Protein AF-A0A3M1H577-F1 (afdb_monomer)

Foldseek 3Di:
DDDDDDDDDDDDDPDDDDPDDPDDPPQDFQAADDAVLKWKFKAKDKPDDPDCPPPRPSPTDDDHPDADPPPDGLPRFAQAPVSVVVSVQPDDPGGPDPQKDKDKDWDWRQRRHDAFWGIKIKTWMKMWGDDPQKIKIKIKIKIATDGTPDQHPPNDFDQRAFRIKIKIKIWIAGRVNSDTQKMWMKIWGAHPVRDIIIMIMMMHIDPRQDPDLVSLLVLLLVLLVLLLPQALLVCLVVLVLVVDPPLSLLLLLLSLLLNLLNPDACPPPSNVVSLVVNQVDDPWFLNSLLSNLSNLQSNQKDWDPPPDPDSDPFTAIEGDAGDPVSLVSLLVSLVVLVQQQFPLQLFHAGGRPPDPPDDPHRFHWLVSSLSNLLSNLSNVVNVRDDDLSSLLNLLVLLLQLWAPFADKFLKDFDFADDDDADLLQLQHPDDPQVVPDPGRDIAGQIFGDIRSHNPDDGKQLSLLSSLLSLLSSLNSCVLVVHDPVSSVSSSSSNSNSLRNCLVVPDLQDTPPDRPDSLSSLLSNLSNCQSNRTCDIVNDRNLSRNSSNQSSQAPSVSSAHPHSSSRSSSSCSSSSVNHDHDHDQAQDPPDDDDFLDADPVQLQWTQDPSRGIDRLLVLLVNCLDPDPVVNVVSVVVSVRSVVSRDLLSLLVSLSSLLVQCVHPDPVSVVVSQVSLCSQQVHGDDHSVSSVVSSVLLVVLQVLLVVLPPVCLVVLLVQLDPPGGVNSNLSSLNSCLSNLPLVCLVSLLVQCLVDPDLVSVVSSQVSSCSSPVDQLDADSPDDPVRNVVSSVSSVVVSVVVVD

Structure (mmCIF, N/CA/C/O backbone):
data_AF-A0A3M1H577-F1
#
_entry.id   AF-A0A3M1H577-F1
#
loop_
_atom_site.group_PDB
_atom_site.id
_atom_site.type_symbol
_atom_site.label_atom_id
_atom_site.label_alt_id
_atom_site.label_comp_id
_atom_site.label_asym_id
_atom_site.label_entity_id
_atom_site.label_seq_id
_atom_site.pdbx_PDB_ins_code
_atom_site.Cartn_x
_atom_site.Cartn_y
_atom_site.Cartn_z
_atom_site.occupancy
_atom_site.B_iso_or_equiv
_atom_site.auth_seq_id
_atom_site.auth_comp_id
_atom_site.auth_asym_id
_atom_site.auth_atom_id
_atom_site.pdbx_PDB_model_num
ATOM 1 N N . MET A 1 1 ? -37.667 -49.439 12.647 1.00 28.16 1 MET A N 1
ATOM 2 C CA . MET A 1 1 ? -36.660 -49.394 11.568 1.00 28.16 1 MET A CA 1
ATOM 3 C C . MET A 1 1 ? -36.927 -48.162 10.726 1.00 28.16 1 MET A C 1
ATOM 5 O O . MET A 1 1 ? -38.072 -47.784 10.537 1.00 28.16 1 MET A O 1
ATOM 9 N N . THR A 1 2 ? -35.844 -47.493 10.376 1.00 29.19 2 THR A N 1
ATOM 10 C CA . THR A 1 2 ? -35.697 -46.163 9.776 1.00 29.19 2 THR A CA 1
ATOM 11 C C . THR A 1 2 ? -36.231 -46.044 8.351 1.00 29.19 2 THR A C 1
ATOM 13 O O . THR A 1 2 ? -35.894 -46.913 7.558 1.00 29.19 2 THR A O 1
ATOM 16 N N . THR A 1 3 ? -36.887 -44.919 8.014 1.00 23.80 3 THR A N 1
ATOM 17 C CA . THR A 1 3 ? -36.612 -44.106 6.800 1.00 23.80 3 THR A CA 1
ATOM 18 C C . THR A 1 3 ? -37.492 -42.849 6.687 1.00 23.80 3 THR A C 1
ATOM 20 O O . THR A 1 3 ? -38.711 -42.954 6.734 1.00 23.80 3 THR A O 1
ATOM 23 N N . GLY A 1 4 ? -36.833 -41.712 6.402 1.00 21.20 4 GLY A N 1
ATOM 24 C CA . GLY A 1 4 ? -37.321 -40.578 5.589 1.00 21.20 4 GLY A CA 1
ATOM 25 C C . GLY A 1 4 ? -38.173 -39.513 6.294 1.00 21.20 4 GLY A C 1
ATOM 26 O O . GLY A 1 4 ? -38.930 -39.818 7.197 1.00 21.20 4 GLY A O 1
ATOM 27 N N . ALA A 1 5 ? -38.166 -38.231 5.935 1.00 23.14 5 ALA A N 1
ATOM 28 C CA . ALA A 1 5 ? -37.302 -37.382 5.123 1.00 23.14 5 ALA A CA 1
ATOM 29 C C . ALA A 1 5 ? -37.761 -35.921 5.377 1.00 23.14 5 ALA A C 1
ATOM 31 O O . ALA A 1 5 ? -38.937 -35.682 5.629 1.00 23.14 5 ALA A O 1
ATOM 32 N N . THR A 1 6 ? -36.840 -34.958 5.228 1.00 23.02 6 THR A N 1
ATOM 33 C CA . THR A 1 6 ? -37.057 -33.529 4.877 1.00 23.02 6 THR A CA 1
ATOM 34 C C . THR A 1 6 ? -37.868 -32.598 5.801 1.00 23.02 6 THR A C 1
ATOM 36 O O . THR A 1 6 ? -39.084 -32.685 5.858 1.00 23.02 6 THR A O 1
ATOM 39 N N . MET A 1 7 ? -37.221 -31.557 6.356 1.00 21.41 7 MET A N 1
ATOM 40 C CA . MET A 1 7 ? -37.389 -30.145 5.930 1.00 21.41 7 MET A CA 1
ATOM 41 C C . MET A 1 7 ? -36.669 -29.132 6.855 1.00 21.41 7 MET A C 1
ATOM 43 O O . MET A 1 7 ? -36.837 -29.137 8.066 1.00 21.41 7 MET A O 1
ATOM 47 N N . ARG A 1 8 ? -35.940 -28.207 6.207 1.00 22.53 8 ARG A N 1
ATOM 48 C CA . ARG A 1 8 ? -35.762 -26.770 6.525 1.00 22.53 8 ARG A CA 1
ATOM 49 C C . ARG A 1 8 ? -35.283 -26.375 7.935 1.00 22.53 8 ARG A C 1
ATOM 51 O O . ARG A 1 8 ? -36.073 -26.056 8.813 1.00 22.53 8 ARG A O 1
ATOM 58 N N . ALA A 1 9 ? -33.968 -26.200 8.079 1.00 22.72 9 ALA A N 1
ATOM 59 C CA . ALA A 1 9 ? -33.384 -25.389 9.147 1.00 22.72 9 ALA A CA 1
ATOM 60 C C . ALA A 1 9 ? -33.504 -23.891 8.801 1.00 22.72 9 ALA A C 1
ATOM 62 O O . ALA A 1 9 ? -32.635 -23.311 8.153 1.00 22.72 9 ALA A O 1
ATOM 63 N N . GLY A 1 10 ? -34.614 -23.283 9.213 1.00 22.25 10 GLY A N 1
ATOM 64 C CA . GLY A 1 10 ? -34.799 -21.839 9.305 1.00 22.25 10 GLY A CA 1
ATOM 65 C C . GLY A 1 10 ? -35.202 -21.487 10.734 1.00 22.25 10 GLY A C 1
ATOM 66 O O . GLY A 1 10 ? -36.081 -22.133 11.288 1.00 22.25 10 GLY A O 1
ATOM 67 N N . CYS A 1 11 ? -34.539 -20.482 11.309 1.00 26.36 11 CYS A N 1
ATOM 68 C CA . CYS A 1 11 ? -34.934 -19.758 12.522 1.00 26.36 11 CYS A CA 1
ATOM 69 C C . CYS A 1 11 ? -35.398 -20.609 13.722 1.00 26.36 11 CYS A C 1
ATOM 71 O O . CYS A 1 11 ? -36.591 -20.794 13.937 1.00 26.36 11 CYS A O 1
ATOM 73 N N . ALA A 1 12 ? -34.466 -20.985 14.600 1.00 21.55 12 ALA A N 1
ATOM 74 C CA . ALA A 1 12 ? -34.806 -21.371 15.967 1.00 21.55 12 ALA A CA 1
ATOM 75 C C . ALA A 1 12 ? -34.100 -20.443 16.957 1.00 21.55 12 ALA A C 1
ATOM 77 O O . ALA A 1 12 ? -32.878 -20.440 17.102 1.00 21.55 12 ALA A O 1
ATOM 78 N N . ALA A 1 13 ? -34.921 -19.623 17.605 1.00 24.19 13 ALA A N 1
ATOM 79 C CA . ALA A 1 13 ? -34.591 -18.845 18.777 1.00 24.19 13 ALA A CA 1
ATOM 80 C C . ALA A 1 13 ? -33.944 -19.732 19.852 1.00 24.19 13 ALA A C 1
ATOM 82 O O . ALA A 1 13 ? -34.521 -20.740 20.257 1.00 24.19 13 ALA A O 1
ATOM 83 N N . LEU A 1 14 ? -32.785 -19.323 20.369 1.00 22.12 14 LEU A N 1
ATOM 84 C CA . LEU A 1 14 ? -32.253 -19.871 21.614 1.00 22.12 14 LEU A CA 1
ATOM 85 C C . LEU A 1 14 ? -33.056 -19.285 22.781 1.00 22.12 14 LEU A C 1
ATOM 87 O O . LEU A 1 14 ? -32.702 -18.281 23.400 1.00 22.12 14 LEU A O 1
ATOM 91 N N . LEU A 1 15 ? -34.201 -19.924 23.019 1.00 22.27 15 LEU A N 1
ATOM 92 C CA . LEU A 1 15 ? -34.907 -19.925 24.287 1.00 22.27 15 LEU A CA 1
ATOM 93 C C . LEU A 1 15 ? -33.988 -20.544 25.351 1.00 22.27 15 LEU A C 1
ATOM 95 O O . LEU A 1 15 ? -33.570 -21.694 25.239 1.00 22.27 15 LEU A O 1
ATOM 99 N N . LEU A 1 16 ? -33.718 -19.776 26.406 1.00 24.77 16 LEU A N 1
ATOM 100 C CA . LEU A 1 16 ? -33.339 -20.311 27.710 1.00 24.77 16 LEU A CA 1
ATOM 101 C C . LEU A 1 16 ? -34.457 -21.257 28.177 1.00 24.77 16 LEU A C 1
ATOM 103 O O . LEU A 1 16 ? -35.568 -20.788 28.427 1.00 24.77 16 LEU A O 1
ATOM 107 N N . VAL A 1 17 ? -34.167 -22.546 28.356 1.00 24.98 17 VAL A N 1
ATOM 108 C CA . VAL A 1 17 ? -35.000 -23.434 29.175 1.00 24.98 17 VAL A CA 1
ATOM 109 C C . VAL A 1 17 ? -34.129 -24.111 30.229 1.00 24.98 17 VAL A C 1
ATOM 111 O O . VAL A 1 17 ? -33.184 -24.835 29.935 1.00 24.98 17 VAL A O 1
ATOM 114 N N . ALA A 1 18 ? -34.483 -23.760 31.461 1.00 26.75 18 ALA A N 1
ATOM 115 C CA . ALA A 1 18 ? -34.177 -24.323 32.763 1.00 26.75 18 ALA A CA 1
ATOM 116 C C . ALA A 1 18 ? -33.598 -25.751 32.820 1.00 26.75 18 ALA A C 1
ATOM 118 O O . ALA A 1 18 ? -34.261 -26.722 32.471 1.00 26.75 18 ALA A O 1
ATOM 119 N N . LEU A 1 19 ? -32.441 -25.866 33.476 1.00 24.52 19 LEU A N 1
ATOM 120 C CA . LEU A 1 19 ? -32.155 -26.965 34.396 1.00 24.52 19 LEU A CA 1
ATOM 121 C C . LEU A 1 19 ? -32.329 -26.413 35.816 1.00 24.52 19 LEU A C 1
ATOM 123 O O . LEU A 1 19 ? -31.410 -25.822 36.377 1.00 24.52 19 LEU A O 1
ATOM 127 N N . LEU A 1 20 ? -33.530 -26.543 36.378 1.00 27.41 20 LEU A N 1
ATOM 128 C CA . LEU A 1 20 ? -33.764 -26.351 37.807 1.00 27.41 20 LEU A CA 1
ATOM 129 C C . LEU A 1 20 ? -34.481 -27.585 38.338 1.00 27.41 20 LEU A C 1
ATOM 131 O O . LEU A 1 20 ? -35.547 -27.953 37.847 1.00 27.41 20 LEU A O 1
ATOM 135 N N . ALA A 1 21 ? -33.876 -28.202 39.350 1.00 25.73 21 ALA A N 1
ATOM 136 C CA . ALA A 1 21 ? -34.553 -29.143 40.223 1.00 25.73 21 ALA A CA 1
ATOM 137 C C . ALA A 1 21 ? -35.828 -28.486 40.801 1.00 25.73 21 ALA A C 1
ATOM 139 O O . ALA A 1 21 ? -35.816 -27.285 41.102 1.00 25.73 21 ALA A O 1
ATOM 140 N N . PRO A 1 22 ? -36.931 -29.234 40.964 1.00 28.06 22 PRO A N 1
ATOM 141 C CA . PRO A 1 22 ? -38.169 -28.690 41.504 1.00 28.06 22 PRO A CA 1
ATOM 142 C C . PRO A 1 22 ? -37.969 -28.366 42.992 1.00 28.06 22 PRO A C 1
ATOM 144 O O . PRO A 1 22 ? -37.953 -29.257 43.832 1.00 28.06 22 PRO A O 1
ATOM 147 N N . GLY A 1 23 ? -37.768 -27.087 43.324 1.00 30.56 23 GLY A N 1
ATOM 148 C CA . GLY A 1 23 ? -37.673 -26.641 44.721 1.00 30.56 23 GLY A CA 1
ATOM 149 C C . GLY A 1 23 ? -36.972 -25.304 44.966 1.00 30.56 23 GLY A C 1
ATOM 150 O O . GLY A 1 23 ? -37.219 -24.672 45.989 1.00 30.56 23 GLY A O 1
ATOM 151 N N . THR A 1 24 ? -36.156 -24.802 44.037 1.00 27.94 24 THR A N 1
ATOM 152 C CA . THR A 1 24 ? -35.485 -23.501 44.192 1.00 27.94 24 THR A CA 1
ATOM 153 C C . THR A 1 24 ? -36.074 -22.472 43.229 1.00 27.94 24 THR A C 1
ATOM 155 O O . THR A 1 24 ? -35.860 -22.513 42.019 1.00 27.94 24 THR A O 1
ATOM 158 N N . ARG A 1 25 ? -36.821 -21.490 43.756 1.00 32.91 25 ARG A N 1
ATOM 159 C CA . ARG A 1 25 ? -37.097 -20.248 43.015 1.00 32.91 25 ARG A CA 1
ATOM 160 C C . ARG A 1 25 ? -35.759 -19.535 42.810 1.00 32.91 25 ARG A C 1
ATOM 162 O O . ARG A 1 25 ? -35.313 -18.798 43.685 1.00 32.91 25 ARG A O 1
ATOM 169 N N . ALA A 1 26 ? -35.102 -19.779 41.679 1.00 33.81 26 ALA A N 1
ATOM 170 C CA . ALA A 1 26 ? -33.891 -19.067 41.304 1.00 33.81 26 ALA A CA 1
ATOM 171 C C . ALA A 1 26 ? -34.205 -17.565 41.217 1.00 33.81 26 ALA A C 1
ATOM 173 O O . ALA A 1 26 ? -34.946 -17.119 40.339 1.00 33.81 26 ALA A O 1
ATOM 174 N N . ALA A 1 27 ? -33.670 -16.783 42.156 1.00 36.25 27 ALA A N 1
ATOM 175 C CA . ALA A 1 27 ? -33.750 -15.332 42.118 1.00 36.25 27 ALA A CA 1
ATOM 176 C C . ALA A 1 27 ? -33.090 -14.845 40.818 1.00 36.25 27 ALA A C 1
ATOM 178 O O . ALA A 1 27 ? -31.885 -14.993 40.623 1.00 36.25 27 ALA A O 1
ATOM 179 N N . THR A 1 28 ? -33.887 -14.311 39.894 1.00 44.19 28 THR A N 1
ATOM 180 C CA . THR A 1 28 ? -33.396 -13.854 38.592 1.00 44.19 28 THR A CA 1
ATOM 181 C C . THR A 1 28 ? -32.621 -12.552 38.784 1.00 44.19 28 THR A C 1
ATOM 183 O O . THR A 1 28 ? -33.228 -11.494 38.905 1.00 44.19 28 THR A O 1
ATOM 186 N N . GLN A 1 29 ? -31.291 -12.608 38.855 1.00 51.88 29 GLN A N 1
ATOM 187 C CA . GLN A 1 29 ? -30.457 -11.401 38.866 1.00 51.88 29 GLN A CA 1
ATOM 188 C C . GLN A 1 29 ? -30.698 -10.583 37.589 1.00 51.88 29 GLN A C 1
ATOM 190 O O . GLN A 1 29 ? -30.840 -11.150 36.500 1.00 51.88 29 GLN A O 1
ATOM 195 N N . LEU A 1 30 ? -30.726 -9.251 37.703 1.00 52.59 30 LEU A N 1
ATOM 196 C CA . LEU A 1 30 ? -30.721 -8.382 36.528 1.00 52.59 30 LEU A CA 1
ATOM 197 C C . LEU A 1 30 ? -29.369 -8.529 35.830 1.00 52.59 30 LEU A C 1
ATOM 199 O O . LEU A 1 30 ? -28.325 -8.266 36.421 1.00 52.59 30 LEU A O 1
ATOM 203 N N . ARG A 1 31 ? -29.390 -8.977 34.575 1.00 55.78 31 ARG A N 1
ATOM 204 C CA . ARG A 1 31 ? -28.191 -9.149 33.756 1.00 55.78 31 ARG A CA 1
ATOM 205 C C . ARG A 1 31 ? -28.330 -8.376 32.460 1.00 55.78 31 ARG A C 1
ATOM 207 O O . ARG A 1 31 ? -29.415 -8.288 31.884 1.00 55.78 31 ARG A O 1
ATOM 214 N N . TRP A 1 32 ? -27.202 -7.854 32.008 1.00 57.50 32 TRP A N 1
ATOM 215 C CA . TRP A 1 32 ? -27.066 -7.254 30.694 1.00 57.50 32 TRP A CA 1
ATOM 216 C C . TRP A 1 32 ? -27.288 -8.299 29.601 1.00 57.50 32 TRP A C 1
ATOM 218 O O . TRP A 1 32 ? -26.774 -9.416 29.680 1.00 57.50 32 TRP A O 1
ATOM 228 N N . LYS A 1 33 ? -28.032 -7.921 28.564 1.00 55.44 33 LYS A N 1
ATOM 229 C CA . LYS A 1 33 ? -28.099 -8.651 27.300 1.00 55.44 33 LYS A CA 1
ATOM 230 C C . LYS A 1 33 ? -27.727 -7.678 26.203 1.00 55.44 33 LYS A C 1
ATOM 232 O O . LYS A 1 33 ? -28.452 -6.722 25.968 1.00 55.44 33 LYS A O 1
ATOM 237 N N . LEU A 1 34 ? -26.600 -7.922 25.557 1.00 50.28 34 LEU A N 1
ATOM 238 C CA . LEU A 1 34 ? -26.213 -7.201 24.357 1.00 50.28 34 LEU A CA 1
ATOM 239 C C . LEU A 1 34 ? -25.988 -8.221 23.262 1.00 50.28 34 LEU A C 1
ATOM 241 O O . LEU A 1 34 ? -25.327 -9.244 23.475 1.00 50.28 34 LEU A O 1
ATOM 245 N N . ALA A 1 35 ? -26.604 -7.967 22.115 1.00 47.25 35 ALA A N 1
ATOM 246 C CA . ALA A 1 35 ? -26.336 -8.754 20.932 1.00 47.25 35 ALA A CA 1
ATOM 247 C C . ALA A 1 35 ? -24.875 -8.531 20.494 1.00 47.25 35 ALA A C 1
ATOM 249 O O . ALA A 1 35 ? -24.294 -7.477 20.778 1.00 47.25 35 ALA A O 1
ATOM 250 N N . PRO A 1 36 ? -24.257 -9.499 19.796 1.00 42.44 36 PRO A N 1
ATOM 251 C CA . PRO A 1 36 ? -22.962 -9.282 19.165 1.00 42.44 36 PRO A CA 1
ATOM 252 C C . PRO A 1 36 ? -22.964 -7.974 18.354 1.00 42.44 36 PRO A C 1
ATOM 254 O O . PRO A 1 36 ? -23.826 -7.774 17.505 1.00 42.44 36 PRO A O 1
ATOM 257 N N . GLY A 1 37 ? -22.037 -7.061 18.660 1.00 44.72 37 GLY A N 1
ATOM 258 C CA . GLY A 1 37 ? -21.899 -5.771 17.971 1.00 44.72 37 GLY A CA 1
ATOM 259 C C . GLY A 1 37 ? -22.663 -4.592 18.590 1.00 44.72 37 GLY A C 1
ATOM 260 O O . GLY A 1 37 ? -22.441 -3.455 18.170 1.00 44.72 37 GLY A O 1
ATOM 261 N N . GLU A 1 38 ? -23.506 -4.803 19.607 1.00 51.84 38 GLU A N 1
ATOM 262 C CA . GLU A 1 38 ? -24.124 -3.698 20.353 1.00 51.84 38 GLU A CA 1
ATOM 263 C C . GLU A 1 38 ? -23.125 -3.053 21.329 1.00 51.84 38 GLU A C 1
ATOM 265 O O . GLU A 1 38 ? -22.374 -3.724 22.040 1.00 51.84 38 GLU A O 1
ATOM 270 N N . CYS A 1 39 ? -23.096 -1.717 21.362 1.00 54.00 39 CYS A N 1
ATOM 271 C CA . CYS A 1 39 ? -22.222 -0.945 22.245 1.00 54.00 39 CYS A CA 1
ATOM 272 C C . CYS A 1 39 ? -22.978 0.174 22.937 1.00 54.00 39 CYS A C 1
ATOM 274 O O . CYS A 1 39 ? -23.931 0.733 22.394 1.00 54.00 39 CYS A O 1
ATOM 276 N N . LEU A 1 40 ? -22.458 0.577 24.091 1.00 56.06 40 LEU A N 1
ATOM 277 C CA . LEU A 1 40 ? -22.861 1.813 24.738 1.00 56.06 40 LEU A CA 1
ATOM 278 C C . LEU A 1 40 ? -21.871 2.910 24.365 1.00 56.06 40 LEU A C 1
ATOM 280 O O . LEU A 1 40 ? -20.652 2.744 24.487 1.00 56.06 40 LEU A O 1
ATOM 284 N N . LEU A 1 41 ? -22.413 4.032 23.913 1.00 54.31 41 LEU A N 1
ATOM 285 C CA . LEU A 1 41 ? -21.678 5.268 23.729 1.00 54.31 41 LEU A CA 1
ATOM 286 C C . LEU A 1 41 ? -21.843 6.096 24.999 1.00 54.31 41 LEU A C 1
ATOM 288 O O . LEU A 1 41 ? -22.967 6.432 25.357 1.00 54.31 41 LEU A O 1
ATOM 292 N N . LEU A 1 42 ? -20.735 6.409 25.668 1.00 54.50 42 LEU A N 1
ATOM 293 C CA . LEU A 1 42 ? -20.686 7.436 26.706 1.00 54.50 42 LEU A CA 1
ATOM 294 C C . LEU A 1 42 ? -20.185 8.727 26.073 1.00 54.50 42 LEU A C 1
ATOM 296 O O . LEU A 1 42 ? -19.069 8.755 25.557 1.00 54.50 42 LEU A O 1
ATOM 300 N N . GLU A 1 43 ? -21.002 9.771 26.120 1.00 50.19 43 GLU A N 1
ATOM 301 C CA . GLU A 1 43 ? -20.666 11.132 25.712 1.00 50.19 43 GLU A CA 1
ATOM 302 C C . GLU A 1 43 ? -20.527 11.992 26.962 1.00 50.19 43 GLU A C 1
ATOM 304 O O . GLU A 1 43 ? -21.490 12.153 27.708 1.00 50.19 43 GLU A O 1
ATOM 309 N N . ALA A 1 44 ? -19.335 12.531 27.207 1.00 49.31 44 ALA A N 1
ATOM 310 C CA . ALA A 1 44 ? -19.061 13.368 28.369 1.00 49.31 44 ALA A CA 1
ATOM 311 C C . ALA A 1 44 ? -18.615 14.777 27.964 1.00 49.31 44 ALA A C 1
ATOM 313 O O . ALA A 1 44 ? -17.987 14.969 26.924 1.00 49.31 44 ALA A O 1
ATOM 314 N N . GLN A 1 45 ? -18.932 15.762 28.794 1.00 50.28 45 GLN A N 1
ATOM 315 C CA . GLN A 1 45 ? -18.560 17.158 28.632 1.00 50.28 45 GLN A CA 1
ATOM 316 C C . GLN A 1 45 ? -18.081 17.709 29.978 1.00 50.28 45 GLN A C 1
ATOM 318 O O . GLN A 1 45 ? -18.830 17.745 30.955 1.00 50.28 45 GLN A O 1
ATOM 323 N N . GLN A 1 46 ? -16.820 18.142 30.023 1.00 51.97 46 GLN A N 1
ATOM 324 C CA . GLN A 1 46 ? -16.224 18.805 31.185 1.00 51.97 46 GLN A CA 1
ATOM 325 C C . GLN A 1 46 ? -16.354 20.327 31.035 1.00 51.97 46 GLN A C 1
ATOM 327 O O . GLN A 1 46 ? -16.028 20.874 29.978 1.00 51.97 46 GLN A O 1
ATOM 332 N N . GLN A 1 47 ? -16.824 21.018 32.075 1.00 49.25 47 GLN A N 1
ATOM 333 C CA . GLN A 1 47 ? -16.944 22.483 32.074 1.00 49.25 47 GLN A CA 1
ATOM 334 C C . GLN A 1 47 ? -15.604 23.146 32.462 1.00 49.25 47 GLN A C 1
ATOM 336 O O . GLN A 1 47 ? -14.945 22.696 33.393 1.00 49.25 47 GLN A O 1
ATOM 341 N N . GLY A 1 48 ? -15.193 24.214 31.754 1.00 44.75 48 GLY A N 1
ATOM 342 C CA . GLY A 1 48 ? -14.053 25.075 32.137 1.00 44.75 48 GLY A CA 1
ATOM 343 C C . GLY A 1 48 ? -12.683 24.822 31.473 1.00 44.75 48 GLY A C 1
ATOM 344 O O . GLY A 1 48 ? -11.714 25.502 31.807 1.00 44.75 48 GLY A O 1
ATOM 345 N N . ALA A 1 49 ? -12.552 23.896 30.515 1.00 39.69 49 ALA A N 1
ATOM 346 C CA . ALA A 1 49 ? -11.263 23.606 29.868 1.00 39.69 49 ALA A CA 1
ATOM 347 C C . ALA A 1 49 ? -10.847 24.683 28.829 1.00 39.69 49 ALA A C 1
ATOM 349 O O . ALA A 1 49 ? -11.533 24.886 27.829 1.00 39.69 49 ALA A O 1
ATOM 350 N N . LYS A 1 50 ? -9.690 25.347 29.030 1.00 34.75 50 LYS A N 1
ATOM 351 C CA . LYS A 1 50 ? -9.143 26.422 28.153 1.00 34.75 50 LYS A CA 1
ATOM 352 C C . LYS A 1 50 ? -8.714 25.967 26.745 1.00 34.75 50 LYS A C 1
ATOM 354 O O . LYS A 1 50 ? -8.527 26.791 25.856 1.00 34.75 50 LYS A O 1
ATOM 359 N N . GLN A 1 51 ? -8.567 24.667 26.530 1.00 30.34 51 GLN A N 1
ATOM 360 C CA . GLN A 1 51 ? -8.518 24.024 25.218 1.00 30.34 51 GLN A CA 1
ATOM 361 C C . GLN A 1 51 ? -9.407 22.780 25.301 1.00 30.34 51 GLN A C 1
ATOM 363 O O . GLN A 1 51 ? -9.501 22.205 26.388 1.00 30.34 51 GLN A O 1
ATOM 368 N N . PRO A 1 52 ? -10.025 22.317 24.198 1.00 28.95 52 PRO A N 1
ATOM 369 C CA . PRO A 1 52 ? -10.712 21.031 24.149 1.00 28.95 52 PRO A CA 1
ATOM 370 C C . PRO A 1 52 ? -9.678 19.896 24.230 1.00 28.95 52 PRO A C 1
ATOM 372 O O . PRO A 1 52 ? -9.466 19.142 23.282 1.00 28.95 52 PRO A O 1
ATOM 375 N N . ALA A 1 53 ? -9.003 19.773 25.370 1.00 28.11 53 ALA A N 1
ATOM 376 C CA . ALA A 1 53 ? -8.242 18.606 25.754 1.00 28.11 53 ALA A CA 1
ATOM 377 C C . ALA A 1 53 ? -9.260 17.499 26.036 1.00 28.11 53 ALA A C 1
ATOM 379 O O . ALA A 1 53 ? -9.693 17.309 27.159 1.00 28.11 53 ALA A O 1
ATOM 380 N N . LEU A 1 54 ? -9.741 16.879 24.960 1.00 31.55 54 LEU A N 1
ATOM 381 C CA . LEU A 1 54 ? -10.350 15.554 24.868 1.00 31.55 54 LEU A CA 1
ATOM 382 C C . LEU A 1 54 ? -10.897 14.938 26.183 1.00 31.55 54 LEU A C 1
ATOM 384 O O . LEU A 1 54 ? -10.480 13.860 26.589 1.00 31.55 54 LEU A O 1
ATOM 388 N N . VAL A 1 55 ? -11.894 15.572 26.806 1.00 30.94 55 VAL A N 1
ATOM 389 C CA . VAL A 1 55 ? -12.825 14.896 27.736 1.00 30.94 55 VAL A CA 1
ATOM 390 C C . VAL A 1 55 ? -14.239 14.829 27.148 1.00 30.94 55 VAL A C 1
ATOM 392 O O . VAL A 1 55 ? -15.151 14.315 27.773 1.00 30.94 55 VAL A O 1
ATOM 395 N N . SER A 1 56 ? -14.415 15.163 25.862 1.00 31.50 56 SER A N 1
ATOM 396 C CA . SER A 1 56 ? -15.380 14.419 25.045 1.00 31.50 56 SER A CA 1
ATOM 397 C C . SER A 1 56 ? -14.751 13.079 24.671 1.00 31.50 56 SER A C 1
ATOM 399 O O . SER A 1 56 ? -14.407 12.830 23.514 1.00 31.50 56 SER A O 1
ATOM 401 N N . SER A 1 57 ? -14.516 12.213 25.660 1.00 33.94 57 SER A N 1
ATOM 402 C CA . SER A 1 57 ? -14.355 10.809 25.323 1.00 33.94 57 SER A CA 1
ATOM 403 C C . SER A 1 57 ? -15.741 10.352 24.896 1.00 33.94 57 SER A C 1
ATOM 405 O O . SER A 1 57 ? -16.571 10.071 25.753 1.00 33.94 57 SER A O 1
ATOM 407 N N . THR A 1 58 ? -15.999 10.289 23.592 1.00 33.47 58 THR A N 1
ATOM 408 C CA . THR A 1 58 ? -16.912 9.289 23.047 1.00 33.47 58 THR A CA 1
ATOM 409 C C . THR A 1 58 ? -16.277 7.945 23.384 1.00 33.47 58 THR A C 1
ATOM 411 O O . THR A 1 58 ? -15.470 7.369 22.655 1.00 33.47 58 THR A O 1
ATOM 414 N N . GLY A 1 59 ? -16.506 7.505 24.616 1.00 38.41 59 GLY A N 1
ATOM 415 C CA . GLY A 1 59 ? -16.042 6.224 25.086 1.00 38.41 59 GLY A CA 1
ATOM 416 C C . GLY A 1 59 ? -17.024 5.214 24.550 1.00 38.41 59 GLY A C 1
ATOM 417 O O . GLY A 1 59 ? -18.114 5.097 25.091 1.00 38.41 59 GLY A O 1
ATOM 418 N N . VAL A 1 60 ? -16.672 4.502 23.489 1.00 35.62 60 VAL A N 1
ATOM 419 C CA . VAL A 1 60 ? -17.500 3.379 23.058 1.00 35.62 60 VAL A CA 1
ATOM 420 C C . VAL A 1 60 ? -16.999 2.169 23.811 1.00 35.62 60 VAL A C 1
ATOM 422 O O . VAL A 1 60 ? -15.883 1.708 23.575 1.00 35.62 60 VAL A O 1
ATOM 425 N N . ARG A 1 61 ? -17.784 1.705 24.785 1.00 41.66 61 ARG A N 1
ATOM 426 C CA . ARG A 1 61 ? -17.567 0.381 25.362 1.00 41.66 61 ARG A CA 1
ATOM 427 C C . ARG A 1 61 ? -18.492 -0.574 24.635 1.00 41.66 61 ARG A C 1
ATOM 429 O O . ARG A 1 61 ? -19.714 -0.518 24.769 1.00 41.66 61 ARG A O 1
ATOM 436 N N . THR A 1 62 ? -17.884 -1.446 23.844 1.00 35.12 62 THR A N 1
ATOM 437 C CA . THR A 1 62 ? -18.565 -2.651 23.402 1.00 35.12 62 THR A CA 1
ATOM 438 C C . THR A 1 62 ? -18.706 -3.570 24.591 1.00 35.12 62 THR A C 1
ATOM 440 O O . THR A 1 62 ? -17.716 -3.888 25.247 1.00 35.12 62 THR A O 1
ATOM 443 N N . VAL A 1 63 ? -19.931 -3.968 24.888 1.00 35.59 63 VAL A N 1
ATOM 444 C CA . VAL A 1 63 ? -20.206 -4.937 25.939 1.00 35.59 63 VAL A CA 1
ATOM 445 C C . VAL A 1 63 ? -20.761 -6.148 25.191 1.00 35.59 63 VAL A C 1
ATOM 447 O O . VAL A 1 63 ? -21.894 -6.132 24.731 1.00 35.59 63 VAL A O 1
ATOM 450 N N . TYR A 1 64 ? -19.919 -7.155 24.946 1.00 30.39 64 TYR A N 1
ATOM 451 C CA . TYR A 1 64 ? -20.357 -8.384 24.278 1.00 30.39 64 TYR A CA 1
ATOM 452 C C . TYR A 1 64 ? -21.054 -9.306 25.276 1.00 30.39 64 TYR A C 1
ATOM 454 O O . TYR A 1 64 ? -20.676 -9.371 26.446 1.00 30.39 64 TYR A O 1
ATOM 462 N N . GLY A 1 65 ? -22.100 -9.980 24.791 1.00 27.72 65 GLY A N 1
ATOM 463 C CA . GLY A 1 65 ? -22.964 -10.868 25.556 1.00 27.72 65 GLY A CA 1
ATOM 464 C C . GLY A 1 65 ? -22.223 -11.921 26.384 1.00 27.72 65 GLY A C 1
ATOM 465 O O . GLY A 1 65 ? -21.238 -12.494 25.938 1.00 27.72 65 GLY A O 1
ATOM 466 N N . ALA A 1 66 ? -22.793 -12.170 27.566 1.00 25.12 66 ALA A N 1
ATOM 467 C CA . ALA A 1 66 ? -22.404 -13.155 28.573 1.00 25.12 66 ALA A CA 1
ATOM 468 C C . ALA A 1 66 ? -20.966 -12.994 29.107 1.00 25.12 66 ALA A C 1
ATOM 470 O O . ALA A 1 66 ? -19.999 -13.460 28.522 1.00 25.12 66 ALA A O 1
ATOM 471 N N . ASP A 1 67 ? -20.882 -12.353 30.276 1.00 26.66 67 ASP A N 1
ATOM 472 C CA . ASP A 1 67 ? -19.729 -12.322 31.178 1.00 26.66 67 ASP A CA 1
ATOM 473 C C . ASP A 1 67 ? -18.418 -11.796 30.585 1.00 26.66 67 ASP A C 1
ATOM 475 O O . ASP A 1 67 ? -17.509 -12.570 30.350 1.00 26.66 67 ASP A O 1
ATOM 479 N N . PHE A 1 68 ? -18.259 -10.472 30.460 1.00 33.28 68 PHE A N 1
ATOM 480 C CA . PHE A 1 68 ? -16.946 -9.826 30.634 1.00 33.28 68 PHE A CA 1
ATOM 481 C C . PHE A 1 68 ? -15.721 -10.577 30.054 1.00 33.28 68 PHE A C 1
ATOM 483 O O . PHE A 1 68 ? -14.770 -10.884 30.772 1.00 33.28 68 PHE A O 1
ATOM 490 N N . VAL A 1 69 ? -15.712 -10.890 28.759 1.00 27.95 69 VAL A N 1
ATOM 491 C CA . VAL A 1 69 ? -14.576 -11.593 28.139 1.00 27.95 69 VAL A CA 1
ATOM 492 C C . VAL A 1 69 ? -13.692 -10.593 27.398 1.00 27.95 69 VAL A C 1
ATOM 494 O O . VAL A 1 69 ? -13.873 -10.354 26.213 1.00 27.95 69 VAL A O 1
ATOM 497 N N . ASP A 1 70 ? -12.807 -9.947 28.163 1.00 26.38 70 ASP A N 1
ATOM 498 C CA . ASP A 1 70 ? -11.463 -9.471 27.760 1.00 26.38 70 ASP A CA 1
ATOM 499 C C . ASP A 1 70 ? -10.700 -8.938 29.002 1.00 26.38 70 ASP A C 1
ATOM 501 O O . ASP A 1 70 ? -10.065 -7.882 28.997 1.00 26.38 70 ASP A O 1
ATOM 505 N N . GLY A 1 71 ? -10.790 -9.668 30.123 1.00 28.73 71 GLY A N 1
ATOM 506 C CA . GLY A 1 71 ? -9.969 -9.419 31.318 1.00 28.73 71 GLY A CA 1
ATOM 507 C C . GLY A 1 71 ? -10.436 -8.301 32.255 1.00 28.73 71 GLY A C 1
ATOM 508 O O . GLY A 1 71 ? -9.714 -7.960 33.186 1.00 28.73 71 GLY A O 1
ATOM 509 N N . TRP A 1 72 ? -11.637 -7.758 32.065 1.00 29.59 72 TRP A N 1
ATOM 510 C CA . TRP A 1 72 ? -12.268 -6.885 33.054 1.00 29.59 72 TRP A CA 1
ATOM 511 C C . TRP A 1 72 ? -13.594 -7.501 33.453 1.00 29.59 72 TRP A C 1
ATOM 513 O O . TRP A 1 72 ? -14.544 -7.271 32.745 1.00 29.59 72 TRP A O 1
ATOM 523 N N . HIS A 1 73 ? -13.683 -8.273 34.531 1.00 28.41 73 HIS A N 1
ATOM 524 C CA . HIS A 1 73 ? -14.947 -8.689 35.150 1.00 28.41 73 HIS A CA 1
ATOM 525 C C . HIS A 1 73 ? -15.654 -7.505 35.842 1.00 28.41 73 HIS A C 1
ATOM 527 O O . HIS A 1 73 ? -14.975 -6.604 36.349 1.00 28.41 73 HIS A O 1
ATOM 533 N N . VAL A 1 74 ? -16.991 -7.539 35.983 1.00 28.86 74 VAL A N 1
ATOM 534 C CA . VAL A 1 74 ? -17.653 -6.970 37.180 1.00 28.86 74 VAL A CA 1
ATOM 535 C C . VAL A 1 74 ? -17.004 -7.686 38.358 1.00 28.86 74 VAL A C 1
ATOM 537 O O . VAL A 1 74 ? -17.218 -8.875 38.561 1.00 28.86 74 VAL A O 1
ATOM 540 N N . GLY A 1 75 ? -16.084 -6.988 39.022 1.00 32.81 75 GLY A N 1
ATOM 541 C CA . GLY A 1 75 ? -15.198 -7.559 40.037 1.00 32.81 75 GLY A CA 1
ATOM 542 C C . GLY A 1 75 ? -13.720 -7.188 39.885 1.00 32.81 75 GLY A C 1
ATOM 543 O O . GLY A 1 75 ? -12.984 -7.297 40.858 1.00 32.81 75 GLY A O 1
ATOM 544 N N . THR A 1 76 ? -13.272 -6.695 38.724 1.00 31.33 76 THR A N 1
ATOM 545 C CA . THR A 1 76 ? -11.910 -6.135 38.599 1.00 31.33 76 THR A CA 1
ATOM 546 C C . THR A 1 76 ? -11.934 -4.665 39.007 1.00 31.33 76 THR A C 1
ATOM 548 O O . THR A 1 76 ? -12.737 -3.900 38.465 1.00 31.33 76 THR A O 1
ATOM 551 N N . PRO A 1 77 ? -11.095 -4.257 39.964 1.00 32.72 77 PRO A N 1
ATOM 552 C CA . PRO A 1 77 ? -11.159 -2.922 40.530 1.00 32.72 77 PRO A CA 1
ATOM 553 C C . PRO A 1 77 ? -10.781 -1.861 39.477 1.00 32.72 77 PRO A C 1
ATOM 555 O O . PRO A 1 77 ? -9.853 -2.083 38.698 1.00 32.72 77 PRO A O 1
ATOM 558 N N . PRO A 1 78 ? -11.504 -0.727 39.417 1.00 49.34 78 PRO A N 1
ATOM 559 C CA . PRO A 1 78 ? -11.342 0.278 38.370 1.00 49.34 78 PRO A CA 1
ATOM 560 C C . PRO A 1 78 ? -9.903 0.787 38.323 1.00 49.34 78 PRO A C 1
ATOM 562 O O . PRO A 1 78 ? -9.328 1.029 39.374 1.00 49.34 78 PRO A O 1
ATOM 565 N N . GLY A 1 79 ? -9.339 0.958 37.123 1.00 42.84 79 GLY A N 1
ATOM 566 C CA . GLY A 1 79 ? -7.962 1.415 36.898 1.00 42.84 79 GLY A CA 1
ATOM 567 C C . GLY A 1 79 ? -7.823 2.927 36.703 1.00 42.84 79 GLY A C 1
ATOM 568 O O . GLY A 1 79 ? -6.762 3.396 36.319 1.00 42.84 79 GLY A O 1
ATOM 569 N N . GLY A 1 80 ? -8.890 3.705 36.893 1.00 55.53 80 GLY A N 1
ATOM 570 C CA . GLY A 1 80 ? -8.903 5.156 36.695 1.00 55.53 80 GLY A CA 1
ATOM 571 C C . GLY A 1 80 ? -10.317 5.734 36.769 1.00 55.53 80 GLY A C 1
ATOM 572 O O . GLY A 1 80 ? -11.299 4.988 36.740 1.00 55.53 80 GLY A O 1
ATOM 573 N N . LEU A 1 81 ? -10.444 7.065 36.845 1.00 63.19 81 LEU A N 1
ATOM 574 C CA . LEU A 1 81 ? -11.738 7.750 37.011 1.00 63.19 81 LEU A CA 1
ATOM 575 C C . LEU A 1 81 ? -12.771 7.348 35.945 1.00 63.19 81 LEU A C 1
ATOM 577 O O . LEU A 1 81 ? -13.933 7.090 36.250 1.00 63.19 81 LEU A O 1
ATOM 581 N N . ARG A 1 82 ? -12.342 7.217 34.687 1.00 62.97 82 ARG A N 1
ATOM 582 C CA . ARG A 1 82 ? -13.209 6.766 33.591 1.00 62.97 82 ARG A CA 1
ATOM 583 C C . ARG A 1 82 ? -13.791 5.369 33.839 1.00 62.97 82 ARG A C 1
ATOM 585 O O . ARG A 1 82 ? -14.955 5.137 33.526 1.00 62.97 82 ARG A O 1
ATOM 592 N N . ASP A 1 83 ? -13.001 4.447 34.375 1.00 60.22 83 ASP A N 1
ATOM 593 C CA . ASP A 1 83 ? -13.441 3.072 34.632 1.00 60.22 83 ASP A CA 1
ATOM 594 C C . ASP A 1 83 ? -14.384 3.004 35.831 1.00 60.22 83 ASP A C 1
ATOM 596 O O . ASP A 1 83 ? -15.359 2.256 35.799 1.00 60.22 83 ASP A O 1
ATOM 600 N N . LEU A 1 84 ? -14.148 3.849 36.840 1.00 70.00 84 LEU A N 1
ATOM 601 C CA . LEU A 1 84 ? -15.050 4.033 37.974 1.00 70.00 84 LEU A CA 1
ATOM 602 C C . LEU A 1 84 ? -16.432 4.526 37.512 1.00 70.00 84 LEU A C 1
ATOM 604 O O . LEU A 1 84 ? -17.454 3.983 37.927 1.00 70.00 84 LEU A O 1
ATOM 608 N N . LEU A 1 85 ? -16.472 5.511 36.607 1.00 71.69 85 LEU A N 1
ATOM 609 C CA . LEU A 1 85 ? -17.726 6.001 36.027 1.00 71.69 85 LEU A CA 1
ATOM 610 C C . LEU A 1 85 ? -18.454 4.899 35.246 1.00 71.69 85 LEU A C 1
ATOM 612 O O . LEU A 1 85 ? -19.652 4.705 35.436 1.00 71.69 85 LEU A O 1
ATOM 616 N N . TRP A 1 86 ? -17.738 4.130 34.418 1.00 68.06 86 TRP A N 1
ATOM 617 C CA . TRP A 1 86 ? -18.321 2.994 33.692 1.00 68.06 86 TRP A CA 1
ATOM 618 C C . TRP A 1 86 ? -18.882 1.913 34.617 1.00 68.06 86 TRP A C 1
ATOM 620 O O . TRP A 1 86 ? -19.950 1.366 34.331 1.00 68.06 86 TRP A O 1
ATOM 630 N N . TYR A 1 87 ? -18.196 1.621 35.722 1.00 73.50 87 TYR A N 1
ATOM 631 C CA . TYR A 1 87 ? -18.664 0.670 36.724 1.00 73.50 87 TYR A CA 1
ATOM 632 C C . TYR A 1 87 ? -20.024 1.093 37.294 1.00 73.50 87 TYR A C 1
ATOM 634 O O . TYR A 1 87 ? -20.981 0.330 37.209 1.00 73.50 87 TYR A O 1
ATOM 642 N N . TYR A 1 88 ? -20.159 2.331 37.780 1.00 76.56 88 TYR A N 1
ATOM 643 C CA . TYR A 1 88 ? -21.411 2.779 38.406 1.00 76.56 88 TYR A CA 1
ATOM 644 C C . TYR A 1 88 ? -22.554 3.037 37.429 1.00 76.56 88 TYR A C 1
ATOM 646 O O . TYR A 1 88 ? -23.712 2.817 37.769 1.00 76.56 88 TYR A O 1
ATOM 654 N N . VAL A 1 89 ? -22.245 3.439 36.199 1.00 71.56 89 VAL A N 1
ATOM 655 C CA . VAL A 1 89 ? -23.229 3.488 35.109 1.00 71.56 89 VAL A CA 1
ATOM 656 C C . VAL A 1 89 ? -23.868 2.127 34.877 1.00 71.56 89 VAL A C 1
ATOM 658 O O . VAL A 1 89 ? -25.063 2.036 34.593 1.00 71.56 89 VAL A O 1
ATOM 661 N N . THR A 1 90 ? -23.043 1.078 34.912 1.00 68.44 90 THR A N 1
ATOM 662 C CA . THR A 1 90 ? -23.461 -0.277 34.552 1.00 68.44 90 THR A CA 1
ATOM 663 C C . THR A 1 90 ? -23.895 -1.116 35.745 1.00 68.44 90 THR A C 1
ATOM 665 O O . THR A 1 90 ? -24.350 -2.250 35.561 1.00 68.44 90 THR A O 1
ATOM 668 N N . LEU A 1 91 ? -23.810 -0.542 36.947 1.00 75.19 91 LEU A N 1
ATOM 669 C CA . LEU A 1 91 ? -24.215 -1.167 38.189 1.00 75.19 91 LEU A CA 1
ATOM 670 C C . LEU A 1 91 ? -25.738 -1.328 38.208 1.00 75.19 91 LEU A C 1
ATOM 672 O O . LEU A 1 91 ? -26.498 -0.361 38.259 1.00 75.19 91 LEU A O 1
ATOM 676 N N . LEU A 1 92 ? -26.178 -2.583 38.151 1.00 70.56 92 LEU A N 1
ATOM 677 C CA . LEU A 1 92 ? -27.572 -2.968 38.326 1.00 70.56 92 LEU A CA 1
ATOM 678 C C . LEU A 1 92 ? -27.777 -3.468 39.763 1.00 70.56 92 LEU A C 1
ATOM 680 O O . LEU A 1 92 ? -26.859 -4.056 40.339 1.00 70.56 92 LEU A O 1
ATOM 684 N N . PRO A 1 93 ? -28.968 -3.284 40.356 1.00 69.25 93 PRO A N 1
ATOM 685 C CA . PRO A 1 93 ? -29.270 -3.888 41.645 1.00 69.25 93 PRO A CA 1
ATOM 686 C C . PRO A 1 93 ? -29.301 -5.419 41.524 1.00 69.25 93 PRO A C 1
ATOM 688 O O . PRO A 1 93 ? -29.820 -5.967 40.550 1.00 69.25 93 PRO A O 1
ATOM 691 N N . GLU A 1 94 ? -28.781 -6.114 42.539 1.00 60.97 94 GLU A N 1
ATOM 692 C CA . GLU A 1 94 ? -28.584 -7.573 42.525 1.00 60.97 94 GLU A CA 1
ATOM 693 C C . GLU A 1 94 ? -29.877 -8.383 42.346 1.00 60.97 94 GLU A C 1
ATOM 695 O O . GLU A 1 94 ? -29.842 -9.524 41.883 1.00 60.97 94 GLU A O 1
ATOM 700 N N . ARG A 1 95 ? -31.037 -7.816 42.699 1.00 59.47 95 ARG A N 1
ATOM 701 C CA . ARG A 1 95 ? -32.350 -8.460 42.558 1.00 59.47 95 ARG A CA 1
ATOM 702 C C . ARG A 1 95 ? -33.348 -7.513 41.885 1.00 59.47 95 ARG A C 1
ATOM 704 O O . ARG A 1 95 ? -33.238 -6.298 42.070 1.00 59.47 95 ARG A O 1
ATOM 711 N N . PRO A 1 96 ? -34.355 -8.034 41.154 1.00 57.47 96 PRO A N 1
ATOM 712 C CA . PRO A 1 96 ? -35.485 -7.242 40.698 1.00 57.47 96 PRO A CA 1
ATOM 713 C C . PRO A 1 96 ? -36.225 -6.780 41.944 1.00 57.47 96 PRO A C 1
ATOM 715 O O . PRO A 1 96 ? -36.946 -7.538 42.591 1.00 57.47 96 PRO A O 1
ATOM 718 N N . VAL A 1 97 ? -35.978 -5.541 42.327 1.00 57.97 97 VAL A N 1
ATOM 719 C CA . VAL A 1 97 ? -36.734 -4.916 43.395 1.00 57.97 97 VAL A CA 1
ATOM 720 C C . VAL A 1 97 ? -38.118 -4.578 42.828 1.00 57.97 97 VAL A C 1
ATOM 722 O O . VAL A 1 97 ? -38.253 -4.446 41.615 1.00 57.97 97 VAL A O 1
ATOM 725 N N . GLY A 1 98 ? -39.164 -4.563 43.656 1.00 64.25 98 GLY A N 1
ATOM 726 C CA . GLY A 1 98 ? -40.564 -4.503 43.208 1.00 64.25 98 GLY A CA 1
ATOM 727 C C . GLY A 1 98 ? -40.953 -3.246 42.402 1.00 64.25 98 GLY A C 1
ATOM 728 O O . GLY A 1 98 ? -40.323 -2.849 41.426 1.00 64.25 98 GLY A O 1
ATOM 729 N N . SER A 1 99 ? -42.057 -2.588 42.756 1.00 71.56 99 SER A N 1
ATOM 730 C CA . SER A 1 99 ? -42.432 -1.326 42.093 1.00 71.56 99 SER A CA 1
ATOM 731 C C . SER A 1 99 ? -41.480 -0.176 42.455 1.00 71.56 99 SER A C 1
ATOM 733 O O . SER A 1 99 ? -41.253 0.712 41.628 1.00 71.56 99 SER A O 1
ATOM 735 N N . ARG A 1 100 ? -40.900 -0.201 43.665 1.00 78.88 100 ARG A N 1
ATOM 736 C CA . ARG A 1 100 ? -39.935 0.779 44.188 1.00 78.88 100 ARG A CA 1
ATOM 737 C C . ARG A 1 100 ? -38.908 0.136 45.118 1.00 78.88 100 ARG A C 1
ATOM 739 O O . ARG A 1 100 ? -39.199 -0.869 45.761 1.00 78.88 100 ARG A O 1
ATOM 746 N N . ALA A 1 101 ? -37.739 0.764 45.221 1.00 81.00 101 ALA A N 1
ATOM 747 C CA . ALA A 1 101 ? -36.626 0.316 46.048 1.00 81.00 101 ALA A CA 1
ATOM 748 C C . ALA A 1 101 ? -35.679 1.431 46.452 1.00 81.00 101 ALA A C 1
ATOM 750 O O . ALA A 1 101 ? -35.485 2.380 45.693 1.00 81.00 101 ALA A O 1
ATOM 751 N N . LYS A 1 102 ? -35.045 1.262 47.612 1.00 85.12 102 LYS A N 1
ATOM 752 C CA . LYS A 1 102 ? -33.947 2.094 48.102 1.00 85.12 102 LYS A CA 1
ATOM 753 C C . LYS A 1 102 ? -32.906 1.197 48.766 1.00 85.12 102 LYS A C 1
ATOM 755 O O . LYS A 1 102 ? -33.280 0.215 49.401 1.00 85.12 102 LYS A O 1
ATOM 760 N N . TRP A 1 103 ? -31.633 1.531 48.615 1.00 85.19 103 TRP A N 1
ATOM 761 C CA . TRP A 1 103 ? -30.519 0.848 49.269 1.00 85.19 103 TRP A CA 1
ATOM 762 C C . TRP A 1 103 ? -29.374 1.829 49.519 1.00 85.19 103 TRP A C 1
ATOM 764 O O . TRP A 1 103 ? -29.310 2.902 48.915 1.00 85.19 103 TRP A O 1
ATOM 774 N N . THR A 1 104 ? -28.476 1.469 50.422 1.00 86.19 104 THR A N 1
ATOM 775 C CA . THR A 1 104 ? -27.205 2.163 50.631 1.00 86.19 104 THR A CA 1
ATOM 776 C C . THR A 1 104 ? -26.095 1.417 49.901 1.00 86.19 104 THR A C 1
ATOM 778 O O . THR A 1 104 ? -26.206 0.221 49.631 1.00 86.19 104 THR A O 1
ATOM 781 N N . LEU A 1 105 ? -25.043 2.136 49.527 1.00 83.12 105 LEU A N 1
ATOM 782 C CA . LEU A 1 105 ? -23.865 1.579 48.878 1.00 83.12 105 LEU A CA 1
ATOM 783 C C . LEU A 1 105 ? -22.621 2.133 49.560 1.00 83.12 105 LEU A C 1
ATOM 785 O O . LEU A 1 105 ? -22.513 3.339 49.761 1.00 83.12 105 LEU A O 1
ATOM 789 N N . GLU A 1 106 ? -21.690 1.249 49.886 1.00 87.75 106 GLU A N 1
ATOM 790 C CA . GLU A 1 106 ? -20.377 1.592 50.405 1.00 87.75 106 GLU A CA 1
ATOM 791 C C . GLU A 1 106 ? -19.350 0.647 49.783 1.00 87.75 106 GLU A C 1
ATOM 793 O O . GLU A 1 106 ? -19.448 -0.570 49.930 1.00 87.75 106 GLU A O 1
ATOM 798 N N . GLN A 1 107 ? -18.399 1.199 49.032 1.00 81.81 107 GLN A N 1
ATOM 799 C CA . GLN A 1 107 ? -17.385 0.420 48.334 1.00 81.81 107 GLN A CA 1
ATOM 800 C C . GLN A 1 107 ? -16.080 1.205 48.221 1.00 81.81 107 GLN A C 1
ATOM 802 O O . GLN A 1 107 ? -16.071 2.359 47.797 1.00 81.81 107 GLN A O 1
ATOM 807 N N . THR A 1 108 ? -14.961 0.563 48.546 1.00 79.75 108 THR A N 1
ATOM 808 C CA . THR A 1 108 ? -13.621 1.129 48.356 1.00 79.75 108 THR A CA 1
ATOM 809 C C . THR A 1 108 ? -12.962 0.503 47.137 1.00 79.75 108 THR A C 1
ATOM 811 O O . THR A 1 108 ? -12.959 -0.715 46.973 1.00 79.75 108 THR A O 1
ATOM 814 N N . HIS A 1 109 ? -12.386 1.346 46.284 1.00 74.56 109 HIS A N 1
ATOM 815 C CA . HIS A 1 109 ? -11.721 0.961 45.045 1.00 74.56 109 HIS A CA 1
ATOM 816 C C . HIS A 1 109 ? -10.216 1.255 45.157 1.00 74.56 109 HIS A C 1
ATOM 818 O O . HIS A 1 109 ? -9.797 2.399 44.957 1.00 74.56 109 HIS A O 1
ATOM 824 N N . PRO A 1 110 ? -9.380 0.249 45.484 1.00 62.09 110 PRO A N 1
ATOM 825 C CA . PRO A 1 110 ? -7.958 0.469 45.752 1.00 62.09 110 PRO A CA 1
ATOM 826 C C . PRO A 1 110 ? -7.096 0.689 44.501 1.00 62.09 110 PRO A C 1
ATOM 828 O O . PRO A 1 110 ? -5.959 1.131 44.623 1.00 62.09 110 PRO A O 1
ATOM 831 N N . HIS A 1 111 ? -7.618 0.411 43.301 1.00 56.03 111 HIS A N 1
ATOM 832 C CA . HIS A 1 111 ? -6.817 0.358 42.070 1.00 56.03 111 HIS A CA 1
ATOM 833 C C . HIS A 1 111 ? -7.071 1.503 41.083 1.00 56.03 111 HIS A C 1
ATOM 835 O O . HIS A 1 111 ? -6.495 1.486 39.997 1.00 56.03 111 HIS A O 1
ATOM 841 N N . VAL A 1 112 ? -7.850 2.533 41.453 1.00 57.66 112 VAL A N 1
ATOM 842 C CA . VAL A 1 112 ? -8.244 3.657 40.560 1.00 57.66 112 VAL A CA 1
ATOM 843 C C . VAL A 1 112 ? -7.066 4.579 40.201 1.00 57.66 112 VAL A C 1
ATOM 845 O O . VAL A 1 112 ? -7.249 5.689 39.712 1.00 57.66 112 VAL A O 1
ATOM 848 N N . SER A 1 113 ? -5.827 4.127 40.401 1.00 51.47 113 SER A N 1
ATOM 849 C CA . SER A 1 113 ? -4.620 4.840 40.013 1.00 51.47 113 SER A CA 1
ATOM 850 C C . SER A 1 113 ? -3.462 3.882 39.698 1.00 51.47 113 SER A C 1
ATOM 852 O O . SER A 1 113 ? -2.743 3.443 40.601 1.00 51.47 113 SER A O 1
ATOM 854 N N . PRO A 1 114 ? -3.194 3.576 38.421 1.00 46.56 114 PRO A N 1
ATOM 855 C CA . PRO A 1 114 ? -1.949 2.974 38.019 1.00 46.56 114 PRO A CA 1
ATOM 856 C C . PRO A 1 114 ? -0.950 4.133 38.011 1.00 46.56 114 PRO A C 1
ATOM 858 O O . PRO A 1 114 ? -0.981 4.978 37.119 1.00 46.56 114 PRO A O 1
ATOM 861 N N . GLN A 1 115 ? -0.074 4.147 39.022 1.00 42.59 115 GLN A N 1
ATOM 862 C CA . GLN A 1 115 ? 1.066 5.061 39.221 1.00 42.59 115 GLN A CA 1
ATOM 863 C C . GLN A 1 115 ? 0.838 6.290 40.138 1.00 42.59 115 GLN A C 1
ATOM 865 O O . GLN A 1 115 ? 1.222 7.391 39.764 1.00 42.59 115 GLN A O 1
ATOM 870 N N . GLN A 1 116 ? 0.373 6.089 41.388 1.00 47.16 116 GLN A N 1
ATOM 871 C CA . GLN A 1 116 ? 0.537 6.990 42.571 1.00 47.16 116 GLN A CA 1
ATOM 872 C C . GLN A 1 116 ? -0.702 7.756 43.116 1.00 47.16 116 GLN A C 1
ATOM 874 O O . GLN A 1 116 ? -0.576 8.898 43.557 1.00 47.16 116 GLN A O 1
ATOM 879 N N . GLY A 1 117 ? -1.894 7.159 43.164 1.00 51.69 117 GLY A N 1
ATOM 880 C CA . GLY A 1 117 ? -3.051 7.687 43.917 1.00 51.69 117 GLY A CA 1
ATOM 881 C C . GLY A 1 117 ? -3.490 6.727 45.027 1.00 51.69 117 GLY A C 1
ATOM 882 O O . GLY A 1 117 ? -3.360 5.518 44.858 1.00 51.69 117 GLY A O 1
ATOM 883 N N . GLY A 1 118 ? -3.969 7.251 46.163 1.00 59.00 118 GLY A N 1
ATOM 884 C CA . GLY A 1 118 ? -4.570 6.439 47.230 1.00 59.00 118 GLY A CA 1
ATOM 885 C C . GLY A 1 118 ? -5.948 5.875 46.839 1.00 59.00 118 GLY A C 1
ATOM 886 O O . GLY A 1 118 ? -6.484 6.244 45.791 1.00 59.00 118 GLY A O 1
ATOM 887 N N . PRO A 1 119 ? -6.534 4.983 47.658 1.00 70.06 119 PRO A N 1
ATOM 888 C CA . PRO A 1 119 ? -7.841 4.385 47.381 1.00 70.06 119 PRO A CA 1
ATOM 889 C C . PRO A 1 119 ? -8.944 5.451 47.282 1.00 70.06 119 PRO A C 1
ATOM 891 O O . PRO A 1 119 ? -8.902 6.462 47.991 1.00 70.06 119 PRO A O 1
ATOM 894 N N . ILE A 1 120 ? -9.944 5.197 46.428 1.00 77.88 120 ILE A N 1
ATOM 895 C CA . ILE A 1 120 ? -11.187 5.982 46.374 1.00 77.88 120 ILE A CA 1
ATOM 896 C C . ILE A 1 120 ? -12.284 5.198 47.086 1.00 77.88 120 ILE A C 1
ATOM 898 O O . ILE A 1 120 ? -12.667 4.112 46.649 1.00 77.88 120 ILE A O 1
ATOM 902 N N . SER A 1 121 ? -12.807 5.762 48.165 1.00 85.06 121 SER A N 1
ATOM 903 C CA . SER A 1 121 ? -14.004 5.272 48.841 1.00 85.06 121 SER A CA 1
ATOM 904 C C . SER A 1 121 ? -15.236 5.932 48.244 1.00 85.06 121 SER A C 1
ATOM 906 O O . SER A 1 121 ? -15.250 7.138 48.013 1.00 85.06 121 SER A O 1
ATOM 908 N N . VAL A 1 122 ? -16.267 5.135 47.993 1.00 86.50 122 VAL A N 1
ATOM 909 C CA . VAL A 1 122 ? -17.545 5.588 47.454 1.00 86.50 122 VAL A CA 1
ATOM 910 C C . VAL A 1 122 ? -18.643 5.193 48.423 1.00 86.50 122 VAL A C 1
ATOM 912 O O . VAL A 1 122 ? -18.787 4.013 48.739 1.00 86.50 122 VAL A O 1
ATOM 915 N N . ARG A 1 123 ? -19.414 6.167 48.898 1.00 91.38 123 ARG A N 1
ATOM 916 C CA . ARG A 1 123 ? -20.534 5.958 49.822 1.00 91.38 123 ARG A CA 1
ATOM 917 C C . ARG A 1 123 ? -21.760 6.688 49.318 1.00 91.38 123 ARG A C 1
ATOM 919 O O . ARG A 1 123 ? -21.646 7.779 48.786 1.00 91.38 123 ARG A O 1
ATOM 926 N N . GLY A 1 124 ? -22.945 6.122 49.479 1.00 91.81 124 GLY A N 1
ATOM 927 C CA . GLY A 1 124 ? -24.148 6.825 49.062 1.00 91.81 124 GLY A CA 1
ATOM 928 C C . GLY A 1 124 ? -25.401 5.980 49.050 1.00 91.81 124 GLY A C 1
ATOM 929 O O . GLY A 1 124 ? -25.507 4.952 49.722 1.00 91.81 124 GLY A O 1
ATOM 930 N N . ARG A 1 125 ? -26.386 6.450 48.289 1.00 91.88 125 ARG A N 1
ATOM 931 C CA . ARG A 1 125 ? -27.717 5.849 48.211 1.00 91.88 125 ARG A CA 1
ATOM 932 C C . ARG A 1 125 ? -28.070 5.527 46.769 1.00 91.88 125 ARG A C 1
ATOM 934 O O . ARG A 1 125 ? -27.818 6.312 45.859 1.00 91.88 125 ARG A O 1
ATOM 941 N N . GLY A 1 126 ? -28.684 4.366 46.581 1.00 89.25 126 GLY A N 1
ATOM 942 C CA . GLY A 1 126 ? -29.313 3.953 45.338 1.00 89.25 126 GLY A CA 1
ATOM 943 C C . GLY A 1 126 ? -30.825 3.858 45.503 1.00 89.25 126 GLY A C 1
ATOM 944 O O . GLY A 1 126 ? -31.343 3.565 46.584 1.00 89.25 126 GLY A O 1
ATOM 945 N N . SER A 1 127 ? -31.560 4.113 44.431 1.00 89.50 127 SER A N 1
ATOM 946 C CA . SER A 1 127 ? -32.997 3.867 44.376 1.00 89.50 127 SER A CA 1
ATOM 947 C C . SER A 1 127 ? -33.410 3.372 43.002 1.00 89.50 127 SER A C 1
ATOM 949 O O . SER A 1 127 ? -32.733 3.631 42.009 1.00 89.50 127 SER A O 1
ATOM 951 N N . ALA A 1 128 ? -34.520 2.643 42.934 1.00 86.31 128 ALA A N 1
ATOM 952 C CA . ALA A 1 128 ? -35.084 2.227 41.662 1.00 86.31 128 ALA A CA 1
ATOM 953 C C . ALA A 1 128 ? -36.609 2.252 41.664 1.00 86.31 128 ALA A C 1
ATOM 955 O O . ALA A 1 128 ? -37.249 1.981 42.682 1.00 86.31 128 ALA A O 1
ATOM 956 N N . VAL A 1 129 ? -37.192 2.564 40.507 1.00 88.50 129 VAL A N 1
ATOM 957 C CA . VAL A 1 129 ? -38.640 2.569 40.279 1.00 88.50 129 VAL A CA 1
ATOM 958 C C . VAL A 1 129 ? -38.955 1.858 38.968 1.00 88.50 129 VAL A C 1
ATOM 960 O O . VAL A 1 129 ? -38.427 2.214 37.911 1.00 88.50 129 VAL A O 1
ATOM 963 N N . ARG A 1 130 ? -39.864 0.879 39.015 1.00 85.06 130 ARG A N 1
ATOM 964 C CA . ARG A 1 130 ? -40.360 0.195 37.817 1.00 85.06 130 ARG A CA 1
ATOM 965 C C . ARG A 1 130 ? -41.545 0.945 37.220 1.00 85.06 130 ARG A C 1
ATOM 967 O O . ARG A 1 130 ? -42.570 1.112 37.873 1.00 85.06 130 ARG A O 1
ATOM 974 N N . LYS A 1 131 ? -41.443 1.318 35.942 1.00 84.62 131 LYS A N 1
ATOM 975 C CA . LYS A 1 131 ? -42.555 1.839 35.135 1.00 84.62 131 LYS A CA 1
ATOM 976 C C . LYS A 1 131 ? -42.751 0.948 33.908 1.00 84.62 131 LYS A C 1
ATOM 978 O O . LYS A 1 131 ? -42.085 1.099 32.883 1.00 84.62 131 LYS A O 1
ATOM 983 N N . GLY A 1 132 ? -43.654 -0.024 34.030 1.00 84.81 132 GLY A N 1
ATOM 984 C CA . GLY A 1 132 ? -43.905 -1.029 32.996 1.00 84.81 132 GLY A CA 1
ATOM 985 C C . GLY A 1 132 ? -42.665 -1.886 32.712 1.00 84.81 132 GLY A C 1
ATOM 986 O O . GLY A 1 132 ? -42.266 -2.713 33.539 1.00 84.81 132 GLY A O 1
ATOM 987 N N . ARG A 1 133 ? -42.070 -1.691 31.528 1.00 84.25 133 ARG A N 1
ATOM 988 C CA . ARG A 1 133 ? -40.873 -2.411 31.048 1.00 84.25 133 ARG A CA 1
ATOM 989 C C . ARG A 1 133 ? -39.560 -1.684 31.340 1.00 84.25 133 ARG A C 1
ATOM 991 O O . ARG A 1 133 ? -38.507 -2.272 31.131 1.00 84.25 133 ARG A O 1
ATOM 998 N N . VAL A 1 134 ? -39.618 -0.444 31.825 1.00 82.94 134 VAL A N 1
ATOM 999 C CA . VAL A 1 134 ? -38.433 0.353 32.156 1.00 82.94 134 VAL A CA 1
ATOM 1000 C C . VAL A 1 134 ? -38.225 0.373 33.665 1.00 82.94 134 VAL A C 1
ATOM 1002 O O . VAL A 1 134 ? -39.167 0.564 34.437 1.00 82.94 134 VAL A O 1
ATOM 1005 N N . TYR A 1 135 ? -36.980 0.181 34.074 1.00 84.94 135 TYR A N 1
ATOM 1006 C CA . TYR A 1 135 ? -36.502 0.275 35.438 1.00 84.94 135 TYR A CA 1
ATOM 1007 C C . TYR A 1 135 ? -35.602 1.501 35.547 1.00 84.94 135 TYR A C 1
ATOM 1009 O O . TYR A 1 135 ? -34.528 1.540 34.954 1.00 84.94 135 TYR A O 1
ATOM 1017 N N . ARG A 1 136 ? -36.076 2.534 36.244 1.00 89.31 136 ARG A N 1
ATOM 1018 C CA . ARG A 1 136 ? -35.325 3.773 36.443 1.00 89.31 136 ARG A CA 1
ATOM 1019 C C . ARG A 1 136 ? -34.513 3.651 37.718 1.00 89.31 136 ARG A C 1
ATOM 1021 O O . ARG A 1 136 ? -35.108 3.603 38.789 1.00 89.31 136 ARG A O 1
ATOM 1028 N N . ILE A 1 137 ? -33.196 3.596 37.587 1.00 87.94 137 ILE A N 1
ATOM 1029 C CA . ILE A 1 137 ? -32.224 3.483 38.673 1.00 87.94 137 ILE A CA 1
ATOM 1030 C C . ILE A 1 137 ? -31.598 4.859 38.892 1.00 87.94 137 ILE A C 1
ATOM 1032 O O . ILE A 1 137 ? -31.288 5.561 37.931 1.00 87.94 137 ILE A O 1
ATOM 1036 N N . GLN A 1 138 ? -31.428 5.264 40.143 1.00 92.12 138 GLN A N 1
ATOM 1037 C CA . GLN A 1 138 ? -30.758 6.505 40.507 1.00 92.12 138 GLN A CA 1
ATOM 1038 C C . GLN A 1 138 ? -29.716 6.230 41.579 1.00 92.12 138 GLN A C 1
ATOM 1040 O O . GLN A 1 138 ? -30.004 5.496 42.525 1.00 92.12 138 GLN A O 1
ATOM 1045 N N . TYR A 1 139 ? -28.551 6.856 41.453 1.00 91.38 139 TYR A N 1
ATOM 1046 C CA . TYR A 1 139 ? -27.530 6.862 42.492 1.00 91.38 139 TYR A CA 1
ATOM 1047 C C . TYR A 1 139 ? -27.141 8.293 42.847 1.00 91.38 139 TYR A C 1
ATOM 1049 O O . TYR A 1 139 ? -27.056 9.153 41.974 1.00 91.38 139 TYR A O 1
ATOM 1057 N N . GLU A 1 140 ? -26.875 8.516 44.126 1.00 94.94 140 GLU A N 1
ATOM 1058 C CA . GLU A 1 140 ? -26.186 9.695 44.640 1.00 94.94 140 GLU A CA 1
ATOM 1059 C C . GLU A 1 140 ? -25.052 9.189 45.529 1.00 94.94 140 GLU A C 1
ATOM 1061 O O . GLU A 1 140 ? -25.304 8.567 46.565 1.00 94.94 140 GLU A O 1
ATOM 1066 N N . LEU A 1 141 ? -23.819 9.356 45.051 1.00 92.06 141 LEU A N 1
ATOM 1067 C CA . LEU A 1 141 ? -22.619 8.723 45.586 1.00 92.06 141 LEU A CA 1
ATOM 1068 C C . LEU A 1 141 ? -21.566 9.786 45.889 1.00 92.06 141 LEU A C 1
ATOM 1070 O O . LEU A 1 141 ? -21.130 10.502 44.996 1.00 92.06 141 LEU A O 1
ATOM 1074 N N . GLU A 1 142 ? -21.133 9.863 47.133 1.00 92.75 142 GLU A N 1
ATOM 1075 C CA . GLU A 1 142 ? -19.983 10.637 47.579 1.00 92.75 142 GLU A CA 1
ATOM 1076 C C . GLU A 1 142 ? -18.702 9.850 47.295 1.00 92.75 142 GLU A C 1
ATOM 1078 O O . GLU A 1 142 ? -18.618 8.653 47.574 1.00 92.75 142 GLU A O 1
ATOM 1083 N N . LEU A 1 143 ? -17.708 10.521 46.722 1.00 88.19 143 LEU A N 1
ATOM 1084 C CA . LEU A 1 143 ? -16.386 9.985 46.433 1.00 88.19 143 LEU A CA 1
ATOM 1085 C C . LEU A 1 143 ? -15.381 10.670 47.351 1.00 88.19 143 LEU A C 1
ATOM 1087 O O . LEU A 1 143 ? -15.294 11.894 47.358 1.00 88.19 143 LEU A O 1
ATOM 1091 N N . THR A 1 144 ? -14.568 9.889 48.049 1.00 86.06 144 THR A N 1
ATOM 1092 C CA . THR A 1 144 ? -13.495 10.397 48.906 1.00 86.06 144 THR A CA 1
ATOM 1093 C C . THR A 1 144 ? -12.210 9.673 48.552 1.00 86.06 144 THR A C 1
ATOM 1095 O O . THR A 1 144 ? -12.121 8.453 48.699 1.00 86.06 144 THR A O 1
ATOM 1098 N N . GLY A 1 145 ? -11.216 10.406 48.060 1.00 76.50 145 GLY A N 1
ATOM 1099 C CA . GLY A 1 145 ? -9.904 9.850 47.746 1.00 76.50 145 GLY A CA 1
ATOM 1100 C C . GLY A 1 145 ? -8.881 10.200 48.814 1.00 76.50 145 GLY A C 1
ATOM 1101 O O . GLY A 1 145 ? -8.885 11.297 49.370 1.00 76.50 145 GLY A O 1
ATOM 1102 N N . THR A 1 146 ? -7.975 9.267 49.103 1.00 64.31 146 THR A N 1
ATOM 1103 C CA . THR A 1 146 ? -6.851 9.549 50.008 1.00 64.31 146 THR A CA 1
ATOM 1104 C C . THR A 1 146 ? -5.707 10.186 49.209 1.00 64.31 146 THR A C 1
ATOM 1106 O O . THR A 1 146 ? -5.277 9.593 48.212 1.00 64.31 146 THR A O 1
ATOM 1109 N N . PRO A 1 147 ? -5.172 11.359 49.602 1.00 55.94 147 PRO A N 1
ATOM 1110 C CA . PRO A 1 147 ? -4.021 11.949 48.926 1.00 55.94 147 PRO A CA 1
ATOM 1111 C C . PRO A 1 147 ? -2.830 10.983 48.977 1.00 55.94 147 PRO A C 1
ATOM 1113 O O . PRO A 1 147 ? -2.361 10.611 50.052 1.00 55.94 147 PRO A O 1
ATOM 1116 N N . GLY A 1 148 ? -2.341 10.541 47.816 1.00 52.94 148 GLY A N 1
ATOM 1117 C CA . GLY A 1 148 ? -1.131 9.722 47.751 1.00 52.94 148 GLY A CA 1
ATOM 1118 C C . GLY A 1 148 ? 0.092 10.531 48.197 1.00 52.94 148 GLY A C 1
ATOM 1119 O O . GLY A 1 148 ? 0.276 11.663 47.751 1.00 52.94 148 GLY A O 1
ATOM 1120 N N . ARG A 1 149 ? 0.949 9.956 49.053 1.00 44.69 149 ARG A N 1
ATOM 1121 C CA . ARG A 1 149 ? 2.259 10.534 49.398 1.00 44.69 149 ARG A CA 1
ATOM 1122 C C . ARG A 1 149 ? 3.217 10.344 48.219 1.00 44.69 149 ARG A C 1
ATOM 1124 O O . ARG A 1 149 ? 3.836 9.295 48.089 1.00 44.69 149 ARG A O 1
ATOM 1131 N N . GLY A 1 150 ? 3.322 11.339 47.346 1.00 47.91 150 GLY A N 1
ATOM 1132 C CA . GLY A 1 150 ? 4.351 11.362 46.308 1.00 47.91 150 GLY A CA 1
ATOM 1133 C C . GLY A 1 150 ? 4.182 12.533 45.339 1.00 47.91 150 GLY A C 1
ATOM 1134 O O . GLY A 1 150 ? 3.075 12.716 44.819 1.00 47.91 150 GLY A O 1
ATOM 1135 N N . PRO A 1 151 ? 5.240 13.326 45.075 1.00 41.03 151 PRO A N 1
ATOM 1136 C CA . PRO A 1 151 ? 5.215 14.288 43.985 1.00 41.03 151 PRO A CA 1
ATOM 1137 C C . PRO A 1 151 ? 5.063 13.504 42.680 1.00 41.03 151 PRO A C 1
ATOM 1139 O O . PRO A 1 151 ? 5.816 12.566 42.418 1.00 41.03 151 PRO A O 1
ATOM 1142 N N . GLY A 1 152 ? 4.062 13.857 41.871 1.00 45.53 152 GLY A N 1
ATOM 1143 C CA . GLY A 1 152 ? 3.920 13.267 40.544 1.00 45.53 152 GLY A CA 1
ATOM 1144 C C . GLY A 1 152 ? 5.216 13.444 39.753 1.00 45.53 152 GLY A C 1
ATOM 1145 O O . GLY A 1 152 ? 5.912 14.449 39.916 1.00 45.53 152 GLY A O 1
ATOM 1146 N N . VAL A 1 153 ? 5.548 12.479 38.894 1.00 38.47 153 VAL A N 1
ATOM 1147 C CA . VAL A 1 153 ? 6.663 12.613 37.945 1.00 38.47 153 VAL A CA 1
ATOM 1148 C C . VAL A 1 153 ? 6.458 13.916 37.158 1.00 38.47 153 VAL A C 1
ATOM 1150 O O . VAL A 1 153 ? 5.538 14.004 36.348 1.00 38.47 153 VAL A O 1
ATOM 1153 N N . GLY A 1 154 ? 7.267 14.942 37.450 1.00 42.59 154 GLY A N 1
ATOM 1154 C CA . GLY A 1 154 ? 7.212 16.257 36.799 1.00 42.59 154 GLY A CA 1
ATOM 1155 C C . GLY A 1 154 ? 6.451 17.384 37.518 1.00 42.59 154 GLY A C 1
ATOM 1156 O O . GLY A 1 154 ? 6.198 18.401 36.882 1.00 42.59 154 GLY A O 1
ATOM 1157 N N . GLY A 1 155 ? 6.071 17.253 38.797 1.00 37.38 155 GLY A N 1
ATOM 1158 C CA . GLY A 1 155 ? 5.643 18.399 39.631 1.00 37.38 155 GLY A CA 1
ATOM 1159 C C . GLY A 1 155 ? 4.346 19.121 39.223 1.00 37.38 155 GLY A C 1
ATOM 1160 O O . GLY A 1 155 ? 4.037 20.176 39.770 1.00 37.38 155 GLY A O 1
ATOM 1161 N N . THR A 1 156 ? 3.567 18.574 38.288 1.00 32.44 156 THR A N 1
ATOM 1162 C CA . THR A 1 156 ? 2.298 19.156 37.825 1.00 32.44 156 THR A CA 1
ATOM 1163 C C . THR A 1 156 ? 1.099 18.505 38.531 1.00 32.44 156 THR A C 1
ATOM 1165 O O . THR A 1 156 ? 1.022 17.272 38.584 1.00 32.44 156 THR A O 1
ATOM 1168 N N . PRO A 1 157 ? 0.148 19.292 39.078 1.00 38.69 157 PRO A N 1
ATOM 1169 C CA . PRO A 1 157 ? -1.107 18.773 39.617 1.00 38.69 157 PRO A CA 1
ATOM 1170 C C . PRO A 1 157 ? -1.874 17.990 38.549 1.00 38.69 157 PRO A C 1
ATOM 1172 O O . PRO A 1 157 ? -2.014 18.435 37.410 1.00 38.69 157 PRO A O 1
ATOM 1175 N N . ARG A 1 158 ? -2.360 16.807 38.922 1.00 45.59 158 ARG A N 1
ATOM 1176 C CA . ARG A 1 158 ? -3.115 15.911 38.046 1.00 45.59 158 ARG A CA 1
ATOM 1177 C C . ARG A 1 158 ? -4.619 16.060 38.335 1.00 45.59 158 ARG A C 1
ATOM 1179 O O . ARG A 1 158 ? -5.038 15.667 39.426 1.00 45.59 158 ARG A O 1
ATOM 1186 N N . PRO A 1 159 ? -5.425 16.623 37.411 1.00 46.97 159 PRO A N 1
ATOM 1187 C CA . PRO A 1 159 ? -6.848 16.914 37.644 1.00 46.97 159 PRO A CA 1
ATOM 1188 C C . PRO A 1 159 ? -7.723 15.658 37.836 1.00 46.97 159 PRO A C 1
ATOM 1190 O O . PRO A 1 159 ? -8.866 15.755 38.272 1.00 46.97 159 PRO A O 1
ATOM 1193 N N . ASP A 1 160 ? -7.192 14.466 37.552 1.00 50.78 160 ASP A N 1
ATOM 1194 C CA . ASP A 1 160 ? -7.840 13.159 37.720 1.00 50.78 160 ASP A CA 1
ATOM 1195 C C . ASP A 1 160 ? -7.818 12.611 39.161 1.00 50.78 160 ASP A C 1
ATOM 1197 O O . ASP A 1 160 ? -8.454 11.592 39.438 1.00 50.78 160 ASP A O 1
ATOM 1201 N N . ARG A 1 161 ? -7.121 13.267 40.102 1.00 65.69 161 ARG A N 1
ATOM 1202 C CA . ARG A 1 161 ? -7.064 12.833 41.510 1.00 65.69 161 ARG A CA 1
ATOM 1203 C C . ARG A 1 161 ? -8.195 13.445 42.334 1.00 65.69 161 ARG A C 1
ATOM 1205 O O . ARG A 1 161 ? -8.052 14.560 42.819 1.00 65.69 161 ARG A O 1
ATOM 1212 N N . ILE A 1 162 ? -9.276 12.696 42.542 1.00 70.31 162 ILE A N 1
ATOM 1213 C CA . ILE A 1 162 ? -10.405 13.101 43.396 1.00 70.31 162 ILE A CA 1
ATOM 1214 C C . ILE A 1 162 ? -9.974 13.121 44.867 1.00 70.31 162 ILE A C 1
ATOM 1216 O O . ILE A 1 162 ? -9.625 12.077 45.407 1.00 70.31 162 ILE A O 1
ATOM 1220 N N . ALA A 1 163 ? -10.029 14.282 45.521 1.00 77.38 163 ALA A N 1
ATOM 1221 C CA . ALA A 1 163 ? -9.939 14.391 46.978 1.00 77.38 163 ALA A CA 1
ATOM 1222 C C . ALA A 1 163 ? -11.325 14.187 47.608 1.00 77.38 163 ALA A C 1
ATOM 1224 O O . ALA A 1 163 ? -11.508 13.335 48.477 1.00 77.38 163 ALA A O 1
ATOM 1225 N N . SER A 1 164 ? -12.319 14.909 47.095 1.00 86.06 164 SER A N 1
ATOM 1226 C CA . SER A 1 164 ? -13.733 14.728 47.415 1.00 86.06 164 SER A CA 1
ATOM 1227 C C . SER A 1 164 ? -14.590 14.971 46.176 1.00 86.06 164 SER A C 1
ATOM 1229 O O . SER A 1 164 ? -14.198 15.723 45.284 1.00 86.06 164 SER A O 1
ATOM 1231 N N . GLY A 1 165 ? -15.756 14.343 46.088 1.00 88.56 165 GLY A N 1
ATOM 1232 C CA . GLY A 1 165 ? -16.676 14.563 44.982 1.00 88.56 165 GLY A CA 1
ATOM 1233 C C . GLY A 1 165 ? -18.050 13.954 45.200 1.00 88.56 165 GLY A C 1
ATOM 1234 O O . GLY A 1 165 ? -18.271 13.194 46.137 1.00 88.56 165 GLY A O 1
ATOM 1235 N N . LEU A 1 166 ? -18.973 14.296 44.311 1.00 92.19 166 LEU A N 1
ATOM 1236 C CA . LEU A 1 166 ? -20.346 13.827 44.301 1.00 92.19 166 LEU A CA 1
ATOM 1237 C C . LEU A 1 166 ? -20.715 13.387 42.886 1.00 92.19 166 LEU A C 1
ATOM 1239 O O . LEU A 1 166 ? -20.659 14.176 41.943 1.00 92.19 166 LEU A O 1
ATOM 1243 N N . LEU A 1 167 ? -21.093 12.120 42.754 1.00 89.31 167 LEU A N 1
ATOM 1244 C CA . LEU A 1 167 ? -21.561 11.489 41.530 1.00 89.31 167 LEU A CA 1
ATOM 1245 C C . LEU A 1 167 ? -23.061 11.226 41.632 1.00 89.31 167 LEU A C 1
ATOM 1247 O O . LEU A 1 167 ? -23.515 10.404 42.430 1.00 89.31 167 LEU A O 1
ATOM 1251 N N . ARG A 1 168 ? -23.832 11.888 40.775 1.00 93.62 168 ARG A N 1
ATOM 1252 C CA . ARG A 1 168 ? -25.254 11.616 40.569 1.00 93.62 168 ARG A CA 1
ATOM 1253 C C . ARG A 1 168 ? -25.436 10.846 39.276 1.00 93.62 168 ARG A C 1
ATOM 1255 O O . ARG A 1 168 ? -24.872 11.218 38.254 1.00 93.62 168 ARG A O 1
ATOM 1262 N N . LEU A 1 169 ? -26.232 9.784 39.312 1.00 90.06 169 LEU A N 1
ATOM 1263 C CA . LEU A 1 169 ? -26.535 8.935 38.161 1.00 90.06 169 LEU A CA 1
ATOM 1264 C C . LEU A 1 169 ? -28.037 8.722 38.050 1.00 90.06 169 LEU A C 1
ATOM 1266 O O . LEU A 1 169 ? -28.728 8.528 39.052 1.00 90.06 169 LEU A O 1
ATOM 1270 N N . ARG A 1 170 ? -28.535 8.687 36.819 1.00 91.69 170 ARG A N 1
ATOM 1271 C CA . ARG A 1 170 ? -29.904 8.302 36.493 1.00 91.69 170 ARG A CA 1
ATOM 1272 C C . ARG A 1 170 ? -29.913 7.440 35.241 1.00 91.69 170 ARG A C 1
ATOM 1274 O O . ARG A 1 170 ? -29.634 7.938 34.156 1.00 91.69 170 ARG A O 1
ATOM 1281 N N . THR A 1 171 ? -30.319 6.188 35.391 1.00 86.69 171 THR A N 1
ATOM 1282 C CA . THR A 1 171 ? -30.269 5.162 34.349 1.00 86.69 171 THR A CA 1
ATOM 1283 C C . THR A 1 171 ? -31.659 4.599 34.084 1.00 86.69 171 THR A C 1
ATOM 1285 O O . THR A 1 171 ? -32.304 4.086 34.994 1.00 86.69 171 THR A O 1
ATOM 1288 N N . ASP A 1 172 ? -32.121 4.644 32.836 1.00 86.50 172 ASP A N 1
ATOM 1289 C CA . ASP A 1 172 ? -33.338 3.969 32.387 1.00 86.50 172 ASP A CA 1
ATOM 1290 C C . ASP A 1 172 ? -32.963 2.624 31.743 1.00 86.50 172 ASP A C 1
ATOM 1292 O O . ASP A 1 172 ? -32.413 2.576 30.644 1.00 86.50 172 ASP A O 1
ATOM 1296 N N . PHE A 1 173 ? -33.272 1.517 32.419 1.00 78.81 173 PHE A N 1
ATOM 1297 C CA . PHE A 1 173 ? -32.957 0.150 31.990 1.00 78.81 173 PHE A CA 1
ATOM 1298 C C . PHE A 1 173 ? -34.201 -0.578 31.457 1.00 78.81 173 PHE A C 1
ATOM 1300 O O . PHE A 1 173 ? -35.235 -0.615 32.119 1.00 78.81 173 PHE A O 1
ATOM 1307 N N . ASP A 1 174 ? -34.139 -1.180 30.270 1.00 77.19 174 ASP A N 1
ATOM 1308 C CA . ASP A 1 174 ? -35.228 -2.003 29.730 1.00 77.19 174 ASP A CA 1
ATOM 1309 C C . ASP A 1 174 ? -35.134 -3.437 30.261 1.00 77.19 174 ASP A C 1
ATOM 1311 O O . ASP A 1 174 ? -34.229 -4.185 29.904 1.00 77.19 174 ASP A O 1
ATOM 1315 N N . LEU A 1 175 ? -36.107 -3.849 31.076 1.00 72.12 175 LEU A N 1
ATOM 1316 C CA . LEU A 1 175 ? -36.122 -5.162 31.727 1.00 72.12 175 LEU A CA 1
ATOM 1317 C C . LEU A 1 175 ? -36.266 -6.335 30.750 1.00 72.12 175 LEU A C 1
ATOM 1319 O O . LEU A 1 175 ? -35.817 -7.436 31.058 1.00 72.12 175 LEU A O 1
ATOM 1323 N N . ARG A 1 176 ? -36.924 -6.141 29.598 1.00 71.12 176 ARG A N 1
ATOM 1324 C CA . ARG A 1 176 ? -37.127 -7.230 28.627 1.00 71.12 176 ARG A CA 1
ATOM 1325 C C . ARG A 1 176 ? -35.929 -7.343 27.696 1.00 71.12 176 ARG A C 1
ATOM 1327 O O . ARG A 1 176 ? -35.501 -8.456 27.401 1.00 71.12 176 ARG A O 1
ATOM 1334 N N . ALA A 1 177 ? -35.437 -6.203 27.218 1.00 65.62 177 ALA A N 1
ATOM 1335 C CA . ALA A 1 177 ? -34.292 -6.159 26.321 1.00 65.62 177 ALA A CA 1
ATOM 1336 C C . ALA A 1 177 ? -32.964 -6.368 27.065 1.00 65.62 177 ALA A C 1
ATOM 1338 O O . ALA A 1 177 ? -32.026 -6.866 26.463 1.00 65.62 177 ALA A O 1
ATOM 1339 N N . GLY A 1 178 ? -32.898 -6.070 28.366 1.00 67.88 178 GLY A N 1
ATOM 1340 C CA . GLY A 1 178 ? -31.682 -6.204 29.169 1.00 67.88 178 GLY A CA 1
ATOM 1341 C C . GLY A 1 178 ? -30.630 -5.133 28.864 1.00 67.88 178 GLY A C 1
ATOM 1342 O O . GLY A 1 178 ? -29.440 -5.410 28.995 1.00 67.88 178 GLY A O 1
ATOM 1343 N N . ILE A 1 179 ? -31.057 -3.936 28.441 1.00 66.75 179 ILE A N 1
ATOM 1344 C CA . ILE A 1 179 ? -30.183 -2.844 27.977 1.00 66.75 179 ILE A CA 1
ATOM 1345 C C . ILE A 1 179 ? -30.454 -1.537 28.726 1.00 66.75 179 ILE A C 1
ATOM 1347 O O . ILE A 1 179 ? -31.591 -1.250 29.106 1.00 66.75 179 ILE A O 1
ATOM 1351 N N . VAL A 1 180 ? -29.431 -0.691 28.865 1.00 70.69 180 VAL A N 1
ATOM 1352 C CA . VAL A 1 180 ? -29.615 0.722 29.231 1.00 70.69 180 VAL A CA 1
ATOM 1353 C C . VAL A 1 180 ? -30.126 1.489 28.019 1.00 70.69 180 VAL A C 1
ATOM 1355 O O . VAL A 1 180 ? -29.470 1.526 26.985 1.00 70.69 180 VAL A O 1
ATOM 1358 N N . ARG A 1 181 ? -31.302 2.106 28.150 1.00 75.50 181 ARG A N 1
ATOM 1359 C CA . ARG A 1 181 ? -31.871 3.010 27.142 1.00 75.50 181 ARG A CA 1
ATOM 1360 C C . ARG A 1 181 ? -31.162 4.353 27.166 1.00 75.50 181 ARG A C 1
ATOM 1362 O O . ARG A 1 181 ? -30.779 4.861 26.121 1.00 75.50 181 ARG A O 1
ATOM 1369 N N . THR A 1 182 ? -31.001 4.907 28.362 1.00 79.25 182 THR A N 1
ATOM 1370 C CA . THR A 1 182 ? -30.257 6.138 28.615 1.00 79.25 182 THR A CA 1
ATOM 1371 C C . THR A 1 182 ? -29.655 6.091 30.017 1.00 79.25 182 THR A C 1
ATOM 1373 O O . THR A 1 182 ? -30.269 5.561 30.941 1.00 79.25 182 THR A O 1
ATOM 1376 N N . SER A 1 183 ? -28.467 6.657 30.199 1.00 80.12 183 SER A N 1
ATOM 1377 C CA . SER A 1 183 ? -27.934 7.033 31.508 1.00 80.12 183 SER A CA 1
ATOM 1378 C C . SER A 1 183 ? -27.514 8.488 31.453 1.00 80.12 183 SER A C 1
ATOM 1380 O O . SER A 1 183 ? -26.910 8.911 30.478 1.00 80.12 183 SER A O 1
ATOM 1382 N N . GLN A 1 184 ? -27.807 9.251 32.489 1.00 86.94 184 GLN A N 1
ATOM 1383 C CA . GLN A 1 184 ? -27.259 10.583 32.705 1.00 86.94 184 GLN A CA 1
ATOM 1384 C C . GLN A 1 184 ? -26.414 10.529 33.967 1.00 86.94 184 GLN A C 1
ATOM 1386 O O . GLN A 1 184 ? -26.815 9.888 34.940 1.00 86.94 184 GLN A O 1
ATOM 1391 N N . LEU A 1 185 ? -25.249 11.163 33.943 1.00 86.31 185 LEU A N 1
ATOM 1392 C CA . LEU A 1 185 ? -24.400 11.305 35.110 1.00 86.31 185 LEU A CA 1
ATOM 1393 C C . LEU A 1 185 ? -23.876 12.726 35.236 1.00 86.31 185 LEU A C 1
ATOM 1395 O O . LEU A 1 185 ? -23.617 13.405 34.243 1.00 86.31 185 LEU A O 1
ATOM 1399 N N . GLU A 1 186 ? -23.691 13.135 36.477 1.00 88.12 186 GLU A N 1
ATOM 1400 C CA . GLU A 1 186 ? -23.060 14.383 36.862 1.00 88.12 186 GLU A CA 1
ATOM 1401 C C . GLU A 1 186 ? -22.037 14.062 37.948 1.00 88.12 186 GLU A C 1
ATOM 1403 O O . GLU A 1 186 ? -22.393 13.500 38.982 1.00 88.12 186 GLU A O 1
ATOM 1408 N N . LEU A 1 187 ? -20.772 14.389 37.703 1.00 83.62 187 LEU A N 1
ATOM 1409 C CA . LEU A 1 187 ? -19.697 14.297 38.681 1.00 83.62 187 LEU A CA 1
ATOM 1410 C C . LEU A 1 187 ? -19.172 15.701 38.960 1.00 83.62 187 LEU A C 1
ATOM 1412 O O . LEU A 1 187 ? -18.639 16.351 38.065 1.00 83.62 187 LEU A O 1
ATOM 1416 N N . GLN A 1 188 ? -19.256 16.124 40.212 1.00 87.44 188 GLN A N 1
ATOM 1417 C CA . GLN A 1 188 ? -18.588 17.319 40.717 1.00 87.44 188 GLN A CA 1
ATOM 1418 C C . GLN A 1 188 ? -17.481 16.859 41.661 1.00 87.44 188 GLN A C 1
ATOM 1420 O O . GLN A 1 188 ? -17.743 16.033 42.534 1.00 87.44 188 GLN A O 1
ATOM 1425 N N . TRP A 1 189 ? -16.244 17.321 41.491 1.00 83.25 189 TRP A N 1
ATOM 1426 C CA . TRP A 1 189 ? -15.154 16.918 42.379 1.00 83.25 189 TRP A CA 1
ATOM 1427 C C . TRP A 1 189 ? -14.132 18.019 42.601 1.00 83.25 189 TRP A C 1
ATOM 1429 O O . TRP A 1 189 ? -13.945 18.907 41.774 1.00 83.25 189 TRP A O 1
ATOM 1439 N N . ARG A 1 190 ? -13.441 17.919 43.730 1.00 81.50 190 ARG A N 1
ATOM 1440 C CA . ARG A 1 190 ? -12.273 18.714 44.068 1.00 81.50 190 ARG A CA 1
ATOM 1441 C C . ARG A 1 190 ? -11.036 17.849 43.913 1.00 81.50 190 ARG A C 1
ATOM 1443 O O . ARG A 1 190 ? -11.004 16.718 44.408 1.00 81.50 190 ARG A O 1
ATOM 1450 N N . ASP A 1 191 ? -10.032 18.357 43.210 1.00 72.38 191 ASP A N 1
ATOM 1451 C CA . ASP A 1 191 ? -8.761 17.657 43.089 1.00 72.38 191 ASP A CA 1
ATOM 1452 C C . ASP A 1 191 ? -7.856 17.868 44.315 1.00 72.38 191 ASP A C 1
ATOM 1454 O O . ASP A 1 191 ? -8.164 18.635 45.229 1.00 72.38 191 ASP A O 1
ATOM 1458 N N . ALA A 1 192 ? -6.711 17.184 44.342 1.00 69.25 192 ALA A N 1
ATOM 1459 C CA . ALA A 1 192 ? -5.744 17.302 45.435 1.00 69.25 192 ALA A CA 1
ATOM 1460 C C . ALA A 1 192 ? -5.139 18.714 45.607 1.00 69.25 192 ALA A C 1
ATOM 1462 O O . ALA A 1 192 ? -4.558 18.988 46.653 1.00 69.25 192 ALA A O 1
ATOM 1463 N N . SER A 1 193 ? -5.255 19.600 44.609 1.00 68.50 193 SER A N 1
ATOM 1464 C CA . SER A 1 193 ? -4.825 21.005 44.699 1.00 68.50 193 SER A CA 1
ATOM 1465 C C . SER A 1 193 ? -5.909 21.935 45.249 1.00 68.50 193 SER A C 1
ATOM 1467 O O . SER A 1 193 ? -5.649 23.111 45.481 1.00 68.50 193 SER A O 1
ATOM 1469 N N . GLY A 1 194 ? -7.122 21.418 45.460 1.00 73.19 194 GLY A N 1
ATOM 1470 C CA . GLY A 1 194 ? -8.279 22.208 45.858 1.00 73.19 194 GLY A CA 1
ATOM 1471 C C . GLY A 1 194 ? -9.065 22.795 44.683 1.00 73.19 194 GLY A C 1
ATOM 1472 O O . GLY A 1 194 ? -10.067 23.466 44.919 1.00 73.19 194 GLY A O 1
ATOM 1473 N N . THR A 1 195 ? -8.661 22.526 43.438 1.00 73.25 195 THR A N 1
ATOM 1474 C CA . THR A 1 195 ? -9.371 23.006 42.245 1.00 73.25 195 THR A CA 1
ATOM 1475 C C . THR A 1 195 ? -10.655 22.206 42.047 1.00 73.25 195 THR A C 1
ATOM 1477 O O . THR A 1 195 ? -10.650 20.976 42.144 1.00 73.25 195 THR A O 1
ATOM 1480 N N . GLU A 1 196 ? -11.757 22.897 41.766 1.00 80.44 196 GLU A N 1
ATOM 1481 C CA . GLU A 1 196 ? -13.058 22.280 41.503 1.00 80.44 196 GLU A CA 1
ATOM 1482 C C . GLU A 1 196 ? -13.250 21.972 40.018 1.00 80.44 196 GLU A C 1
ATOM 1484 O O . GLU A 1 196 ? -12.884 22.752 39.138 1.00 80.44 196 GLU A O 1
ATOM 1489 N N . HIS A 1 197 ? -13.861 20.824 39.747 1.00 73.38 197 HIS A N 1
ATOM 1490 C CA . HIS A 1 197 ? -14.127 20.303 38.416 1.00 73.38 197 HIS A CA 1
ATOM 1491 C C . HIS A 1 197 ? -15.559 19.768 38.341 1.00 73.38 197 HIS A C 1
ATOM 1493 O O . HIS A 1 197 ? -16.096 19.238 39.315 1.00 73.38 197 HIS A O 1
ATOM 1499 N N . SER A 1 198 ? -16.170 19.864 37.160 1.00 76.62 198 SER A N 1
ATOM 1500 C CA . SER A 1 198 ? -17.498 19.310 36.887 1.00 76.62 198 SER A CA 1
ATOM 1501 C C . SER A 1 198 ? -17.527 18.597 35.538 1.00 76.62 198 SER A C 1
ATOM 1503 O O . SER A 1 198 ? -16.996 19.093 34.538 1.00 76.62 198 SER A O 1
ATOM 1505 N N . LEU A 1 199 ? -18.154 17.423 35.519 1.00 70.00 199 LEU A N 1
ATOM 1506 C CA . LEU A 1 199 ? -18.340 16.565 34.359 1.00 70.00 199 LEU A CA 1
ATOM 1507 C C . LEU A 1 199 ? -19.807 16.158 34.264 1.00 70.00 199 LEU A C 1
ATOM 1509 O O . LEU A 1 199 ? -20.335 15.495 35.153 1.00 70.00 199 LEU A O 1
ATOM 1513 N N . GLN A 1 200 ? -20.440 16.480 33.144 1.00 72.00 200 GLN A N 1
ATOM 1514 C CA . GLN A 1 200 ? -21.737 15.920 32.783 1.00 72.00 200 GLN A CA 1
ATOM 1515 C C . GLN A 1 200 ? -21.531 14.883 31.688 1.00 72.00 200 GLN A C 1
ATOM 1517 O O . GLN A 1 200 ? -20.776 15.122 30.748 1.00 72.00 200 GLN A O 1
ATOM 1522 N N . ALA A 1 201 ? -22.181 13.728 31.789 1.00 65.25 201 ALA A N 1
ATOM 1523 C CA . ALA A 1 201 ? -22.153 12.746 30.716 1.00 65.25 201 ALA A CA 1
ATOM 1524 C C . ALA A 1 201 ? -23.508 12.079 30.509 1.00 65.25 201 ALA A C 1
ATOM 1526 O O . ALA A 1 201 ? -24.320 11.946 31.424 1.00 65.25 201 ALA A O 1
ATOM 1527 N N . SER A 1 202 ? -23.742 11.640 29.281 1.00 66.62 202 SER A N 1
ATOM 1528 C CA . SER A 1 202 ? -24.882 10.823 28.911 1.00 66.62 202 SER A CA 1
ATOM 1529 C C . SER A 1 202 ? -24.411 9.539 28.248 1.00 66.62 202 SER A C 1
ATOM 1531 O O . SER A 1 202 ? -23.322 9.471 27.682 1.00 66.62 202 SER A O 1
ATOM 1533 N N . ILE A 1 203 ? -25.209 8.489 28.374 1.00 66.25 203 ILE A N 1
ATOM 1534 C CA . ILE A 1 203 ? -24.903 7.174 27.830 1.00 66.25 203 ILE A CA 1
ATOM 1535 C C . ILE A 1 203 ? -26.132 6.687 27.121 1.00 66.25 203 ILE A C 1
ATOM 1537 O O . ILE A 1 203 ? -27.215 6.660 27.703 1.00 66.25 203 ILE A O 1
ATOM 1541 N N . ALA A 1 204 ? -25.953 6.288 25.878 1.00 65.06 204 ALA A N 1
ATOM 1542 C CA . ALA A 1 204 ? -27.014 5.747 25.059 1.00 65.06 204 ALA A CA 1
ATOM 1543 C C . ALA A 1 204 ? -26.481 4.547 24.269 1.00 65.06 204 ALA A C 1
ATOM 1545 O O . ALA A 1 204 ? -25.273 4.452 24.013 1.00 65.06 204 ALA A O 1
ATOM 1546 N N . PRO A 1 205 ? -27.358 3.617 23.865 1.00 61.50 205 PRO A N 1
ATOM 1547 C CA . PRO A 1 205 ? -27.022 2.636 22.850 1.00 61.50 205 PRO A CA 1
ATOM 1548 C C . PRO A 1 205 ? -26.487 3.348 21.609 1.00 61.50 205 PRO A C 1
ATOM 1550 O O . PRO A 1 205 ? -27.143 4.242 21.071 1.00 61.50 205 PRO A O 1
ATOM 1553 N N . LYS A 1 206 ? -25.304 2.948 21.139 1.00 62.38 206 LYS A N 1
ATOM 1554 C CA . LYS A 1 206 ? -24.879 3.328 19.794 1.00 62.38 206 LYS A CA 1
ATOM 1555 C C . LYS A 1 206 ? -25.703 2.512 18.798 1.00 62.38 206 LYS A C 1
ATOM 1557 O O . LYS A 1 206 ? -26.022 1.355 19.073 1.00 62.38 206 LYS A O 1
ATOM 1562 N N . GLN A 1 207 ? -26.067 3.119 17.667 1.00 63.31 207 GLN A N 1
ATOM 1563 C CA . GLN A 1 207 ? -26.815 2.454 16.598 1.00 63.31 207 GLN A CA 1
ATOM 1564 C C . GLN A 1 207 ? -26.213 1.073 16.303 1.00 63.31 207 GLN A C 1
ATOM 1566 O O . GLN A 1 207 ? -24.994 0.941 16.168 1.00 63.31 207 GLN A O 1
ATOM 1571 N N . ARG A 1 208 ? -27.069 0.046 16.226 1.00 66.31 208 ARG A N 1
ATOM 1572 C CA . ARG A 1 208 ? -26.638 -1.309 15.878 1.00 66.31 208 ARG A CA 1
ATOM 1573 C C . ARG A 1 208 ? -25.990 -1.273 14.499 1.00 66.31 208 ARG A C 1
ATOM 1575 O O . ARG A 1 208 ? -26.628 -0.863 13.531 1.00 66.31 208 ARG A O 1
ATOM 1582 N N . ILE A 1 209 ? -24.743 -1.721 14.420 1.00 75.06 209 ILE A N 1
ATOM 1583 C CA . ILE A 1 209 ? -24.049 -1.842 13.141 1.00 75.06 209 ILE A CA 1
ATOM 1584 C C . ILE A 1 209 ? -24.522 -3.130 12.461 1.00 75.06 209 ILE A C 1
ATOM 1586 O O . ILE A 1 209 ? -24.610 -4.158 13.136 1.00 75.06 209 ILE A O 1
ATOM 1590 N N . PRO A 1 210 ? -24.843 -3.101 11.158 1.00 77.19 210 PRO A N 1
ATOM 1591 C CA . PRO A 1 210 ? -25.341 -4.277 10.464 1.00 77.19 210 PRO A CA 1
ATOM 1592 C C . PRO A 1 210 ? -24.376 -5.473 10.492 1.00 77.19 210 PRO A C 1
ATOM 1594 O O . PRO A 1 210 ? -23.153 -5.342 10.365 1.00 77.19 210 PRO A O 1
ATOM 1597 N N . ASP A 1 211 ? -24.958 -6.666 10.611 1.00 73.25 211 ASP A N 1
ATOM 1598 C CA . ASP A 1 211 ? -24.244 -7.934 10.436 1.00 73.25 211 ASP A CA 1
ATOM 1599 C C . ASP A 1 211 ? -24.102 -8.297 8.950 1.00 73.25 211 ASP A C 1
ATOM 1601 O O . ASP A 1 211 ? -23.103 -8.895 8.552 1.00 73.25 211 ASP A O 1
ATOM 1605 N N . ASP A 1 212 ? -25.076 -7.880 8.136 1.00 82.62 212 ASP A N 1
ATOM 1606 C CA . ASP A 1 212 ? -25.098 -8.059 6.686 1.00 82.62 212 ASP A CA 1
ATOM 1607 C C . ASP A 1 212 ? -23.931 -7.312 6.000 1.00 82.62 212 ASP A C 1
ATOM 1609 O O . ASP A 1 212 ? -23.770 -6.108 6.233 1.00 82.62 212 ASP A O 1
ATOM 1613 N N . PRO A 1 213 ? -23.125 -7.980 5.150 1.00 83.50 213 PRO A N 1
ATOM 1614 C CA . PRO A 1 213 ? -21.973 -7.363 4.492 1.00 83.50 213 PRO A CA 1
ATOM 1615 C C . PRO A 1 213 ? -22.309 -6.145 3.626 1.00 83.50 213 PRO A C 1
ATOM 1617 O O . PRO A 1 213 ? -21.564 -5.166 3.644 1.00 83.50 213 PRO A O 1
ATOM 1620 N N . GLU A 1 214 ? -23.420 -6.169 2.884 1.00 84.62 214 GLU A N 1
ATOM 1621 C CA . GLU A 1 214 ? -23.793 -5.051 2.009 1.00 84.62 214 GLU A CA 1
ATOM 1622 C C . GLU A 1 214 ? -24.246 -3.834 2.819 1.00 84.62 214 GLU A C 1
ATOM 1624 O O . GLU A 1 214 ? -23.865 -2.700 2.524 1.00 84.62 214 GLU A O 1
ATOM 1629 N N . ALA A 1 215 ? -25.036 -4.056 3.870 1.00 86.00 215 ALA A N 1
ATOM 1630 C CA . ALA A 1 215 ? -25.432 -3.009 4.800 1.00 86.00 215 ALA A CA 1
ATOM 1631 C C . ALA A 1 215 ? -24.233 -2.436 5.568 1.00 86.00 215 ALA A C 1
ATOM 1633 O O . ALA A 1 215 ? -24.142 -1.218 5.714 1.00 86.00 215 ALA A O 1
ATOM 1634 N N . LEU A 1 216 ? -23.289 -3.281 5.998 1.00 86.38 216 LEU A N 1
ATOM 1635 C CA . LEU A 1 216 ? -22.042 -2.826 6.609 1.00 86.38 216 LEU A CA 1
ATOM 1636 C C . LEU A 1 216 ? -21.243 -1.948 5.639 1.00 86.38 216 LEU A C 1
ATOM 1638 O O . LEU A 1 216 ? -20.783 -0.880 6.035 1.00 86.38 216 LEU A O 1
ATOM 1642 N N . GLN A 1 217 ? -21.115 -2.355 4.373 1.00 88.56 217 GLN A N 1
ATOM 1643 C CA . GLN A 1 217 ? -20.409 -1.565 3.363 1.00 88.56 217 GLN A CA 1
ATOM 1644 C C . GLN A 1 217 ? -21.052 -0.185 3.163 1.00 88.56 217 GLN A C 1
ATOM 1646 O O . GLN A 1 217 ? -20.331 0.805 3.101 1.00 88.56 217 GLN A O 1
ATOM 1651 N N . ARG A 1 218 ? -22.389 -0.086 3.146 1.00 89.12 218 ARG A N 1
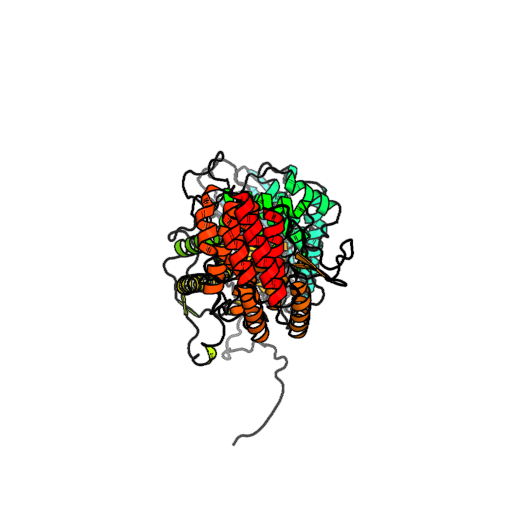ATOM 1652 C CA . ARG A 1 218 ? -23.085 1.213 3.050 1.00 89.12 218 ARG A CA 1
ATOM 1653 C C . ARG A 1 218 ? -22.773 2.139 4.227 1.00 89.12 218 ARG A C 1
ATOM 1655 O O . ARG A 1 218 ? -22.536 3.327 4.020 1.00 89.12 218 ARG A O 1
ATOM 1662 N N . GLU A 1 219 ? -22.741 1.608 5.450 1.00 89.38 219 GLU A N 1
ATOM 1663 C CA . GLU A 1 219 ? -22.358 2.387 6.637 1.00 89.38 219 GLU A CA 1
ATOM 1664 C C . GLU A 1 219 ? -20.892 2.835 6.575 1.00 89.38 219 GLU A C 1
ATOM 1666 O O . GLU A 1 219 ? -20.571 3.976 6.918 1.00 89.38 219 GLU A O 1
ATOM 1671 N N . VAL A 1 220 ? -20.004 1.963 6.085 1.00 93.25 220 VAL A N 1
ATOM 1672 C CA . VAL A 1 220 ? -18.593 2.291 5.846 1.00 93.25 220 VAL A CA 1
ATOM 1673 C C . VAL A 1 220 ? -18.454 3.412 4.819 1.00 93.25 220 VAL A C 1
ATOM 1675 O O . VAL A 1 220 ? -17.758 4.391 5.091 1.00 93.25 220 VAL A O 1
ATOM 1678 N N . ASP A 1 221 ? -19.133 3.314 3.677 1.00 92.75 221 ASP A N 1
ATOM 1679 C CA . ASP A 1 221 ? -19.087 4.326 2.620 1.00 92.75 221 ASP A CA 1
ATOM 1680 C C . ASP A 1 221 ? -19.592 5.680 3.141 1.00 92.75 221 ASP A C 1
ATOM 1682 O O . ASP A 1 221 ? -18.970 6.719 2.903 1.00 92.75 221 ASP A O 1
ATOM 1686 N N . ALA A 1 222 ? -20.663 5.673 3.942 1.00 93.56 222 ALA A N 1
ATOM 1687 C CA . ALA A 1 222 ? -21.188 6.873 4.581 1.00 93.56 222 ALA A CA 1
ATOM 1688 C C . ALA A 1 222 ? -20.195 7.484 5.589 1.00 93.56 222 ALA A C 1
ATOM 1690 O O . ALA A 1 222 ? -20.017 8.705 5.613 1.00 93.56 222 ALA A O 1
ATOM 1691 N N . ALA A 1 223 ? -19.522 6.664 6.402 1.00 94.56 223 ALA A N 1
ATOM 1692 C CA . ALA A 1 223 ? -18.503 7.128 7.345 1.00 94.56 223 ALA A CA 1
ATOM 1693 C C . ALA A 1 223 ? -17.269 7.703 6.630 1.00 94.56 223 ALA A C 1
ATOM 1695 O O . ALA A 1 223 ? -16.763 8.758 7.015 1.00 94.56 223 ALA A O 1
ATOM 1696 N N . VAL A 1 224 ? -16.815 7.061 5.549 1.00 97.31 224 VAL A N 1
ATOM 1697 C CA . VAL A 1 224 ? -15.707 7.547 4.713 1.00 97.31 224 VAL A CA 1
ATOM 1698 C C . VAL A 1 224 ? -16.067 8.881 4.051 1.00 97.31 224 VAL A C 1
ATOM 1700 O O . VAL A 1 224 ? -15.266 9.817 4.103 1.00 97.31 224 VAL A O 1
ATOM 1703 N N . ALA A 1 225 ? -17.281 9.016 3.510 1.00 96.81 225 ALA A N 1
ATOM 1704 C CA . ALA A 1 225 ? -17.758 10.265 2.919 1.00 96.81 225 ALA A CA 1
ATOM 1705 C C . ALA A 1 225 ? -17.847 11.404 3.952 1.00 96.81 225 ALA A C 1
ATOM 1707 O O . ALA A 1 225 ? -17.409 12.524 3.676 1.00 96.81 225 ALA A O 1
ATOM 1708 N N . ARG A 1 226 ? -18.347 11.122 5.168 1.00 96.88 226 ARG A N 1
ATOM 1709 C CA . ARG A 1 226 ? -18.353 12.090 6.282 1.00 96.88 226 ARG A CA 1
ATOM 1710 C C . ARG A 1 226 ? -16.939 12.508 6.678 1.00 96.88 226 ARG A C 1
ATOM 1712 O O . ARG A 1 226 ? -16.698 13.699 6.864 1.00 96.88 226 ARG A O 1
ATOM 1719 N N . ALA A 1 227 ? -16.013 11.556 6.786 1.00 97.69 227 ALA A N 1
ATOM 1720 C CA . ALA A 1 227 ? -14.618 11.828 7.121 1.00 97.69 227 ALA A CA 1
ATOM 1721 C C . ALA A 1 227 ? -13.927 12.709 6.081 1.00 97.69 227 ALA A C 1
ATOM 1723 O O . ALA A 1 227 ? -13.243 13.676 6.438 1.00 97.69 227 ALA A O 1
ATOM 1724 N N . LEU A 1 228 ? -14.155 12.421 4.800 1.00 98.00 228 LEU A N 1
ATOM 1725 C CA . LEU A 1 228 ? -13.658 13.242 3.708 1.00 98.00 228 LEU A CA 1
ATOM 1726 C C . LEU A 1 228 ? -14.207 14.672 3.795 1.00 98.00 228 LEU A C 1
ATOM 1728 O O . LEU A 1 228 ? -13.418 15.616 3.836 1.00 98.00 228 LEU A O 1
ATOM 1732 N N . SER A 1 229 ? -15.530 14.843 3.878 1.00 97.31 229 SER A N 1
ATOM 1733 C CA . SER A 1 229 ? -16.157 16.165 3.776 1.00 97.31 229 SER A CA 1
ATOM 1734 C C . SER A 1 229 ? -15.995 17.032 5.029 1.00 97.31 229 SER A C 1
ATOM 1736 O O . SER A 1 229 ? -15.798 18.241 4.909 1.00 97.31 229 SER A O 1
ATOM 1738 N N . LYS A 1 230 ? -16.039 16.443 6.232 1.00 95.69 230 LYS A N 1
ATOM 1739 C CA . LYS A 1 230 ? -16.013 17.192 7.501 1.00 95.69 230 LYS A CA 1
ATOM 1740 C C . LYS A 1 230 ? -14.625 17.347 8.120 1.00 95.69 230 LYS A C 1
ATOM 1742 O O . LYS A 1 230 ? -14.443 18.250 8.935 1.00 95.69 230 LYS A O 1
ATOM 1747 N N . ARG A 1 231 ? -13.648 16.493 7.779 1.00 95.25 231 ARG A N 1
ATOM 1748 C CA . ARG A 1 231 ? -12.321 16.494 8.431 1.00 95.25 231 ARG A CA 1
ATOM 1749 C C . ARG A 1 231 ? -11.159 16.604 7.459 1.00 95.25 231 ARG A C 1
ATOM 1751 O O . ARG A 1 231 ? -10.388 17.556 7.567 1.00 95.25 231 ARG A O 1
ATOM 1758 N N . LEU A 1 232 ? -11.028 15.674 6.514 1.00 98.12 232 LEU A N 1
ATOM 1759 C CA . LEU A 1 232 ? -9.848 15.626 5.643 1.00 98.12 232 LEU A CA 1
ATOM 1760 C C . LEU A 1 232 ? -9.814 16.814 4.672 1.00 98.12 232 LEU A C 1
ATOM 1762 O O . LEU A 1 232 ? -8.806 17.517 4.598 1.00 98.12 232 LEU A O 1
ATOM 1766 N N . LEU A 1 233 ? -10.921 17.094 3.977 1.00 97.69 233 LEU A N 1
ATOM 1767 C CA . LEU A 1 233 ? -10.985 18.192 3.013 1.00 97.69 233 LEU A CA 1
ATOM 1768 C C . LEU A 1 233 ? -10.836 19.576 3.680 1.00 97.69 233 LEU A C 1
ATOM 1770 O O . LEU A 1 233 ? -10.032 20.366 3.184 1.00 97.69 233 LEU A O 1
ATOM 1774 N N . PRO A 1 234 ? -11.492 19.890 4.819 1.00 97.56 234 PRO A N 1
ATOM 1775 C CA . PRO A 1 234 ? -11.249 21.145 5.536 1.00 97.56 234 PRO A CA 1
ATOM 1776 C C . PRO A 1 234 ? -9.803 21.317 6.014 1.00 97.56 234 PRO A C 1
ATOM 1778 O O . PRO A 1 234 ? -9.250 22.411 5.888 1.00 97.56 234 PRO A O 1
ATOM 1781 N N . TYR A 1 235 ? -9.164 20.248 6.505 1.00 97.38 235 TYR A N 1
ATOM 1782 C CA . TYR A 1 235 ? -7.752 20.283 6.895 1.00 97.38 235 TYR A CA 1
ATOM 1783 C C . TYR A 1 235 ? -6.849 20.641 5.714 1.00 97.38 235 TYR A C 1
ATOM 1785 O O . TYR A 1 235 ? -5.961 21.490 5.851 1.00 97.38 235 TYR A O 1
ATOM 1793 N N . LEU A 1 236 ? -7.109 20.021 4.553 1.00 98.31 236 LEU A N 1
ATOM 1794 C CA . LEU A 1 236 ? -6.351 20.278 3.336 1.00 98.31 236 LEU A CA 1
ATOM 1795 C C . LEU A 1 236 ? -6.604 21.695 2.796 1.00 98.31 236 LEU A C 1
ATOM 1797 O O . LEU A 1 236 ? -5.679 22.418 2.428 1.00 98.31 236 LEU A O 1
ATOM 1801 N N . LYS A 1 237 ? -7.868 22.129 2.795 1.00 98.06 237 LYS A N 1
ATOM 1802 C CA . LYS A 1 237 ? -8.274 23.456 2.324 1.00 98.06 237 LYS A CA 1
ATOM 1803 C C . LYS A 1 237 ? -7.634 24.569 3.150 1.00 98.06 237 LYS A C 1
ATOM 1805 O O . LYS A 1 237 ? -7.147 25.531 2.566 1.00 98.06 237 LYS A O 1
ATOM 1810 N N . GLY A 1 238 ? -7.624 24.424 4.475 1.00 97.50 238 GLY A N 1
ATOM 1811 C CA . GLY A 1 238 ? -7.063 25.403 5.409 1.00 97.50 238 GLY A CA 1
ATOM 1812 C C . GLY A 1 238 ? -5.547 25.324 5.600 1.00 97.50 238 GLY A C 1
ATOM 1813 O O . GLY A 1 238 ? -5.024 26.019 6.466 1.00 97.50 238 GLY A O 1
ATOM 1814 N N . GLU A 1 239 ? -4.857 24.452 4.858 1.00 96.75 239 GLU A N 1
ATOM 1815 C CA . GLU A 1 239 ? -3.406 24.242 4.944 1.00 96.75 239 GLU A CA 1
ATOM 1816 C C . GLU A 1 239 ? -2.893 24.005 6.372 1.00 96.75 239 GLU A C 1
ATOM 1818 O O . GLU A 1 239 ? -1.814 24.450 6.770 1.00 96.75 239 GLU A O 1
ATOM 1823 N N . SER A 1 240 ? -3.687 23.292 7.175 1.00 95.06 240 SER A N 1
ATOM 1824 C CA . SER A 1 240 ? -3.459 23.179 8.621 1.00 95.06 240 SER A CA 1
ATOM 1825 C C . SER A 1 240 ? -2.137 22.482 8.966 1.00 95.06 240 SER A C 1
ATOM 1827 O O . SER A 1 240 ? -1.569 22.734 10.030 1.00 95.06 240 SER A O 1
ATOM 1829 N N . TRP A 1 241 ? -1.590 21.673 8.051 1.00 93.69 241 TRP A N 1
ATOM 1830 C CA . TRP A 1 241 ? -0.270 21.053 8.194 1.00 93.69 241 TRP A CA 1
ATOM 1831 C C . TRP A 1 241 ? 0.870 22.078 8.268 1.00 93.69 241 TRP A C 1
ATOM 1833 O O . TRP A 1 241 ? 1.911 21.783 8.843 1.00 93.69 241 TRP A O 1
ATOM 1843 N N . LYS A 1 242 ? 0.700 23.305 7.757 1.00 94.62 242 LYS A N 1
ATOM 1844 C CA . LYS A 1 242 ? 1.737 24.347 7.853 1.00 94.62 242 LYS A CA 1
ATOM 1845 C C . LYS A 1 242 ? 1.946 24.841 9.288 1.00 94.62 242 LYS A C 1
ATOM 1847 O O . LYS A 1 242 ? 2.976 25.439 9.583 1.00 94.62 242 LYS A O 1
ATOM 1852 N N . ARG A 1 243 ? 0.987 24.581 10.186 1.00 91.94 243 ARG A N 1
ATOM 1853 C CA . ARG A 1 243 ? 1.026 24.998 11.597 1.00 91.94 243 ARG A CA 1
ATOM 1854 C C . ARG A 1 243 ? 1.780 24.017 12.497 1.00 91.94 243 ARG A C 1
ATOM 1856 O O . ARG A 1 243 ? 2.070 24.362 13.641 1.00 91.94 243 ARG A O 1
ATOM 1863 N N . VAL A 1 244 ? 2.084 22.803 12.025 1.00 87.56 244 VAL A N 1
ATOM 1864 C CA . VAL A 1 244 ? 2.846 21.834 12.826 1.00 87.56 244 VAL A CA 1
ATOM 1865 C C . VAL A 1 244 ? 4.346 22.112 12.735 1.00 87.56 244 VAL A C 1
ATOM 1867 O O . VAL A 1 244 ? 4.869 22.451 11.675 1.00 87.56 244 VAL A O 1
ATOM 1870 N N . LYS A 1 245 ? 5.053 21.965 13.861 1.00 83.12 245 LYS A N 1
ATOM 1871 C CA . LYS A 1 245 ? 6.500 22.236 13.943 1.00 83.12 245 LYS A CA 1
ATOM 1872 C C . LYS A 1 245 ? 7.365 21.117 13.353 1.00 83.12 245 LYS A C 1
ATOM 1874 O O . LYS A 1 245 ? 8.497 21.371 12.967 1.00 83.12 245 LYS A O 1
ATOM 1879 N N . SER A 1 246 ? 6.851 19.889 13.289 1.00 83.56 246 SER A N 1
ATOM 1880 C CA . SER A 1 246 ? 7.565 18.709 12.792 1.00 83.56 246 SER A CA 1
ATOM 1881 C C . SER A 1 246 ? 6.669 17.870 11.881 1.00 83.56 246 SER A C 1
ATOM 1883 O O . SER A 1 246 ? 5.444 17.933 11.983 1.00 83.56 246 SER A O 1
ATOM 1885 N N . GLN A 1 247 ? 7.278 17.084 10.983 1.00 87.06 247 GLN A N 1
ATOM 1886 C CA . GLN A 1 247 ? 6.566 16.179 10.066 1.00 87.06 247 GLN A CA 1
ATOM 1887 C C . GLN A 1 247 ? 5.509 16.894 9.198 1.00 87.06 247 GLN A C 1
ATOM 1889 O O . GLN A 1 247 ? 4.450 16.327 8.919 1.00 87.06 247 GLN A O 1
ATOM 1894 N N . ARG A 1 248 ? 5.759 18.145 8.781 1.00 93.69 248 ARG A N 1
ATOM 1895 C CA . ARG A 1 248 ? 4.824 18.932 7.950 1.00 93.69 248 ARG A CA 1
ATOM 1896 C C . ARG A 1 248 ? 4.419 18.181 6.682 1.00 93.69 248 ARG A C 1
ATOM 1898 O O . ARG A 1 248 ? 3.227 17.991 6.441 1.00 93.69 248 ARG A O 1
ATOM 1905 N N . LEU A 1 249 ? 5.412 17.683 5.940 1.00 96.44 249 LEU A N 1
ATOM 1906 C CA . LEU A 1 249 ? 5.206 16.862 4.747 1.00 96.44 249 LEU A CA 1
ATOM 1907 C C . LEU A 1 249 ? 4.391 15.600 5.067 1.00 96.44 249 LEU A C 1
ATOM 1909 O O . LEU A 1 249 ? 3.452 15.290 4.348 1.00 96.44 249 LEU A O 1
ATOM 1913 N N . GLY A 1 250 ? 4.693 14.896 6.159 1.00 96.50 250 GLY A N 1
ATOM 1914 C CA . GLY A 1 250 ? 3.973 13.681 6.545 1.00 96.50 250 GLY A CA 1
ATOM 1915 C C . GLY A 1 250 ? 2.514 13.926 6.923 1.00 96.50 250 GLY A C 1
ATOM 1916 O O . GLY A 1 250 ? 1.651 13.132 6.558 1.00 96.50 250 GLY A O 1
ATOM 1917 N N . ASN A 1 251 ? 2.214 15.035 7.604 1.00 97.31 251 ASN A N 1
ATOM 1918 C CA . ASN A 1 251 ? 0.840 15.415 7.937 1.00 97.31 251 ASN A CA 1
ATOM 1919 C C . ASN A 1 251 ? 0.033 15.745 6.671 1.00 97.31 251 ASN A C 1
ATOM 1921 O O . ASN A 1 251 ? -1.067 15.222 6.498 1.00 97.31 251 ASN A O 1
ATOM 1925 N N . LEU A 1 252 ? 0.603 16.548 5.763 1.00 98.38 252 LEU A N 1
ATOM 1926 C CA . LEU A 1 252 ? 0.028 16.815 4.441 1.00 98.38 252 LEU A CA 1
ATOM 1927 C C . LEU A 1 252 ? -0.214 15.510 3.672 1.00 98.38 252 LEU A C 1
ATOM 1929 O O . LEU A 1 252 ? -1.334 15.227 3.250 1.00 98.38 252 LEU A O 1
ATOM 1933 N N . ALA A 1 253 ? 0.834 14.705 3.516 1.00 98.56 253 ALA A N 1
ATOM 1934 C CA . ALA A 1 253 ? 0.821 13.530 2.665 1.00 98.56 253 ALA A CA 1
ATOM 1935 C C . ALA A 1 253 ? -0.115 12.433 3.180 1.00 98.56 253 ALA A C 1
ATOM 1937 O O . ALA A 1 253 ? -0.822 11.830 2.380 1.00 98.56 253 ALA A O 1
ATOM 1938 N N . LEU A 1 254 ? -0.176 12.187 4.494 1.00 98.62 254 LEU A N 1
ATOM 1939 C CA . LEU A 1 254 ? -1.087 11.188 5.061 1.00 98.62 254 LEU A CA 1
ATOM 1940 C C . LEU A 1 254 ? -2.554 11.579 4.867 1.00 98.62 254 LEU A C 1
ATOM 1942 O O . LEU A 1 254 ? -3.363 10.739 4.474 1.00 98.62 254 LEU A O 1
ATOM 1946 N N . VAL A 1 255 ? -2.897 12.841 5.145 1.00 98.62 255 VAL A N 1
ATOM 1947 C CA . VAL A 1 255 ? -4.275 13.326 5.002 1.00 98.62 255 VAL A CA 1
ATOM 1948 C C . VAL A 1 255 ? -4.682 13.344 3.530 1.00 98.62 255 VAL A C 1
ATOM 1950 O O . VAL A 1 255 ? -5.775 12.885 3.204 1.00 98.62 255 VAL A O 1
ATOM 1953 N N . LEU A 1 256 ? -3.795 13.789 2.635 1.00 98.81 256 LEU A N 1
ATOM 1954 C CA . LEU A 1 256 ? -4.021 13.746 1.191 1.00 98.81 256 LEU A CA 1
ATOM 1955 C C . LEU A 1 256 ? -4.176 12.309 0.680 1.00 98.81 256 LEU A C 1
ATOM 1957 O O . LEU A 1 256 ? -5.120 12.022 -0.048 1.00 98.81 256 LEU A O 1
ATOM 1961 N N . TYR A 1 257 ? -3.302 11.390 1.097 1.00 98.75 257 TYR A N 1
ATOM 1962 C CA . TYR A 1 257 ? -3.381 9.978 0.724 1.00 98.75 257 TYR A CA 1
ATOM 1963 C C . TYR A 1 257 ? -4.723 9.357 1.133 1.00 98.75 257 TYR A C 1
ATOM 1965 O O . TYR A 1 257 ? -5.382 8.712 0.316 1.00 98.75 257 TYR A O 1
ATOM 1973 N N . ALA A 1 258 ? -5.167 9.599 2.369 1.00 98.62 258 ALA A N 1
ATOM 1974 C CA . ALA A 1 258 ? -6.468 9.136 2.841 1.00 98.62 258 ALA A CA 1
ATOM 1975 C C . ALA A 1 258 ? -7.632 9.783 2.075 1.00 98.62 258 ALA A C 1
ATOM 1977 O O . ALA A 1 258 ? -8.581 9.085 1.726 1.00 98.62 258 ALA A O 1
ATOM 1978 N N . ALA A 1 259 ? -7.552 11.082 1.769 1.00 98.56 259 ALA A N 1
ATOM 1979 C CA . ALA A 1 259 ? -8.584 11.785 1.013 1.00 98.56 259 ALA A CA 1
ATOM 1980 C C . ALA A 1 259 ? -8.730 11.234 -0.417 1.00 98.56 259 ALA A C 1
ATOM 1982 O O . ALA A 1 259 ? -9.846 10.946 -0.845 1.00 98.56 259 ALA A O 1
ATOM 1983 N N . LEU A 1 260 ? -7.617 10.995 -1.121 1.00 97.94 260 LEU A N 1
ATOM 1984 C CA . LEU A 1 260 ? -7.616 10.359 -2.446 1.00 97.94 260 LEU A CA 1
ATOM 1985 C C . LEU A 1 260 ? -8.219 8.945 -2.380 1.00 97.94 260 LEU A C 1
ATOM 1987 O O . LEU A 1 260 ? -9.076 8.584 -3.182 1.00 97.94 260 LEU A O 1
ATOM 1991 N N . LYS A 1 261 ? -7.848 8.145 -1.369 1.00 96.06 261 LYS A N 1
ATOM 1992 C CA . LYS A 1 261 ? -8.400 6.789 -1.168 1.00 96.06 261 LYS A CA 1
ATOM 1993 C C . LYS A 1 261 ? -9.887 6.775 -0.795 1.00 96.06 261 LYS A C 1
ATOM 1995 O O . LYS A 1 261 ? -10.565 5.788 -1.106 1.00 96.06 261 LYS A O 1
ATOM 2000 N N . ALA A 1 262 ? -10.370 7.852 -0.174 1.00 95.44 262 ALA A N 1
ATOM 2001 C CA . ALA A 1 262 ? -11.778 8.120 0.118 1.00 95.44 262 ALA A CA 1
ATOM 2002 C C . ALA A 1 262 ? -12.577 8.624 -1.097 1.00 95.44 262 ALA A C 1
ATOM 2004 O O . ALA A 1 262 ? -13.790 8.773 -0.989 1.00 95.44 262 ALA A O 1
ATOM 2005 N N . GLY A 1 263 ? -11.924 8.858 -2.241 1.00 93.31 263 GLY A N 1
ATOM 2006 C CA . GLY A 1 263 ? -12.579 9.264 -3.484 1.00 93.31 263 GLY A CA 1
ATOM 2007 C C . GLY A 1 263 ? -12.502 10.757 -3.803 1.00 93.31 263 GLY A C 1
ATOM 2008 O O . GLY A 1 263 ? -13.247 11.201 -4.669 1.00 93.31 263 GLY A O 1
ATOM 2009 N N . LEU A 1 264 ? -11.628 11.534 -3.146 1.00 96.25 264 LEU A N 1
ATOM 2010 C CA . LEU A 1 264 ? -11.325 12.900 -3.589 1.00 96.25 264 LEU A CA 1
ATOM 2011 C C . LEU A 1 264 ? -10.669 12.848 -4.982 1.00 96.25 264 LEU A C 1
ATOM 2013 O O . LEU A 1 264 ? -9.607 12.228 -5.101 1.00 96.25 264 LEU A O 1
ATOM 2017 N N . PRO A 1 265 ? -11.248 13.483 -6.018 1.00 94.94 265 PRO A N 1
ATOM 2018 C CA . PRO A 1 265 ? -10.636 13.513 -7.340 1.00 94.94 265 PRO A CA 1
ATOM 2019 C C . PRO A 1 265 ? -9.276 14.230 -7.307 1.00 94.94 265 PRO A C 1
ATOM 2021 O O . PRO A 1 265 ? -9.143 15.252 -6.630 1.00 94.94 265 PRO A O 1
ATOM 2024 N N . PRO A 1 266 ? -8.245 13.724 -8.007 1.00 94.25 266 PRO A N 1
ATOM 2025 C CA . PRO A 1 266 ? -6.911 14.331 -7.999 1.00 94.25 266 PRO A CA 1
ATOM 2026 C C . PRO A 1 266 ? -6.863 15.715 -8.672 1.00 94.25 266 PRO A C 1
ATOM 2028 O O . PRO A 1 266 ? -5.933 16.479 -8.418 1.00 94.25 266 PRO A O 1
ATOM 2031 N N . ASP A 1 267 ? -7.844 16.025 -9.518 1.00 92.88 267 ASP A N 1
ATOM 2032 C CA . ASP A 1 267 ? -8.057 17.295 -10.215 1.00 92.88 267 ASP A CA 1
ATOM 2033 C C . ASP A 1 267 ? -8.930 18.291 -9.430 1.00 92.88 267 ASP A C 1
ATOM 2035 O O . ASP A 1 267 ? -9.044 19.449 -9.835 1.00 92.88 267 ASP A O 1
ATOM 2039 N N . ASP A 1 268 ? -9.484 17.898 -8.274 1.00 97.12 268 ASP A N 1
ATOM 2040 C CA . ASP A 1 268 ? -10.117 18.842 -7.350 1.00 97.12 268 ASP A CA 1
ATOM 2041 C C . ASP A 1 268 ? -9.117 19.959 -6.972 1.00 97.12 268 ASP A C 1
ATOM 2043 O O . ASP A 1 268 ? -7.963 19.661 -6.641 1.00 97.12 268 ASP A O 1
ATOM 2047 N N . PRO A 1 269 ? -9.513 21.248 -6.958 1.00 97.94 269 PRO A N 1
ATOM 2048 C CA . PRO A 1 269 ? -8.585 22.350 -6.695 1.00 97.94 269 PRO A CA 1
ATOM 2049 C C . PRO A 1 269 ? -7.832 22.259 -5.358 1.00 97.94 269 PRO A C 1
ATOM 2051 O O . PRO A 1 269 ? -6.722 22.785 -5.226 1.00 97.94 269 PRO A O 1
ATOM 2054 N N . VAL A 1 270 ? -8.419 21.630 -4.333 1.00 98.12 270 VAL A N 1
ATOM 2055 C CA . VAL A 1 270 ? -7.754 21.378 -3.048 1.00 98.12 270 VAL A CA 1
ATOM 2056 C C . VAL A 1 270 ? -6.766 20.221 -3.177 1.00 98.12 270 VAL A C 1
ATOM 2058 O O . VAL A 1 270 ? -5.638 20.349 -2.695 1.00 98.12 270 VAL A O 1
ATOM 2061 N N . ALA A 1 271 ? -7.148 19.131 -3.849 1.00 97.88 271 ALA A N 1
ATOM 2062 C CA . ALA A 1 271 ? -6.269 17.988 -4.098 1.00 97.88 271 ALA A CA 1
ATOM 2063 C C . ALA A 1 271 ? -5.060 18.372 -4.960 1.00 97.88 271 ALA A C 1
ATOM 2065 O O . ALA A 1 271 ? -3.927 18.101 -4.567 1.00 97.88 271 ALA A O 1
ATOM 2066 N N . ALA A 1 272 ? -5.280 19.067 -6.077 1.00 97.06 272 ALA A N 1
ATOM 2067 C CA . ALA A 1 272 ? -4.233 19.518 -6.988 1.00 97.06 272 ALA A CA 1
ATOM 2068 C C . ALA A 1 272 ? -3.215 20.428 -6.278 1.00 97.06 272 ALA A C 1
ATOM 2070 O O . ALA A 1 272 ? -2.003 20.235 -6.402 1.00 97.06 272 ALA A O 1
ATOM 2071 N N . ARG A 1 273 ? -3.691 21.370 -5.449 1.00 97.81 273 ARG A N 1
ATOM 2072 C CA . ARG A 1 273 ? -2.817 22.226 -4.628 1.00 97.81 273 ARG A CA 1
ATOM 2073 C C . ARG A 1 273 ? -2.034 21.423 -3.589 1.00 97.81 273 ARG A C 1
ATOM 2075 O O . ARG A 1 273 ? -0.844 21.664 -3.401 1.00 97.81 273 ARG A O 1
ATOM 2082 N N . ALA A 1 274 ? -2.678 20.468 -2.922 1.00 98.25 274 ALA A N 1
ATOM 2083 C CA . ALA A 1 274 ? -2.026 19.604 -1.942 1.00 98.25 274 ALA A CA 1
ATOM 2084 C C . ALA A 1 274 ? -0.969 18.686 -2.592 1.00 98.25 274 ALA A C 1
ATOM 2086 O O . ALA A 1 274 ? 0.110 18.516 -2.028 1.00 98.25 274 ALA A O 1
ATOM 2087 N N . LEU A 1 275 ? -1.238 18.152 -3.790 1.00 98.19 275 LEU A N 1
ATOM 2088 C CA . LEU A 1 275 ? -0.291 17.371 -4.596 1.00 98.19 275 LEU A CA 1
ATOM 2089 C C . LEU A 1 275 ? 0.922 18.213 -5.006 1.00 98.19 275 LEU A C 1
ATOM 2091 O O . LEU A 1 275 ? 2.052 17.751 -4.863 1.00 98.19 275 LEU A O 1
ATOM 2095 N N . ALA A 1 276 ? 0.710 19.458 -5.444 1.00 96.88 276 ALA A N 1
ATOM 2096 C CA . ALA A 1 276 ? 1.800 20.386 -5.745 1.00 96.88 276 ALA A CA 1
ATOM 2097 C C . ALA A 1 276 ? 2.655 20.690 -4.500 1.00 96.88 276 ALA A C 1
ATOM 2099 O O . ALA A 1 276 ? 3.885 20.685 -4.570 1.00 96.88 276 ALA A O 1
ATOM 2100 N N . ALA A 1 277 ? 2.018 20.870 -3.337 1.00 97.56 277 ALA A N 1
ATOM 2101 C CA . ALA A 1 277 ? 2.709 21.145 -2.078 1.00 97.56 277 ALA A CA 1
ATOM 2102 C C . ALA A 1 277 ? 3.630 19.996 -1.611 1.00 97.56 277 ALA A C 1
ATOM 2104 O O . ALA A 1 277 ? 4.611 20.253 -0.909 1.00 97.56 277 ALA A O 1
ATOM 2105 N N . LEU A 1 278 ? 3.389 18.746 -2.040 1.00 97.94 278 LEU A N 1
ATOM 2106 C CA . LEU A 1 278 ? 4.311 17.626 -1.782 1.00 97.94 278 LEU A CA 1
ATOM 2107 C C . LEU A 1 278 ? 5.709 17.874 -2.369 1.00 97.94 278 LEU A C 1
ATOM 2109 O O . LEU A 1 278 ? 6.694 17.382 -1.822 1.00 97.94 278 LEU A O 1
ATOM 2113 N N . GLY A 1 279 ? 5.799 18.622 -3.475 1.00 94.81 279 GLY A N 1
ATOM 2114 C CA . GLY A 1 279 ? 7.064 18.959 -4.128 1.00 94.81 279 GLY A CA 1
ATOM 2115 C C . GLY A 1 279 ? 7.840 20.079 -3.437 1.00 94.81 279 GLY A C 1
ATOM 2116 O O . GLY A 1 279 ? 9.059 20.145 -3.583 1.00 94.81 279 GLY A O 1
ATOM 2117 N N . THR A 1 280 ? 7.154 20.931 -2.670 1.00 93.88 280 THR A N 1
ATOM 2118 C CA . THR A 1 280 ? 7.734 22.131 -2.047 1.00 93.88 280 THR A CA 1
ATOM 2119 C C . THR A 1 280 ? 8.060 21.959 -0.566 1.00 93.88 280 THR A C 1
ATOM 2121 O O . THR A 1 280 ? 8.912 22.670 -0.040 1.00 93.88 280 THR A O 1
ATOM 2124 N N . GLU A 1 281 ? 7.371 21.057 0.138 1.00 94.62 281 GLU A N 1
ATOM 2125 C CA . GLU A 1 281 ? 7.631 20.835 1.563 1.00 94.62 281 GLU A CA 1
ATOM 2126 C C . GLU A 1 281 ? 8.987 20.119 1.782 1.00 94.62 281 GLU A C 1
ATOM 2128 O O . GLU A 1 281 ? 9.343 19.208 1.026 1.00 94.62 281 GLU A O 1
ATOM 2133 N N . PRO A 1 282 ? 9.763 20.490 2.823 1.00 92.19 282 PRO A N 1
ATOM 2134 C CA . PRO A 1 282 ? 11.085 19.916 3.064 1.00 92.19 282 PRO A CA 1
ATOM 2135 C C . PRO A 1 282 ? 11.084 18.391 3.252 1.00 92.19 282 PRO A C 1
ATOM 2137 O O . PRO A 1 282 ? 10.366 17.836 4.087 1.00 92.19 282 PRO A O 1
ATOM 2140 N N . ARG A 1 283 ? 11.975 17.711 2.524 1.00 93.50 283 ARG A N 1
ATOM 2141 C CA . ARG A 1 283 ? 12.178 16.253 2.566 1.00 93.50 283 ARG A CA 1
ATOM 2142 C C . ARG A 1 283 ? 13.143 15.886 3.696 1.00 93.50 283 ARG A C 1
ATOM 2144 O O . ARG A 1 283 ? 14.350 15.778 3.478 1.00 93.50 283 ARG A O 1
ATOM 2151 N N . GLN A 1 284 ? 12.626 15.754 4.915 1.00 88.69 284 GLN A N 1
ATOM 2152 C CA . GLN A 1 284 ? 13.464 15.565 6.106 1.00 88.69 284 GLN A CA 1
ATOM 2153 C C . GLN A 1 284 ? 13.367 14.169 6.724 1.00 88.69 284 GLN A C 1
ATOM 2155 O O . GLN A 1 284 ? 14.364 13.687 7.262 1.00 88.69 284 GLN A O 1
ATOM 2160 N N . GLU A 1 285 ? 12.195 13.528 6.671 1.00 92.38 285 GLU A N 1
ATOM 2161 C CA . GLU A 1 285 ? 11.960 12.251 7.346 1.00 92.38 285 GLU A CA 1
ATOM 2162 C C . GLU A 1 285 ? 11.450 11.141 6.434 1.00 92.38 285 GLU A C 1
ATOM 2164 O O . GLU A 1 285 ? 10.575 11.362 5.595 1.00 92.38 285 GLU A O 1
ATOM 2169 N N . THR A 1 286 ? 11.926 9.916 6.684 1.00 95.50 286 THR A N 1
ATOM 2170 C CA . THR A 1 286 ? 11.523 8.703 5.953 1.00 95.50 286 THR A CA 1
ATOM 2171 C C . THR A 1 286 ? 10.013 8.544 5.906 1.00 95.50 286 THR A C 1
ATOM 2173 O O . THR A 1 286 ? 9.447 8.364 4.831 1.00 95.50 286 THR A O 1
ATOM 2176 N N . TYR A 1 287 ? 9.349 8.650 7.058 1.00 93.81 287 TYR A N 1
ATOM 2177 C CA . TYR A 1 287 ? 7.898 8.520 7.152 1.00 93.81 287 TYR A CA 1
ATOM 2178 C C . TYR A 1 287 ? 7.162 9.539 6.266 1.00 93.81 287 TYR A C 1
ATOM 2180 O O . TYR A 1 287 ? 6.229 9.185 5.546 1.00 93.81 287 TYR A O 1
ATOM 2188 N N . SER A 1 288 ? 7.619 10.794 6.278 1.00 96.50 288 SER A N 1
ATOM 2189 C CA . SER A 1 288 ? 7.035 11.883 5.493 1.00 96.50 288 SER A CA 1
ATOM 2190 C C . SER A 1 288 ? 7.204 11.668 3.986 1.00 96.50 288 SER A C 1
ATOM 2192 O O . SER A 1 288 ? 6.235 11.771 3.235 1.00 96.50 288 SER A O 1
ATOM 2194 N N . VAL A 1 289 ? 8.413 11.312 3.544 1.00 98.25 289 VAL A N 1
ATOM 2195 C CA . VAL A 1 289 ? 8.710 11.055 2.124 1.00 98.25 289 VAL A CA 1
ATOM 2196 C C . VAL A 1 289 ? 7.969 9.815 1.619 1.00 98.25 289 VAL A C 1
ATOM 2198 O O . VAL A 1 289 ? 7.404 9.831 0.525 1.00 98.25 289 VAL A O 1
ATOM 2201 N N . ALA A 1 290 ? 7.904 8.760 2.432 1.00 98.56 290 ALA A N 1
ATOM 2202 C CA . ALA A 1 290 ? 7.164 7.551 2.102 1.00 98.56 290 ALA A CA 1
ATOM 2203 C C . ALA A 1 290 ? 5.673 7.829 1.868 1.00 98.56 290 ALA A C 1
ATOM 2205 O O . ALA A 1 290 ? 5.109 7.391 0.866 1.00 98.56 290 ALA A O 1
ATOM 2206 N N . LEU A 1 291 ? 5.037 8.598 2.753 1.00 98.56 291 LEU A N 1
ATOM 2207 C CA . LEU A 1 291 ? 3.636 8.983 2.588 1.00 98.56 291 LEU A CA 1
ATOM 2208 C C . LEU A 1 291 ? 3.401 9.843 1.344 1.00 98.56 291 LEU A C 1
ATOM 2210 O O . LEU A 1 291 ? 2.375 9.677 0.689 1.00 98.56 291 LEU A O 1
ATOM 2214 N N . ALA A 1 292 ? 4.337 10.728 0.994 1.00 98.69 292 ALA A N 1
ATOM 2215 C CA . ALA A 1 292 ? 4.224 11.552 -0.208 1.00 98.69 292 ALA A CA 1
ATOM 2216 C C . ALA A 1 292 ? 4.210 10.694 -1.484 1.00 98.69 292 ALA A C 1
ATOM 2218 O O . ALA A 1 292 ? 3.390 10.922 -2.369 1.00 98.69 292 ALA A O 1
ATOM 2219 N N . ILE A 1 293 ? 5.041 9.648 -1.547 1.00 98.81 293 ILE A N 1
ATOM 2220 C CA . ILE A 1 293 ? 5.026 8.676 -2.654 1.00 98.81 293 ILE A CA 1
ATOM 2221 C C . ILE A 1 293 ? 3.691 7.925 -2.717 1.00 98.81 293 ILE A C 1
ATOM 2223 O O . ILE A 1 293 ? 3.135 7.761 -3.802 1.00 98.81 293 ILE A O 1
ATOM 2227 N N . LEU A 1 294 ? 3.157 7.494 -1.569 1.00 98.62 294 LEU A N 1
ATOM 2228 C CA . LEU A 1 294 ? 1.860 6.812 -1.505 1.00 98.62 294 LEU A CA 1
ATOM 2229 C C . LEU A 1 294 ? 0.710 7.724 -1.965 1.00 98.62 294 LEU A C 1
ATOM 2231 O O . LEU A 1 294 ? -0.168 7.273 -2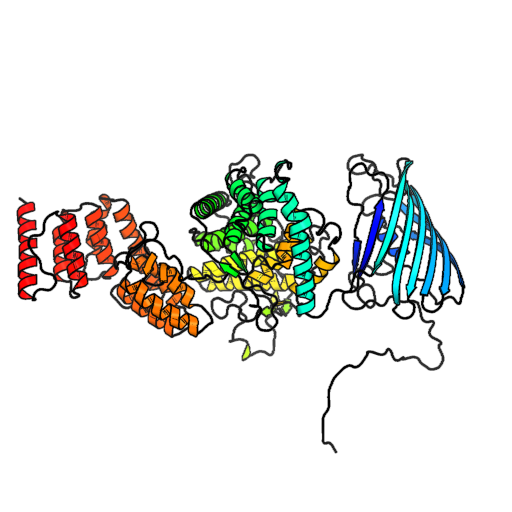.700 1.00 98.62 294 LEU A O 1
ATOM 2235 N N . ALA A 1 295 ? 0.733 9.008 -1.590 1.00 98.56 295 ALA A N 1
ATOM 2236 C CA . ALA A 1 295 ? -0.232 10.005 -2.054 1.00 98.56 295 ALA A CA 1
ATOM 2237 C C . ALA A 1 295 ? -0.130 10.248 -3.570 1.00 98.56 295 ALA A C 1
ATOM 2239 O O . ALA A 1 295 ? -1.149 10.257 -4.260 1.00 98.56 295 ALA A O 1
ATOM 2240 N N . LEU A 1 296 ? 1.090 10.391 -4.102 1.00 98.44 296 LEU A N 1
ATOM 2241 C CA . LEU A 1 296 ? 1.319 10.569 -5.539 1.00 98.44 296 LEU A CA 1
ATOM 2242 C C . LEU A 1 296 ? 0.817 9.372 -6.337 1.00 98.44 296 LEU A C 1
ATOM 2244 O O . LEU A 1 296 ? 0.094 9.561 -7.311 1.00 98.44 296 LEU A O 1
ATOM 2248 N N . GLU A 1 297 ? 1.132 8.149 -5.905 1.00 96.00 297 GLU A N 1
ATOM 2249 C CA . GLU A 1 297 ? 0.592 6.960 -6.556 1.00 96.00 297 GLU A CA 1
ATOM 2250 C C . GLU A 1 297 ? -0.938 6.937 -6.494 1.00 96.00 297 GLU A C 1
ATOM 2252 O O . GLU A 1 297 ? -1.575 6.688 -7.515 1.00 96.00 297 GLU A O 1
ATOM 2257 N N . ALA A 1 298 ? -1.532 7.222 -5.330 1.00 96.69 298 ALA A N 1
ATOM 2258 C CA . ALA A 1 298 ? -2.983 7.232 -5.169 1.00 96.69 298 ALA A CA 1
ATOM 2259 C C . ALA A 1 298 ? -3.688 8.213 -6.114 1.00 96.69 298 ALA A C 1
ATOM 2261 O O . ALA A 1 298 ? -4.819 7.946 -6.504 1.00 96.69 298 ALA A O 1
ATOM 2262 N N . SER A 1 299 ? -3.018 9.293 -6.529 1.00 96.19 299 SER A N 1
ATOM 2263 C CA . SER A 1 299 ? -3.564 10.256 -7.494 1.00 96.19 299 SER A CA 1
ATOM 2264 C C . SER A 1 299 ? -3.732 9.701 -8.917 1.00 96.19 299 SER A C 1
ATOM 2266 O O . SER A 1 299 ? -4.388 10.339 -9.736 1.00 96.19 299 SER A O 1
ATOM 2268 N N . GLY A 1 300 ? -3.151 8.532 -9.212 1.00 91.06 300 GLY A N 1
ATOM 2269 C CA . GLY A 1 300 ? -3.345 7.778 -10.455 1.00 91.06 300 GLY A CA 1
ATOM 2270 C C . GLY A 1 300 ? -4.204 6.521 -10.282 1.00 91.06 300 GLY A C 1
ATOM 2271 O O . GLY A 1 300 ? -4.202 5.662 -11.162 1.00 91.06 300 GLY A O 1
ATOM 2272 N N . LEU A 1 301 ? -4.886 6.358 -9.141 1.00 90.62 301 LEU A N 1
ATOM 2273 C CA . LEU A 1 301 ? -5.741 5.201 -8.870 1.00 90.62 301 LEU A CA 1
ATOM 2274 C C . LEU A 1 301 ? -7.221 5.570 -8.953 1.00 90.62 301 LEU A C 1
ATOM 2276 O O . LEU A 1 301 ? -7.660 6.557 -8.373 1.00 90.62 301 LEU A O 1
ATOM 2280 N N . GLU A 1 302 ? -8.003 4.707 -9.591 1.00 85.75 302 GLU A N 1
ATOM 2281 C CA . GLU A 1 302 ? -9.451 4.852 -9.721 1.00 85.75 302 GLU A CA 1
ATOM 2282 C C . GLU A 1 302 ? -10.160 3.611 -9.168 1.00 85.75 302 GLU A C 1
ATOM 2284 O O . GLU A 1 302 ? -9.787 2.477 -9.477 1.00 85.75 302 GLU A O 1
ATOM 2289 N N . ARG A 1 303 ? -11.201 3.798 -8.348 1.00 82.31 303 ARG A N 1
ATOM 2290 C CA . ARG A 1 303 ? -12.057 2.688 -7.899 1.00 82.31 303 ARG A CA 1
ATOM 2291 C C . ARG A 1 303 ? -12.986 2.262 -9.026 1.00 82.31 303 ARG A C 1
ATOM 2293 O O . ARG A 1 303 ? -13.685 3.092 -9.587 1.00 82.31 303 ARG A O 1
ATOM 2300 N N . VAL A 1 304 ? -13.062 0.960 -9.296 1.00 76.62 304 VAL A N 1
ATOM 2301 C CA . VAL A 1 304 ? -14.005 0.409 -10.280 1.00 76.62 304 VAL A CA 1
ATOM 2302 C C . VAL A 1 304 ? -15.362 0.158 -9.613 1.00 76.62 304 VAL A C 1
ATOM 2304 O O . VAL A 1 304 ? -15.432 -0.708 -8.732 1.00 76.62 304 VAL A O 1
ATOM 2307 N N . PRO A 1 305 ? -16.447 0.849 -10.017 1.00 66.50 305 PRO A N 1
ATOM 2308 C CA . PRO A 1 305 ? -17.771 0.639 -9.434 1.00 66.50 305 PRO A CA 1
ATOM 2309 C C . PRO A 1 305 ? -18.291 -0.791 -9.652 1.00 66.50 305 PRO A C 1
ATOM 2311 O O . PRO A 1 305 ? -18.006 -1.417 -10.674 1.00 66.50 305 PRO A O 1
ATOM 2314 N N . GLY A 1 306 ? -19.062 -1.315 -8.691 1.00 57.09 306 GLY A N 1
ATOM 2315 C CA . GLY A 1 306 ? -19.797 -2.586 -8.826 1.00 57.09 306 GLY A CA 1
ATOM 2316 C C . GLY A 1 306 ? -18.937 -3.852 -8.973 1.00 57.09 306 GLY A C 1
ATOM 2317 O O . GLY A 1 306 ? -19.443 -4.903 -9.356 1.00 57.09 306 GLY A O 1
ATOM 2318 N N . ALA A 1 307 ? -17.630 -3.776 -8.704 1.00 50.09 307 ALA A N 1
ATOM 2319 C CA . ALA A 1 307 ? -16.685 -4.843 -9.035 1.00 50.09 307 ALA A CA 1
ATOM 2320 C C . ALA A 1 307 ? -16.437 -5.880 -7.916 1.00 50.09 307 ALA A C 1
ATOM 2322 O O . ALA A 1 307 ? -15.672 -6.834 -8.130 1.00 50.09 307 ALA A O 1
ATOM 2323 N N . ALA A 1 308 ? -17.074 -5.736 -6.750 1.00 52.75 308 ALA A N 1
ATOM 2324 C CA . ALA A 1 308 ? -17.076 -6.762 -5.708 1.00 52.75 308 ALA A CA 1
ATOM 2325 C C . ALA A 1 308 ? -17.711 -8.045 -6.279 1.00 52.75 308 ALA A C 1
ATOM 2327 O O . ALA A 1 308 ? -18.885 -8.067 -6.637 1.00 52.75 308 ALA A O 1
ATOM 2328 N N . ARG A 1 309 ? -16.925 -9.115 -6.456 1.00 46.50 309 ARG A N 1
ATOM 2329 C CA . ARG A 1 309 ? -17.430 -10.420 -6.921 1.00 46.50 309 ARG A CA 1
ATOM 2330 C C . ARG A 1 309 ? -17.391 -11.412 -5.769 1.00 46.50 309 ARG A C 1
ATOM 2332 O O . ARG A 1 309 ? -16.388 -11.494 -5.069 1.00 46.50 309 ARG A O 1
ATOM 2339 N N . GLY A 1 310 ? -18.446 -12.215 -5.643 1.00 51.62 310 GLY A N 1
ATOM 2340 C CA . GLY A 1 310 ? -18.449 -13.393 -4.771 1.00 51.62 310 GLY A CA 1
ATOM 2341 C C . GLY A 1 310 ? -18.416 -13.085 -3.273 1.00 51.62 310 GLY A C 1
ATOM 2342 O O . GLY A 1 310 ? -17.816 -13.852 -2.531 1.00 51.62 310 GLY A O 1
ATOM 2343 N N . GLY A 1 311 ? -19.016 -11.971 -2.837 1.00 56.34 311 GLY A N 1
ATOM 2344 C CA . GLY A 1 311 ? -19.139 -11.624 -1.415 1.00 56.34 311 GLY A CA 1
ATOM 2345 C C . GLY A 1 311 ? -17.885 -11.029 -0.759 1.00 56.34 311 GLY A C 1
ATOM 2346 O O . GLY A 1 311 ? -17.878 -10.856 0.453 1.00 56.34 311 GLY A O 1
ATOM 2347 N N . SER A 1 312 ? -16.833 -10.705 -1.523 1.00 68.75 312 SER A N 1
ATOM 2348 C CA . SER A 1 312 ? -15.649 -10.000 -0.999 1.00 68.75 312 SER A CA 1
ATOM 2349 C C . SER A 1 312 ? -15.881 -8.486 -0.936 1.00 68.75 312 SER A C 1
ATOM 2351 O O . SER A 1 312 ? -16.336 -7.892 -1.915 1.00 68.75 312 SER A O 1
ATOM 2353 N N . SER A 1 313 ? -15.504 -7.854 0.181 1.00 72.38 313 SER A N 1
ATOM 2354 C CA . SER A 1 313 ? -15.480 -6.389 0.350 1.00 72.38 313 SER A CA 1
ATOM 2355 C C . SER A 1 313 ? -14.230 -5.725 -0.247 1.00 72.38 313 SER A C 1
ATOM 2357 O O . SER A 1 313 ? -14.036 -4.515 -0.119 1.00 72.38 313 SER A O 1
ATOM 2359 N N . ARG A 1 314 ? -13.339 -6.500 -0.882 1.00 83.69 314 ARG A N 1
ATOM 2360 C CA . ARG A 1 314 ? -12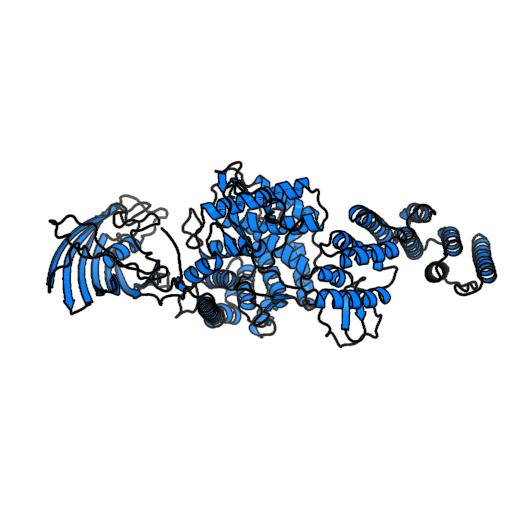.084 -5.988 -1.439 1.00 83.69 314 ARG A CA 1
ATOM 2361 C C . ARG A 1 314 ? -12.360 -5.059 -2.627 1.00 83.69 314 ARG A C 1
ATOM 2363 O O . ARG A 1 314 ? -13.005 -5.483 -3.592 1.00 83.69 314 ARG A O 1
ATOM 2370 N N . PRO A 1 315 ? -11.851 -3.813 -2.618 1.00 82.75 315 PRO A N 1
ATOM 2371 C CA . PRO A 1 315 ? -12.043 -2.906 -3.736 1.00 82.75 315 PRO A CA 1
ATOM 2372 C C . PRO A 1 315 ? -11.218 -3.346 -4.943 1.00 82.75 315 PRO A C 1
ATOM 2374 O O . PRO A 1 315 ? -10.113 -3.871 -4.810 1.00 82.75 315 PRO A O 1
ATOM 2377 N N . ARG A 1 316 ? -11.730 -3.056 -6.141 1.00 80.19 316 ARG A N 1
ATOM 2378 C CA . ARG A 1 316 ? -10.919 -3.099 -7.359 1.00 80.19 316 ARG A CA 1
ATOM 2379 C C . ARG A 1 316 ? -10.460 -1.707 -7.712 1.00 80.19 316 ARG A C 1
ATOM 2381 O O . ARG A 1 316 ? -11.272 -0.785 -7.784 1.00 80.19 316 ARG A O 1
ATOM 2388 N N . LEU A 1 317 ? -9.166 -1.590 -7.959 1.00 83.62 317 LEU A N 1
ATOM 2389 C CA . LEU A 1 317 ? -8.533 -0.348 -8.355 1.00 83.62 317 LEU A CA 1
ATOM 2390 C C . LEU A 1 317 ? -7.984 -0.512 -9.769 1.00 83.62 317 LEU A C 1
ATOM 2392 O O . LEU A 1 317 ? -7.357 -1.525 -10.071 1.00 83.62 317 LEU A O 1
ATOM 2396 N N . ARG A 1 318 ? -8.219 0.477 -10.620 1.00 80.69 318 ARG A N 1
ATOM 2397 C CA . ARG A 1 318 ? -7.497 0.675 -11.875 1.00 80.69 318 ARG A CA 1
ATOM 2398 C C . ARG A 1 318 ? -6.346 1.624 -11.607 1.00 80.69 318 ARG A C 1
ATOM 2400 O O . ARG A 1 318 ? -6.504 2.576 -10.842 1.00 80.69 318 ARG A O 1
ATOM 2407 N N . LYS A 1 319 ? -5.196 1.359 -12.215 1.00 82.44 319 LYS A N 1
ATOM 2408 C CA . LYS A 1 319 ? -4.057 2.273 -12.192 1.00 82.44 319 LYS A CA 1
ATOM 2409 C C . LYS A 1 319 ? -3.851 2.886 -13.567 1.00 82.44 319 LYS A C 1
ATOM 2411 O O . LYS A 1 319 ? -3.696 2.145 -14.535 1.00 82.44 319 LYS A O 1
ATOM 2416 N N . ARG A 1 320 ? -3.804 4.216 -13.599 1.00 79.75 320 ARG A N 1
ATOM 2417 C CA . ARG A 1 320 ? -3.393 5.032 -14.740 1.00 79.75 320 ARG A CA 1
ATOM 2418 C C . ARG A 1 320 ? -1.976 5.549 -14.522 1.00 79.75 320 ARG A C 1
ATOM 2420 O O . ARG A 1 320 ? -1.482 5.589 -13.388 1.00 79.75 320 ARG A O 1
ATOM 2427 N N . ASP A 1 321 ? -1.338 5.948 -15.611 1.00 76.12 321 ASP A N 1
ATOM 2428 C CA . ASP A 1 321 ? -0.058 6.633 -15.536 1.00 76.12 321 ASP A CA 1
ATOM 2429 C C . ASP A 1 321 ? -0.210 8.008 -14.884 1.00 76.12 321 ASP A C 1
ATOM 2431 O O . ASP A 1 321 ? -1.223 8.693 -15.029 1.00 76.12 321 ASP A O 1
ATOM 2435 N N . LEU A 1 322 ? 0.808 8.390 -14.116 1.00 82.12 322 LEU A N 1
ATOM 2436 C CA . LEU A 1 322 ? 0.899 9.736 -13.565 1.00 82.12 322 LEU A CA 1
ATOM 2437 C C . LEU A 1 322 ? 1.343 10.691 -14.671 1.00 82.12 322 LEU A C 1
ATOM 2439 O O . LEU A 1 322 ? 2.188 10.329 -15.490 1.00 82.12 322 LEU A O 1
ATOM 2443 N N . ASP A 1 323 ? 0.843 11.928 -14.646 1.00 81.19 323 ASP A N 1
ATOM 2444 C CA . ASP A 1 323 ? 1.385 12.965 -15.524 1.00 81.19 323 ASP A CA 1
ATOM 2445 C C . ASP A 1 323 ? 2.894 13.175 -15.289 1.00 81.19 323 ASP A C 1
ATOM 2447 O O . ASP A 1 323 ? 3.409 12.862 -14.204 1.00 81.19 323 ASP A O 1
ATOM 2451 N N . PRO A 1 324 ? 3.633 13.701 -16.287 1.00 83.50 324 PRO A N 1
ATOM 2452 C CA . PRO A 1 324 ? 5.085 13.802 -16.196 1.00 83.50 324 PRO A CA 1
ATOM 2453 C C . PRO A 1 324 ? 5.593 14.555 -14.950 1.00 83.50 324 PRO A C 1
ATOM 2455 O O . PRO A 1 324 ? 6.537 14.060 -14.328 1.00 83.50 324 PRO A O 1
ATOM 2458 N N . PRO A 1 325 ? 5.001 15.691 -14.518 1.00 88.12 325 PRO A N 1
ATOM 2459 C CA . PRO A 1 325 ? 5.373 16.338 -13.257 1.00 88.12 325 PRO A CA 1
ATOM 2460 C C . PRO A 1 325 ? 5.252 15.429 -12.025 1.00 88.12 325 PRO A C 1
ATOM 2462 O O . PRO A 1 325 ? 6.209 15.305 -11.254 1.00 88.12 325 PRO A O 1
ATOM 2465 N N . ARG A 1 326 ? 4.109 14.754 -11.844 1.00 93.69 326 ARG A N 1
ATOM 2466 C CA . ARG A 1 326 ? 3.888 13.851 -10.703 1.00 93.69 326 ARG A CA 1
ATOM 2467 C C . ARG A 1 326 ? 4.785 12.617 -10.766 1.00 93.69 326 ARG A C 1
ATOM 2469 O O . ARG A 1 326 ? 5.313 12.200 -9.734 1.00 93.69 326 ARG A O 1
ATOM 2476 N N . ALA A 1 327 ? 5.006 12.064 -11.958 1.00 85.50 327 ALA A N 1
ATOM 2477 C CA . ALA A 1 327 ? 5.908 10.934 -12.171 1.00 85.50 327 ALA A CA 1
ATOM 2478 C C . ALA A 1 327 ? 7.364 11.283 -11.806 1.00 85.50 327 ALA A C 1
ATOM 2480 O O . ALA A 1 327 ? 8.023 10.515 -11.099 1.00 85.50 327 ALA A O 1
ATOM 2481 N N . ARG A 1 328 ? 7.850 12.464 -12.221 1.00 91.44 328 ARG A N 1
ATOM 2482 C CA . ARG A 1 328 ? 9.192 12.967 -11.876 1.00 91.44 328 ARG A CA 1
ATOM 2483 C C . ARG A 1 328 ? 9.351 13.154 -10.370 1.00 91.44 328 ARG A C 1
ATOM 2485 O O . ARG A 1 328 ? 10.305 12.630 -9.797 1.00 91.44 328 ARG A O 1
ATOM 2492 N N . LEU A 1 329 ? 8.391 13.814 -9.718 1.00 97.12 329 LEU A N 1
ATOM 2493 C CA . LEU A 1 329 ? 8.426 14.012 -8.268 1.00 97.12 329 LEU A CA 1
ATOM 2494 C C . LEU A 1 329 ? 8.431 12.675 -7.511 1.00 97.12 329 LEU A C 1
ATOM 2496 O O . LEU A 1 329 ? 9.223 12.487 -6.589 1.00 97.12 329 LEU A O 1
ATOM 2500 N N . LEU A 1 330 ? 7.591 11.718 -7.917 1.00 97.94 330 LEU A N 1
ATOM 2501 C CA . LEU A 1 330 ? 7.559 10.387 -7.311 1.00 97.94 330 LEU A CA 1
ATOM 2502 C C . LEU A 1 330 ? 8.920 9.677 -7.447 1.00 97.94 330 LEU A C 1
ATOM 2504 O O . LEU A 1 330 ? 9.404 9.100 -6.471 1.00 97.94 330 LEU A O 1
ATOM 2508 N N . ALA A 1 331 ? 9.567 9.761 -8.614 1.00 94.00 331 ALA A N 1
ATOM 2509 C CA . ALA A 1 331 ? 10.895 9.189 -8.839 1.00 94.00 331 ALA A CA 1
ATOM 2510 C C . ALA A 1 331 ? 11.988 9.851 -7.980 1.00 94.00 331 ALA A C 1
ATOM 2512 O O . ALA A 1 331 ? 12.846 9.155 -7.434 1.00 94.00 331 ALA A O 1
ATOM 2513 N N . GLU A 1 332 ? 11.949 11.174 -7.807 1.00 97.31 332 GLU A N 1
ATOM 2514 C CA . GLU A 1 332 ? 12.873 11.891 -6.921 1.00 97.31 332 GLU A CA 1
ATOM 2515 C C . GLU A 1 332 ? 12.716 11.486 -5.453 1.00 97.31 332 GLU A C 1
ATOM 2517 O O . GLU A 1 332 ? 13.708 11.249 -4.763 1.00 97.31 332 GLU A O 1
ATOM 2522 N N . LEU A 1 333 ? 11.476 11.386 -4.968 1.00 98.44 333 LEU A N 1
ATOM 2523 C CA . LEU A 1 333 ? 11.194 10.968 -3.595 1.00 98.44 333 LEU A CA 1
ATOM 2524 C C . LEU A 1 333 ? 11.609 9.508 -3.367 1.00 98.44 333 LEU A C 1
ATOM 2526 O O . LEU A 1 333 ? 12.149 9.172 -2.313 1.00 98.44 333 LEU A O 1
ATOM 2530 N N . ALA A 1 334 ? 11.405 8.638 -4.359 1.00 97.94 334 ALA A N 1
ATOM 2531 C CA . ALA A 1 334 ? 11.862 7.254 -4.300 1.00 97.94 334 ALA A CA 1
ATOM 2532 C C . ALA A 1 334 ? 13.395 7.163 -4.249 1.00 97.94 334 ALA A C 1
ATOM 2534 O O . ALA A 1 334 ? 13.929 6.389 -3.456 1.00 97.94 334 ALA A O 1
ATOM 2535 N N . ARG A 1 335 ? 14.109 7.989 -5.028 1.00 97.00 335 ARG A N 1
ATOM 2536 C CA . ARG A 1 335 ? 15.574 8.096 -4.952 1.00 97.00 335 ARG A CA 1
ATOM 2537 C C . ARG A 1 335 ? 16.030 8.544 -3.565 1.00 97.00 335 ARG A C 1
ATOM 2539 O O . ARG A 1 335 ? 16.901 7.904 -2.987 1.00 97.00 335 ARG A O 1
ATOM 2546 N N . TRP A 1 336 ? 15.377 9.557 -2.997 1.00 97.06 336 TRP A N 1
ATOM 2547 C CA . TRP A 1 336 ? 15.651 10.000 -1.629 1.00 97.06 336 TRP A CA 1
ATOM 2548 C C . TRP A 1 336 ? 15.475 8.860 -0.615 1.00 97.06 336 TRP A C 1
ATOM 2550 O O . TRP A 1 336 ? 16.308 8.689 0.270 1.00 97.06 336 TRP A O 1
ATOM 2560 N N . LEU A 1 337 ? 14.428 8.032 -0.746 1.00 97.50 337 LEU A N 1
ATOM 2561 C CA . LEU A 1 337 ? 14.247 6.871 0.135 1.00 97.50 337 LEU A CA 1
ATOM 2562 C C . LEU A 1 337 ? 15.346 5.824 -0.038 1.00 97.50 337 LEU A C 1
ATOM 2564 O O . LEU A 1 337 ? 15.768 5.244 0.958 1.00 97.50 337 LEU A O 1
ATOM 2568 N N . LEU A 1 338 ? 15.814 5.574 -1.261 1.00 96.19 338 LEU A N 1
ATOM 2569 C CA . LEU A 1 338 ? 16.933 4.657 -1.495 1.00 96.19 338 LEU A CA 1
ATOM 2570 C C . LEU A 1 338 ? 18.218 5.160 -0.820 1.00 96.19 338 LEU A C 1
ATOM 2572 O O . LEU A 1 338 ? 18.925 4.370 -0.204 1.00 96.19 338 LEU A O 1
ATOM 2576 N N . GLU A 1 339 ? 18.482 6.466 -0.868 1.00 94.25 339 GLU A N 1
ATOM 2577 C CA . GLU A 1 339 ? 19.614 7.104 -0.176 1.00 94.25 339 GLU A CA 1
ATOM 2578 C C . GLU A 1 339 ? 19.451 7.116 1.354 1.00 94.25 339 GLU A C 1
ATOM 2580 O O . GLU A 1 339 ? 20.435 7.082 2.091 1.00 94.25 339 GLU A O 1
ATOM 2585 N N . ALA A 1 340 ? 18.211 7.154 1.847 1.00 94.62 340 ALA A N 1
ATOM 2586 C CA . ALA A 1 340 ? 17.903 7.121 3.274 1.00 94.62 340 ALA A CA 1
ATOM 2587 C C . ALA A 1 340 ? 17.992 5.713 3.894 1.00 94.62 340 ALA A C 1
ATOM 2589 O O . ALA A 1 340 ? 17.869 5.585 5.118 1.00 94.62 340 ALA A O 1
ATOM 2590 N N . GLU A 1 341 ? 18.186 4.662 3.086 1.00 94.88 341 GLU A N 1
ATOM 2591 C CA . GLU A 1 341 ? 18.413 3.312 3.599 1.00 94.88 341 GLU A CA 1
ATOM 2592 C C . GLU A 1 341 ? 19.684 3.295 4.456 1.00 94.88 341 GLU A C 1
ATOM 2594 O O . GLU A 1 341 ? 20.756 3.747 4.052 1.00 94.88 341 GLU A O 1
ATOM 2599 N N . GLN A 1 342 ? 19.586 2.718 5.649 1.00 91.38 342 GLN A N 1
ATOM 2600 C CA . GLN A 1 342 ? 20.747 2.533 6.505 1.00 91.38 342 GLN A CA 1
ATOM 2601 C C . GLN A 1 342 ? 21.725 1.563 5.819 1.00 91.38 342 GLN A C 1
ATOM 2603 O O . GLN A 1 342 ? 21.279 0.507 5.346 1.00 91.38 342 GLN A O 1
ATOM 2608 N N . PRO A 1 343 ? 23.038 1.864 5.764 1.00 88.62 343 PRO A N 1
ATOM 2609 C CA . PRO A 1 343 ? 23.970 1.218 4.841 1.00 88.62 343 PRO A CA 1
ATOM 2610 C C . PRO A 1 343 ? 23.875 -0.313 4.811 1.00 88.62 343 PRO A C 1
ATOM 2612 O O . PRO A 1 343 ? 24.173 -1.002 5.793 1.00 88.62 343 PRO A O 1
ATOM 2615 N N . GLY A 1 344 ? 23.433 -0.846 3.666 1.00 86.44 344 GLY A N 1
ATOM 2616 C CA . GLY A 1 344 ? 23.344 -2.281 3.387 1.00 86.44 344 GLY A CA 1
ATOM 2617 C C . GLY A 1 344 ? 22.500 -3.076 4.386 1.00 86.44 344 GLY A C 1
ATOM 2618 O O . GLY A 1 344 ? 22.794 -4.248 4.622 1.00 86.44 344 GLY A O 1
ATOM 2619 N N . SER A 1 345 ? 21.502 -2.457 5.016 1.00 90.50 345 SER A N 1
ATOM 2620 C CA . SER A 1 345 ? 20.750 -3.070 6.119 1.00 90.50 345 SER A CA 1
ATOM 2621 C C . SER A 1 345 ? 19.332 -3.513 5.754 1.00 90.50 345 SER A C 1
ATOM 2623 O O . SER A 1 345 ? 18.801 -4.394 6.429 1.00 90.50 345 SER A O 1
ATOM 2625 N N . GLY A 1 346 ? 18.719 -2.929 4.717 1.00 93.69 346 GLY A N 1
ATOM 2626 C CA . GLY A 1 346 ? 17.291 -3.077 4.426 1.00 93.69 346 GLY A CA 1
ATOM 2627 C C . GLY A 1 346 ? 16.384 -2.364 5.432 1.00 93.69 346 GLY A C 1
ATOM 2628 O O . GLY A 1 346 ? 15.225 -2.751 5.577 1.00 93.69 346 GLY A O 1
ATOM 2629 N N . ARG A 1 347 ? 16.915 -1.379 6.169 1.00 93.81 347 ARG A N 1
ATOM 2630 C CA . ARG A 1 347 ? 16.237 -0.670 7.261 1.00 93.81 347 ARG A CA 1
ATOM 2631 C C . ARG A 1 347 ? 16.260 0.828 7.038 1.00 93.81 347 ARG A C 1
ATOM 2633 O O . ARG A 1 347 ? 17.202 1.368 6.462 1.00 93.81 347 ARG A O 1
ATOM 2640 N N . TRP A 1 348 ? 15.270 1.494 7.613 1.00 95.19 348 TRP A N 1
ATOM 2641 C CA . TRP A 1 348 ? 15.212 2.943 7.687 1.00 95.19 348 TRP A CA 1
ATOM 2642 C C . TRP A 1 348 ? 15.068 3.420 9.123 1.00 95.19 348 TRP A C 1
ATOM 2644 O O . TRP A 1 348 ? 14.538 2.722 9.990 1.00 95.19 348 TRP A O 1
ATOM 2654 N N . TRP A 1 349 ? 15.529 4.646 9.335 1.00 93.06 349 TRP A N 1
ATOM 2655 C CA . TRP A 1 349 ? 15.307 5.424 10.544 1.00 93.06 349 TRP A CA 1
ATOM 2656 C C . TRP A 1 349 ? 14.517 6.689 10.204 1.00 93.06 349 TRP A C 1
ATOM 2658 O O . TRP A 1 349 ? 14.164 6.921 9.048 1.00 93.06 349 TRP A O 1
ATOM 2668 N N . TYR A 1 350 ? 14.248 7.528 11.199 1.00 90.31 350 TYR A N 1
ATOM 2669 C CA . TYR A 1 350 ? 13.552 8.797 11.012 1.00 90.31 350 TYR A CA 1
ATOM 2670 C C . TYR A 1 350 ? 14.271 9.738 10.044 1.00 90.31 350 TYR A C 1
ATOM 2672 O O . TYR A 1 350 ? 13.607 10.358 9.221 1.00 90.31 350 TYR A O 1
ATOM 2680 N N . LYS A 1 351 ? 15.602 9.838 10.126 1.00 89.50 351 LYS A N 1
ATOM 2681 C CA . LYS A 1 351 ? 16.440 10.718 9.295 1.00 89.50 351 LYS A CA 1
ATOM 2682 C C . LYS A 1 351 ? 17.388 9.887 8.423 1.00 89.50 351 LYS A C 1
ATOM 2684 O O . LYS A 1 351 ? 17.757 8.773 8.801 1.00 89.50 351 LYS A O 1
ATOM 2689 N N . LYS A 1 352 ? 17.792 10.445 7.276 1.00 89.00 352 LYS A N 1
ATOM 2690 C CA . LYS A 1 352 ? 18.801 9.837 6.394 1.00 89.00 352 LYS A CA 1
ATOM 2691 C C . LYS A 1 352 ? 20.169 9.732 7.098 1.00 89.00 352 LYS A C 1
ATOM 2693 O O . LYS A 1 352 ? 20.459 10.575 7.952 1.00 89.00 352 LYS A O 1
ATOM 2698 N N . PRO A 1 353 ? 21.021 8.754 6.742 1.00 87.75 353 PRO A N 1
ATOM 2699 C CA . PRO A 1 353 ? 22.399 8.702 7.227 1.00 87.75 353 PRO A CA 1
ATOM 2700 C C . PRO A 1 353 ? 23.137 10.033 7.003 1.00 87.75 353 PRO A C 1
ATOM 2702 O O . PRO A 1 353 ? 22.992 10.661 5.954 1.00 87.75 353 PRO A O 1
ATOM 2705 N N . GLY A 1 354 ? 23.906 10.476 8.000 1.00 84.94 354 GLY A N 1
ATOM 2706 C CA . GLY A 1 354 ? 24.684 11.721 7.939 1.00 84.94 354 GLY A CA 1
ATOM 2707 C C . GLY A 1 354 ? 23.885 13.019 8.120 1.00 84.94 354 GLY A C 1
ATOM 2708 O O . GLY A 1 354 ? 24.480 14.091 8.101 1.00 84.94 354 GLY A O 1
ATOM 2709 N N . ALA A 1 355 ? 22.561 12.963 8.305 1.00 85.38 355 ALA A N 1
ATOM 2710 C CA . ALA A 1 355 ? 21.786 14.140 8.698 1.00 85.38 355 ALA A CA 1
ATOM 2711 C C . ALA A 1 355 ? 21.956 14.464 10.191 1.00 85.38 355 ALA A C 1
ATOM 2713 O O . ALA A 1 355 ? 22.199 13.578 11.011 1.00 85.38 355 ALA A O 1
ATOM 2714 N N . GLU A 1 356 ? 21.758 15.731 10.555 1.00 81.00 356 GLU A N 1
ATOM 2715 C CA . GLU A 1 356 ? 21.734 16.162 11.953 1.00 81.00 356 GLU A CA 1
ATOM 2716 C C . GLU A 1 356 ? 20.678 15.376 12.755 1.00 81.00 356 GLU A C 1
ATOM 2718 O O . GLU A 1 356 ? 19.533 15.204 12.321 1.00 81.00 356 GLU A O 1
ATOM 2723 N N . GLY A 1 357 ? 21.083 14.843 13.912 1.00 75.88 357 GLY A N 1
ATOM 2724 C CA . GLY A 1 357 ? 20.239 13.990 14.754 1.00 75.88 357 GLY A CA 1
ATOM 2725 C C . GLY A 1 357 ? 20.013 12.565 14.224 1.00 75.88 357 GLY A C 1
ATOM 2726 O O . GLY A 1 357 ? 19.240 11.814 14.824 1.00 75.88 357 GLY A O 1
ATOM 2727 N N . ALA A 1 358 ? 20.657 12.161 13.122 1.00 77.88 358 ALA A N 1
ATOM 2728 C CA . ALA A 1 358 ? 20.654 10.769 12.680 1.00 77.88 358 ALA A CA 1
ATOM 2729 C C . ALA A 1 358 ? 21.592 9.914 13.562 1.00 77.88 358 ALA A C 1
ATOM 2731 O O . ALA A 1 358 ? 22.696 10.351 13.889 1.00 77.88 358 ALA A O 1
ATOM 2732 N N . PRO A 1 359 ? 21.190 8.690 13.947 1.00 71.56 359 PRO A N 1
ATOM 2733 C CA . PRO A 1 359 ? 22.040 7.793 14.718 1.00 71.56 359 PRO A CA 1
ATOM 2734 C C . PRO A 1 359 ? 23.235 7.328 13.875 1.00 71.56 359 PRO A C 1
ATOM 2736 O O . PRO A 1 359 ? 23.104 7.082 12.676 1.00 71.56 359 PRO A O 1
ATOM 2739 N N . ALA A 1 360 ? 24.398 7.163 14.508 1.00 66.75 360 ALA A N 1
ATOM 2740 C CA . ALA A 1 360 ? 25.576 6.589 13.861 1.00 66.75 360 ALA A CA 1
ATOM 2741 C C . ALA A 1 360 ? 25.421 5.068 13.699 1.00 66.75 360 ALA A C 1
ATOM 2743 O O . ALA A 1 360 ? 25.066 4.391 14.655 1.00 66.75 360 ALA A O 1
ATOM 2744 N N . GLY A 1 361 ? 25.731 4.503 12.528 1.00 67.88 361 GLY A N 1
ATOM 2745 C CA . GLY A 1 361 ? 25.718 3.050 12.296 1.00 67.88 361 GLY A CA 1
ATOM 2746 C C . GLY A 1 361 ? 24.475 2.541 11.558 1.00 67.88 361 GLY A C 1
ATOM 2747 O O . GLY A 1 361 ? 23.872 3.261 10.777 1.00 67.88 361 GLY A O 1
ATOM 2748 N N . ARG A 1 362 ? 24.110 1.264 11.750 1.00 74.31 362 ARG A N 1
ATOM 2749 C CA . ARG A 1 362 ? 23.020 0.582 11.010 1.00 74.31 362 ARG A CA 1
ATOM 2750 C C . ARG A 1 362 ? 21.689 0.547 11.782 1.00 74.31 362 ARG A C 1
ATOM 2752 O O . ARG A 1 362 ? 20.951 -0.441 11.706 1.00 74.31 362 ARG A O 1
ATOM 2759 N N . PHE A 1 363 ? 21.407 1.579 12.576 1.00 81.00 363 PHE A N 1
ATOM 2760 C CA . PHE A 1 363 ? 20.202 1.643 13.409 1.00 81.00 363 PHE A CA 1
ATOM 2761 C C . PHE A 1 363 ? 18.970 1.999 12.578 1.00 81.00 363 PHE A C 1
ATOM 2763 O O . PHE A 1 363 ? 18.988 2.947 11.805 1.00 81.00 363 PHE A O 1
ATOM 2770 N N . GLY A 1 364 ? 17.881 1.257 12.769 1.00 87.25 364 GLY A N 1
ATOM 2771 C CA . GLY A 1 364 ? 16.597 1.506 12.114 1.00 87.25 364 GLY A CA 1
ATOM 2772 C C . GLY A 1 364 ? 15.434 0.973 12.948 1.00 87.25 364 GLY A C 1
ATOM 2773 O O . GLY A 1 364 ? 15.647 0.228 13.903 1.00 87.25 364 GLY A O 1
ATOM 2774 N N . ASP A 1 365 ? 14.203 1.283 12.569 1.00 93.44 365 ASP A N 1
ATOM 2775 C CA . ASP A 1 365 ? 13.007 0.725 13.205 1.00 93.44 365 ASP A CA 1
ATOM 2776 C C . ASP A 1 365 ? 12.047 0.135 12.174 1.00 93.44 365 ASP A C 1
ATOM 2778 O O . ASP A 1 365 ? 12.056 0.485 10.992 1.00 93.44 365 ASP A O 1
ATOM 2782 N N . ASN A 1 366 ? 11.210 -0.790 12.627 1.00 95.19 366 ASN A N 1
ATOM 2783 C CA . ASN A 1 366 ? 10.253 -1.496 11.790 1.00 95.19 366 ASN A CA 1
ATOM 2784 C C . ASN A 1 366 ? 9.089 -0.605 11.336 1.00 95.19 366 ASN A C 1
ATOM 2786 O O . ASN A 1 366 ? 8.451 -0.945 10.342 1.00 95.19 366 ASN A O 1
ATOM 2790 N N . SER A 1 367 ? 8.829 0.535 11.991 1.00 93.88 367 SER A N 1
ATOM 2791 C CA . SER A 1 367 ? 7.798 1.495 11.579 1.00 93.88 367 SER A CA 1
ATOM 2792 C C . SER A 1 367 ? 8.240 2.303 10.353 1.00 93.88 367 SER A C 1
ATOM 2794 O O . SER A 1 367 ? 7.583 2.253 9.318 1.00 93.88 367 SER A O 1
ATOM 2796 N N . ASN A 1 368 ? 9.379 2.990 10.398 1.00 95.81 368 ASN A N 1
ATOM 2797 C CA . ASN A 1 368 ? 9.945 3.692 9.247 1.00 95.81 368 ASN A CA 1
ATOM 2798 C C . ASN A 1 368 ? 10.270 2.713 8.115 1.00 95.81 368 ASN A C 1
ATOM 2800 O O . ASN A 1 368 ? 9.951 2.989 6.958 1.00 95.81 368 ASN A O 1
ATOM 2804 N N . THR A 1 369 ? 10.824 1.540 8.446 1.00 97.38 369 THR A N 1
ATOM 2805 C CA . THR A 1 369 ? 11.157 0.516 7.446 1.00 97.38 369 THR A CA 1
ATOM 2806 C C . THR A 1 369 ? 9.922 0.053 6.677 1.00 97.38 369 THR A C 1
ATOM 2808 O O . THR A 1 369 ? 9.967 0.030 5.450 1.00 97.38 369 THR A O 1
ATOM 2811 N N . GLN A 1 370 ? 8.795 -0.252 7.336 1.00 97.00 370 GLN A N 1
ATOM 2812 C CA . GLN A 1 370 ? 7.600 -0.677 6.592 1.00 97.00 370 GLN A CA 1
ATOM 2813 C C . GLN A 1 370 ? 7.066 0.420 5.659 1.00 97.00 370 GLN A C 1
ATOM 2815 O O . GLN A 1 370 ? 6.630 0.110 4.555 1.00 97.00 370 GLN A O 1
ATOM 2820 N N . PHE A 1 371 ? 7.112 1.696 6.059 1.00 98.12 371 PHE A N 1
ATOM 2821 C CA . PHE A 1 371 ? 6.618 2.790 5.219 1.00 98.12 371 PHE A CA 1
ATOM 2822 C C . PHE A 1 371 ? 7.533 3.019 4.020 1.00 98.12 371 PHE A C 1
ATOM 2824 O O . PHE A 1 371 ? 7.028 3.167 2.909 1.00 98.12 371 PHE A O 1
ATOM 2831 N N . ALA A 1 372 ? 8.852 2.945 4.207 1.00 98.44 372 ALA A N 1
ATOM 2832 C CA . ALA A 1 372 ? 9.796 2.967 3.097 1.00 98.44 372 ALA A CA 1
ATOM 2833 C C . ALA A 1 372 ? 9.556 1.797 2.125 1.00 98.44 372 ALA A C 1
ATOM 2835 O O . ALA A 1 372 ? 9.485 2.007 0.918 1.00 98.44 372 ALA A O 1
ATOM 2836 N N . VAL A 1 373 ? 9.344 0.580 2.637 1.00 98.62 373 VAL A N 1
ATOM 2837 C CA . VAL A 1 373 ? 9.057 -0.614 1.821 1.00 98.62 373 VAL A CA 1
ATOM 2838 C C . VAL A 1 373 ? 7.755 -0.461 1.026 1.00 98.62 373 VAL A C 1
ATOM 2840 O O . VAL A 1 373 ? 7.737 -0.743 -0.173 1.00 98.62 373 VAL A O 1
ATOM 2843 N N . LEU A 1 374 ? 6.683 0.032 1.653 1.00 98.25 374 LEU A N 1
ATOM 2844 C CA . LEU A 1 374 ? 5.403 0.312 0.986 1.00 98.25 374 LEU A CA 1
ATOM 2845 C C . LEU A 1 374 ? 5.554 1.371 -0.106 1.00 98.25 374 LEU A C 1
ATOM 2847 O O . LEU A 1 374 ? 5.061 1.187 -1.217 1.00 98.25 374 LEU A O 1
ATOM 2851 N N . ALA A 1 375 ? 6.257 2.461 0.198 1.00 98.56 375 ALA A N 1
ATOM 2852 C CA . ALA A 1 375 ? 6.486 3.551 -0.736 1.00 98.56 375 ALA A CA 1
ATOM 2853 C C . ALA A 1 375 ? 7.351 3.115 -1.923 1.00 98.56 375 ALA A C 1
ATOM 2855 O O . ALA A 1 375 ? 7.020 3.422 -3.060 1.00 98.56 375 ALA A O 1
ATOM 2856 N N . LEU A 1 376 ? 8.414 2.339 -1.703 1.00 98.44 376 LEU A N 1
ATOM 2857 C CA . LEU A 1 376 ? 9.245 1.814 -2.790 1.00 98.44 376 LEU A CA 1
ATOM 2858 C C . LEU A 1 376 ? 8.500 0.761 -3.621 1.00 98.44 376 LEU A C 1
ATOM 2860 O O . LEU A 1 376 ? 8.702 0.673 -4.830 1.00 98.44 376 LEU A O 1
ATOM 2864 N N . HIS A 1 377 ? 7.589 -0.000 -3.012 1.00 96.31 377 HIS A N 1
ATOM 2865 C CA . HIS A 1 377 ? 6.683 -0.877 -3.750 1.00 96.31 377 HIS A CA 1
ATOM 2866 C C . HIS A 1 377 ? 5.705 -0.079 -4.626 1.00 96.31 377 HIS A C 1
ATOM 2868 O O . HIS A 1 377 ? 5.555 -0.406 -5.803 1.00 96.31 377 HIS A O 1
ATOM 2874 N N . ALA A 1 378 ? 5.105 0.993 -4.100 1.00 95.06 378 ALA A N 1
ATOM 2875 C CA . ALA A 1 378 ? 4.288 1.933 -4.870 1.00 95.06 378 ALA A CA 1
ATOM 2876 C C . ALA A 1 378 ? 5.090 2.600 -6.001 1.00 95.06 378 ALA A C 1
ATOM 2878 O O . ALA A 1 378 ? 4.647 2.627 -7.147 1.00 95.06 378 ALA A O 1
ATOM 2879 N N . ALA A 1 379 ? 6.316 3.046 -5.717 1.00 94.00 379 ALA A N 1
ATOM 2880 C CA . ALA A 1 379 ? 7.199 3.649 -6.705 1.00 94.00 379 ALA A CA 1
ATOM 2881 C C . ALA A 1 379 ? 7.534 2.674 -7.838 1.00 94.00 379 ALA A C 1
ATOM 2883 O O . ALA A 1 379 ? 7.424 3.029 -9.011 1.00 94.00 379 ALA A O 1
ATOM 2884 N N . ARG A 1 380 ? 7.847 1.416 -7.504 1.00 86.50 380 ARG A N 1
ATOM 2885 C CA . ARG A 1 380 ? 8.079 0.365 -8.500 1.00 86.50 380 ARG A CA 1
ATOM 2886 C C . ARG A 1 380 ? 6.837 0.065 -9.329 1.00 86.50 380 ARG A C 1
ATOM 2888 O O . ARG A 1 380 ? 6.940 -0.074 -10.545 1.00 86.50 380 ARG A O 1
ATOM 2895 N N . ARG A 1 381 ? 5.654 0.017 -8.704 1.00 85.12 381 ARG A N 1
ATOM 2896 C CA . ARG A 1 381 ? 4.382 -0.086 -9.435 1.00 85.12 381 ARG A CA 1
ATOM 2897 C C . ARG A 1 381 ? 4.144 1.133 -10.328 1.00 85.12 381 ARG A C 1
ATOM 2899 O O . ARG A 1 381 ? 3.351 1.030 -11.254 1.00 85.12 381 ARG A O 1
ATOM 2906 N N . SER A 1 382 ? 4.752 2.283 -10.039 1.00 82.25 382 SER A N 1
ATOM 2907 C CA . SER A 1 382 ? 4.739 3.513 -10.852 1.00 82.25 382 SER A CA 1
ATOM 2908 C C . SER A 1 382 ? 5.986 3.643 -11.739 1.00 82.25 382 SER A C 1
ATOM 2910 O O . SER A 1 382 ? 6.419 4.753 -12.032 1.00 82.25 382 SER A O 1
ATOM 2912 N N . ARG A 1 383 ? 6.572 2.511 -12.156 1.00 77.62 383 ARG A N 1
ATOM 2913 C CA . ARG A 1 383 ? 7.692 2.416 -13.110 1.00 77.62 383 ARG A CA 1
ATOM 2914 C C . ARG A 1 383 ? 9.025 3.008 -12.641 1.00 77.62 383 ARG A C 1
ATOM 2916 O O . ARG A 1 383 ? 9.954 3.106 -13.438 1.00 77.62 383 ARG A O 1
ATOM 2923 N N . VAL A 1 384 ? 9.179 3.336 -11.357 1.00 80.75 384 VAL A N 1
ATOM 2924 C CA . VAL A 1 384 ? 10.495 3.705 -10.820 1.00 80.75 384 VAL A CA 1
ATOM 2925 C C . VAL A 1 384 ? 11.339 2.440 -10.639 1.00 80.75 384 VAL A C 1
ATOM 2927 O O . VAL A 1 384 ? 10.913 1.514 -9.939 1.00 80.75 384 VAL A O 1
ATOM 2930 N N . PRO A 1 385 ? 12.540 2.358 -11.233 1.00 77.00 385 PRO A N 1
ATOM 2931 C CA . PRO A 1 385 ? 13.401 1.198 -11.067 1.00 77.00 385 PRO A CA 1
ATOM 2932 C C . PRO A 1 385 ? 13.896 1.107 -9.620 1.00 77.00 385 PRO A C 1
ATOM 2934 O O . PRO A 1 385 ? 14.605 1.982 -9.131 1.00 77.00 385 PRO A O 1
ATOM 2937 N N . ILE A 1 386 ? 13.539 0.016 -8.938 1.00 86.19 386 ILE A N 1
ATOM 2938 C CA . ILE A 1 386 ? 14.027 -0.298 -7.587 1.00 86.19 386 ILE A CA 1
ATOM 2939 C C . ILE A 1 386 ? 14.984 -1.496 -7.657 1.00 86.19 386 ILE A C 1
ATOM 2941 O O . ILE A 1 386 ? 14.575 -2.537 -8.190 1.00 86.19 386 ILE A O 1
ATOM 2945 N N . PRO A 1 387 ? 16.216 -1.396 -7.115 1.00 82.94 387 PRO A N 1
ATOM 2946 C CA . PRO A 1 387 ? 17.205 -2.470 -7.177 1.00 82.94 387 PRO A CA 1
ATOM 2947 C C . PRO A 1 387 ? 16.704 -3.783 -6.545 1.00 82.94 387 PRO A C 1
ATOM 2949 O O . PRO A 1 387 ? 16.306 -3.772 -5.378 1.00 82.94 387 PRO A O 1
ATOM 2952 N N . PRO A 1 388 ? 16.779 -4.940 -7.236 1.00 80.06 388 PRO A N 1
ATOM 2953 C CA . PRO A 1 388 ? 16.330 -6.222 -6.682 1.00 80.06 388 PRO A CA 1
ATOM 2954 C C . PRO A 1 388 ? 17.017 -6.614 -5.365 1.00 80.06 388 PRO A C 1
ATOM 2956 O O . PRO A 1 388 ? 16.380 -7.161 -4.465 1.00 80.06 388 PRO A O 1
ATOM 2959 N N . ALA A 1 389 ? 18.302 -6.270 -5.221 1.00 87.31 389 ALA A N 1
ATOM 2960 C CA . ALA A 1 389 ? 19.090 -6.539 -4.020 1.00 87.31 389 ALA A CA 1
ATOM 2961 C C . ALA A 1 389 ? 18.518 -5.879 -2.753 1.00 87.31 389 ALA A C 1
ATOM 2963 O O . ALA A 1 389 ? 18.763 -6.369 -1.650 1.00 87.31 389 ALA A O 1
ATOM 2964 N N . LEU A 1 390 ? 17.743 -4.796 -2.890 1.00 94.62 390 LEU A N 1
ATOM 2965 C CA . LEU A 1 390 ? 17.078 -4.163 -1.755 1.00 94.62 390 LEU A CA 1
ATOM 2966 C C . LEU A 1 390 ? 16.078 -5.115 -1.091 1.00 94.62 390 LEU A C 1
ATOM 2968 O O . LEU A 1 390 ? 16.066 -5.247 0.131 1.00 94.62 390 LEU A O 1
ATOM 2972 N N . TRP A 1 391 ? 15.266 -5.811 -1.887 1.00 94.81 391 TRP A N 1
ATOM 2973 C CA . TRP A 1 391 ? 14.227 -6.703 -1.372 1.00 94.81 391 TRP A CA 1
ATOM 2974 C C . TRP A 1 391 ? 14.818 -7.879 -0.596 1.00 94.81 391 TRP A C 1
ATOM 2976 O O . TRP A 1 391 ? 14.237 -8.306 0.398 1.00 94.81 391 TRP A O 1
ATOM 2986 N N . GLN A 1 392 ? 16.010 -8.344 -0.986 1.00 95.00 392 GLN A N 1
ATOM 2987 C CA . GLN A 1 392 ? 16.743 -9.361 -0.233 1.00 95.00 392 GLN A CA 1
ATOM 2988 C C . GLN A 1 392 ? 17.156 -8.828 1.143 1.00 95.00 392 GLN A C 1
ATOM 2990 O O . GLN A 1 392 ? 16.940 -9.506 2.144 1.00 95.00 392 GLN A O 1
ATOM 2995 N N . ARG A 1 393 ? 17.679 -7.596 1.219 1.00 96.69 393 ARG A N 1
ATOM 2996 C CA . ARG A 1 393 ? 18.047 -6.976 2.502 1.00 96.69 393 ARG A CA 1
ATOM 2997 C C . ARG A 1 393 ? 16.837 -6.765 3.410 1.00 96.69 393 ARG A C 1
ATOM 2999 O O . ARG A 1 393 ? 16.924 -7.056 4.599 1.00 96.69 393 ARG A O 1
ATOM 3006 N N . VAL A 1 394 ? 15.711 -6.320 2.848 1.00 97.81 394 VAL A N 1
ATOM 3007 C CA . VAL A 1 394 ? 14.434 -6.175 3.569 1.00 97.81 394 VAL A CA 1
ATOM 3008 C C . VAL A 1 394 ? 13.960 -7.526 4.111 1.00 97.81 394 VAL A C 1
ATOM 3010 O O . VAL A 1 394 ? 13.650 -7.634 5.298 1.00 97.81 394 VAL A O 1
ATOM 3013 N N . ALA A 1 395 ? 13.948 -8.572 3.278 1.00 97.06 395 ALA A N 1
ATOM 3014 C CA . ALA A 1 395 ? 13.580 -9.922 3.701 1.00 97.06 395 ALA A CA 1
ATOM 3015 C C . ALA A 1 395 ? 14.485 -10.423 4.836 1.00 97.06 395 ALA A C 1
ATOM 3017 O O . ALA A 1 395 ? 13.997 -10.900 5.860 1.00 97.06 395 ALA A O 1
ATOM 3018 N N . ASP A 1 396 ? 15.800 -10.266 4.683 1.00 96.00 396 ASP A N 1
ATOM 3019 C CA . ASP A 1 396 ? 16.773 -10.707 5.677 1.00 96.00 396 ASP A CA 1
ATOM 3020 C C . ASP A 1 396 ? 16.651 -9.930 6.997 1.00 96.00 396 ASP A C 1
ATOM 3022 O O . ASP A 1 396 ? 16.811 -10.516 8.067 1.00 96.00 396 ASP A O 1
ATOM 3026 N N . HIS A 1 397 ? 16.343 -8.629 6.947 1.00 95.88 397 HIS A N 1
ATOM 3027 C CA . HIS A 1 397 ? 16.084 -7.814 8.137 1.00 95.88 397 HIS A CA 1
ATOM 3028 C C . HIS A 1 397 ? 14.910 -8.358 8.951 1.00 95.88 397 HIS A C 1
ATOM 3030 O O . HIS A 1 397 ? 15.079 -8.699 10.124 1.00 95.88 397 HIS A O 1
ATOM 3036 N N . PHE A 1 398 ? 13.739 -8.509 8.331 1.00 96.88 398 PHE A N 1
ATOM 3037 C CA . PHE A 1 398 ? 12.550 -8.962 9.051 1.00 96.88 398 PHE A CA 1
ATOM 3038 C C . PHE A 1 398 ? 12.659 -10.416 9.517 1.00 96.88 398 PHE A C 1
ATOM 3040 O O . PHE A 1 398 ? 12.226 -10.723 10.627 1.00 96.88 398 PHE A O 1
ATOM 3047 N N . LEU A 1 399 ? 13.312 -11.292 8.744 1.00 96.25 399 LEU A N 1
ATOM 3048 C CA . LEU A 1 399 ? 13.585 -12.667 9.171 1.00 96.25 399 LEU A CA 1
ATOM 3049 C C . LEU A 1 399 ? 14.527 -12.738 10.381 1.00 96.25 399 LEU A C 1
ATOM 3051 O O . LEU A 1 399 ? 14.335 -13.598 11.237 1.00 96.25 399 LEU A O 1
ATOM 3055 N N . ARG A 1 400 ? 15.536 -11.858 10.466 1.00 94.38 400 ARG A N 1
ATOM 3056 C CA . ARG A 1 400 ? 16.435 -11.782 11.633 1.00 94.38 400 ARG A CA 1
ATOM 3057 C C . ARG A 1 400 ? 15.762 -11.167 12.860 1.00 94.38 400 ARG A C 1
ATOM 3059 O O . ARG A 1 400 ? 16.072 -11.572 13.974 1.00 94.38 400 ARG A O 1
ATOM 3066 N N . GLY A 1 401 ? 14.885 -10.184 12.663 1.00 92.88 401 GLY A N 1
ATOM 3067 C CA . GLY A 1 401 ? 14.213 -9.481 13.759 1.00 92.88 401 GLY A CA 1
ATOM 3068 C C . GLY A 1 401 ? 12.994 -10.199 14.336 1.00 92.88 401 GLY A C 1
ATOM 3069 O O . GLY A 1 401 ? 12.532 -9.861 15.432 1.00 92.88 401 GLY A O 1
ATOM 3070 N N . GLN A 1 402 ? 12.463 -11.181 13.608 1.00 94.94 402 GLN A N 1
ATOM 3071 C CA . GLN A 1 402 ? 11.387 -12.048 14.069 1.00 94.94 402 GLN A CA 1
ATOM 3072 C C . GLN A 1 402 ? 11.821 -12.856 15.302 1.00 94.94 402 GLN A C 1
ATOM 3074 O O . GLN A 1 402 ? 12.996 -13.182 15.465 1.00 94.94 402 GLN A O 1
ATOM 3079 N N . ALA A 1 403 ? 10.871 -13.170 16.187 1.00 94.19 403 ALA A N 1
ATOM 3080 C CA . ALA A 1 403 ? 11.147 -13.982 17.367 1.00 94.19 403 ALA A CA 1
ATOM 3081 C C . ALA A 1 403 ? 11.834 -15.308 16.984 1.00 94.19 403 ALA A C 1
ATOM 3083 O O . ALA A 1 403 ? 11.477 -15.906 15.960 1.00 94.19 403 ALA A O 1
ATOM 3084 N N . PRO A 1 404 ? 12.823 -15.767 17.773 1.00 91.06 404 PRO A N 1
ATOM 3085 C CA . PRO A 1 404 ? 13.546 -16.998 17.469 1.00 91.06 404 PRO A CA 1
ATOM 3086 C C . PRO A 1 404 ? 12.643 -18.232 17.583 1.00 91.06 404 PRO A C 1
ATOM 3088 O O . PRO A 1 404 ? 12.789 -19.163 16.797 1.00 91.06 404 PRO A O 1
ATOM 3091 N N . ASP A 1 405 ? 11.665 -18.205 18.493 1.00 89.75 405 ASP A N 1
ATOM 3092 C CA . ASP A 1 405 ? 10.686 -19.273 18.691 1.00 89.75 405 ASP A CA 1
ATOM 3093 C C . ASP A 1 405 ? 9.280 -18.716 18.989 1.00 89.75 405 ASP A C 1
ATOM 3095 O O . ASP A 1 405 ? 9.087 -17.507 19.147 1.00 89.75 405 ASP A O 1
ATOM 3099 N N . GLY A 1 406 ? 8.287 -19.601 19.018 1.00 92.12 406 GLY A N 1
ATOM 3100 C CA . GLY A 1 406 ? 6.898 -19.320 19.347 1.00 92.12 406 GLY A CA 1
ATOM 3101 C C . GLY A 1 406 ? 6.065 -20.604 19.399 1.00 92.12 406 GLY A C 1
ATOM 3102 O O . GLY A 1 406 ? 6.426 -21.598 18.762 1.00 92.12 406 GLY A O 1
ATOM 3103 N N . PRO A 1 407 ? 4.936 -20.607 20.131 1.00 94.12 407 PRO A N 1
ATOM 3104 C CA . PRO A 1 407 ? 4.100 -21.794 20.257 1.00 94.12 407 PRO A CA 1
ATOM 3105 C C . PRO A 1 407 ? 3.546 -22.229 18.890 1.00 94.12 407 PRO A C 1
ATOM 3107 O O . PRO A 1 407 ? 3.308 -21.376 18.024 1.00 94.12 407 PRO A O 1
ATOM 3110 N N . PRO A 1 408 ? 3.308 -23.536 18.683 1.00 93.56 408 PRO A N 1
ATOM 3111 C CA . PRO A 1 408 ? 2.677 -24.017 17.466 1.00 93.56 408 PRO A CA 1
ATOM 3112 C C . PRO A 1 408 ? 1.236 -23.501 17.378 1.00 93.56 408 PRO A C 1
ATOM 3114 O O . PRO A 1 408 ? 0.478 -23.531 18.347 1.00 93.56 408 PRO A O 1
ATOM 3117 N N . VAL A 1 409 ? 0.849 -23.049 16.191 1.00 92.25 409 VAL A N 1
ATOM 3118 C CA . VAL A 1 409 ? -0.509 -22.620 15.859 1.00 92.25 409 VAL A CA 1
ATOM 3119 C C . VAL A 1 409 ? -0.954 -23.374 14.617 1.00 92.25 409 VAL A C 1
ATOM 3121 O O . VAL A 1 409 ? -0.254 -23.395 13.601 1.00 92.25 409 VAL A O 1
ATOM 3124 N N . ALA A 1 410 ? -2.140 -23.977 14.688 1.00 90.12 410 ALA A N 1
ATOM 3125 C CA . ALA A 1 410 ? -2.843 -24.470 13.512 1.00 90.12 410 ALA A CA 1
ATOM 3126 C C . ALA A 1 410 ? -3.334 -23.259 12.704 1.00 90.12 410 ALA A C 1
ATOM 3128 O O . ALA A 1 410 ? -4.431 -22.739 12.931 1.00 90.12 410 ALA A O 1
ATOM 3129 N N . LEU A 1 411 ? -2.473 -22.766 11.813 1.00 90.25 411 LEU A N 1
ATOM 3130 C CA . LEU A 1 411 ? -2.729 -21.564 11.033 1.00 90.25 411 LEU A CA 1
ATOM 3131 C C . LEU A 1 411 ? -3.919 -21.805 10.098 1.00 90.25 411 LEU A C 1
ATOM 3133 O O . LEU A 1 411 ? -3.897 -22.715 9.268 1.00 90.25 411 LEU A O 1
ATOM 3137 N N . ALA A 1 412 ? -4.956 -20.987 10.242 1.00 89.69 412 ALA A N 1
ATOM 3138 C CA . ALA A 1 412 ? -6.182 -21.059 9.464 1.00 89.69 412 ALA A CA 1
ATOM 3139 C C . ALA A 1 412 ? -6.343 -19.748 8.697 1.00 89.69 412 ALA A C 1
ATOM 3141 O O . ALA A 1 412 ? -6.765 -18.744 9.261 1.00 89.69 412 ALA A O 1
ATOM 3142 N N . ILE A 1 413 ? -5.978 -19.763 7.418 1.00 90.62 413 ILE A N 1
ATOM 3143 C CA . ILE A 1 413 ? -6.115 -18.614 6.523 1.00 90.62 413 ILE A CA 1
ATOM 3144 C C . ILE A 1 413 ? -7.062 -18.993 5.395 1.00 90.62 413 ILE A C 1
ATOM 3146 O O . ILE A 1 413 ? -6.817 -19.955 4.663 1.00 90.62 413 ILE A O 1
ATOM 3150 N N . GLU A 1 414 ? -8.109 -18.196 5.233 1.00 90.25 414 GLU A N 1
ATOM 3151 C CA . GLU A 1 414 ? -8.946 -18.197 4.041 1.00 90.25 414 GLU A CA 1
ATOM 3152 C C . GLU A 1 414 ? -8.511 -17.026 3.167 1.00 90.25 414 GLU A C 1
ATOM 3154 O O . GLU A 1 414 ? -8.369 -15.897 3.641 1.00 90.25 414 GLU A O 1
ATOM 3159 N N . ARG A 1 415 ? -8.236 -17.307 1.896 1.00 87.62 415 ARG A N 1
ATOM 3160 C CA . ARG A 1 415 ? -7.745 -16.313 0.941 1.00 87.62 415 ARG A CA 1
ATOM 3161 C C . ARG A 1 415 ? -8.905 -15.627 0.231 1.00 87.62 415 ARG A C 1
ATOM 3163 O O . ARG A 1 415 ? -9.954 -16.236 0.032 1.00 87.62 415 ARG A O 1
ATOM 3170 N N . GLU A 1 416 ? -8.686 -14.384 -0.180 1.00 85.00 416 GLU A N 1
ATOM 3171 C CA . GLU A 1 416 ? -9.628 -13.646 -1.022 1.00 85.00 416 GLU A CA 1
ATOM 3172 C C . GLU A 1 416 ? -9.915 -14.408 -2.333 1.00 85.00 416 GLU A C 1
ATOM 3174 O O . GLU A 1 416 ? -9.043 -15.130 -2.840 1.00 85.00 416 GLU A O 1
ATOM 3179 N N . PRO A 1 417 ? -11.122 -14.274 -2.916 1.00 74.62 417 PRO A N 1
ATOM 3180 C CA . PRO A 1 417 ? -11.448 -14.870 -4.204 1.00 74.62 417 PRO A CA 1
ATOM 3181 C C . PRO A 1 417 ? -10.447 -14.467 -5.288 1.00 74.62 417 PRO A C 1
ATOM 3183 O O . PRO A 1 417 ? -10.350 -13.311 -5.697 1.00 74.62 417 PRO A O 1
ATOM 3186 N N . GLY A 1 418 ? -9.711 -15.462 -5.784 1.00 67.81 418 GLY A N 1
ATOM 3187 C CA . GLY A 1 418 ? -8.564 -15.201 -6.635 1.00 67.81 418 GLY A CA 1
ATOM 3188 C C . GLY A 1 418 ? -7.453 -14.515 -5.840 1.00 67.81 418 GLY A C 1
ATOM 3189 O O . GLY A 1 418 ? -7.092 -13.382 -6.117 1.00 67.81 418 GLY A O 1
ATOM 3190 N N . ALA A 1 419 ? -6.876 -15.203 -4.874 1.00 72.88 419 ALA A N 1
ATOM 3191 C CA . ALA A 1 419 ? -5.539 -14.867 -4.416 1.00 72.88 419 ALA A CA 1
ATOM 3192 C C . ALA A 1 419 ? -4.484 -15.508 -5.331 1.00 72.88 419 ALA A C 1
ATOM 3194 O O . ALA A 1 419 ? -4.787 -16.416 -6.120 1.00 72.88 419 ALA A O 1
ATOM 3195 N N . GLU A 1 420 ? -3.241 -15.041 -5.254 1.00 70.62 420 GLU A N 1
ATOM 3196 C CA . GLU A 1 420 ? -2.107 -15.682 -5.914 1.00 70.62 420 GLU A CA 1
ATOM 3197 C C . GLU A 1 420 ? -1.936 -17.144 -5.467 1.00 70.62 420 GLU A C 1
ATOM 3199 O O . GLU A 1 420 ? -2.088 -17.495 -4.297 1.00 70.62 420 GLU A O 1
ATOM 3204 N N . THR A 1 421 ? -1.595 -18.016 -6.423 1.00 67.19 421 THR A N 1
ATOM 3205 C CA . THR A 1 421 ? -1.394 -19.458 -6.203 1.00 67.19 421 THR A CA 1
ATOM 3206 C C . THR A 1 421 ? -0.019 -19.910 -6.715 1.00 67.19 421 THR A C 1
ATOM 3208 O O . THR A 1 421 ? 0.697 -19.175 -7.402 1.00 67.19 421 THR A O 1
ATOM 3211 N N . GLY A 1 422 ? 0.397 -21.127 -6.364 1.00 69.88 422 GLY A N 1
ATOM 3212 C CA . GLY A 1 422 ? 1.621 -21.749 -6.865 1.00 69.88 422 GLY A CA 1
ATOM 3213 C C . GLY A 1 422 ? 2.907 -21.087 -6.361 1.00 69.88 422 GLY A C 1
ATOM 3214 O O . GLY A 1 422 ? 3.087 -20.840 -5.167 1.00 69.88 422 GLY A O 1
ATOM 3215 N N . ARG A 1 423 ? 3.855 -20.823 -7.271 1.00 66.69 423 ARG A N 1
ATOM 3216 C CA . ARG A 1 423 ? 5.157 -20.208 -6.938 1.00 66.69 423 ARG A CA 1
ATOM 3217 C C . ARG A 1 423 ? 5.030 -18.752 -6.471 1.00 66.69 423 ARG A C 1
ATOM 3219 O O . ARG A 1 423 ? 5.894 -18.295 -5.729 1.00 66.69 423 ARG A O 1
ATOM 3226 N N . ARG A 1 424 ? 3.966 -18.048 -6.866 1.00 72.69 424 ARG A N 1
ATOM 3227 C CA . ARG A 1 424 ? 3.725 -16.658 -6.454 1.00 72.69 424 ARG A CA 1
ATOM 3228 C C . ARG A 1 424 ? 2.991 -16.544 -5.122 1.00 72.69 424 ARG A C 1
ATOM 3230 O O . ARG A 1 424 ? 3.171 -15.560 -4.438 1.00 72.69 424 ARG A O 1
ATOM 3237 N N . ASP A 1 425 ? 2.313 -17.601 -4.669 1.00 81.88 425 ASP A N 1
ATOM 3238 C CA . ASP A 1 425 ? 1.652 -17.598 -3.361 1.00 81.88 425 ASP A CA 1
ATOM 3239 C C . ASP A 1 425 ? 2.662 -17.367 -2.211 1.00 81.88 425 ASP A C 1
ATOM 3241 O O . ASP A 1 425 ? 3.527 -18.227 -1.976 1.00 81.88 425 ASP A O 1
ATOM 3245 N N . PRO A 1 426 ? 2.583 -16.248 -1.471 1.00 86.06 426 PRO A N 1
ATOM 3246 C CA . PRO A 1 426 ? 3.517 -15.958 -0.387 1.00 86.06 426 PRO A CA 1
ATOM 3247 C C . PRO A 1 426 ? 3.211 -16.743 0.899 1.00 86.06 426 PRO A C 1
ATOM 3249 O O . PRO A 1 426 ? 4.068 -16.843 1.776 1.00 86.06 426 PRO A O 1
ATOM 3252 N N . ILE A 1 427 ? 2.018 -17.334 1.013 1.00 88.25 427 ILE A N 1
ATOM 3253 C CA . ILE A 1 427 ? 1.563 -18.091 2.190 1.00 88.25 427 ILE A CA 1
ATOM 3254 C C . ILE A 1 427 ? 1.681 -19.605 1.940 1.00 88.25 427 ILE A C 1
ATOM 3256 O O . ILE A 1 427 ? 1.894 -20.375 2.875 1.00 88.25 427 ILE A O 1
ATOM 3260 N N . GLY A 1 428 ? 1.617 -20.045 0.678 1.00 76.31 428 GLY A N 1
ATOM 3261 C CA . GLY A 1 428 ? 1.802 -21.450 0.283 1.00 76.31 428 GLY A CA 1
ATOM 3262 C C . GLY A 1 428 ? 0.551 -22.319 0.463 1.00 76.31 428 GLY A C 1
ATOM 3263 O O . GLY A 1 428 ? 0.641 -23.473 0.876 1.00 76.31 428 GLY A O 1
ATOM 3264 N N . THR A 1 429 ? -0.617 -21.761 0.156 1.00 65.38 429 THR A N 1
ATOM 3265 C CA . THR A 1 429 ? -1.955 -22.349 0.303 1.00 65.38 429 THR A CA 1
ATOM 3266 C C . THR A 1 429 ? -2.400 -23.268 -0.853 1.00 65.38 429 THR A C 1
ATOM 3268 O O . THR A 1 429 ? -3.360 -24.022 -0.684 1.00 65.38 429 THR A O 1
ATOM 3271 N N . SER A 1 430 ? -1.726 -23.294 -2.018 1.00 50.19 430 SER A N 1
ATOM 3272 C CA . SER A 1 430 ? -2.216 -24.048 -3.195 1.00 50.19 430 SER A CA 1
ATOM 3273 C C . SER A 1 430 ? -1.730 -25.513 -3.347 1.00 50.19 430 SER A C 1
ATOM 3275 O O . SER A 1 430 ? -0.552 -25.802 -3.560 1.00 50.19 430 SER A O 1
ATOM 3277 N N . THR A 1 431 ? -2.722 -26.414 -3.372 1.00 39.44 431 THR A N 1
ATOM 3278 C CA . THR A 1 431 ? -2.927 -27.610 -4.234 1.00 39.44 431 THR A CA 1
ATOM 3279 C C . THR A 1 431 ? -2.150 -28.925 -4.079 1.00 39.44 431 THR A C 1
ATOM 3281 O O . THR A 1 431 ? -2.723 -29.939 -4.469 1.00 39.44 431 THR A O 1
ATOM 3284 N N . VAL A 1 432 ? -0.978 -29.021 -3.441 1.00 38.44 432 VAL A N 1
ATOM 3285 C CA . VAL A 1 432 ? -0.406 -30.362 -3.109 1.00 38.44 432 VAL A CA 1
ATOM 3286 C C . VAL A 1 432 ? -0.880 -30.862 -1.734 1.00 38.44 432 VAL A C 1
ATOM 3288 O O . VAL A 1 432 ? -1.057 -32.060 -1.522 1.00 38.44 432 VAL A O 1
ATOM 3291 N N . ALA A 1 433 ? -1.215 -29.947 -0.821 1.00 37.97 433 ALA A N 1
ATOM 3292 C CA . ALA A 1 433 ? -1.663 -30.280 0.534 1.00 37.97 433 ALA A CA 1
ATOM 3293 C C . ALA A 1 433 ? -3.105 -30.824 0.612 1.00 37.97 433 ALA A C 1
ATOM 3295 O O . ALA A 1 433 ? -3.460 -31.482 1.586 1.00 37.97 433 ALA A O 1
ATOM 3296 N N . ARG A 1 434 ? -3.939 -30.624 -0.421 1.00 39.84 434 ARG A N 1
ATOM 3297 C CA . ARG A 1 434 ? -5.326 -31.130 -0.424 1.00 39.84 434 ARG A CA 1
ATOM 3298 C C . ARG A 1 434 ? -5.422 -32.656 -0.511 1.00 39.84 434 ARG A C 1
ATOM 3300 O O . ARG A 1 434 ? -6.431 -33.207 -0.095 1.00 39.84 434 ARG A O 1
ATOM 3307 N N . ARG A 1 435 ? -4.387 -33.349 -1.008 1.00 38.75 435 ARG A N 1
ATOM 3308 C CA . ARG A 1 435 ? -4.414 -34.814 -1.183 1.00 38.75 435 ARG A CA 1
ATOM 3309 C C . ARG A 1 435 ? -3.881 -35.610 0.019 1.00 38.75 435 ARG A C 1
ATOM 3311 O O . ARG A 1 435 ? -3.926 -36.833 -0.023 1.00 38.75 435 ARG A O 1
ATOM 3318 N N . ARG A 1 436 ? -3.401 -34.949 1.085 1.00 39.81 436 ARG A N 1
ATOM 3319 C CA . ARG A 1 436 ? -2.899 -35.594 2.323 1.00 39.81 436 ARG A CA 1
ATOM 3320 C C . ARG A 1 436 ? -3.331 -34.881 3.619 1.00 39.81 436 ARG A C 1
ATOM 3322 O O . ARG A 1 436 ? -2.618 -34.918 4.615 1.00 39.81 436 ARG A O 1
ATOM 3329 N N . ALA A 1 437 ? -4.479 -34.208 3.629 1.00 42.38 437 ALA A N 1
ATOM 3330 C CA . ALA A 1 437 ? -4.944 -33.480 4.810 1.00 42.38 437 ALA A CA 1
ATOM 3331 C C . ALA A 1 437 ? -5.720 -34.389 5.783 1.00 42.38 437 ALA A C 1
ATOM 3333 O O . ALA A 1 437 ? -6.924 -34.583 5.632 1.00 42.38 437 ALA A O 1
ATOM 3334 N N . ARG A 1 438 ? -5.034 -34.895 6.814 1.00 43.34 438 ARG A N 1
ATOM 3335 C CA . ARG A 1 438 ? -5.646 -35.104 8.143 1.00 43.34 438 ARG A CA 1
ATOM 3336 C C . ARG A 1 438 ? -5.139 -34.103 9.192 1.00 43.34 438 ARG A C 1
ATOM 3338 O O . ARG A 1 438 ? -5.784 -33.947 10.219 1.00 43.34 438 ARG A O 1
ATOM 3345 N N . GLU A 1 439 ? -4.076 -33.344 8.907 1.00 46.34 439 GLU A N 1
ATOM 3346 C CA . GLU A 1 439 ? -3.483 -32.379 9.844 1.00 46.34 439 GLU A CA 1
ATOM 3347 C C . GLU A 1 439 ? -3.342 -30.988 9.207 1.00 46.34 439 GLU A C 1
ATOM 3349 O O . GLU A 1 439 ? -2.890 -30.843 8.068 1.00 46.34 439 GLU A O 1
ATOM 3354 N N . ARG A 1 440 ? -3.768 -29.945 9.934 1.00 55.84 440 ARG A N 1
ATOM 3355 C CA . ARG A 1 440 ? -3.588 -28.544 9.520 1.00 55.84 440 ARG A CA 1
ATOM 3356 C C . ARG A 1 440 ? -2.097 -28.185 9.606 1.00 55.84 440 ARG A C 1
ATOM 3358 O O . ARG A 1 440 ? -1.476 -28.545 10.603 1.00 55.84 440 ARG A O 1
ATOM 3365 N N . PRO A 1 441 ? -1.519 -27.449 8.635 1.00 60.94 441 PRO A N 1
ATOM 3366 C CA . PRO A 1 441 ? -0.115 -27.060 8.700 1.00 60.94 441 PRO A CA 1
ATOM 3367 C C . PRO A 1 441 ? 0.150 -26.241 9.967 1.00 60.94 441 PRO A C 1
ATOM 3369 O O . PRO A 1 441 ? -0.390 -25.145 10.131 1.00 60.94 441 PRO A O 1
ATOM 3372 N N . THR A 1 442 ? 0.988 -26.759 10.857 1.00 78.94 442 THR A N 1
ATOM 3373 C CA . THR A 1 442 ? 1.438 -26.026 12.038 1.00 78.94 442 THR A CA 1
ATOM 3374 C C . THR A 1 442 ? 2.467 -24.971 11.618 1.00 78.94 442 THR A C 1
ATOM 3376 O O . THR A 1 442 ? 3.327 -25.209 10.767 1.00 78.94 442 THR A O 1
ATOM 3379 N N . ALA A 1 443 ? 2.331 -23.760 12.154 1.00 91.31 443 ALA A N 1
ATOM 3380 C CA . ALA A 1 443 ? 3.301 -22.668 12.043 1.00 91.31 443 ALA A CA 1
ATOM 3381 C C . ALA A 1 443 ? 3.685 -22.212 13.456 1.00 91.31 443 ALA A C 1
ATOM 3383 O O . ALA A 1 443 ? 2.922 -22.436 14.398 1.00 91.31 443 ALA A O 1
ATOM 3384 N N . ARG A 1 444 ? 4.855 -21.595 13.632 1.00 95.19 444 ARG A N 1
ATOM 3385 C CA . ARG A 1 444 ? 5.283 -21.094 14.947 1.00 95.19 444 ARG A CA 1
ATOM 3386 C C . ARG A 1 444 ? 4.848 -19.644 15.084 1.00 95.19 444 ARG A C 1
ATOM 3388 O O . ARG A 1 444 ? 5.153 -18.834 14.221 1.00 95.19 444 ARG A O 1
ATOM 3395 N N . ALA A 1 445 ? 4.153 -19.285 16.159 1.00 95.81 445 ALA A N 1
ATOM 3396 C CA . ALA A 1 445 ? 3.726 -17.904 16.387 1.00 95.81 445 ALA A CA 1
ATOM 3397 C C . ALA A 1 445 ? 4.918 -16.996 16.740 1.00 95.81 445 ALA A C 1
ATOM 3399 O O . ALA A 1 445 ? 5.183 -16.742 17.915 1.00 95.81 445 ALA A O 1
ATOM 3400 N N . ARG A 1 446 ? 5.637 -16.495 15.726 1.00 96.12 446 ARG A N 1
ATOM 3401 C CA . ARG A 1 446 ? 6.845 -15.670 15.890 1.00 96.12 446 ARG A CA 1
ATOM 3402 C C . ARG A 1 446 ? 6.574 -14.225 15.460 1.00 96.12 446 ARG A C 1
ATOM 3404 O O . ARG A 1 446 ? 6.486 -13.923 14.270 1.00 96.12 446 ARG A O 1
ATOM 3411 N N . GLY A 1 447 ? 6.433 -13.336 16.443 1.00 95.38 447 GLY A N 1
ATOM 3412 C CA . GLY A 1 447 ? 6.137 -11.912 16.241 1.00 95.38 447 GLY A CA 1
ATOM 3413 C C . GLY A 1 447 ? 7.378 -11.033 16.058 1.00 95.38 447 GLY A C 1
ATOM 3414 O O . GLY A 1 447 ? 8.513 -11.512 16.120 1.00 95.38 447 GLY A O 1
ATOM 3415 N N . SER A 1 448 ? 7.163 -9.728 15.887 1.00 96.12 448 SER A N 1
ATOM 3416 C CA . SER A 1 448 ? 8.223 -8.720 15.722 1.00 96.12 448 SER A CA 1
ATOM 3417 C C . SER A 1 448 ? 8.054 -7.534 16.682 1.00 96.12 448 SER A C 1
ATOM 3419 O O . SER A 1 448 ? 6.947 -7.220 17.118 1.00 96.12 448 SER A O 1
ATOM 3421 N N . GLY A 1 449 ? 9.180 -6.906 17.036 1.00 94.56 449 GLY A N 1
ATOM 3422 C CA . GLY A 1 449 ? 9.273 -5.724 17.906 1.00 94.56 449 GLY A CA 1
ATOM 3423 C C . GLY A 1 449 ? 9.609 -4.448 17.130 1.00 94.56 449 GLY A C 1
ATOM 3424 O O . GLY A 1 449 ? 9.624 -4.458 15.897 1.00 94.56 449 GLY A O 1
ATOM 3425 N N . TYR A 1 450 ? 9.880 -3.353 17.841 1.00 92.94 450 TYR A N 1
ATOM 3426 C CA . TYR A 1 450 ? 10.064 -2.029 17.241 1.00 92.94 450 TYR A CA 1
ATOM 3427 C C . TYR A 1 450 ? 11.388 -1.873 16.489 1.00 92.94 450 TYR A C 1
ATOM 3429 O O . TYR A 1 450 ? 11.383 -1.476 15.327 1.00 92.94 450 TYR A O 1
ATOM 3437 N N . THR A 1 451 ? 12.526 -2.212 17.097 1.00 88.38 451 THR A N 1
ATOM 3438 C CA . THR A 1 451 ? 13.848 -2.030 16.471 1.00 88.38 451 THR A CA 1
ATOM 3439 C C . THR A 1 451 ? 14.248 -3.218 15.599 1.00 88.38 451 THR A C 1
ATOM 3441 O O . THR A 1 451 ? 15.340 -3.246 15.040 1.00 88.38 451 THR A O 1
ATOM 3444 N N . GLY A 1 452 ? 13.382 -4.226 15.460 1.00 81.62 452 GLY A N 1
ATOM 3445 C CA . GLY A 1 452 ? 13.705 -5.437 14.708 1.00 81.62 452 GLY A CA 1
ATOM 3446 C C . GLY A 1 452 ? 14.795 -6.279 15.375 1.00 81.62 452 GLY A C 1
ATOM 3447 O O . GLY A 1 452 ? 15.525 -6.982 14.685 1.00 81.62 452 GLY A O 1
ATOM 3448 N N . SER A 1 453 ? 14.910 -6.210 16.703 1.00 85.00 453 SER A N 1
ATOM 3449 C CA . SER A 1 453 ? 15.729 -7.131 17.493 1.00 85.00 453 SER A CA 1
ATOM 3450 C C . SER A 1 453 ? 14.939 -8.406 17.844 1.00 85.00 453 SER A C 1
ATOM 3452 O O . SER A 1 453 ? 13.740 -8.320 18.148 1.00 85.00 453 SER A O 1
ATOM 3454 N N . PRO A 1 454 ? 15.574 -9.597 17.847 1.00 79.31 454 PRO A N 1
ATOM 3455 C CA . PRO A 1 454 ? 14.933 -10.854 18.232 1.00 79.31 454 PRO A CA 1
ATOM 3456 C C . PRO A 1 454 ? 14.512 -10.915 19.719 1.00 79.31 454 PRO A C 1
ATOM 3458 O O . PRO A 1 454 ? 13.679 -11.752 20.073 1.00 79.31 454 PRO A O 1
ATOM 3461 N N . ASN A 1 455 ? 15.019 -10.010 20.565 1.00 78.31 455 ASN A N 1
ATOM 3462 C CA . ASN A 1 455 ? 14.827 -10.038 22.023 1.00 78.31 455 ASN A CA 1
ATOM 3463 C C . ASN A 1 455 ? 13.868 -8.957 22.553 1.00 78.31 455 ASN A C 1
ATOM 3465 O O . ASN A 1 455 ? 13.732 -8.781 23.759 1.00 78.31 455 ASN A O 1
ATOM 3469 N N . GLU A 1 456 ? 13.212 -8.207 21.671 1.00 84.44 456 GLU A N 1
ATOM 3470 C CA . GLU A 1 456 ? 12.289 -7.142 22.075 1.00 84.44 456 GLU A CA 1
ATOM 3471 C C . GLU A 1 456 ? 10.856 -7.623 22.326 1.00 84.44 456 GLU A C 1
ATOM 3473 O O . GLU A 1 456 ? 10.424 -8.597 21.699 1.00 84.44 456 GLU A O 1
ATOM 3478 N N . PRO A 1 457 ? 10.071 -6.883 23.139 1.00 87.56 457 PRO A N 1
ATOM 3479 C CA . PRO A 1 457 ? 8.633 -7.088 23.260 1.00 87.56 457 PRO A CA 1
ATOM 3480 C C . PRO A 1 457 ? 7.936 -7.125 21.896 1.00 87.56 457 PRO A C 1
ATOM 3482 O O . PRO A 1 457 ? 8.183 -6.293 21.016 1.00 87.56 457 PRO A O 1
ATOM 3485 N N . ARG A 1 458 ? 7.056 -8.113 21.717 1.00 92.31 458 ARG A N 1
ATOM 3486 C CA . ARG A 1 458 ? 6.325 -8.350 20.466 1.00 92.31 458 ARG A CA 1
ATOM 3487 C C . ARG A 1 458 ? 4.952 -7.729 20.548 1.00 92.31 458 ARG A C 1
ATOM 3489 O O . ARG A 1 458 ? 4.255 -7.926 21.540 1.00 92.31 458 ARG A O 1
ATOM 3496 N N . TYR A 1 459 ? 4.561 -7.017 19.500 1.00 93.50 459 TYR A N 1
ATOM 3497 C CA . TYR A 1 459 ? 3.244 -6.406 19.458 1.00 93.50 459 TYR A CA 1
ATOM 3498 C C . TYR A 1 459 ? 2.672 -6.331 18.046 1.00 93.50 459 TYR A C 1
ATOM 3500 O O . TYR A 1 459 ? 3.383 -6.477 17.044 1.00 93.50 459 TYR A O 1
ATOM 3508 N N . ALA A 1 460 ? 1.353 -6.166 17.977 1.00 94.69 460 ALA A N 1
ATOM 3509 C CA . ALA A 1 460 ? 0.592 -6.488 16.779 1.00 94.69 460 ALA A CA 1
ATOM 3510 C C . ALA A 1 460 ? 0.934 -5.608 15.578 1.00 94.69 460 ALA A C 1
ATOM 3512 O O . ALA A 1 460 ? 1.204 -6.137 14.502 1.00 94.69 460 ALA A O 1
ATOM 3513 N N . SER A 1 461 ? 1.037 -4.293 15.762 1.00 96.31 461 SER A N 1
ATOM 3514 C CA . SER A 1 461 ? 1.383 -3.384 14.664 1.00 96.31 461 SER A CA 1
ATOM 3515 C C . SER A 1 461 ? 2.771 -3.642 14.067 1.00 96.31 461 SER A C 1
ATOM 3517 O O . SER A 1 461 ? 2.906 -3.581 12.848 1.00 96.31 461 SER A O 1
ATOM 3519 N N . MET A 1 462 ? 3.792 -3.988 14.863 1.00 97.12 462 MET A N 1
ATOM 3520 C CA . MET A 1 462 ? 5.124 -4.321 14.321 1.00 97.12 462 MET A CA 1
ATOM 3521 C C . MET A 1 462 ? 5.188 -5.712 13.706 1.00 97.12 462 MET A C 1
ATOM 3523 O O . MET A 1 462 ? 5.901 -5.914 12.726 1.00 97.12 462 MET A O 1
ATOM 3527 N N . THR A 1 463 ? 4.429 -6.669 14.233 1.00 98.12 463 THR A N 1
ATOM 3528 C CA . THR A 1 463 ? 4.304 -7.982 13.590 1.00 98.12 463 THR A CA 1
ATOM 3529 C C . THR A 1 463 ? 3.605 -7.851 12.238 1.00 98.12 463 THR A C 1
ATOM 3531 O O . THR A 1 463 ? 4.077 -8.397 11.244 1.00 98.12 463 THR A O 1
ATOM 3534 N N . ALA A 1 464 ? 2.541 -7.052 12.161 1.00 98.38 464 ALA A N 1
ATOM 3535 C CA . ALA A 1 464 ? 1.854 -6.754 10.912 1.00 98.38 464 ALA A CA 1
ATOM 3536 C C . ALA A 1 464 ? 2.761 -5.999 9.921 1.00 98.38 464 ALA A C 1
ATOM 3538 O O . ALA A 1 464 ? 2.834 -6.380 8.756 1.00 98.38 464 ALA A O 1
ATOM 3539 N N . ALA A 1 465 ? 3.539 -5.021 10.399 1.00 97.62 465 ALA A N 1
ATOM 3540 C CA . ALA A 1 465 ? 4.565 -4.319 9.620 1.00 97.62 465 ALA A CA 1
ATOM 3541 C C . ALA A 1 465 ? 5.597 -5.268 8.993 1.00 97.62 465 ALA A C 1
ATOM 3543 O O . ALA A 1 465 ? 5.985 -5.111 7.830 1.00 97.62 465 ALA A O 1
ATOM 3544 N N . ALA A 1 466 ? 6.050 -6.257 9.768 1.00 98.19 466 ALA A N 1
ATOM 3545 C CA . ALA A 1 466 ? 6.983 -7.270 9.303 1.00 98.19 466 ALA A CA 1
ATOM 3546 C C . ALA A 1 466 ? 6.344 -8.174 8.248 1.00 98.19 466 ALA A C 1
ATOM 3548 O O . ALA A 1 466 ? 6.939 -8.396 7.195 1.00 98.19 466 ALA A O 1
ATOM 3549 N N . VAL A 1 467 ? 5.116 -8.641 8.489 1.00 98.62 467 VAL A N 1
ATOM 3550 C CA . VAL A 1 467 ? 4.364 -9.466 7.535 1.00 98.62 467 VAL A CA 1
ATOM 3551 C C . VAL A 1 467 ? 4.153 -8.721 6.216 1.00 98.62 467 VAL A C 1
ATOM 3553 O O . VAL A 1 467 ? 4.546 -9.242 5.175 1.00 98.62 467 VAL A O 1
ATOM 3556 N N . SER A 1 468 ? 3.636 -7.486 6.234 1.00 98.50 468 SER A N 1
ATOM 3557 C CA . SER A 1 468 ? 3.433 -6.686 5.016 1.00 98.50 468 SER A CA 1
ATOM 3558 C C . SER A 1 468 ? 4.732 -6.457 4.243 1.00 98.50 468 SER A C 1
ATOM 3560 O O . SER A 1 468 ? 4.763 -6.564 3.018 1.00 98.50 468 SER A O 1
ATOM 3562 N N . SER A 1 469 ? 5.831 -6.193 4.953 1.00 98.62 469 SER A N 1
ATOM 3563 C CA . SER A 1 469 ? 7.130 -5.956 4.320 1.00 98.62 469 SER A CA 1
ATOM 3564 C C . SER A 1 469 ? 7.725 -7.230 3.714 1.00 98.62 469 SER A C 1
ATOM 3566 O O . SER A 1 469 ? 8.278 -7.191 2.615 1.00 98.62 469 SER A O 1
ATOM 3568 N N . MET A 1 470 ? 7.582 -8.372 4.394 1.00 98.44 470 MET A N 1
ATOM 3569 C CA . MET A 1 470 ? 8.014 -9.673 3.879 1.00 98.44 470 MET A CA 1
ATOM 3570 C C . MET A 1 470 ? 7.178 -10.131 2.681 1.00 98.44 470 MET A C 1
ATOM 3572 O O . MET A 1 470 ? 7.743 -10.708 1.757 1.00 98.44 470 MET A O 1
ATOM 3576 N N . LEU A 1 471 ? 5.870 -9.852 2.657 1.00 97.94 471 LEU A N 1
ATOM 3577 C CA . LEU A 1 471 ? 5.001 -10.112 1.502 1.00 97.94 471 LEU A CA 1
ATOM 3578 C C . LEU A 1 471 ? 5.463 -9.327 0.265 1.00 97.94 471 LEU A C 1
ATOM 3580 O O . LEU A 1 471 ? 5.638 -9.901 -0.808 1.00 97.94 471 LEU A O 1
ATOM 3584 N N . ILE A 1 472 ? 5.741 -8.029 0.427 1.00 97.38 472 ILE A N 1
ATOM 3585 C CA . ILE A 1 472 ? 6.275 -7.185 -0.652 1.00 97.38 472 ILE A CA 1
ATOM 3586 C C . ILE A 1 472 ? 7.639 -7.699 -1.124 1.00 97.38 472 ILE A C 1
ATOM 3588 O O . ILE A 1 472 ? 7.876 -7.822 -2.327 1.00 97.38 472 ILE A O 1
ATOM 3592 N N . ALA A 1 473 ? 8.542 -8.010 -0.190 1.00 97.31 473 ALA A N 1
ATOM 3593 C CA . ALA A 1 473 ? 9.854 -8.546 -0.534 1.00 97.31 473 ALA A CA 1
ATOM 3594 C C . ALA A 1 473 ? 9.732 -9.887 -1.272 1.00 97.31 473 ALA A C 1
ATOM 3596 O O . ALA A 1 473 ? 10.417 -10.096 -2.269 1.00 97.31 473 ALA A O 1
ATOM 3597 N N . HIS A 1 474 ? 8.828 -10.769 -0.833 1.00 95.19 474 HIS A N 1
ATOM 3598 C CA . HIS A 1 474 ? 8.560 -12.054 -1.477 1.00 95.19 474 HIS A CA 1
ATOM 3599 C C . HIS A 1 474 ? 8.159 -11.868 -2.937 1.00 95.19 474 HIS A C 1
ATOM 3601 O O . HIS A 1 474 ? 8.801 -12.465 -3.804 1.00 95.19 474 HIS A O 1
ATOM 3607 N N . ARG A 1 475 ? 7.192 -10.985 -3.214 1.00 89.12 475 ARG A N 1
ATOM 3608 C CA . ARG A 1 475 ? 6.744 -10.680 -4.578 1.00 89.12 475 ARG A CA 1
ATOM 3609 C C . ARG A 1 475 ? 7.919 -10.340 -5.490 1.00 89.12 475 ARG A C 1
ATOM 3611 O O . ARG A 1 475 ? 8.100 -10.962 -6.536 1.00 89.12 475 ARG A O 1
ATOM 3618 N N . TRP A 1 476 ? 8.734 -9.368 -5.089 1.00 85.56 476 TRP A N 1
ATOM 3619 C CA . TRP A 1 476 ? 9.814 -8.875 -5.941 1.00 85.56 476 TRP A CA 1
ATOM 3620 C C . TRP A 1 476 ? 11.010 -9.827 -6.019 1.00 85.56 476 TRP A C 1
ATOM 3622 O O . TRP A 1 476 ? 11.677 -9.875 -7.049 1.00 85.56 476 TRP A O 1
ATOM 3632 N N . LEU A 1 477 ? 11.266 -10.626 -4.981 1.00 85.56 477 LEU A N 1
ATOM 3633 C CA . LEU A 1 477 ? 12.289 -11.674 -5.024 1.00 85.56 477 LEU A CA 1
ATOM 3634 C C . LEU A 1 477 ? 11.881 -12.827 -5.945 1.00 85.56 477 LEU A C 1
ATOM 3636 O O . LEU A 1 477 ? 12.720 -13.327 -6.697 1.00 85.56 477 LEU A O 1
ATOM 3640 N N . VAL A 1 478 ? 10.606 -13.228 -5.926 1.00 79.62 478 VAL A N 1
ATOM 3641 C CA . VAL A 1 478 ? 10.063 -14.205 -6.880 1.00 79.62 478 VAL A CA 1
ATOM 3642 C C . VAL A 1 478 ? 10.131 -13.651 -8.300 1.00 79.62 478 VAL A C 1
ATOM 3644 O O . VAL A 1 478 ? 10.564 -14.365 -9.202 1.00 79.62 478 VAL A O 1
ATOM 3647 N N . GLU A 1 479 ? 9.772 -12.381 -8.494 1.00 74.69 479 GLU A N 1
ATOM 3648 C CA . GLU A 1 479 ? 9.866 -11.707 -9.792 1.00 74.69 479 GLU A CA 1
ATOM 3649 C C . GLU A 1 479 ? 11.303 -11.649 -10.330 1.00 74.69 479 GLU A C 1
ATOM 3651 O O . GLU A 1 479 ? 11.519 -11.823 -11.527 1.00 74.69 479 GLU A O 1
ATOM 3656 N N . ALA A 1 480 ? 12.282 -11.445 -9.447 1.00 74.69 480 ALA A N 1
ATOM 3657 C CA . ALA A 1 480 ? 13.702 -11.422 -9.783 1.00 74.69 480 ALA A CA 1
ATOM 3658 C C . ALA A 1 480 ? 14.314 -12.820 -10.004 1.00 74.69 480 ALA A C 1
ATOM 3660 O O . ALA A 1 480 ? 15.512 -12.920 -10.251 1.00 74.69 480 ALA A O 1
ATOM 3661 N N . GLY A 1 481 ? 13.534 -13.903 -9.889 1.00 74.44 481 GLY A N 1
ATOM 3662 C CA . GLY A 1 481 ? 14.040 -15.267 -10.061 1.00 74.44 481 GLY A CA 1
ATOM 3663 C C . GLY A 1 481 ? 14.970 -15.734 -8.934 1.00 74.44 481 GLY A C 1
ATOM 3664 O O . GLY A 1 481 ? 15.824 -16.585 -9.163 1.00 74.44 481 GLY A O 1
ATOM 3665 N N . THR A 1 482 ? 14.811 -15.196 -7.720 1.00 78.62 482 THR A N 1
ATOM 3666 C CA . THR A 1 482 ? 15.653 -15.533 -6.555 1.00 78.62 482 THR A CA 1
ATOM 3667 C C . THR A 1 482 ? 15.605 -17.030 -6.221 1.00 78.62 482 THR A C 1
ATOM 3669 O O . THR A 1 482 ? 14.580 -17.689 -6.426 1.00 78.62 482 THR A O 1
ATOM 3672 N N . ASP A 1 483 ? 16.701 -17.543 -5.644 1.00 78.94 483 ASP A N 1
ATOM 3673 C CA . ASP A 1 483 ? 16.843 -18.913 -5.132 1.00 78.94 483 ASP A CA 1
ATOM 3674 C C . ASP A 1 483 ? 15.571 -19.397 -4.392 1.00 78.94 483 ASP A C 1
ATOM 3676 O O . ASP A 1 483 ? 15.176 -18.802 -3.376 1.00 78.94 483 ASP A O 1
ATOM 3680 N N . PRO A 1 484 ? 14.943 -20.502 -4.849 1.00 81.44 484 PRO A N 1
ATOM 3681 C CA . PRO A 1 484 ? 13.771 -21.091 -4.211 1.00 81.44 484 PRO A CA 1
ATOM 3682 C C . PRO A 1 484 ? 13.928 -21.362 -2.709 1.00 81.44 484 PRO A C 1
ATOM 3684 O O . PRO A 1 484 ? 12.941 -21.246 -1.979 1.00 81.44 484 PRO A O 1
ATOM 3687 N N . LYS A 1 485 ? 15.135 -21.681 -2.215 1.00 87.19 485 LYS A N 1
ATOM 3688 C CA . LYS A 1 485 ? 15.373 -21.914 -0.777 1.00 87.19 485 LYS A CA 1
ATOM 3689 C C . LYS A 1 485 ? 15.203 -20.634 0.041 1.00 87.19 485 LYS A C 1
ATOM 3691 O O . LYS A 1 485 ? 14.590 -20.662 1.110 1.00 87.19 485 LYS A O 1
ATOM 3696 N N . ARG A 1 486 ? 15.686 -19.497 -0.472 1.00 88.88 486 ARG A N 1
ATOM 3697 C CA . ARG A 1 486 ? 15.499 -18.181 0.165 1.00 88.88 486 ARG A CA 1
ATOM 3698 C C . ARG A 1 486 ? 14.028 -17.787 0.184 1.00 88.88 486 ARG A C 1
ATOM 3700 O O . ARG A 1 486 ? 13.512 -17.397 1.230 1.00 88.88 486 ARG A O 1
ATOM 3707 N N . VAL A 1 487 ? 13.335 -17.979 -0.939 1.00 87.50 487 VAL A N 1
ATOM 3708 C CA . VAL A 1 487 ? 11.887 -17.737 -1.046 1.00 87.50 487 VAL A CA 1
ATOM 3709 C C . VAL A 1 487 ? 11.105 -18.626 -0.070 1.00 87.50 487 VAL A C 1
ATOM 3711 O O . VAL A 1 487 ? 10.179 -18.151 0.583 1.00 87.50 487 VAL A O 1
ATOM 3714 N N . ALA A 1 488 ? 11.486 -19.897 0.088 1.00 89.69 488 ALA A N 1
ATOM 3715 C CA . ALA A 1 488 ? 10.856 -20.809 1.043 1.00 89.69 488 ALA A CA 1
ATOM 3716 C C . ALA A 1 488 ? 11.050 -20.362 2.502 1.00 89.69 488 ALA A C 1
ATOM 3718 O O . ALA A 1 488 ? 10.084 -20.346 3.263 1.00 89.69 488 ALA A O 1
ATOM 3719 N N . ARG A 1 489 ? 12.260 -19.930 2.888 1.00 93.00 489 ARG A N 1
ATOM 3720 C CA . ARG A 1 489 ? 12.521 -19.383 4.232 1.00 93.00 489 ARG A CA 1
ATOM 3721 C C . ARG A 1 489 ? 11.674 -18.141 4.515 1.00 93.00 489 ARG A C 1
ATOM 3723 O O . ARG A 1 489 ? 11.122 -18.012 5.606 1.00 93.00 489 ARG A O 1
ATOM 3730 N N . LEU A 1 490 ? 11.541 -17.258 3.527 1.00 94.69 490 LEU A N 1
ATOM 3731 C CA . LEU A 1 490 ? 10.702 -16.066 3.631 1.00 94.69 490 LEU A CA 1
ATOM 3732 C C . LEU A 1 490 ? 9.219 -16.421 3.809 1.00 94.69 490 LEU A C 1
ATOM 3734 O O . LEU A 1 490 ? 8.566 -15.873 4.693 1.00 94.69 490 LEU A O 1
ATOM 3738 N N . ARG A 1 491 ? 8.707 -17.401 3.051 1.00 94.62 491 ARG A N 1
ATOM 3739 C CA . ARG A 1 491 ? 7.340 -17.933 3.220 1.00 94.62 491 ARG A CA 1
ATOM 3740 C C . ARG A 1 491 ? 7.096 -18.475 4.628 1.00 94.62 491 ARG A C 1
ATOM 3742 O O . ARG A 1 491 ? 6.038 -18.226 5.198 1.00 94.62 491 ARG A O 1
ATOM 3749 N N . THR A 1 492 ? 8.065 -19.184 5.211 1.00 94.56 492 THR A N 1
ATOM 3750 C CA . THR A 1 492 ? 7.974 -19.637 6.609 1.00 94.56 492 THR A CA 1
ATO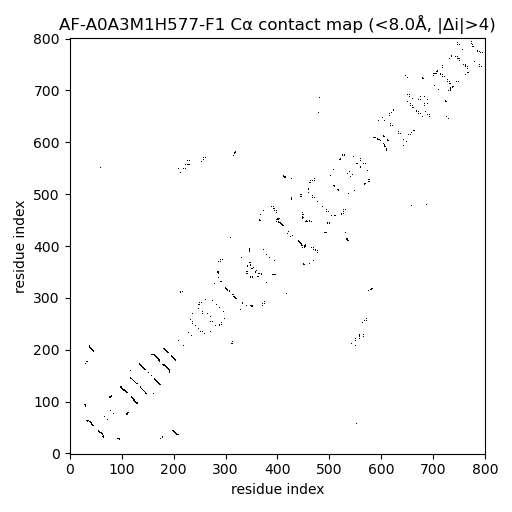M 3751 C C . THR A 1 492 ? 7.863 -18.451 7.566 1.00 94.56 492 THR A C 1
ATOM 3753 O O . THR A 1 492 ? 6.961 -18.434 8.397 1.00 94.56 492 THR A O 1
ATOM 3756 N N . GLY A 1 493 ? 8.703 -17.421 7.408 1.00 96.50 493 GLY A N 1
ATOM 3757 C CA . GLY A 1 493 ? 8.622 -16.203 8.224 1.00 96.50 493 GLY A CA 1
ATOM 3758 C C . GLY A 1 493 ? 7.269 -15.490 8.126 1.00 96.50 493 GLY A C 1
ATOM 3759 O O . GLY A 1 493 ? 6.712 -15.090 9.149 1.00 96.50 493 GLY A O 1
ATOM 3760 N N . ILE A 1 494 ? 6.699 -15.401 6.919 1.00 98.00 494 ILE A N 1
ATOM 3761 C CA . ILE A 1 494 ? 5.357 -14.845 6.672 1.00 98.00 494 ILE A CA 1
ATOM 3762 C C . ILE A 1 494 ? 4.284 -15.658 7.410 1.00 98.00 494 ILE A C 1
ATOM 3764 O O . ILE A 1 494 ? 3.476 -15.088 8.144 1.00 98.00 494 ILE A O 1
ATOM 3768 N N . ARG A 1 495 ? 4.291 -16.990 7.262 1.00 97.06 495 ARG A N 1
ATOM 3769 C CA . ARG A 1 495 ? 3.341 -17.886 7.946 1.00 97.06 495 ARG A CA 1
ATOM 3770 C C . ARG A 1 495 ? 3.439 -17.779 9.464 1.00 97.06 495 ARG A C 1
ATOM 3772 O O . ARG A 1 495 ? 2.413 -17.757 10.135 1.00 97.06 495 ARG A O 1
ATOM 3779 N N . ASP A 1 496 ? 4.650 -17.680 9.994 1.00 97.31 496 ASP A N 1
ATOM 3780 C CA . ASP A 1 496 ? 4.896 -17.559 11.429 1.00 97.31 496 ASP A CA 1
ATOM 3781 C C . ASP A 1 496 ? 4.421 -16.208 11.991 1.00 97.31 496 ASP A C 1
ATOM 3783 O O . ASP A 1 496 ? 3.853 -16.141 13.086 1.00 97.31 496 ASP A O 1
ATOM 3787 N N . GLY A 1 497 ? 4.576 -15.134 11.212 1.00 97.88 497 GLY A N 1
ATOM 3788 C CA . GLY A 1 497 ? 4.014 -13.825 11.536 1.00 97.88 497 GLY A CA 1
ATOM 3789 C C . GLY A 1 497 ? 2.484 -13.852 11.557 1.00 97.88 497 GLY A C 1
ATOM 3790 O O . GLY A 1 497 ? 1.875 -13.366 12.509 1.00 97.88 497 GLY A O 1
ATOM 3791 N N . TYR A 1 498 ? 1.846 -14.495 10.574 1.00 98.25 498 TYR A N 1
ATOM 3792 C CA . TYR A 1 498 ? 0.394 -14.692 10.601 1.00 98.25 498 TYR A CA 1
ATOM 3793 C C . TYR A 1 498 ? -0.072 -15.595 11.743 1.00 98.25 498 TYR A C 1
ATOM 3795 O O . TYR A 1 498 ? -1.106 -15.316 12.338 1.00 98.25 498 TYR A O 1
ATOM 3803 N N . ALA A 1 499 ? 0.674 -16.642 12.096 1.00 97.19 499 ALA A N 1
ATOM 3804 C CA . ALA A 1 499 ? 0.367 -17.478 13.256 1.00 97.19 499 ALA A CA 1
ATOM 3805 C C . ALA A 1 499 ? 0.355 -16.662 14.553 1.00 97.19 499 ALA A C 1
ATOM 3807 O O . ALA A 1 499 ? -0.528 -16.841 15.393 1.00 97.19 499 ALA A O 1
ATOM 3808 N N . TRP A 1 500 ? 1.297 -15.727 14.687 1.00 97.50 500 TRP A N 1
ATOM 3809 C CA . TRP A 1 500 ? 1.313 -14.782 15.795 1.00 97.50 500 TRP A CA 1
ATOM 3810 C C . TRP A 1 500 ? 0.098 -13.843 15.751 1.00 97.50 500 TRP A C 1
ATOM 3812 O O . TRP A 1 500 ? -0.590 -13.702 16.760 1.00 97.50 500 TRP A O 1
ATOM 3822 N N . LEU A 1 501 ? -0.227 -13.264 14.588 1.00 97.94 501 LEU A N 1
ATOM 3823 C CA . LEU A 1 501 ? -1.395 -12.383 14.435 1.00 97.94 501 LEU A CA 1
ATOM 3824 C C . LEU A 1 501 ? -2.720 -13.111 14.701 1.00 97.94 501 LEU A C 1
ATOM 3826 O O . LEU A 1 501 ? -3.592 -12.534 15.332 1.00 97.94 501 LEU A O 1
ATOM 3830 N N . GLN A 1 502 ? -2.858 -14.375 14.288 1.00 96.38 502 GLN A N 1
ATOM 3831 C CA . GLN A 1 502 ? -4.032 -15.203 14.576 1.00 96.38 502 GLN A CA 1
ATOM 3832 C C . GLN A 1 502 ? -4.182 -15.446 16.081 1.00 96.38 502 GLN A C 1
ATOM 3834 O O . GLN A 1 502 ? -5.274 -15.323 16.625 1.00 96.38 502 GLN A O 1
ATOM 3839 N N . ARG A 1 503 ? -3.085 -15.802 16.761 1.00 94.19 503 ARG A N 1
ATOM 3840 C CA . ARG A 1 503 ? -3.089 -16.070 18.207 1.00 94.19 503 ARG A CA 1
ATOM 3841 C C . ARG A 1 503 ? -3.445 -14.827 19.026 1.00 94.19 503 ARG A C 1
ATOM 3843 O O . ARG A 1 503 ? -4.057 -14.956 20.080 1.00 94.19 503 ARG A O 1
ATOM 3850 N N . HIS A 1 504 ? -3.039 -13.654 18.552 1.00 91.75 504 HIS A N 1
ATOM 3851 C CA . HIS A 1 504 ? -3.228 -12.367 19.220 1.00 91.75 504 HIS A CA 1
ATOM 3852 C C . HIS A 1 504 ? -4.233 -11.475 18.480 1.00 91.75 504 HIS A C 1
ATOM 3854 O O . HIS A 1 504 ? -4.120 -10.248 18.521 1.00 91.75 504 HIS A O 1
ATOM 3860 N N . HIS A 1 505 ? -5.184 -12.086 17.767 1.00 90.56 505 HIS A N 1
ATOM 3861 C CA . HIS A 1 505 ? -6.128 -11.368 16.917 1.00 90.56 505 HIS A CA 1
ATOM 3862 C C . HIS A 1 505 ? -6.991 -10.420 17.749 1.00 90.56 505 HIS A C 1
ATOM 3864 O O . HIS A 1 505 ? -7.705 -10.834 18.657 1.00 90.56 505 HIS A O 1
ATOM 3870 N N . THR A 1 506 ? -6.920 -9.130 17.432 1.00 84.38 506 THR A N 1
ATOM 3871 C CA . THR A 1 506 ? -7.795 -8.104 17.999 1.00 84.38 506 THR A CA 1
ATOM 3872 C C . THR A 1 506 ? -7.838 -6.889 17.082 1.00 84.38 506 THR A C 1
ATOM 3874 O O . THR A 1 506 ? -6.811 -6.420 16.586 1.00 84.38 506 THR A O 1
ATOM 3877 N N . MET A 1 507 ? -9.034 -6.336 16.885 1.00 85.50 507 MET A N 1
ATOM 3878 C CA . MET A 1 507 ? -9.242 -5.071 16.166 1.00 85.50 507 MET A CA 1
ATOM 3879 C C . MET A 1 507 ? -9.267 -3.859 17.105 1.00 85.50 507 MET A C 1
ATOM 3881 O O . MET A 1 507 ? -9.358 -2.714 16.670 1.00 85.50 507 MET A O 1
ATOM 3885 N N . ARG A 1 508 ? -9.176 -4.088 18.418 1.00 76.25 508 ARG A N 1
ATOM 3886 C CA . ARG A 1 508 ? -9.442 -3.053 19.423 1.00 76.25 508 ARG A CA 1
ATOM 3887 C C . ARG A 1 508 ? -8.200 -2.255 19.783 1.00 76.25 508 ARG A C 1
ATOM 3889 O O . ARG A 1 508 ? -8.283 -1.042 20.002 1.00 76.25 508 ARG A O 1
ATOM 3896 N N . HIS A 1 509 ? -7.062 -2.923 19.897 1.00 74.25 509 HIS A N 1
ATOM 3897 C CA . HIS A 1 509 ? -5.850 -2.314 20.416 1.00 74.25 509 HIS A CA 1
ATOM 3898 C C . HIS A 1 509 ? -4.591 -3.024 19.918 1.00 74.25 509 HIS A C 1
ATOM 3900 O O . HIS A 1 509 ? -4.636 -4.145 19.422 1.00 74.25 509 HIS A O 1
ATOM 3906 N N . ASN A 1 510 ? -3.453 -2.356 20.074 1.00 81.88 510 ASN A N 1
ATOM 3907 C CA . ASN A 1 510 ? -2.149 -2.827 19.630 1.00 81.88 510 ASN A CA 1
ATOM 3908 C C . ASN A 1 510 ? -1.557 -3.873 20.591 1.00 81.88 510 ASN A C 1
ATOM 3910 O O . ASN A 1 510 ? -0.593 -3.570 21.294 1.00 81.88 510 ASN A O 1
ATOM 3914 N N . TRP A 1 511 ? -2.147 -5.073 20.655 1.00 83.69 511 TRP A N 1
ATOM 3915 C CA . TRP A 1 511 ? -1.790 -6.113 21.634 1.00 83.69 511 TRP A CA 1
ATOM 3916 C C . TRP A 1 511 ? -0.265 -6.268 21.816 1.00 83.69 511 TRP A C 1
ATOM 3918 O O . TRP A 1 511 ? 0.436 -6.355 20.802 1.00 83.69 511 TRP A O 1
ATOM 3928 N N . PRO A 1 512 ? 0.252 -6.309 23.066 1.00 81.81 512 PRO A N 1
ATOM 3929 C CA . PRO A 1 512 ? -0.472 -6.267 24.349 1.00 81.81 512 PRO A CA 1
ATOM 3930 C C . PRO A 1 512 ? -0.770 -4.840 24.852 1.00 81.81 512 PRO A C 1
ATOM 3932 O O . PRO A 1 512 ? -1.301 -4.662 25.942 1.00 81.81 512 PRO A O 1
ATOM 3935 N N . TYR A 1 513 ? -0.431 -3.811 24.078 1.00 74.75 513 TYR A N 1
ATOM 3936 C CA . TYR A 1 513 ? -0.618 -2.412 24.450 1.00 74.75 513 TYR A CA 1
ATOM 3937 C C . TYR A 1 513 ? -2.017 -1.895 24.083 1.00 74.75 513 TYR A C 1
ATOM 3939 O O . TYR A 1 513 ? -2.637 -2.336 23.112 1.00 74.75 513 TYR A O 1
ATOM 3947 N N . HIS A 1 514 ? -2.490 -0.890 24.825 1.00 66.00 514 HIS A N 1
ATOM 3948 C CA . HIS A 1 514 ? -3.775 -0.218 24.575 1.00 66.00 514 HIS A CA 1
ATOM 3949 C C . HIS A 1 514 ? -3.658 1.074 23.740 1.00 66.00 514 HIS A C 1
ATOM 3951 O O . HIS A 1 514 ? -4.668 1.666 23.363 1.00 66.00 514 HIS A O 1
ATOM 3957 N N . GLY A 1 515 ? -2.434 1.516 23.430 1.00 71.31 515 GLY A N 1
ATOM 3958 C CA . GLY A 1 515 ? -2.167 2.727 22.647 1.00 71.31 515 GLY A CA 1
ATOM 3959 C C . GLY A 1 515 ? -2.228 2.527 21.128 1.00 71.31 515 GLY A C 1
ATOM 3960 O O . GLY A 1 515 ? -2.191 1.405 20.626 1.00 71.31 515 GLY A O 1
ATOM 3961 N N . TRP A 1 516 ? -2.268 3.646 20.397 1.00 79.00 516 TRP A N 1
ATOM 3962 C CA . TRP A 1 516 ? -2.157 3.719 18.928 1.00 79.00 516 TRP A CA 1
ATOM 3963 C C . TRP A 1 516 ? -3.137 2.835 18.127 1.00 79.00 516 TRP A C 1
ATOM 3965 O O . TRP A 1 516 ? -2.731 2.201 17.149 1.00 79.00 516 TRP A O 1
ATOM 3975 N N . PRO A 1 517 ? -4.436 2.785 18.477 1.00 82.44 517 PRO A N 1
ATOM 3976 C CA . PRO A 1 517 ? -5.363 1.832 17.869 1.00 82.44 517 PRO A CA 1
ATOM 3977 C C . PRO A 1 517 ? -5.552 2.017 16.355 1.00 82.44 517 PRO A C 1
ATOM 3979 O O . PRO A 1 517 ? -5.664 1.037 15.628 1.00 82.44 517 PRO A O 1
ATOM 3982 N N . TYR A 1 518 ? -5.548 3.257 15.857 1.00 90.56 518 TYR A N 1
ATOM 3983 C CA . TYR A 1 518 ? -5.728 3.534 14.425 1.00 90.56 518 TYR A CA 1
ATOM 3984 C C . TYR A 1 518 ? -4.511 3.112 13.594 1.00 90.56 518 TYR A C 1
ATOM 3986 O O . TYR A 1 518 ? -4.650 2.576 12.499 1.00 90.56 518 TYR A O 1
ATOM 3994 N N . TYR A 1 519 ? -3.309 3.299 14.143 1.00 94.06 519 TYR A N 1
ATOM 3995 C CA . TYR A 1 519 ? -2.075 2.827 13.519 1.00 94.06 519 TYR A CA 1
ATOM 3996 C C . TYR A 1 519 ? -1.989 1.297 13.528 1.00 94.06 519 TYR A C 1
ATOM 3998 O O . TYR A 1 519 ? -1.534 0.701 12.551 1.00 94.06 519 TYR A O 1
ATOM 4006 N N . HIS A 1 520 ? -2.457 0.661 14.605 1.00 94.00 520 HIS A N 1
ATOM 4007 C CA . HIS A 1 520 ? -2.599 -0.792 14.697 1.00 94.00 520 HIS A CA 1
ATOM 4008 C C . HIS A 1 520 ? -3.514 -1.342 13.609 1.00 94.00 520 HIS A C 1
ATOM 4010 O O . HIS A 1 520 ? -3.076 -2.188 12.834 1.00 94.00 520 HIS A O 1
ATOM 4016 N N . LEU A 1 521 ? -4.727 -0.800 13.488 1.00 96.06 521 LEU A N 1
ATOM 4017 C CA . LEU A 1 521 ? -5.673 -1.206 12.452 1.00 96.06 521 LEU A CA 1
ATOM 4018 C C . LEU A 1 521 ? -5.078 -1.039 11.055 1.00 96.06 521 LEU A C 1
ATOM 4020 O O . LEU A 1 521 ? -5.055 -2.000 10.293 1.00 96.06 521 LEU A O 1
ATOM 4024 N N . TYR A 1 522 ? -4.505 0.123 10.732 1.00 97.88 522 TYR A N 1
ATOM 4025 C CA . TYR A 1 522 ? -3.871 0.309 9.425 1.00 97.88 522 TYR A CA 1
ATOM 4026 C C . TYR A 1 522 ? -2.687 -0.649 9.197 1.00 97.88 522 TYR A C 1
ATOM 4028 O O . TYR A 1 522 ? -2.466 -1.123 8.087 1.00 97.88 522 TYR A O 1
ATOM 4036 N N . SER A 1 523 ? -1.926 -0.982 10.244 1.00 97.75 523 SER A N 1
ATOM 4037 C CA . SER A 1 523 ? -0.858 -1.987 10.159 1.00 97.75 523 SER A CA 1
ATOM 4038 C C . SER A 1 523 ? -1.396 -3.383 9.835 1.00 97.75 523 SER A C 1
ATOM 4040 O O . SER A 1 523 ? -0.828 -4.054 8.976 1.00 97.75 523 SER A O 1
ATOM 4042 N N . LEU A 1 524 ? -2.507 -3.787 10.458 1.00 98.31 524 LEU A N 1
ATOM 4043 C CA . LEU A 1 524 ? -3.202 -5.036 10.137 1.00 98.31 524 LEU A CA 1
ATOM 4044 C C . LEU A 1 524 ? -3.767 -5.037 8.714 1.00 98.31 524 LEU A C 1
ATOM 4046 O O . LEU A 1 524 ? -3.596 -6.032 8.016 1.00 98.31 524 LEU A O 1
ATOM 4050 N N . GLU A 1 525 ? -4.381 -3.933 8.273 1.00 98.12 525 GLU A N 1
ATOM 4051 C CA . GLU A 1 525 ? -4.907 -3.805 6.907 1.00 98.12 525 GLU A CA 1
ATOM 4052 C C . GLU A 1 525 ? -3.819 -4.103 5.886 1.00 98.12 525 GLU A C 1
ATOM 4054 O O . GLU A 1 525 ? -3.994 -5.003 5.080 1.00 98.12 525 GLU A O 1
ATOM 4059 N N . LYS A 1 526 ? -2.646 -3.472 5.988 1.00 97.44 526 LYS A N 1
ATOM 4060 C CA . LYS A 1 526 ? -1.523 -3.754 5.080 1.00 97.44 526 LYS A CA 1
ATOM 4061 C C . LYS A 1 526 ? -1.140 -5.231 5.063 1.00 97.44 526 LYS A C 1
ATOM 4063 O O . LYS A 1 526 ? -0.924 -5.801 3.997 1.00 97.44 526 LYS A O 1
ATOM 4068 N N . ALA A 1 527 ? -1.033 -5.852 6.237 1.00 97.94 527 ALA A N 1
ATOM 4069 C CA . ALA A 1 527 ? -0.619 -7.246 6.352 1.00 97.94 527 ALA A CA 1
ATOM 4070 C C . ALA A 1 527 ? -1.644 -8.210 5.742 1.00 97.94 527 ALA A C 1
ATOM 4072 O O . ALA A 1 527 ? -1.255 -9.161 5.068 1.00 97.94 527 ALA A O 1
ATOM 4073 N N . PHE A 1 528 ? -2.939 -7.989 5.963 1.00 97.38 528 PHE A N 1
ATOM 4074 C CA . PHE A 1 528 ? -3.982 -8.864 5.430 1.00 97.38 528 PHE A CA 1
ATOM 4075 C C . PHE A 1 528 ? -4.313 -8.562 3.968 1.00 97.38 528 PHE A C 1
ATOM 4077 O O . PHE A 1 528 ? -4.484 -9.488 3.178 1.00 97.38 528 PHE A O 1
ATOM 4084 N N . GLU A 1 529 ? -4.316 -7.290 3.580 1.00 95.12 529 GLU A N 1
ATOM 4085 C CA . GLU A 1 529 ? -4.664 -6.849 2.235 1.00 95.12 529 GLU A CA 1
ATOM 4086 C C . GLU A 1 529 ? -3.610 -7.256 1.203 1.00 95.12 529 GLU A C 1
ATOM 4088 O O . GLU A 1 529 ? -3.944 -7.883 0.195 1.00 95.12 529 GLU A O 1
ATOM 4093 N N . ILE A 1 530 ? -2.328 -6.980 1.469 1.00 95.19 530 ILE A N 1
ATOM 4094 C CA . ILE A 1 530 ? -1.223 -7.370 0.574 1.00 95.19 530 ILE A CA 1
ATOM 4095 C C . ILE A 1 530 ? -1.126 -8.897 0.488 1.00 95.19 530 ILE A C 1
ATOM 4097 O O . ILE A 1 530 ? -0.826 -9.451 -0.564 1.00 95.19 530 ILE A O 1
ATOM 4101 N N . GLY A 1 531 ? -1.419 -9.595 1.587 1.00 93.38 531 GLY A N 1
ATOM 4102 C CA . GLY A 1 531 ? -1.436 -11.055 1.619 1.00 93.38 531 GLY A CA 1
ATOM 4103 C C . GLY A 1 531 ? -2.694 -11.681 1.030 1.00 93.38 531 GLY A C 1
ATOM 4104 O O . GLY A 1 531 ? -2.795 -12.905 1.025 1.00 93.38 531 GLY A O 1
ATOM 4105 N N . GLU A 1 532 ? -3.659 -10.887 0.556 1.00 91.94 532 GLU A N 1
ATOM 4106 C CA . GLU A 1 532 ? -4.950 -11.361 0.042 1.00 91.94 532 GLU A CA 1
ATOM 4107 C C . GLU A 1 532 ? -5.631 -12.344 1.013 1.00 91.94 532 GLU A C 1
ATOM 4109 O O . GLU A 1 532 ? -6.096 -13.421 0.625 1.00 91.94 532 GLU A O 1
ATOM 4114 N N . VAL A 1 533 ? -5.608 -12.013 2.305 1.00 93.19 533 VAL A N 1
ATOM 4115 C CA . VAL A 1 533 ? -6.256 -12.772 3.378 1.00 93.19 533 VAL A CA 1
ATOM 4116 C C . VAL A 1 533 ? -7.680 -12.253 3.528 1.00 93.19 533 VAL A C 1
ATOM 4118 O O . VAL A 1 533 ? -7.870 -11.074 3.798 1.00 93.19 533 VAL A O 1
ATOM 4121 N N . ALA A 1 534 ? -8.675 -13.127 3.385 1.00 90.19 534 ALA A N 1
ATOM 4122 C CA . ALA A 1 534 ? -10.076 -12.807 3.657 1.00 90.19 534 ALA A CA 1
ATOM 4123 C C . ALA A 1 534 ? -10.421 -13.076 5.127 1.00 90.19 534 ALA A C 1
ATOM 4125 O O . ALA A 1 534 ? -11.027 -12.243 5.795 1.00 90.19 534 ALA A O 1
ATOM 4126 N N . ARG A 1 535 ? -9.993 -14.232 5.655 1.00 92.44 535 ARG A N 1
ATOM 4127 C CA . ARG A 1 535 ? -10.209 -14.606 7.059 1.00 92.44 535 ARG A CA 1
ATOM 4128 C C . ARG A 1 535 ? -8.963 -15.206 7.683 1.00 92.44 535 ARG A C 1
ATOM 4130 O O . ARG A 1 535 ? -8.205 -15.910 7.014 1.00 92.44 535 ARG A O 1
ATOM 4137 N N . ILE A 1 536 ? -8.787 -14.979 8.980 1.00 93.12 536 ILE A N 1
ATOM 4138 C CA . ILE A 1 536 ? -7.694 -15.552 9.772 1.00 93.12 536 ILE A CA 1
ATOM 4139 C C . ILE A 1 536 ? -8.232 -16.121 11.082 1.00 93.12 536 ILE A C 1
ATOM 4141 O O . ILE A 1 536 ? -8.984 -15.460 11.783 1.00 93.12 536 ILE A O 1
ATOM 4145 N N . GLY A 1 537 ? -7.920 -17.375 11.409 1.00 89.44 537 GLY A N 1
ATOM 4146 C CA . GLY A 1 537 ? -8.477 -18.035 12.596 1.00 89.44 537 GLY A CA 1
ATOM 4147 C C . GLY A 1 537 ? -10.006 -18.139 12.602 1.00 89.44 537 GLY A C 1
ATOM 4148 O O . GLY A 1 537 ? -10.591 -18.297 13.664 1.00 89.44 537 GLY A O 1
ATOM 4149 N N . GLY A 1 538 ? -10.657 -18.025 11.440 1.00 85.06 538 GLY A N 1
ATOM 4150 C CA . GLY A 1 538 ? -12.114 -17.926 11.337 1.00 85.06 538 GLY A CA 1
ATOM 4151 C C . GLY A 1 538 ? -12.676 -16.512 11.530 1.00 85.06 538 GLY A C 1
ATOM 4152 O O . GLY A 1 538 ? -13.890 -16.359 11.443 1.00 85.06 538 GLY A O 1
ATOM 4153 N N . HIS A 1 539 ? -11.840 -15.490 11.723 1.00 88.06 539 HIS A N 1
ATOM 4154 C CA . HIS A 1 539 ? -12.241 -14.087 11.860 1.00 88.06 539 HIS A CA 1
ATOM 4155 C C . HIS A 1 539 ? -12.286 -13.360 10.518 1.00 88.06 539 HIS A C 1
ATOM 4157 O O . HIS A 1 539 ? -11.335 -13.440 9.739 1.00 88.06 539 HIS A O 1
ATOM 4163 N N . ASP A 1 540 ? -13.364 -12.611 10.280 1.00 89.81 540 ASP A N 1
ATOM 4164 C CA . ASP A 1 540 ? -13.440 -11.639 9.184 1.00 89.81 540 ASP A CA 1
ATOM 4165 C C . ASP A 1 540 ? -12.777 -10.343 9.639 1.00 89.81 540 ASP A C 1
ATOM 4167 O O . ASP A 1 540 ? -13.403 -9.481 10.260 1.00 89.81 540 ASP A O 1
ATOM 4171 N N . TRP A 1 541 ? -11.475 -10.232 9.398 1.00 93.69 541 TRP A N 1
ATOM 4172 C CA . TRP A 1 541 ? -10.680 -9.155 9.975 1.00 93.69 541 TRP A CA 1
ATOM 4173 C C . TRP A 1 541 ? -11.171 -7.768 9.535 1.00 93.69 541 TRP A C 1
ATOM 4175 O O . TRP A 1 541 ? -11.150 -6.828 10.334 1.00 93.69 541 TRP A O 1
ATOM 4185 N N . TRP A 1 542 ? -11.629 -7.633 8.284 1.00 95.25 542 TRP A N 1
ATOM 4186 C CA . TRP A 1 542 ? -12.072 -6.351 7.751 1.00 95.25 542 TRP A CA 1
ATOM 4187 C C . TRP A 1 542 ? -13.437 -5.988 8.314 1.00 95.25 542 TRP A C 1
ATOM 4189 O O . TRP A 1 542 ? -13.596 -4.879 8.820 1.00 95.25 542 TRP A O 1
ATOM 4199 N N . ALA A 1 543 ? -14.401 -6.915 8.302 1.00 90.12 543 ALA A N 1
ATOM 4200 C CA . ALA A 1 543 ? -15.729 -6.636 8.835 1.00 90.12 543 ALA A CA 1
ATOM 4201 C C . ALA A 1 543 ? -15.679 -6.353 10.347 1.00 90.12 543 ALA A C 1
ATOM 4203 O O . ALA A 1 543 ? -16.355 -5.447 10.833 1.00 90.12 543 ALA A O 1
ATOM 4204 N N . GLU A 1 544 ? -14.854 -7.080 11.104 1.00 87.06 544 GLU A N 1
ATOM 4205 C CA . GLU A 1 544 ? -14.634 -6.819 12.532 1.00 87.06 544 GLU A CA 1
ATOM 4206 C C . GLU A 1 544 ? -13.997 -5.442 12.777 1.00 87.06 544 GLU A C 1
ATOM 4208 O O . GLU A 1 544 ? -14.473 -4.685 13.626 1.00 87.06 544 GLU A O 1
ATOM 4213 N N . GLY A 1 545 ? -12.957 -5.077 12.019 1.00 89.56 545 GLY A N 1
ATOM 4214 C CA . GLY A 1 545 ? -12.300 -3.776 12.160 1.00 89.56 545 GLY A CA 1
ATOM 4215 C C . GLY A 1 545 ? -13.158 -2.603 11.680 1.00 89.56 545 GLY A C 1
ATOM 4216 O O . GLY A 1 545 ? -13.144 -1.540 12.298 1.00 89.56 545 GLY A O 1
ATOM 4217 N N . ALA A 1 546 ? -13.964 -2.798 10.633 1.00 92.44 546 ALA A N 1
ATOM 4218 C CA . ALA A 1 546 ? -14.903 -1.800 10.135 1.00 92.44 546 ALA A CA 1
ATOM 4219 C C . ALA A 1 546 ? -15.980 -1.502 11.178 1.00 92.44 546 ALA A C 1
ATOM 4221 O O . ALA A 1 546 ? -16.225 -0.335 11.485 1.00 92.44 546 ALA A O 1
ATOM 4222 N N . ARG A 1 547 ? -16.551 -2.543 11.802 1.00 83.81 547 ARG A N 1
ATOM 4223 C CA . ARG A 1 547 ? -17.473 -2.370 12.932 1.00 83.81 547 ARG A CA 1
ATOM 4224 C C . ARG A 1 547 ? -16.796 -1.628 14.078 1.00 83.81 547 ARG A C 1
ATOM 4226 O O . ARG A 1 547 ? -17.354 -0.657 14.571 1.00 83.81 547 ARG A O 1
ATOM 4233 N N . GLU A 1 548 ? -15.577 -2.006 14.456 1.00 81.62 548 GLU A N 1
ATOM 4234 C CA . GLU A 1 548 ? -14.842 -1.317 15.524 1.00 81.62 548 GLU A CA 1
ATOM 4235 C C . GLU A 1 548 ? -14.597 0.175 15.222 1.00 81.62 548 GLU A C 1
ATOM 4237 O O . GLU A 1 548 ? -14.692 1.015 16.119 1.00 81.62 548 GLU A O 1
ATOM 4242 N N . LEU A 1 549 ? -14.329 0.543 13.967 1.00 86.94 549 LEU A N 1
ATOM 4243 C CA . LEU A 1 549 ? -14.182 1.945 13.572 1.00 86.94 549 LEU A CA 1
ATOM 4244 C C . LEU A 1 549 ? -15.519 2.683 13.538 1.00 86.94 549 LEU A C 1
ATOM 4246 O O . LEU A 1 549 ? -15.606 3.764 14.112 1.00 86.94 549 LEU A O 1
ATOM 4250 N N . LEU A 1 550 ? -16.577 2.114 12.962 1.00 85.00 550 LEU A N 1
ATOM 4251 C CA . LEU A 1 550 ? -17.920 2.711 13.007 1.00 85.00 550 LEU A CA 1
ATOM 4252 C C . LEU A 1 550 ? -18.373 2.938 14.458 1.00 85.00 550 LEU A C 1
ATOM 4254 O O . LEU A 1 550 ? -18.921 3.986 14.807 1.00 85.00 550 LEU A O 1
ATOM 4258 N N . LEU A 1 551 ? -18.028 2.009 15.351 1.00 74.19 551 LEU A N 1
ATOM 4259 C CA . LEU A 1 551 ? -18.221 2.164 16.786 1.00 74.19 551 LEU A CA 1
ATOM 4260 C C . LEU A 1 551 ? -17.438 3.341 17.357 1.00 74.19 551 LEU A C 1
ATOM 4262 O O . LEU A 1 551 ? -17.984 4.056 18.180 1.00 74.19 551 LEU A O 1
ATOM 4266 N N . ARG A 1 552 ? -16.218 3.620 16.906 1.00 78.31 552 ARG A N 1
ATOM 4267 C CA . ARG A 1 552 ? -15.395 4.743 17.398 1.00 78.31 552 ARG A CA 1
ATOM 4268 C C . ARG A 1 552 ? -15.649 6.081 16.705 1.00 78.31 552 ARG A C 1
ATOM 4270 O O . ARG A 1 552 ? -15.089 7.082 17.142 1.00 78.31 552 ARG A O 1
ATOM 4277 N N . GLU A 1 553 ? -16.446 6.106 15.640 1.00 80.75 553 GLU A N 1
ATOM 4278 C CA . GLU A 1 553 ? -16.708 7.329 14.878 1.00 80.75 553 GLU A CA 1
ATOM 4279 C C . GLU A 1 553 ? -17.445 8.366 15.739 1.00 80.75 553 GLU A C 1
ATOM 4281 O O . GLU A 1 553 ? -18.478 8.064 16.349 1.00 80.75 553 GLU A O 1
ATOM 4286 N N . ASP A 1 554 ? -16.932 9.594 15.741 1.00 77.38 554 ASP A N 1
ATOM 4287 C CA . ASP A 1 554 ? -17.663 10.796 16.132 1.00 77.38 554 ASP A CA 1
ATOM 4288 C C . ASP A 1 554 ? -18.392 11.315 14.885 1.00 77.38 554 ASP A C 1
ATOM 4290 O O . ASP A 1 554 ? -17.793 11.964 14.026 1.00 77.38 554 ASP A O 1
ATOM 4294 N N . THR A 1 555 ? -19.675 10.977 14.745 1.00 77.75 555 THR A N 1
ATOM 4295 C CA . THR A 1 555 ? -20.488 11.306 13.558 1.00 77.75 555 THR A CA 1
ATOM 4296 C C . THR A 1 555 ? -20.798 12.804 13.454 1.00 77.75 555 THR A C 1
ATOM 4298 O O . THR A 1 555 ? -20.967 13.335 12.346 1.00 77.75 555 THR A O 1
ATOM 4301 N N . ALA A 1 556 ? -20.820 13.512 14.590 1.00 72.69 556 ALA A N 1
ATOM 4302 C CA . ALA A 1 556 ? -21.012 14.956 14.641 1.00 72.69 556 ALA A CA 1
ATOM 4303 C C . ALA A 1 556 ? -19.820 15.663 13.986 1.00 72.69 556 ALA A C 1
ATOM 4305 O O . ALA A 1 556 ? -20.001 16.416 13.021 1.00 72.69 556 ALA A O 1
ATOM 4306 N N . ARG A 1 557 ? -18.600 15.331 14.433 1.00 76.25 557 ARG A N 1
ATOM 4307 C CA . ARG A 1 557 ? -17.348 15.845 13.852 1.00 76.25 557 ARG A CA 1
ATOM 4308 C C . ARG A 1 557 ? -16.966 15.163 12.538 1.00 76.25 557 ARG A C 1
ATOM 4310 O O . ARG A 1 557 ? -16.142 15.703 11.812 1.00 76.25 557 ARG A O 1
ATOM 4317 N N . GLY A 1 558 ? -17.548 14.007 12.227 1.00 81.25 558 GLY A N 1
ATOM 4318 C CA . GLY A 1 558 ? -17.257 13.205 11.040 1.00 81.25 558 GLY A CA 1
ATOM 4319 C C . GLY A 1 558 ? -15.840 12.647 11.042 1.00 81.25 558 GLY A C 1
ATOM 4320 O O . GLY A 1 558 ? -15.085 12.929 10.124 1.00 81.25 558 GLY A O 1
ATOM 4321 N N . GLY A 1 559 ? -15.424 11.916 12.075 1.00 86.94 559 GLY A N 1
ATOM 4322 C CA . GLY A 1 559 ? -14.105 11.278 12.057 1.00 86.94 559 GLY A CA 1
ATOM 4323 C C . GLY A 1 559 ? -13.705 10.609 13.363 1.00 86.94 559 GLY A C 1
ATOM 4324 O O . GLY A 1 559 ? -14.533 10.330 14.227 1.00 86.94 559 GLY A O 1
ATOM 4325 N N . TRP A 1 560 ? -12.403 10.375 13.516 1.00 87.88 560 TRP A N 1
ATOM 4326 C CA . TRP A 1 560 ? -11.827 9.633 14.636 1.00 87.88 560 TRP A CA 1
ATOM 4327 C C . TRP A 1 560 ? -10.735 10.458 15.300 1.00 87.88 560 TRP A C 1
ATOM 4329 O O . TRP A 1 560 ? -9.590 10.415 14.880 1.00 87.88 560 TRP A O 1
ATOM 4339 N N . GLY A 1 561 ? -11.052 11.226 16.343 1.00 83.38 561 GLY A N 1
ATOM 4340 C CA . GLY A 1 561 ? -10.045 12.025 17.052 1.00 83.38 561 GLY A CA 1
ATOM 4341 C C . GLY A 1 561 ? -9.425 13.121 16.176 1.00 83.38 561 GLY A C 1
ATOM 4342 O O . GLY A 1 561 ? -10.132 14.040 15.769 1.00 83.38 561 GLY A O 1
ATOM 4343 N N . THR A 1 562 ? -8.112 13.054 15.936 1.00 88.75 562 THR A N 1
ATOM 4344 C CA . THR A 1 562 ? -7.355 14.003 15.096 1.00 88.75 562 THR A CA 1
ATOM 4345 C C . THR A 1 562 ? -7.497 13.676 13.607 1.00 88.75 562 THR A C 1
ATOM 4347 O O . THR A 1 562 ? -8.018 12.629 13.224 1.00 88.75 562 THR A O 1
ATOM 4350 N N . GLU A 1 563 ? -6.995 14.545 12.739 1.00 92.31 563 GLU A N 1
ATOM 4351 C CA . GLU A 1 563 ? -6.983 14.335 11.288 1.00 92.31 563 GLU A CA 1
ATOM 4352 C C . GLU A 1 563 ? -6.074 13.167 10.899 1.00 92.31 563 GLU A C 1
ATOM 4354 O O . GLU A 1 563 ? -6.394 12.418 9.985 1.00 92.31 563 GLU A O 1
ATOM 4359 N N . ILE A 1 564 ? -5.000 12.940 11.658 1.00 93.12 564 ILE A N 1
ATOM 4360 C CA . ILE A 1 564 ? -4.089 11.800 11.491 1.00 93.12 564 ILE A CA 1
ATOM 4361 C C . ILE A 1 564 ? -4.777 10.484 11.854 1.00 93.12 564 ILE A C 1
ATOM 4363 O O . ILE A 1 564 ? -4.706 9.513 11.103 1.00 93.12 564 ILE A O 1
ATOM 4367 N N . HIS A 1 565 ? -5.482 10.447 12.984 1.00 94.19 565 HIS A N 1
ATOM 4368 C CA . HIS A 1 565 ? -6.281 9.286 13.374 1.00 94.19 565 HIS A CA 1
ATOM 4369 C C . HIS A 1 565 ? -7.421 9.024 12.378 1.00 94.19 565 HIS A C 1
ATOM 4371 O O . HIS A 1 565 ? -7.644 7.878 11.992 1.00 94.19 565 HIS A O 1
ATOM 4377 N N . THR A 1 566 ? -8.080 10.086 11.906 1.00 97.25 566 THR A N 1
ATOM 4378 C CA . THR A 1 566 ? -9.125 10.008 10.878 1.00 97.25 566 THR A CA 1
ATOM 4379 C C . THR A 1 566 ? -8.567 9.465 9.566 1.00 97.25 566 THR A C 1
ATOM 4381 O O . THR A 1 566 ? -9.157 8.556 8.991 1.00 97.25 566 THR A O 1
ATOM 4384 N N . ALA A 1 567 ? -7.403 9.944 9.123 1.00 98.50 567 ALA A N 1
ATOM 4385 C CA . ALA A 1 567 ? -6.741 9.451 7.923 1.00 98.50 567 ALA A CA 1
ATOM 4386 C C . ALA A 1 567 ? -6.410 7.953 8.032 1.00 98.50 567 ALA A C 1
ATOM 4388 O O . ALA A 1 567 ? -6.748 7.189 7.135 1.00 98.50 567 ALA A O 1
ATOM 4389 N N . LEU A 1 568 ? -5.827 7.501 9.148 1.00 98.25 568 LEU A N 1
ATOM 4390 C CA . LEU A 1 568 ? -5.520 6.080 9.369 1.00 98.25 568 LEU A CA 1
ATOM 4391 C C . LEU A 1 568 ? -6.778 5.194 9.392 1.00 98.25 568 LEU A C 1
ATOM 4393 O O . LEU A 1 568 ? -6.766 4.106 8.818 1.00 98.25 568 LEU A O 1
ATOM 4397 N N . ALA A 1 569 ? -7.864 5.658 10.018 1.00 97.88 569 ALA A N 1
ATOM 4398 C CA . ALA A 1 569 ? -9.146 4.954 10.017 1.00 97.88 569 ALA A CA 1
ATOM 4399 C C . ALA A 1 569 ? -9.735 4.848 8.601 1.00 97.88 569 ALA A C 1
ATOM 4401 O O . ALA A 1 569 ? -10.143 3.767 8.183 1.00 97.88 569 ALA A O 1
ATOM 4402 N N . VAL A 1 570 ? -9.706 5.941 7.833 1.00 98.50 570 VAL A N 1
ATOM 4403 C CA . VAL A 1 570 ? -10.134 5.947 6.428 1.00 98.50 570 VAL A CA 1
ATOM 4404 C C . VAL A 1 570 ? -9.297 4.974 5.602 1.00 98.50 570 VAL A C 1
ATOM 4406 O O . VAL A 1 570 ? -9.868 4.200 4.842 1.00 98.50 570 VAL A O 1
ATOM 4409 N N . LEU A 1 571 ? -7.972 4.937 5.771 1.00 98.50 571 LEU A N 1
ATOM 4410 C CA . LEU A 1 571 ? -7.109 3.998 5.043 1.00 98.50 571 LEU A CA 1
ATOM 4411 C C . LEU A 1 571 ? -7.442 2.527 5.339 1.00 98.50 571 LEU A C 1
ATOM 4413 O O . LEU A 1 571 ? -7.428 1.709 4.422 1.00 98.50 571 LEU A O 1
ATOM 4417 N N . PHE A 1 572 ? -7.803 2.201 6.585 1.00 98.44 572 PHE A N 1
ATOM 4418 C CA . PHE A 1 572 ? -8.313 0.872 6.931 1.00 98.44 572 PHE A CA 1
ATOM 4419 C C . PHE A 1 572 ? -9.643 0.573 6.225 1.00 98.44 572 PHE A C 1
ATOM 4421 O O . PHE A 1 572 ? -9.769 -0.425 5.517 1.00 98.44 572 PHE A O 1
ATOM 4428 N N . LEU A 1 573 ? -10.638 1.452 6.399 1.00 97.12 573 LEU A N 1
ATOM 4429 C CA . LEU A 1 573 ? -11.997 1.262 5.875 1.00 97.12 573 LEU A CA 1
ATOM 4430 C C . LEU A 1 573 ? -12.008 1.122 4.354 1.00 97.12 573 LEU A C 1
ATOM 4432 O O . LEU A 1 573 ? -12.723 0.295 3.795 1.00 97.12 573 LEU A O 1
ATOM 4436 N N . THR A 1 574 ? -11.158 1.902 3.696 1.00 95.06 574 THR A N 1
ATOM 4437 C CA . THR A 1 574 ? -11.016 1.935 2.243 1.00 95.06 574 THR A CA 1
ATOM 4438 C C . THR A 1 574 ? -10.178 0.785 1.682 1.00 95.06 574 THR A C 1
ATOM 4440 O O . THR A 1 574 ? -10.074 0.701 0.453 1.00 95.06 574 THR A O 1
ATOM 4443 N N . ARG A 1 575 ? -9.605 -0.081 2.539 1.00 94.81 575 ARG A N 1
ATOM 4444 C CA . ARG A 1 575 ? -8.657 -1.151 2.171 1.00 94.81 575 ARG A CA 1
ATOM 4445 C C . ARG A 1 575 ? -7.553 -0.594 1.266 1.00 94.81 575 ARG A C 1
ATOM 4447 O O . ARG A 1 575 ? -7.382 -1.002 0.115 1.00 94.81 575 ARG A O 1
ATOM 4454 N N . ALA A 1 576 ? -6.894 0.464 1.745 1.00 95.00 576 ALA A N 1
ATOM 4455 C CA . ALA A 1 576 ? -6.040 1.326 0.935 1.00 95.00 576 ALA A CA 1
ATOM 4456 C C . ALA A 1 576 ? -4.851 0.611 0.278 1.00 95.00 576 ALA A C 1
ATOM 4458 O O . ALA A 1 576 ? -4.358 1.094 -0.747 1.00 95.00 576 ALA A O 1
ATOM 4459 N N . SER A 1 577 ? -4.413 -0.518 0.830 1.00 95.00 577 SER A N 1
ATOM 4460 C CA . SER A 1 577 ? -3.275 -1.304 0.351 1.00 95.00 577 SER A CA 1
ATOM 4461 C C . SER A 1 577 ? -3.663 -2.357 -0.692 1.00 95.00 577 SER A C 1
ATOM 4463 O O . SER A 1 577 ? -2.805 -3.127 -1.124 1.00 95.00 577 SER A O 1
ATOM 4465 N N . ALA A 1 578 ? -4.931 -2.382 -1.122 1.00 89.25 578 ALA A N 1
ATOM 4466 C CA . ALA A 1 578 ? -5.393 -3.236 -2.207 1.00 89.25 578 ALA A CA 1
ATOM 4467 C C . ALA A 1 578 ? -4.592 -2.962 -3.487 1.00 89.25 578 ALA A C 1
ATOM 4469 O O . ALA A 1 578 ? -4.392 -1.811 -3.891 1.00 89.25 578 ALA A O 1
ATOM 4470 N N . GLU A 1 579 ? -4.132 -4.031 -4.132 1.00 82.19 579 GLU A N 1
ATOM 4471 C CA . GLU A 1 579 ? -3.335 -3.903 -5.347 1.00 82.19 579 GLU A CA 1
ATOM 4472 C C . GLU A 1 579 ? -4.195 -3.480 -6.546 1.00 82.19 579 GLU A C 1
ATOM 4474 O O . GLU A 1 579 ? -5.251 -4.078 -6.781 1.00 82.19 579 GLU A O 1
ATOM 4479 N N . PRO A 1 580 ? -3.757 -2.485 -7.337 1.00 80.00 580 PRO A N 1
ATOM 4480 C CA . PRO A 1 580 ? -4.475 -2.095 -8.535 1.00 80.00 580 PRO A CA 1
ATOM 4481 C C . PRO A 1 580 ? -4.178 -3.015 -9.720 1.00 80.00 580 PRO A C 1
ATOM 4483 O O . PRO A 1 580 ? -3.052 -3.472 -9.922 1.00 80.00 580 PRO A O 1
ATOM 4486 N N . GLU A 1 581 ? -5.191 -3.217 -10.557 1.00 65.62 581 GLU A N 1
ATOM 4487 C CA . GLU A 1 581 ? -5.035 -3.761 -11.898 1.00 65.62 581 GLU A CA 1
ATOM 4488 C C . GLU A 1 581 ? -4.478 -2.661 -12.815 1.00 65.62 581 GLU A C 1
ATOM 4490 O O . GLU A 1 581 ? -5.014 -1.552 -12.880 1.00 65.62 581 GLU A O 1
ATOM 4495 N N . LEU A 1 582 ? -3.398 -2.972 -13.535 1.00 58.38 582 LEU A N 1
ATOM 4496 C CA . LEU A 1 582 ? -2.910 -2.121 -14.619 1.00 58.38 582 LEU A CA 1
ATOM 4497 C C . LEU A 1 582 ? -3.946 -2.125 -15.749 1.00 58.38 582 LEU A C 1
ATOM 4499 O O . LEU A 1 582 ? -4.252 -3.180 -16.328 1.00 58.38 582 LEU A O 1
ATOM 4503 N N . GLU A 1 583 ? -4.495 -0.949 -16.037 1.00 53.19 583 GLU A N 1
ATOM 4504 C CA . GLU A 1 583 ? -5.303 -0.727 -17.226 1.00 53.19 583 GLU A CA 1
ATOM 4505 C C . GLU A 1 583 ? -4.370 -0.350 -18.375 1.00 53.19 583 GLU A C 1
ATOM 4507 O O . GLU A 1 583 ? -3.547 0.549 -18.256 1.00 53.19 583 GLU A O 1
ATOM 4512 N N . ILE A 1 584 ? -4.472 -1.093 -19.475 1.00 49.12 584 ILE A N 1
ATOM 4513 C CA . ILE A 1 584 ? -3.874 -0.701 -20.750 1.00 49.12 584 ILE A CA 1
ATOM 4514 C C . ILE A 1 584 ? -5.004 0.044 -21.445 1.00 49.12 584 ILE A C 1
ATOM 4516 O O . ILE A 1 584 ? -5.882 -0.607 -22.015 1.00 49.12 584 ILE A O 1
ATOM 4520 N N . ASP A 1 585 ? -5.067 1.358 -21.249 1.00 40.47 585 ASP A N 1
ATOM 4521 C CA . ASP A 1 585 ? -6.120 2.198 -21.818 1.00 40.47 585 ASP A CA 1
ATOM 4522 C C . ASP A 1 585 ? -5.922 2.289 -23.345 1.00 40.47 585 ASP A C 1
ATOM 4524 O O . ASP A 1 585 ? -4.843 2.687 -23.782 1.00 40.47 585 ASP A O 1
ATOM 4528 N N . PRO A 1 586 ? -6.910 1.908 -24.180 1.00 39.81 586 PRO A N 1
ATOM 4529 C CA . PRO A 1 586 ? -6.863 2.115 -25.628 1.00 39.81 586 PRO A CA 1
ATOM 4530 C C . PRO A 1 586 ? -6.999 3.588 -26.064 1.00 39.81 586 PRO A C 1
ATOM 4532 O O . PRO A 1 586 ? -7.199 3.857 -27.252 1.00 39.81 586 PRO A O 1
ATOM 4535 N N . ILE A 1 587 ? -6.997 4.547 -25.132 1.00 42.84 587 ILE A N 1
ATOM 4536 C CA . ILE A 1 587 ? -7.308 5.951 -25.406 1.00 42.84 587 ILE A CA 1
ATOM 4537 C C . ILE A 1 587 ? -6.193 6.869 -24.887 1.00 42.84 587 ILE A C 1
ATOM 4539 O O . ILE A 1 587 ? -6.359 7.629 -23.943 1.00 42.84 587 ILE A O 1
ATOM 4543 N N . GLU A 1 588 ? -5.079 6.893 -25.619 1.00 33.44 588 GLU A N 1
ATOM 4544 C CA . GLU A 1 588 ? -4.373 8.149 -25.904 1.00 33.44 588 GLU A CA 1
ATOM 4545 C C . GLU A 1 588 ? -4.457 8.420 -27.412 1.00 33.44 588 GLU A C 1
ATOM 4547 O O . GLU A 1 588 ? -3.553 8.139 -28.198 1.00 33.44 588 GLU A O 1
ATOM 4552 N N . ARG A 1 589 ? -5.607 8.957 -27.838 1.00 38.31 589 ARG A N 1
ATOM 4553 C CA . ARG A 1 589 ?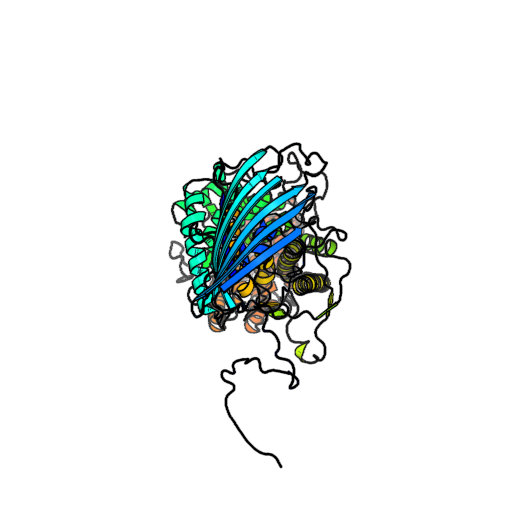 -5.758 9.618 -29.139 1.00 38.31 589 ARG A CA 1
ATOM 4554 C C . ARG A 1 589 ? -5.161 11.021 -29.048 1.00 38.31 589 ARG A C 1
ATOM 4556 O O . ARG A 1 589 ? -5.897 11.975 -28.819 1.00 38.31 589 ARG A O 1
ATOM 4563 N N . ALA A 1 590 ? -3.855 11.151 -29.254 1.00 36.28 590 ALA A N 1
ATOM 4564 C CA . ALA A 1 590 ? -3.254 12.394 -29.734 1.00 36.28 590 ALA A CA 1
ATOM 4565 C C . ALA A 1 590 ? -1.804 12.170 -30.208 1.00 36.28 590 ALA A C 1
ATOM 4567 O O . ALA A 1 590 ? -0.904 12.039 -29.391 1.00 36.28 590 ALA A O 1
ATOM 4568 N N . ARG A 1 591 ? -1.600 12.284 -31.531 1.00 35.97 591 ARG A N 1
ATOM 4569 C CA . ARG A 1 591 ? -0.383 12.803 -32.203 1.00 35.97 591 ARG A CA 1
ATOM 4570 C C . ARG A 1 591 ? 0.726 11.886 -32.724 1.00 3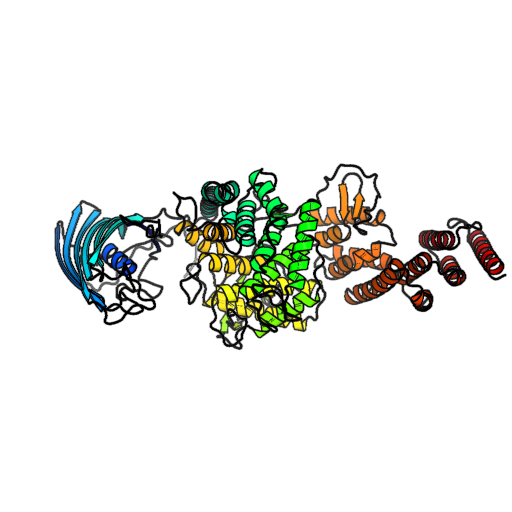5.97 591 ARG A C 1
ATOM 4572 O O . ARG A 1 591 ? 1.689 12.449 -33.228 1.00 35.97 591 ARG A O 1
ATOM 4579 N N . THR A 1 592 ? 0.604 10.567 -32.766 1.00 38.06 592 THR A N 1
ATOM 4580 C CA . THR A 1 592 ? 1.641 9.765 -33.441 1.00 38.06 592 THR A CA 1
ATOM 4581 C C . THR A 1 592 ? 1.039 8.845 -34.494 1.00 38.06 592 THR A C 1
ATOM 4583 O O . THR A 1 592 ? 0.058 8.141 -34.250 1.00 38.06 592 THR A O 1
ATOM 4586 N N . GLY A 1 593 ? 1.585 8.907 -35.712 1.00 44.28 593 GLY A N 1
ATOM 4587 C CA . GLY A 1 593 ? 1.321 7.892 -36.728 1.00 44.28 593 GLY A CA 1
ATOM 4588 C C . GLY A 1 593 ? 1.726 6.522 -36.180 1.00 44.28 593 GLY A C 1
ATOM 4589 O O . GLY A 1 593 ? 2.634 6.424 -35.353 1.00 44.28 593 GLY A O 1
ATOM 4590 N N . GLY A 1 594 ? 1.028 5.459 -36.585 1.00 45.94 594 GLY A N 1
ATOM 4591 C CA . GLY A 1 594 ? 1.364 4.103 -36.142 1.00 45.94 594 GLY A CA 1
ATOM 4592 C C . GLY A 1 594 ? 2.851 3.790 -36.358 1.00 45.94 594 GLY A C 1
ATOM 4593 O O . GLY A 1 594 ? 3.411 4.152 -37.392 1.00 45.94 594 GLY A O 1
ATOM 4594 N N . GLY A 1 595 ? 3.478 3.147 -35.371 1.00 54.69 595 GLY A N 1
ATOM 4595 C CA . GLY A 1 595 ? 4.885 2.735 -35.424 1.00 54.69 595 GLY A CA 1
ATOM 4596 C C . GLY A 1 595 ? 5.891 3.705 -34.795 1.00 54.69 595 GLY A C 1
ATOM 4597 O O . GLY A 1 595 ? 7.061 3.351 -34.672 1.00 54.69 595 GLY A O 1
ATOM 4598 N N . GLU A 1 596 ? 5.481 4.897 -34.348 1.00 55.16 596 GLU A N 1
ATOM 4599 C CA . GLU A 1 596 ? 6.397 5.808 -33.650 1.00 55.16 596 GLU A CA 1
ATOM 4600 C C . GLU A 1 596 ? 6.752 5.272 -32.249 1.00 55.16 596 GLU A C 1
ATOM 4602 O O . GLU A 1 596 ? 5.875 4.931 -31.445 1.00 55.16 596 GLU A O 1
ATOM 4607 N N . GLN A 1 597 ? 8.053 5.170 -31.973 1.00 61.56 597 GLN A N 1
ATOM 4608 C CA . GLN A 1 597 ? 8.611 4.648 -30.727 1.00 61.56 597 GLN A CA 1
ATOM 4609 C C . GLN A 1 597 ? 9.079 5.802 -29.833 1.00 61.56 597 GLN A C 1
ATOM 4611 O O . GLN A 1 597 ? 9.732 6.733 -30.300 1.00 61.56 597 GLN A O 1
ATOM 4616 N N . SER A 1 598 ? 8.751 5.752 -28.538 1.00 53.59 598 SER A N 1
ATOM 4617 C CA . SER A 1 598 ? 9.127 6.820 -27.602 1.00 53.59 598 SER A CA 1
ATOM 4618 C C . SER A 1 598 ? 10.638 6.801 -27.312 1.00 53.59 598 SER A C 1
ATOM 4620 O O . SER A 1 598 ? 11.142 5.764 -26.871 1.00 53.59 598 SER A O 1
ATOM 4622 N N . PRO A 1 599 ? 11.361 7.932 -27.454 1.00 51.97 599 PRO A N 1
ATOM 4623 C CA . PRO A 1 599 ? 12.787 8.006 -27.118 1.00 51.97 599 PRO A CA 1
ATOM 4624 C C . PRO A 1 599 ? 13.082 7.705 -25.641 1.00 51.97 599 PRO A C 1
ATOM 4626 O O . PRO A 1 599 ? 14.103 7.104 -25.320 1.00 51.97 599 PRO A O 1
ATOM 4629 N N . ASP A 1 600 ? 12.164 8.076 -24.743 1.00 55.25 600 ASP A N 1
ATOM 4630 C CA . ASP A 1 600 ? 12.310 7.896 -23.291 1.00 55.25 600 ASP A CA 1
ATOM 4631 C C . ASP A 1 600 ? 11.855 6.503 -22.809 1.00 55.25 600 ASP A C 1
ATOM 4633 O O . ASP A 1 600 ? 12.055 6.131 -21.647 1.00 55.25 600 ASP A O 1
ATOM 4637 N N . ALA A 1 601 ? 11.212 5.721 -23.681 1.00 65.44 601 ALA A N 1
ATOM 4638 C CA . ALA A 1 601 ? 10.677 4.403 -23.367 1.00 65.44 601 ALA A CA 1
ATOM 4639 C C . ALA A 1 601 ? 10.902 3.437 -24.547 1.00 65.44 601 ALA A C 1
ATOM 4641 O O . ALA A 1 601 ? 10.010 3.265 -25.379 1.00 65.44 601 ALA A O 1
ATOM 4642 N N . PRO A 1 602 ? 12.057 2.743 -24.596 1.00 78.12 602 PRO A N 1
ATOM 4643 C CA . PRO A 1 602 ? 12.460 1.924 -25.742 1.00 78.12 602 PRO A CA 1
ATOM 4644 C C . PRO A 1 602 ? 11.586 0.684 -25.979 1.00 78.12 602 PRO A C 1
ATOM 4646 O O . PRO A 1 602 ? 11.776 -0.013 -26.959 1.00 78.12 602 PRO A O 1
ATOM 4649 N N . ASP A 1 603 ? 10.611 0.385 -25.126 1.00 83.31 603 ASP A N 1
ATOM 4650 C CA . ASP A 1 603 ? 9.626 -0.677 -25.346 1.00 83.31 603 ASP A CA 1
ATOM 4651 C C . ASP A 1 603 ? 8.202 -0.144 -25.586 1.00 83.31 603 ASP A C 1
ATOM 4653 O O . ASP A 1 603 ? 7.249 -0.925 -25.564 1.00 83.31 603 ASP A O 1
ATOM 4657 N N . ALA A 1 604 ? 8.039 1.169 -25.767 1.00 80.12 604 ALA A N 1
ATOM 4658 C CA . ALA A 1 604 ? 6.760 1.824 -26.007 1.00 80.12 604 ALA A CA 1
ATOM 4659 C C . ALA A 1 604 ? 6.566 2.118 -27.495 1.00 80.12 604 ALA A C 1
ATOM 4661 O O . ALA A 1 604 ? 7.386 2.805 -28.099 1.00 80.12 604 ALA A O 1
ATOM 4662 N N . VAL A 1 605 ? 5.460 1.644 -28.067 1.00 79.50 605 VAL A N 1
ATOM 4663 C CA . VAL A 1 605 ? 5.161 1.803 -29.493 1.00 79.50 605 VAL A CA 1
ATOM 4664 C C . VAL A 1 605 ? 3.728 2.265 -29.726 1.00 79.50 605 VAL A C 1
ATOM 4666 O O . VAL A 1 605 ? 2.803 1.794 -29.062 1.00 79.50 605 VAL A O 1
ATOM 4669 N N . ALA A 1 606 ? 3.538 3.190 -30.664 1.00 70.06 606 ALA A N 1
ATOM 4670 C CA . ALA A 1 606 ? 2.220 3.655 -31.075 1.00 70.06 606 ALA A CA 1
ATOM 4671 C C . ALA A 1 606 ? 1.505 2.609 -31.946 1.00 70.06 606 ALA A C 1
ATOM 4673 O O . ALA A 1 606 ? 2.012 2.196 -32.990 1.00 70.06 606 ALA A O 1
ATOM 4674 N N . ILE A 1 607 ? 0.302 2.202 -31.536 1.00 67.56 607 ILE A N 1
ATOM 4675 C CA . ILE A 1 607 ? -0.540 1.244 -32.256 1.00 67.56 607 ILE A CA 1
ATOM 4676 C C . ILE A 1 607 ? -1.832 1.912 -32.702 1.00 67.56 607 ILE A C 1
ATOM 4678 O O . ILE A 1 607 ? -2.600 2.427 -31.889 1.00 67.56 607 ILE A O 1
ATOM 4682 N N . ASP A 1 608 ? -2.102 1.846 -34.005 1.00 60.72 608 ASP A N 1
ATOM 4683 C CA . ASP A 1 608 ? -3.293 2.463 -34.580 1.00 60.72 608 ASP A CA 1
ATOM 4684 C C . ASP A 1 608 ? -4.591 1.901 -33.968 1.00 60.72 608 ASP A C 1
ATOM 4686 O O . ASP A 1 608 ? -4.751 0.686 -33.767 1.00 60.72 608 ASP A O 1
ATOM 4690 N N . GLY A 1 609 ? -5.502 2.811 -33.622 1.00 51.56 609 GLY A N 1
ATOM 4691 C CA . GLY A 1 609 ? -6.743 2.524 -32.900 1.00 51.56 609 GLY A CA 1
ATOM 4692 C C . GLY A 1 609 ? -6.580 2.085 -31.437 1.00 51.56 609 GLY A C 1
ATOM 4693 O O . GLY A 1 609 ? -7.578 1.702 -30.830 1.00 51.56 609 GLY A O 1
ATOM 4694 N N . VAL A 1 610 ? -5.361 2.107 -30.878 1.00 56.69 610 VAL A N 1
ATOM 4695 C CA . VAL A 1 610 ? -5.071 1.701 -29.486 1.00 56.69 610 VAL A CA 1
AT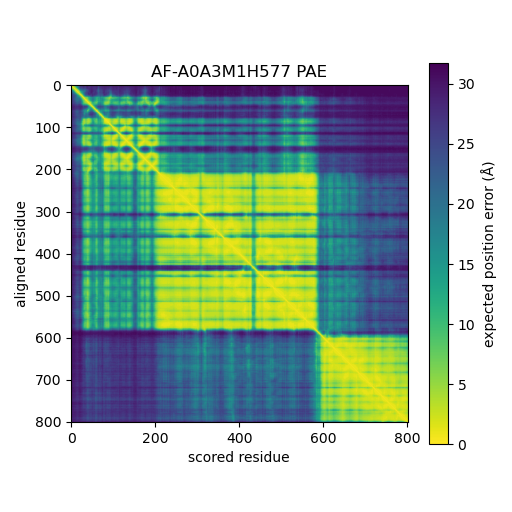OM 4696 C C . VAL A 1 610 ? -4.246 2.744 -28.719 1.00 56.69 610 VAL A C 1
ATOM 4698 O O . VAL A 1 610 ? -4.413 2.870 -27.515 1.00 56.69 610 VAL A O 1
ATOM 4701 N N . GLY A 1 611 ? -3.375 3.510 -29.377 1.00 58.75 611 GLY A N 1
ATOM 4702 C CA . GLY A 1 611 ? -2.477 4.465 -28.717 1.00 58.75 611 GLY A CA 1
ATOM 4703 C C . GLY A 1 611 ? -1.119 3.854 -28.361 1.00 58.75 611 GLY A C 1
ATOM 4704 O O . GLY A 1 611 ? -0.700 2.859 -28.958 1.00 58.75 611 GLY A O 1
ATOM 4705 N N . ILE A 1 612 ? -0.400 4.473 -27.422 1.00 65.06 612 ILE A N 1
ATOM 4706 C CA . ILE A 1 612 ? 0.947 4.038 -27.032 1.00 65.06 612 ILE A CA 1
ATOM 4707 C C . ILE A 1 612 ? 0.860 2.804 -26.132 1.00 65.06 612 ILE A C 1
ATOM 4709 O O . ILE A 1 612 ? 0.237 2.810 -25.074 1.00 65.06 612 ILE A O 1
ATOM 4713 N N . VAL A 1 613 ? 1.537 1.734 -26.540 1.00 68.19 613 VAL A N 1
ATOM 4714 C CA . VAL A 1 613 ? 1.573 0.457 -25.830 1.00 68.19 613 VAL A CA 1
ATOM 4715 C C . VAL A 1 613 ? 2.998 0.162 -25.386 1.00 68.19 613 VAL A C 1
ATOM 4717 O O . VAL A 1 613 ? 3.889 -0.002 -26.217 1.00 68.19 613 VAL A O 1
ATOM 4720 N N . ARG A 1 614 ? 3.212 0.002 -24.074 1.00 80.56 614 ARG A N 1
ATOM 4721 C CA . ARG A 1 614 ? 4.459 -0.576 -23.551 1.00 80.56 614 ARG A CA 1
ATOM 4722 C C . ARG A 1 614 ? 4.421 -2.090 -23.656 1.00 80.56 614 ARG A C 1
ATOM 4724 O O . ARG A 1 61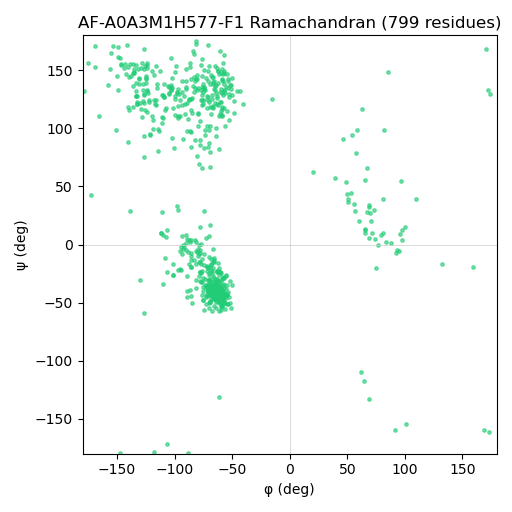4 ? 3.661 -2.766 -22.957 1.00 80.56 614 ARG A O 1
ATOM 4731 N N . VAL A 1 615 ? 5.269 -2.638 -24.515 1.00 87.00 615 VAL A N 1
ATOM 4732 C CA . VAL A 1 615 ? 5.303 -4.066 -24.834 1.00 87.00 615 VAL A CA 1
ATOM 4733 C C . VAL A 1 615 ? 5.606 -4.909 -23.593 1.00 87.00 615 VAL A C 1
ATOM 4735 O O . VAL A 1 615 ? 4.931 -5.918 -23.367 1.00 87.00 615 VAL A O 1
ATOM 4738 N N . SER A 1 616 ? 6.532 -4.482 -22.726 1.00 83.81 616 SER A N 1
ATOM 4739 C CA . SER A 1 616 ? 6.843 -5.213 -21.486 1.00 83.81 616 SER A CA 1
ATOM 4740 C C . SER A 1 616 ? 5.654 -5.288 -20.526 1.00 83.81 616 SER A C 1
ATOM 4742 O O . SER A 1 616 ? 5.460 -6.303 -19.849 1.00 83.81 616 SER A O 1
ATOM 4744 N N . GLU A 1 617 ? 4.840 -4.234 -20.465 1.00 78.75 617 GLU A N 1
ATOM 4745 C CA . GLU A 1 617 ? 3.648 -4.190 -19.615 1.00 78.75 617 GLU A CA 1
ATOM 4746 C C . GLU A 1 617 ? 2.524 -5.024 -20.188 1.00 78.75 617 GLU A C 1
ATOM 4748 O O . GLU A 1 617 ? 1.869 -5.758 -19.452 1.00 78.75 617 GLU A O 1
ATOM 4753 N N . LEU A 1 618 ? 2.344 -4.977 -21.505 1.00 85.81 618 LEU A N 1
ATOM 4754 C CA . LEU A 1 618 ? 1.383 -5.823 -22.185 1.00 85.81 618 LEU A CA 1
ATOM 4755 C C . LEU A 1 618 ? 1.701 -7.308 -21.974 1.00 85.81 618 LEU A C 1
ATOM 4757 O O . LEU A 1 618 ? 0.787 -8.079 -21.678 1.00 85.81 618 LEU A O 1
ATOM 4761 N N . ILE A 1 619 ? 2.982 -7.697 -22.034 1.00 87.88 619 ILE A N 1
ATOM 4762 C CA . ILE A 1 619 ? 3.443 -9.051 -21.688 1.00 87.88 619 ILE A CA 1
ATOM 4763 C C . ILE A 1 619 ? 3.094 -9.385 -20.232 1.00 87.88 619 ILE A C 1
ATOM 4765 O O . ILE A 1 619 ? 2.535 -10.450 -19.968 1.00 87.88 619 ILE A O 1
ATOM 4769 N N . ALA A 1 620 ? 3.378 -8.487 -19.283 1.00 77.25 620 ALA A N 1
ATOM 4770 C CA . ALA A 1 620 ? 3.042 -8.700 -17.874 1.00 77.25 620 ALA A CA 1
ATOM 4771 C C . ALA A 1 620 ? 1.521 -8.817 -17.650 1.00 77.25 620 ALA A C 1
ATOM 4773 O O . ALA A 1 620 ? 1.059 -9.668 -16.890 1.00 77.25 620 ALA A O 1
ATOM 4774 N N . ALA A 1 621 ? 0.730 -8.022 -18.368 1.00 78.50 621 ALA A N 1
ATOM 4775 C CA . ALA A 1 621 ? -0.724 -7.995 -18.305 1.00 78.50 621 ALA A CA 1
ATOM 4776 C C . ALA A 1 621 ? -1.385 -9.253 -18.899 1.00 78.50 621 ALA A C 1
ATOM 4778 O O . ALA A 1 621 ? -2.588 -9.466 -18.707 1.00 78.50 621 ALA A O 1
ATOM 4779 N N . LEU A 1 622 ? -0.636 -10.122 -19.585 1.00 84.25 622 LEU A N 1
ATOM 4780 C CA . LEU A 1 622 ? -1.131 -11.442 -19.989 1.00 84.25 622 LEU A CA 1
ATOM 4781 C C . LEU A 1 622 ? -1.476 -12.331 -18.785 1.00 84.25 622 LEU A C 1
ATOM 4783 O O . LEU A 1 622 ? -2.330 -13.214 -18.905 1.00 84.25 622 LEU A O 1
ATOM 4787 N N . GLU A 1 623 ? -0.894 -12.050 -17.614 1.00 78.62 623 GLU A N 1
ATOM 4788 C CA . GLU A 1 623 ? -1.182 -12.707 -16.329 1.00 78.62 623 GLU A CA 1
ATOM 4789 C C . GLU A 1 623 ? -2.520 -12.276 -15.702 1.00 78.62 623 GLU A C 1
ATOM 4791 O O . GLU A 1 623 ? -2.703 -12.282 -14.487 1.00 78.62 623 GLU A O 1
ATOM 4796 N N . THR A 1 624 ? -3.499 -11.901 -16.523 1.00 74.31 624 THR A N 1
ATOM 4797 C CA . THR A 1 624 ? -4.871 -11.673 -16.061 1.00 74.31 624 THR A CA 1
ATOM 4798 C C . THR A 1 624 ? -5.597 -12.995 -15.818 1.00 74.31 624 THR A C 1
ATOM 4800 O O . THR A 1 624 ? -5.229 -14.032 -16.351 1.00 74.31 624 THR A O 1
ATOM 4803 N N . ARG A 1 625 ? -6.665 -13.005 -15.024 1.00 65.25 625 ARG A N 1
ATOM 4804 C CA . ARG A 1 625 ? -7.516 -14.199 -14.853 1.00 65.25 625 ARG A CA 1
ATOM 4805 C C . ARG A 1 625 ? -8.594 -14.313 -15.921 1.00 65.25 625 ARG A C 1
ATOM 4807 O O . ARG A 1 625 ? -9.128 -15.395 -16.151 1.00 65.25 625 ARG A O 1
ATOM 4814 N N . ASP A 1 626 ? -8.898 -13.206 -16.587 1.00 71.62 626 ASP A N 1
ATOM 4815 C CA . ASP A 1 626 ? -9.931 -13.144 -17.608 1.00 71.62 626 ASP A CA 1
ATOM 4816 C C . ASP A 1 626 ? -9.403 -13.703 -18.936 1.00 71.62 626 ASP A C 1
ATOM 4818 O O . ASP A 1 626 ? -8.519 -13.129 -19.577 1.00 71.62 626 ASP A O 1
ATOM 4822 N N . ARG A 1 627 ? -9.957 -14.847 -19.359 1.00 78.25 627 ARG A N 1
ATOM 4823 C CA . ARG A 1 627 ? -9.556 -15.518 -20.602 1.00 78.25 627 ARG A CA 1
ATOM 4824 C C . ARG A 1 627 ? -9.796 -14.646 -21.837 1.00 78.25 627 ARG A C 1
ATOM 4826 O O . ARG A 1 627 ? -9.001 -14.727 -22.770 1.00 78.25 627 ARG A O 1
ATOM 4833 N N . ARG A 1 628 ? -10.867 -13.842 -21.861 1.00 67.00 628 ARG A N 1
ATOM 4834 C CA . ARG A 1 628 ? -11.194 -12.972 -23.003 1.00 67.00 628 ARG A CA 1
ATOM 4835 C C . ARG A 1 628 ? -10.188 -11.831 -23.090 1.00 67.00 628 ARG A C 1
ATOM 4837 O O . ARG A 1 628 ? -9.526 -11.705 -24.116 1.00 67.00 628 ARG A O 1
ATOM 4844 N N . LYS A 1 629 ? -9.946 -11.129 -21.976 1.00 73.19 629 LYS A N 1
ATOM 4845 C CA . LYS A 1 629 ? -8.922 -10.070 -21.921 1.00 73.19 629 LYS A CA 1
ATOM 4846 C C . LYS A 1 629 ? -7.525 -10.594 -22.245 1.00 73.19 629 LYS A C 1
ATOM 4848 O O . LYS A 1 629 ? -6.773 -9.933 -22.952 1.00 73.19 629 LYS A O 1
ATOM 4853 N N . ARG A 1 630 ? -7.153 -11.789 -21.766 1.00 89.56 630 ARG A N 1
ATOM 4854 C CA . ARG A 1 630 ? -5.864 -12.405 -22.131 1.00 89.56 630 ARG A CA 1
ATOM 4855 C C . ARG A 1 630 ? -5.766 -12.641 -23.638 1.00 89.56 630 ARG A C 1
ATOM 4857 O O . ARG A 1 630 ? -4.726 -12.351 -24.218 1.00 89.56 630 ARG A O 1
ATOM 4864 N N . ALA A 1 631 ? -6.818 -13.160 -24.271 1.00 79.62 631 ALA A N 1
ATOM 4865 C CA . ALA A 1 631 ? -6.826 -13.392 -25.713 1.00 79.62 631 ALA A CA 1
ATOM 4866 C C . ALA A 1 631 ? -6.711 -12.080 -26.512 1.00 79.62 631 ALA A C 1
ATOM 4868 O O . ALA A 1 631 ? -5.949 -12.020 -27.472 1.00 79.62 631 ALA A O 1
ATOM 4869 N N . GLU A 1 632 ? -7.409 -11.025 -26.092 1.00 79.56 632 GLU A N 1
ATOM 4870 C CA . GLU A 1 632 ? -7.297 -9.683 -26.683 1.00 79.56 632 GLU A CA 1
ATOM 4871 C C . GLU A 1 632 ? -5.881 -9.115 -26.537 1.00 79.56 632 GLU A C 1
ATOM 4873 O O . GLU A 1 632 ? -5.279 -8.686 -27.519 1.00 79.56 632 GLU A O 1
ATOM 4878 N N . ARG A 1 633 ? -5.302 -9.199 -25.335 1.00 89.38 633 ARG A N 1
ATOM 4879 C CA . ARG A 1 633 ? -3.932 -8.742 -25.061 1.00 89.38 633 ARG A CA 1
ATOM 4880 C C . ARG A 1 633 ? -2.884 -9.526 -25.849 1.00 89.38 633 ARG A C 1
ATOM 4882 O O . ARG A 1 633 ? -1.908 -8.937 -26.294 1.00 89.38 633 ARG A O 1
ATOM 4889 N N . LEU A 1 634 ? -3.085 -10.827 -26.073 1.00 90.12 634 LEU A N 1
ATOM 4890 C CA . LEU A 1 634 ? -2.206 -11.627 -26.935 1.00 90.12 634 LEU A CA 1
ATOM 4891 C C . LEU A 1 634 ? -2.226 -11.141 -28.391 1.00 90.12 634 LEU A C 1
ATOM 4893 O O . LEU A 1 634 ? -1.165 -11.094 -29.009 1.00 90.12 634 LEU A O 1
ATOM 4897 N N . LYS A 1 635 ? -3.395 -10.759 -28.923 1.00 87.25 635 LYS A N 1
ATOM 4898 C CA . LYS A 1 635 ? -3.512 -10.169 -30.269 1.00 87.25 635 LYS A CA 1
ATOM 4899 C C . LYS A 1 635 ? -2.866 -8.789 -30.332 1.00 87.25 635 LYS A C 1
ATOM 4901 O O . LYS A 1 635 ? -2.139 -8.489 -31.273 1.00 87.25 635 LYS A O 1
ATOM 4906 N N . LEU A 1 636 ? -3.099 -7.958 -29.316 1.00 86.44 636 LEU A N 1
ATOM 4907 C CA . LEU A 1 636 ? -2.454 -6.653 -29.229 1.00 86.44 636 LEU A CA 1
ATOM 4908 C C . LEU A 1 636 ? -0.930 -6.794 -29.147 1.00 86.44 636 LEU A C 1
ATOM 4910 O O . LEU A 1 636 ? -0.220 -6.016 -29.769 1.00 86.44 636 LEU A O 1
ATOM 4914 N N . LEU A 1 637 ? -0.428 -7.816 -28.446 1.00 93.81 637 LEU A N 1
ATOM 4915 C CA . LEU A 1 637 ? 1.006 -8.064 -28.324 1.00 93.81 637 LEU A CA 1
ATOM 4916 C C . LEU A 1 637 ? 1.631 -8.418 -29.671 1.00 93.81 637 LEU A C 1
ATOM 4918 O O . LEU A 1 637 ? 2.750 -8.005 -29.926 1.00 93.81 637 LEU A O 1
ATOM 4922 N N . GLU A 1 638 ? 0.932 -9.152 -30.537 1.00 92.12 638 GLU A N 1
ATOM 4923 C CA . GLU A 1 638 ? 1.425 -9.431 -31.894 1.00 92.12 638 GLU A CA 1
ATOM 4924 C C . GLU A 1 638 ? 1.622 -8.148 -32.693 1.00 92.12 638 GLU A C 1
ATOM 4926 O O . GLU A 1 638 ? 2.683 -7.967 -33.283 1.00 92.12 638 GLU A O 1
ATOM 4931 N N . ARG A 1 639 ? 0.630 -7.250 -32.651 1.00 88.00 639 ARG A N 1
ATOM 4932 C CA . ARG A 1 639 ? 0.687 -5.943 -33.318 1.00 88.00 639 ARG A CA 1
ATOM 4933 C C . ARG A 1 639 ? 1.785 -5.065 -32.717 1.00 88.00 639 ARG A C 1
ATOM 4935 O O . ARG A 1 639 ? 2.632 -4.560 -33.431 1.00 88.00 639 ARG A O 1
ATOM 4942 N N . ALA A 1 640 ? 1.829 -4.930 -31.394 1.00 88.44 640 ALA A N 1
ATOM 4943 C CA . ALA A 1 640 ? 2.849 -4.117 -30.733 1.00 88.44 640 ALA A CA 1
ATOM 4944 C C . ALA A 1 640 ? 4.268 -4.651 -30.980 1.00 88.44 640 ALA A C 1
ATOM 4946 O O . ALA A 1 640 ? 5.206 -3.891 -31.192 1.00 88.44 640 ALA A O 1
ATOM 4947 N N . TRP A 1 641 ? 4.433 -5.972 -31.020 1.00 94.25 641 TRP A N 1
ATOM 4948 C CA . TRP A 1 641 ? 5.724 -6.587 -31.304 1.00 94.25 641 TRP A CA 1
ATOM 4949 C C . TRP A 1 641 ? 6.172 -6.417 -32.761 1.00 94.25 641 TRP A C 1
ATOM 4951 O O . TRP A 1 641 ? 7.379 -6.384 -33.004 1.00 94.25 641 TRP A O 1
ATOM 4961 N N . SER A 1 642 ? 5.251 -6.338 -33.733 1.00 90.06 642 SER A N 1
ATOM 4962 C CA . SER A 1 642 ? 5.622 -6.088 -35.134 1.00 90.06 642 SER A CA 1
ATOM 4963 C C . SER A 1 642 ? 6.173 -4.684 -35.332 1.00 90.06 642 SER A C 1
ATOM 4965 O O . SER A 1 642 ? 7.165 -4.546 -36.046 1.00 90.06 642 SER A O 1
ATOM 4967 N N . GLU A 1 643 ? 5.585 -3.703 -34.646 1.00 87.19 643 GLU A N 1
ATOM 4968 C CA . GLU A 1 643 ? 5.987 -2.296 -34.724 1.00 87.19 643 GLU A CA 1
ATOM 4969 C C . GLU A 1 643 ? 7.247 -1.974 -33.900 1.00 87.19 643 GLU A C 1
ATOM 4971 O O . GLU A 1 643 ? 7.986 -1.060 -34.244 1.00 87.19 643 GLU A O 1
ATOM 4976 N N . LEU A 1 644 ? 7.534 -2.723 -32.827 1.00 88.12 644 LEU A N 1
ATOM 4977 C CA . LEU A 1 644 ? 8.702 -2.467 -31.977 1.00 88.12 644 LEU A CA 1
ATOM 4978 C C . LEU A 1 644 ? 10.031 -2.738 -32.711 1.00 88.12 644 LEU A C 1
ATOM 4980 O O . LEU A 1 644 ? 10.245 -3.861 -33.209 1.00 88.12 644 LEU A O 1
ATOM 4984 N N . ASP A 1 645 ? 10.951 -1.758 -32.684 1.00 86.00 645 ASP A N 1
ATOM 4985 C CA . ASP A 1 645 ? 12.297 -1.884 -33.257 1.00 86.00 645 ASP A CA 1
ATOM 4986 C C . ASP A 1 645 ? 12.994 -3.133 -32.709 1.00 86.00 645 ASP A C 1
ATOM 4988 O O . ASP A 1 645 ? 13.079 -3.387 -31.505 1.00 86.00 645 ASP A O 1
ATOM 4992 N N . ARG A 1 646 ? 13.518 -3.937 -33.631 1.00 85.25 646 ARG A N 1
ATOM 4993 C CA . ARG A 1 646 ? 14.219 -5.186 -33.343 1.00 85.25 646 ARG A CA 1
ATOM 4994 C C . ARG A 1 646 ? 15.425 -4.995 -32.440 1.00 85.25 646 ARG A C 1
ATOM 4996 O O . ARG A 1 646 ? 15.696 -5.898 -31.650 1.00 85.25 646 ARG A O 1
ATOM 5003 N N . LEU A 1 647 ? 16.129 -3.872 -32.561 1.00 86.38 647 LEU A N 1
ATOM 5004 C CA . LEU A 1 647 ? 17.281 -3.565 -31.714 1.00 86.38 647 LEU A CA 1
ATOM 5005 C C . LEU A 1 647 ? 16.874 -3.220 -30.275 1.00 86.38 647 LEU A C 1
ATOM 5007 O O . LEU A 1 647 ? 17.687 -3.367 -29.367 1.00 86.38 647 LEU A O 1
ATOM 5011 N N . GLU A 1 648 ? 15.611 -2.849 -30.058 1.00 88.94 648 GLU A N 1
ATOM 5012 C CA . GLU A 1 648 ? 15.063 -2.492 -28.746 1.00 88.94 648 GLU A CA 1
ATOM 5013 C C . GLU A 1 648 ? 14.237 -3.624 -28.107 1.00 88.94 648 GLU A C 1
ATOM 5015 O O . GLU A 1 648 ? 14.067 -3.678 -26.889 1.00 88.94 648 GLU A O 1
ATOM 5020 N N . ARG A 1 649 ? 13.812 -4.634 -28.882 1.00 93.88 649 ARG A N 1
ATOM 5021 C CA . ARG A 1 649 ? 13.154 -5.854 -28.358 1.00 93.88 649 ARG A CA 1
ATOM 5022 C C . ARG A 1 649 ? 13.889 -6.548 -27.200 1.00 93.88 649 ARG A C 1
ATOM 5024 O O . ARG A 1 649 ? 13.188 -7.081 -26.333 1.00 93.88 649 ARG A O 1
ATOM 5031 N N . PRO A 1 650 ? 15.238 -6.577 -27.116 1.00 95.12 650 PRO A N 1
ATOM 5032 C CA . PRO A 1 650 ? 15.930 -7.124 -25.951 1.00 95.12 650 PRO A CA 1
ATOM 5033 C C . PRO A 1 650 ? 15.521 -6.490 -24.616 1.00 95.12 650 PRO A C 1
ATOM 5035 O O . PRO A 1 650 ? 15.517 -7.203 -23.612 1.00 95.12 650 PRO A O 1
ATOM 5038 N N . VAL A 1 651 ? 15.067 -5.230 -24.590 1.00 89.19 651 VAL A N 1
ATOM 5039 C CA . VAL A 1 651 ? 14.529 -4.562 -23.386 1.00 89.19 651 VAL A CA 1
ATOM 5040 C C . VAL A 1 651 ? 13.336 -5.321 -22.791 1.00 89.19 651 VAL A C 1
ATOM 5042 O O . VAL A 1 651 ? 13.142 -5.333 -21.577 1.00 89.19 651 VAL A O 1
ATOM 5045 N N . CYS A 1 652 ? 12.572 -6.042 -23.618 1.00 93.81 652 CYS A N 1
ATOM 5046 C CA . CYS A 1 652 ? 11.433 -6.849 -23.175 1.00 93.81 652 CYS A CA 1
ATOM 5047 C C . CYS A 1 652 ? 11.839 -8.199 -22.548 1.00 93.81 652 CYS A C 1
ATOM 5049 O O . CYS A 1 652 ? 10.980 -8.904 -22.006 1.00 93.81 652 CYS A O 1
ATOM 5051 N N . THR A 1 653 ? 13.120 -8.591 -22.600 1.00 94.06 653 THR A N 1
ATOM 5052 C CA . THR A 1 653 ? 13.600 -9.908 -22.135 1.00 94.06 653 THR A CA 1
ATOM 5053 C C . THR A 1 653 ? 13.212 -10.217 -20.688 1.00 94.06 653 THR A C 1
ATOM 5055 O O . THR A 1 653 ? 12.717 -11.321 -20.457 1.00 94.06 653 THR A O 1
ATOM 5058 N N . PRO A 1 654 ? 13.311 -9.290 -19.713 1.00 87.44 654 PRO A N 1
ATOM 5059 C CA . PRO A 1 654 ? 12.866 -9.565 -18.348 1.00 87.44 654 PRO A CA 1
ATOM 5060 C C . PRO A 1 654 ? 11.371 -9.893 -18.251 1.00 87.44 654 PRO A C 1
ATOM 5062 O O . PRO A 1 654 ? 10.978 -10.782 -17.496 1.00 87.44 654 PRO A O 1
ATOM 5065 N N . ALA A 1 655 ? 10.517 -9.215 -19.025 1.00 83.56 655 ALA A N 1
ATOM 5066 C CA . ALA A 1 655 ? 9.084 -9.508 -19.052 1.00 83.56 655 ALA A CA 1
ATOM 5067 C C . ALA A 1 655 ? 8.796 -10.872 -19.690 1.00 83.56 655 ALA A C 1
ATOM 5069 O O . ALA A 1 655 ? 7.992 -11.646 -19.165 1.00 83.56 655 ALA A O 1
ATOM 5070 N N . LEU A 1 656 ? 9.495 -11.200 -20.778 1.00 95.38 656 LEU A N 1
ATOM 5071 C CA . LEU A 1 656 ? 9.373 -12.491 -21.448 1.00 95.38 656 LEU A CA 1
ATOM 5072 C C . LEU A 1 656 ? 9.895 -13.649 -20.588 1.00 95.38 656 LEU A C 1
ATOM 5074 O O . LEU A 1 656 ? 9.248 -14.693 -20.520 1.00 95.38 656 LEU A O 1
ATOM 5078 N N . ALA A 1 657 ? 11.015 -13.459 -19.890 1.00 87.75 657 ALA A N 1
ATOM 5079 C CA . ALA A 1 657 ? 11.569 -14.434 -18.956 1.00 87.75 657 ALA A CA 1
ATOM 5080 C C . ALA A 1 657 ? 10.556 -14.763 -17.850 1.00 87.75 657 ALA A C 1
ATOM 5082 O O . ALA A 1 657 ? 10.299 -15.932 -17.578 1.00 87.75 657 ALA A O 1
ATOM 5083 N N . ARG A 1 658 ? 9.878 -13.751 -17.288 1.00 82.62 658 ARG A N 1
ATOM 5084 C CA . ARG A 1 658 ? 8.776 -13.968 -16.332 1.00 82.62 658 ARG A CA 1
ATOM 5085 C C . ARG A 1 658 ? 7.602 -14.728 -16.941 1.00 82.62 658 ARG A C 1
ATOM 5087 O O . ARG A 1 658 ? 7.003 -15.570 -16.276 1.00 82.62 658 ARG A O 1
ATOM 5094 N N . ALA A 1 659 ? 7.260 -14.432 -18.191 1.00 90.31 659 ALA A N 1
ATOM 5095 C CA . ALA A 1 659 ? 6.158 -15.077 -18.894 1.00 90.31 659 ALA A CA 1
ATOM 5096 C C . ALA A 1 659 ? 6.446 -16.554 -19.246 1.00 90.31 659 ALA A C 1
ATOM 5098 O O . ALA A 1 659 ? 5.501 -17.324 -19.436 1.00 90.31 659 ALA A O 1
ATOM 5099 N N . LEU A 1 660 ? 7.714 -16.993 -19.270 1.00 90.88 660 LEU A N 1
ATOM 5100 C CA . LEU A 1 660 ? 8.061 -18.420 -19.363 1.00 90.88 660 LEU A CA 1
ATOM 5101 C C . LEU A 1 660 ? 7.577 -19.225 -18.148 1.00 90.88 660 LEU A C 1
ATOM 5103 O O . LEU A 1 660 ? 7.217 -20.391 -18.308 1.00 90.88 660 LEU A O 1
ATOM 5107 N N . ASP A 1 661 ? 7.491 -18.589 -16.979 1.00 84.31 661 ASP A N 1
ATOM 5108 C CA . ASP A 1 661 ? 7.004 -19.184 -15.728 1.00 84.31 661 ASP A CA 1
ATOM 5109 C C . ASP A 1 661 ? 5.483 -19.011 -15.533 1.00 84.31 661 ASP A C 1
ATOM 5111 O O . ASP A 1 661 ? 4.942 -19.310 -14.465 1.00 84.31 661 ASP A O 1
ATOM 5115 N N . SER A 1 662 ? 4.769 -18.523 -16.554 1.00 85.94 662 SER A N 1
ATOM 5116 C CA . SER A 1 662 ? 3.324 -18.293 -16.488 1.00 85.94 662 SER A CA 1
ATOM 5117 C C . SER A 1 662 ? 2.547 -19.561 -16.144 1.00 85.94 662 SER A C 1
ATOM 5119 O O . SER A 1 662 ? 2.862 -20.652 -16.626 1.00 85.94 662 SER A O 1
ATOM 5121 N N . SER A 1 663 ? 1.439 -19.418 -15.412 1.00 82.00 663 SER A N 1
ATOM 5122 C CA . SER A 1 663 ? 0.486 -20.522 -15.216 1.00 82.00 663 SER A CA 1
ATOM 5123 C C . SER A 1 663 ? -0.240 -20.894 -16.519 1.00 82.00 663 SER A C 1
ATOM 5125 O O . SER A 1 663 ? -0.661 -22.040 -16.695 1.00 82.00 663 SER A O 1
ATOM 5127 N N . TYR A 1 664 ? -0.317 -19.974 -17.484 1.00 87.25 664 TYR A N 1
ATOM 5128 C CA . TYR A 1 664 ? -1.072 -20.141 -18.725 1.00 87.25 664 TYR A CA 1
ATOM 5129 C C . TYR A 1 664 ? -0.185 -20.637 -19.873 1.00 87.25 664 TYR A C 1
ATOM 5131 O O . TYR A 1 664 ? 0.821 -20.022 -20.234 1.00 87.25 664 TYR A O 1
ATOM 5139 N N . ARG A 1 665 ? -0.567 -21.762 -20.487 1.00 90.75 665 ARG A N 1
ATOM 5140 C CA . ARG A 1 665 ? 0.229 -22.430 -21.533 1.00 90.75 665 ARG A CA 1
ATOM 5141 C C . ARG A 1 665 ? 0.438 -21.542 -22.760 1.00 90.75 665 ARG A C 1
ATOM 5143 O O . ARG A 1 665 ? 1.524 -21.533 -23.334 1.00 90.75 665 ARG A O 1
ATOM 5150 N N . GLU A 1 666 ? -0.593 -20.809 -23.164 1.00 93.44 666 GLU A N 1
ATOM 5151 C CA . GLU A 1 666 ? -0.563 -19.890 -24.300 1.00 93.44 666 GLU A CA 1
ATOM 5152 C C . GLU A 1 666 ? 0.430 -18.737 -24.098 1.00 93.44 666 GLU A C 1
ATOM 5154 O O . GLU A 1 666 ? 1.134 -18.376 -25.042 1.00 93.44 666 GLU A O 1
ATOM 5159 N N . VAL A 1 667 ? 0.552 -18.239 -22.863 1.00 93.81 667 VAL A N 1
ATOM 5160 C CA . VAL A 1 667 ? 1.499 -17.181 -22.489 1.00 93.81 667 VAL A CA 1
ATOM 5161 C C . VAL A 1 667 ? 2.926 -17.716 -22.549 1.00 93.81 667 VAL A C 1
ATOM 5163 O O . VAL A 1 667 ? 3.753 -17.138 -23.250 1.00 93.81 667 VAL A O 1
ATOM 5166 N N . ARG A 1 668 ? 3.195 -18.882 -21.938 1.00 95.19 668 ARG A N 1
ATOM 5167 C CA . ARG A 1 668 ? 4.523 -19.529 -22.001 1.00 95.19 668 ARG A CA 1
ATOM 5168 C C . ARG A 1 668 ? 4.980 -19.779 -23.436 1.00 95.19 668 ARG A C 1
ATOM 5170 O O . ARG A 1 668 ? 6.130 -19.520 -23.786 1.00 95.19 668 ARG A O 1
ATOM 5177 N N . ARG A 1 669 ? 4.074 -20.285 -24.282 1.00 95.38 669 ARG A N 1
ATOM 5178 C CA . ARG A 1 669 ? 4.356 -20.557 -25.698 1.00 95.38 669 ARG A CA 1
ATOM 5179 C C . ARG A 1 669 ? 4.706 -19.274 -26.448 1.00 95.38 669 ARG A C 1
ATOM 5181 O O . ARG A 1 669 ? 5.676 -19.267 -27.200 1.00 95.38 669 ARG A O 1
ATOM 5188 N N . ARG A 1 670 ? 3.932 -18.202 -26.246 1.00 96.25 670 ARG A N 1
ATOM 5189 C CA . ARG A 1 670 ? 4.200 -16.913 -26.891 1.00 96.25 670 ARG A CA 1
ATOM 5190 C C . ARG A 1 670 ? 5.520 -16.318 -26.409 1.00 96.25 670 ARG A C 1
ATOM 5192 O O . ARG A 1 670 ? 6.328 -15.937 -27.245 1.00 96.25 670 ARG A O 1
ATOM 5199 N N . ALA A 1 671 ? 5.775 -16.321 -25.104 1.00 96.25 671 ALA A N 1
ATOM 5200 C CA . ALA A 1 671 ? 7.019 -15.815 -24.534 1.00 96.25 671 ALA A CA 1
ATOM 5201 C C . ALA A 1 671 ? 8.258 -16.506 -25.122 1.00 96.25 671 ALA A C 1
ATOM 5203 O O . ALA A 1 671 ? 9.202 -15.832 -25.525 1.00 96.25 671 ALA A O 1
ATOM 5204 N N . ARG A 1 672 ? 8.223 -17.840 -25.257 1.00 97.00 672 ARG A N 1
ATOM 5205 C CA . ARG A 1 672 ? 9.319 -18.614 -25.862 1.00 97.00 672 ARG A CA 1
ATOM 5206 C C . ARG A 1 672 ? 9.580 -18.222 -27.317 1.00 97.00 672 ARG A C 1
ATOM 5208 O O . ARG A 1 672 ? 10.731 -18.023 -27.682 1.00 97.00 672 ARG A O 1
ATOM 5215 N N . ALA A 1 673 ? 8.521 -18.069 -28.112 1.00 96.44 673 ALA A N 1
ATOM 5216 C CA . ALA A 1 673 ? 8.643 -17.671 -29.513 1.00 96.44 673 ALA A CA 1
ATOM 5217 C C . ALA A 1 673 ? 9.219 -16.252 -29.673 1.00 96.44 673 ALA A C 1
ATOM 5219 O O . ALA A 1 673 ? 10.026 -16.014 -30.564 1.00 96.44 673 ALA A O 1
ATOM 5220 N N . LEU A 1 674 ? 8.823 -15.310 -28.810 1.00 97.25 674 LEU A N 1
ATOM 5221 C CA . LEU A 1 674 ? 9.356 -13.944 -28.847 1.00 97.25 674 LEU A CA 1
ATOM 5222 C C . LEU A 1 674 ? 10.814 -13.891 -28.365 1.00 97.25 674 LEU A C 1
ATOM 5224 O O . LEU A 1 674 ? 11.627 -13.217 -28.990 1.00 97.25 674 LEU A O 1
ATOM 5228 N N . LEU A 1 675 ? 11.177 -14.652 -27.325 1.00 97.38 675 LEU A N 1
ATOM 5229 C CA . LEU A 1 675 ? 12.569 -14.766 -26.867 1.00 97.38 675 LEU A CA 1
ATOM 5230 C C . LEU A 1 675 ? 13.491 -15.334 -27.941 1.00 97.38 675 LEU A C 1
ATOM 5232 O O . LEU A 1 675 ? 14.594 -14.833 -28.114 1.00 97.38 675 LEU A O 1
ATOM 5236 N N . GLU A 1 676 ? 13.037 -16.326 -28.699 1.00 95.56 676 GLU A N 1
ATOM 5237 C CA . GLU A 1 676 ? 13.817 -16.881 -29.807 1.00 95.56 676 GLU A CA 1
ATOM 5238 C C . GLU A 1 676 ? 14.096 -15.841 -30.905 1.00 95.56 676 GLU A C 1
ATOM 5240 O O . GLU A 1 676 ? 15.165 -15.846 -31.511 1.00 95.56 676 GLU A O 1
ATOM 5245 N N . GLN A 1 677 ? 13.192 -14.880 -31.124 1.00 93.69 677 GLN A N 1
ATOM 5246 C CA . GLN A 1 677 ? 13.451 -13.761 -32.038 1.00 93.69 677 GLN A CA 1
ATOM 5247 C C . GLN A 1 677 ? 14.487 -12.771 -31.487 1.00 93.69 677 GLN A C 1
ATOM 5249 O O . GLN A 1 677 ? 15.277 -12.229 -32.264 1.00 93.69 677 GLN A O 1
ATOM 5254 N N . VAL A 1 678 ? 14.461 -12.532 -30.171 1.00 95.31 678 VAL A N 1
ATOM 5255 C CA . VAL A 1 678 ? 15.375 -11.622 -29.463 1.00 95.31 678 VAL A CA 1
ATOM 5256 C C . VAL A 1 678 ? 16.788 -12.196 -29.415 1.00 95.31 678 VAL A C 1
ATOM 5258 O O . VAL A 1 678 ? 17.735 -11.547 -29.850 1.00 95.31 678 VAL A O 1
ATOM 5261 N N . VAL A 1 679 ? 16.921 -13.422 -28.912 1.00 95.38 679 VAL A N 1
ATOM 5262 C CA . VAL A 1 679 ? 18.212 -14.093 -28.714 1.00 95.38 679 VAL A CA 1
ATOM 5263 C C . VAL A 1 679 ? 18.772 -14.600 -30.046 1.00 95.38 679 VAL A C 1
ATOM 5265 O O . VAL A 1 679 ? 19.981 -14.576 -30.269 1.00 95.38 679 VAL A O 1
ATOM 5268 N N . GLY A 1 680 ? 17.887 -14.983 -30.971 1.00 90.75 680 GLY A N 1
ATOM 5269 C CA . GLY A 1 680 ? 18.225 -15.572 -32.268 1.00 90.75 680 GLY A CA 1
ATOM 5270 C C . GLY A 1 680 ? 18.253 -17.100 -32.268 1.00 90.75 680 GLY A C 1
ATOM 5271 O O . GLY A 1 680 ? 18.412 -17.699 -33.328 1.00 90.75 680 GLY A O 1
ATOM 5272 N N . GLU A 1 681 ? 18.062 -17.715 -31.105 1.00 91.62 681 GLU A N 1
ATOM 5273 C CA . GLU A 1 681 ? 18.055 -19.157 -30.888 1.00 91.62 681 GLU A CA 1
ATOM 5274 C C . GLU A 1 681 ? 17.114 -19.534 -29.737 1.00 91.62 681 GLU A C 1
ATOM 5276 O O . GLU A 1 681 ? 16.601 -18.683 -28.999 1.00 91.62 681 GLU A O 1
ATOM 5281 N N . ARG A 1 682 ? 16.861 -20.834 -29.584 1.00 93.06 682 ARG A N 1
ATOM 5282 C CA . ARG A 1 682 ? 15.917 -21.340 -28.594 1.00 93.06 682 ARG A CA 1
ATOM 5283 C C . ARG A 1 682 ? 16.477 -21.203 -27.179 1.00 93.06 682 ARG A C 1
ATOM 5285 O O . ARG A 1 682 ? 17.414 -21.889 -26.794 1.00 93.06 682 ARG A O 1
ATOM 5292 N N . VAL A 1 683 ? 15.794 -20.411 -26.361 1.00 92.94 683 VAL A N 1
ATOM 5293 C CA . VAL A 1 683 ? 16.119 -20.259 -24.938 1.00 92.94 683 VAL A CA 1
ATOM 5294 C C . VAL A 1 683 ? 15.502 -21.397 -24.121 1.00 92.94 683 VAL A C 1
ATOM 5296 O O . VAL A 1 683 ? 14.310 -21.696 -24.270 1.00 92.94 683 VAL A O 1
ATOM 5299 N N . ALA A 1 684 ? 16.296 -22.032 -23.254 1.00 85.81 684 ALA A N 1
ATOM 5300 C CA . ALA A 1 684 ? 15.860 -23.156 -22.423 1.00 85.81 684 ALA A CA 1
ATOM 5301 C C . ALA A 1 684 ? 14.824 -22.725 -21.369 1.00 85.81 684 ALA A C 1
ATOM 5303 O O . ALA A 1 684 ? 13.685 -23.219 -21.371 1.00 85.81 684 ALA A O 1
ATOM 5304 N N . ASP A 1 685 ? 15.192 -21.753 -20.535 1.00 87.94 685 ASP A N 1
ATOM 5305 C CA . ASP A 1 685 ? 14.434 -21.293 -19.372 1.00 87.94 685 ASP A CA 1
ATOM 5306 C C . ASP A 1 685 ? 14.618 -19.785 -19.096 1.00 87.94 685 ASP A C 1
ATOM 5308 O O . ASP A 1 685 ? 15.299 -19.061 -19.827 1.00 87.94 685 ASP A O 1
ATOM 5312 N N . ALA A 1 686 ? 13.963 -19.295 -18.040 1.00 83.69 686 ALA A N 1
ATOM 5313 C CA . ALA A 1 686 ? 14.025 -17.893 -17.636 1.00 83.69 686 ALA A CA 1
ATOM 5314 C C . ALA A 1 686 ? 15.432 -17.451 -17.192 1.00 83.69 686 ALA A C 1
ATOM 5316 O O . ALA A 1 686 ? 15.783 -16.285 -17.368 1.00 83.69 686 ALA A O 1
ATOM 5317 N N . GLN A 1 687 ? 16.247 -18.356 -16.645 1.00 84.75 687 GLN A N 1
ATOM 5318 C CA . GLN A 1 687 ? 17.597 -18.034 -16.186 1.00 84.75 687 GLN A CA 1
ATOM 5319 C C . GLN A 1 687 ? 18.528 -17.790 -17.376 1.00 84.75 687 GLN A C 1
ATOM 5321 O O . GLN A 1 687 ? 19.242 -16.788 -17.392 1.00 84.75 687 GLN A O 1
ATOM 5326 N N . ALA A 1 688 ? 18.461 -18.641 -18.402 1.00 91.06 688 ALA A N 1
ATOM 5327 C CA . ALA A 1 688 ? 19.181 -18.439 -19.655 1.00 91.06 688 ALA A CA 1
ATOM 5328 C C . ALA A 1 688 ? 18.778 -17.117 -20.338 1.00 91.06 688 ALA A C 1
ATOM 5330 O O . ALA A 1 688 ? 19.643 -16.372 -20.799 1.00 91.06 688 ALA A O 1
ATOM 5331 N N . ALA A 1 689 ? 17.482 -16.773 -20.331 1.00 91.75 689 ALA A N 1
ATOM 5332 C CA . ALA A 1 689 ? 16.998 -15.491 -20.856 1.00 91.75 689 ALA A CA 1
ATOM 5333 C C . ALA A 1 689 ? 17.603 -14.288 -20.107 1.00 91.75 689 ALA A C 1
ATOM 5335 O O . ALA A 1 689 ? 18.056 -13.328 -20.728 1.00 91.75 689 ALA A O 1
ATOM 5336 N N . MET A 1 690 ? 17.638 -14.338 -18.772 1.00 91.19 690 MET A N 1
ATOM 5337 C CA . MET A 1 690 ? 18.204 -13.258 -17.958 1.00 91.19 690 MET A CA 1
ATOM 5338 C C . MET A 1 690 ? 19.729 -13.155 -18.082 1.00 91.19 690 MET A C 1
ATOM 5340 O O . MET A 1 690 ? 20.257 -12.046 -18.065 1.00 91.19 690 MET A O 1
ATOM 5344 N N . ALA A 1 691 ? 20.434 -14.277 -18.254 1.00 88.25 691 ALA A N 1
ATOM 5345 C CA . ALA A 1 691 ? 21.872 -14.281 -18.518 1.00 88.25 691 ALA A CA 1
ATOM 5346 C C . ALA A 1 691 ? 22.202 -13.611 -19.862 1.00 88.25 691 ALA A C 1
ATOM 5348 O O . ALA A 1 691 ? 23.103 -12.775 -19.928 1.00 88.25 691 ALA A O 1
ATOM 5349 N N . PHE A 1 692 ? 21.427 -13.912 -20.911 1.00 95.75 692 PHE A N 1
ATOM 5350 C CA . PHE A 1 692 ? 21.506 -13.195 -22.185 1.00 95.75 692 PHE A CA 1
ATOM 5351 C C . PHE A 1 692 ? 21.269 -11.692 -21.992 1.00 95.75 692 PHE A C 1
ATOM 5353 O O . PHE A 1 692 ? 22.071 -10.886 -22.456 1.00 95.75 692 PHE A O 1
ATOM 5360 N N . PHE A 1 693 ? 20.205 -11.312 -21.277 1.00 94.12 693 PHE A N 1
ATOM 5361 C CA . PHE A 1 693 ? 19.859 -9.904 -21.077 1.00 94.12 693 PHE A CA 1
ATOM 5362 C C . PHE A 1 693 ? 20.957 -9.125 -20.349 1.00 94.12 693 PHE A C 1
ATOM 5364 O O . PHE A 1 693 ? 21.279 -8.013 -20.749 1.00 94.12 693 PHE A O 1
ATOM 5371 N N . ALA A 1 694 ? 21.572 -9.718 -19.322 1.00 85.00 694 ALA A N 1
ATOM 5372 C CA . ALA A 1 694 ? 22.676 -9.093 -18.600 1.00 85.00 694 ALA A CA 1
ATOM 5373 C C . ALA A 1 694 ? 23.880 -8.817 -19.517 1.00 85.00 694 ALA A C 1
ATOM 5375 O O . ALA A 1 694 ? 24.443 -7.723 -19.483 1.00 85.00 694 ALA A O 1
ATOM 5376 N N . ARG A 1 695 ? 24.238 -9.779 -20.381 1.00 95.44 695 ARG A N 1
ATOM 5377 C CA . ARG A 1 695 ? 25.299 -9.595 -21.385 1.00 95.44 695 ARG A CA 1
ATOM 5378 C C . ARG A 1 695 ? 24.918 -8.531 -22.412 1.00 95.44 695 ARG A C 1
ATOM 5380 O O . ARG A 1 695 ? 25.728 -7.663 -22.712 1.00 95.44 695 ARG A O 1
ATOM 5387 N N . TRP A 1 696 ? 23.685 -8.561 -22.916 1.00 95.81 696 TRP A N 1
ATOM 5388 C CA . TRP A 1 696 ? 23.185 -7.551 -23.849 1.00 95.81 696 TRP A CA 1
ATOM 5389 C C . TRP A 1 696 ? 23.254 -6.142 -23.246 1.00 95.81 696 TRP A C 1
ATOM 5391 O O . TRP A 1 696 ? 23.772 -5.233 -23.887 1.00 95.81 696 TRP A O 1
ATOM 5401 N N . GLN A 1 697 ? 22.819 -5.972 -21.993 1.00 91.19 697 GLN A N 1
ATOM 5402 C CA . GLN A 1 697 ? 22.842 -4.683 -21.300 1.00 91.19 697 GLN A CA 1
ATOM 5403 C C . GLN A 1 697 ? 24.271 -4.147 -21.144 1.00 91.19 697 GLN A C 1
ATOM 5405 O O . GLN A 1 697 ? 24.505 -2.960 -21.351 1.00 91.19 697 GLN A O 1
ATOM 5410 N N . GLN A 1 698 ? 25.243 -5.014 -20.845 1.00 91.25 698 GLN A N 1
ATOM 5411 C CA . GLN A 1 698 ? 26.650 -4.619 -20.777 1.00 91.25 698 GLN A CA 1
ATOM 5412 C C . GLN A 1 698 ? 27.154 -4.057 -22.119 1.00 91.25 698 GLN A C 1
ATOM 5414 O O . GLN A 1 698 ? 27.802 -3.013 -22.143 1.00 91.25 698 GLN A O 1
ATOM 5419 N N . LEU A 1 699 ? 26.845 -4.728 -23.235 1.00 93.94 699 LEU A N 1
ATOM 5420 C CA . LEU A 1 699 ? 27.228 -4.272 -24.580 1.00 93.94 699 LEU A CA 1
ATOM 5421 C C . LEU A 1 699 ? 26.528 -2.960 -24.949 1.00 93.94 699 LEU A C 1
ATOM 5423 O O . LEU A 1 699 ? 27.154 -2.054 -25.501 1.00 93.94 699 LEU A O 1
ATOM 5427 N N . HIS A 1 700 ? 25.252 -2.846 -24.587 1.00 90.25 700 HIS A N 1
ATOM 5428 C CA . HIS A 1 700 ? 24.463 -1.642 -24.786 1.00 90.25 700 HIS A CA 1
ATOM 5429 C C . HIS A 1 700 ? 25.061 -0.437 -24.048 1.00 90.25 700 HIS A C 1
ATOM 5431 O O . HIS A 1 700 ? 25.269 0.616 -24.646 1.00 90.25 700 HIS A O 1
ATOM 5437 N N . GLU A 1 701 ? 25.423 -0.602 -22.772 1.00 89.06 701 GLU A N 1
ATOM 5438 C CA . GLU A 1 701 ? 26.043 0.453 -21.963 1.00 89.06 701 GLU A CA 1
ATOM 5439 C C . GLU A 1 701 ? 27.401 0.910 -22.515 1.00 89.06 701 GLU A C 1
ATOM 5441 O O . GLU A 1 701 ? 27.710 2.101 -22.453 1.00 89.06 701 GLU A O 1
ATOM 5446 N N . ILE A 1 702 ? 28.204 -0.007 -23.070 1.00 91.81 702 ILE A N 1
ATOM 5447 C CA . ILE A 1 702 ? 29.458 0.337 -23.761 1.00 91.81 702 ILE A CA 1
ATOM 5448 C C . ILE A 1 702 ? 29.169 1.259 -24.954 1.00 91.81 702 ILE A C 1
ATOM 5450 O O . ILE A 1 702 ? 29.829 2.289 -25.119 1.00 91.81 702 ILE A O 1
ATOM 5454 N N . GLY A 1 703 ? 28.170 0.904 -25.769 1.00 88.94 703 GLY A N 1
ATOM 5455 C CA . GLY A 1 703 ? 27.748 1.690 -26.928 1.00 88.94 703 GLY A CA 1
ATOM 5456 C C . GLY A 1 703 ? 27.219 3.074 -26.548 1.00 88.94 703 GLY A C 1
ATOM 5457 O O . GLY A 1 703 ? 27.625 4.064 -27.154 1.00 88.94 703 GLY A O 1
ATOM 5458 N N . GLU A 1 704 ? 26.368 3.156 -25.523 1.00 87.12 704 GLU A N 1
ATOM 5459 C CA . GLU A 1 704 ? 25.819 4.420 -25.007 1.00 87.12 704 GLU A CA 1
ATOM 5460 C C . GLU A 1 704 ? 26.910 5.359 -24.483 1.00 87.12 704 GLU A C 1
ATOM 5462 O O . GLU A 1 704 ? 26.928 6.547 -24.803 1.00 87.12 704 GLU A O 1
ATOM 5467 N N . LYS A 1 705 ? 27.877 4.819 -23.733 1.00 90.19 705 LYS A N 1
ATOM 5468 C CA . LYS A 1 705 ? 29.022 5.588 -23.218 1.00 90.19 705 LYS A CA 1
ATOM 5469 C C . LYS A 1 705 ? 30.063 5.908 -24.291 1.00 90.19 705 LYS A C 1
ATOM 5471 O O . LYS A 1 705 ? 30.991 6.665 -24.018 1.00 90.19 705 LYS A O 1
ATOM 5476 N N . ARG A 1 706 ? 29.926 5.331 -25.492 1.00 93.19 706 ARG A N 1
ATOM 5477 C CA . ARG A 1 706 ? 30.911 5.397 -26.582 1.00 93.19 706 ARG A CA 1
ATOM 5478 C C . ARG A 1 706 ? 32.317 5.012 -26.108 1.00 93.19 706 ARG A C 1
ATOM 5480 O O . ARG A 1 706 ? 33.307 5.617 -26.520 1.00 93.19 706 ARG A O 1
ATOM 5487 N N . ASP A 1 707 ? 32.406 4.003 -25.243 1.00 92.44 707 ASP A N 1
ATOM 5488 C CA . ASP A 1 707 ? 33.672 3.573 -24.650 1.00 92.44 707 ASP A CA 1
ATOM 5489 C C . ASP A 1 707 ? 34.554 2.861 -25.687 1.00 92.44 707 ASP A C 1
ATOM 5491 O O . ASP A 1 707 ? 34.366 1.689 -26.023 1.00 92.44 707 ASP A O 1
ATOM 5495 N N . ARG A 1 708 ? 35.551 3.589 -26.197 1.00 93.56 708 ARG A N 1
ATOM 5496 C CA . ARG A 1 708 ? 36.488 3.091 -27.212 1.00 93.56 708 ARG A CA 1
ATOM 5497 C C . ARG A 1 708 ? 37.468 2.055 -26.656 1.00 93.56 708 ARG A C 1
ATOM 5499 O O . ARG A 1 708 ? 38.021 1.282 -27.434 1.00 93.56 708 ARG A O 1
ATOM 5506 N N . THR A 1 709 ? 37.686 2.004 -25.340 1.00 95.38 709 THR A N 1
ATOM 5507 C CA . THR A 1 709 ? 38.608 1.028 -24.732 1.00 95.38 709 THR A CA 1
ATOM 5508 C C . THR A 1 709 ? 38.056 -0.396 -24.810 1.00 95.38 709 THR A C 1
ATOM 5510 O O . THR A 1 709 ? 38.816 -1.359 -24.884 1.00 95.38 709 THR A O 1
ATOM 5513 N N . ALA A 1 710 ? 36.731 -0.530 -24.902 1.00 95.19 710 ALA A N 1
ATOM 5514 C CA . ALA A 1 710 ? 36.027 -1.802 -24.987 1.00 95.19 710 ALA A CA 1
ATOM 5515 C C . ALA A 1 710 ? 35.859 -2.343 -26.424 1.00 95.19 710 ALA A C 1
ATOM 5517 O O . ALA A 1 710 ? 35.240 -3.394 -26.608 1.00 95.19 710 ALA A O 1
ATOM 5518 N N . ILE A 1 711 ? 36.419 -1.686 -27.452 1.00 95.25 711 ILE A N 1
ATOM 5519 C CA . ILE A 1 711 ? 36.343 -2.148 -28.854 1.00 95.25 711 ILE A CA 1
ATOM 5520 C C . ILE A 1 711 ? 36.806 -3.611 -29.024 1.00 95.25 711 ILE A C 1
ATOM 5522 O O . ILE A 1 711 ? 36.083 -4.366 -29.680 1.00 95.25 711 ILE A O 1
ATOM 5526 N N . PRO A 1 712 ? 37.934 -4.073 -28.437 1.00 95.56 712 PRO A N 1
ATOM 5527 C CA . PRO A 1 712 ? 38.343 -5.477 -28.547 1.00 95.56 712 PRO A CA 1
ATOM 5528 C C . PRO A 1 712 ? 37.290 -6.450 -28.000 1.00 95.56 712 PRO A C 1
ATOM 5530 O O . PRO A 1 712 ? 37.024 -7.484 -28.613 1.00 95.56 712 PRO A O 1
ATOM 5533 N N . THR A 1 713 ? 36.641 -6.089 -26.890 1.00 94.12 713 THR A N 1
ATOM 5534 C CA . THR A 1 713 ? 35.557 -6.868 -26.277 1.00 94.12 713 THR A CA 1
ATOM 5535 C C . THR A 1 713 ? 34.349 -6.961 -27.204 1.00 94.12 713 THR A C 1
ATOM 5537 O O . THR A 1 713 ? 33.823 -8.052 -27.409 1.00 94.12 713 THR A O 1
ATOM 5540 N N . LEU A 1 714 ? 33.928 -5.845 -27.810 1.00 96.00 714 LEU A N 1
ATOM 5541 C CA . LEU A 1 714 ? 32.802 -5.831 -28.750 1.00 96.00 714 LEU A CA 1
ATOM 5542 C C . LEU A 1 714 ? 33.087 -6.684 -29.996 1.00 96.00 714 LEU A C 1
ATOM 5544 O O . LEU A 1 714 ? 32.232 -7.458 -30.421 1.00 96.00 714 LEU A O 1
ATOM 5548 N N . ARG A 1 715 ? 34.300 -6.599 -30.558 1.00 95.19 715 ARG A N 1
ATOM 5549 C CA . ARG A 1 715 ? 34.706 -7.416 -31.715 1.00 95.19 715 ARG A CA 1
ATOM 5550 C C . ARG A 1 715 ? 34.731 -8.908 -31.386 1.00 95.19 715 ARG A C 1
ATOM 5552 O O . ARG A 1 715 ? 34.308 -9.718 -32.205 1.00 95.19 715 ARG A O 1
ATOM 5559 N N . ALA A 1 716 ? 35.158 -9.278 -30.177 1.00 93.75 716 ALA A N 1
ATOM 5560 C CA . ALA A 1 716 ? 35.155 -10.670 -29.729 1.00 93.75 716 ALA A CA 1
ATOM 5561 C C . ALA A 1 716 ? 33.744 -11.288 -29.683 1.00 93.75 716 ALA A C 1
ATOM 5563 O O . ALA A 1 716 ? 33.619 -12.498 -29.847 1.00 93.75 716 ALA A O 1
ATOM 5564 N N . VAL A 1 717 ? 32.693 -10.476 -29.513 1.00 95.56 717 VAL A N 1
ATOM 5565 C CA . VAL A 1 717 ? 31.298 -10.945 -29.512 1.00 95.56 717 VAL A CA 1
ATOM 5566 C C . VAL A 1 717 ? 30.784 -11.260 -30.920 1.00 95.56 717 VAL A C 1
ATOM 5568 O O . VAL A 1 717 ? 29.881 -12.073 -31.050 1.00 95.56 717 VAL A O 1
ATOM 5571 N N . LEU A 1 718 ? 31.354 -10.699 -31.994 1.00 92.56 718 LEU A N 1
ATOM 5572 C CA . LEU A 1 718 ? 30.902 -10.950 -33.379 1.00 92.56 718 LEU A CA 1
ATOM 5573 C C . LEU A 1 718 ? 31.266 -12.350 -33.925 1.00 92.56 718 LEU A C 1
ATOM 5575 O O . LEU A 1 718 ? 31.011 -12.670 -35.094 1.00 92.56 718 LEU A O 1
ATOM 5579 N N . ARG A 1 719 ? 31.840 -13.219 -33.087 1.00 85.19 719 ARG A N 1
ATOM 5580 C CA . ARG A 1 719 ? 32.191 -14.596 -33.447 1.00 85.19 719 ARG A CA 1
ATOM 5581 C C . ARG A 1 719 ? 30.942 -15.465 -33.669 1.00 85.19 719 ARG A C 1
ATOM 5583 O O . ARG A 1 719 ? 29.932 -15.254 -33.007 1.00 85.19 719 ARG A O 1
ATOM 5590 N N . PRO A 1 720 ? 30.961 -16.443 -34.596 1.00 81.94 720 PRO A N 1
ATOM 5591 C CA . PRO A 1 720 ? 29.762 -17.204 -34.975 1.00 81.94 720 PRO A CA 1
ATOM 5592 C C . PRO A 1 720 ? 29.084 -18.017 -33.859 1.00 81.94 720 PRO A C 1
ATOM 5594 O O . PRO A 1 720 ? 27.921 -18.380 -34.023 1.00 81.94 720 PRO A O 1
ATOM 5597 N N . ASP A 1 721 ? 29.798 -18.325 -32.778 1.00 87.44 721 ASP A N 1
ATOM 5598 C CA . ASP A 1 721 ? 29.335 -19.086 -31.612 1.00 87.44 721 ASP A CA 1
ATOM 5599 C C . ASP A 1 721 ? 28.486 -18.260 -30.636 1.00 87.44 721 ASP A C 1
ATOM 5601 O O . ASP A 1 721 ? 27.781 -18.822 -29.800 1.00 87.44 721 ASP A O 1
ATOM 5605 N N . GLU A 1 722 ? 28.508 -16.933 -30.754 1.00 93.44 722 GLU A N 1
ATOM 5606 C CA . GLU A 1 722 ? 27.701 -16.057 -29.912 1.00 93.44 722 GLU A CA 1
ATOM 5607 C C . GLU A 1 722 ? 26.260 -15.909 -30.442 1.00 93.44 722 GLU A C 1
ATOM 5609 O O . GLU A 1 722 ? 26.031 -15.808 -31.662 1.00 93.44 722 GLU A O 1
ATOM 5614 N N . PRO A 1 723 ? 25.259 -15.811 -29.541 1.00 94.00 723 PRO A N 1
ATOM 5615 C CA . PRO A 1 723 ? 23.869 -15.600 -29.921 1.00 94.00 723 PRO A CA 1
ATOM 5616 C C . PRO A 1 723 ? 23.710 -14.382 -30.832 1.00 94.00 723 PRO A C 1
ATOM 5618 O O . PRO A 1 723 ? 24.234 -13.300 -30.552 1.00 94.00 723 PRO A O 1
ATOM 5621 N N . LEU A 1 724 ? 22.934 -14.525 -31.911 1.00 92.81 724 LEU A N 1
ATOM 5622 C CA . LEU A 1 724 ? 22.735 -13.463 -32.906 1.00 92.81 724 LEU A CA 1
ATOM 5623 C C . LEU A 1 724 ? 22.255 -12.147 -32.271 1.00 92.81 724 LEU A C 1
ATOM 5625 O O . LEU A 1 724 ? 22.662 -11.076 -32.711 1.00 92.81 724 LEU A O 1
ATOM 5629 N N . GLY A 1 725 ? 21.436 -12.209 -31.217 1.00 93.56 725 GLY A N 1
ATOM 5630 C CA . GLY A 1 725 ? 21.008 -11.026 -30.470 1.00 93.56 725 GLY A CA 1
ATOM 5631 C C . GLY A 1 725 ? 22.167 -10.223 -29.862 1.00 93.56 725 GLY A C 1
ATOM 5632 O O . GLY A 1 725 ? 22.149 -8.996 -29.925 1.00 93.56 725 GLY A O 1
ATOM 5633 N N . LEU A 1 726 ? 23.202 -10.893 -29.338 1.00 96.25 726 LEU A N 1
ATOM 5634 C CA . LEU A 1 726 ? 24.399 -10.222 -28.813 1.00 96.25 726 LEU A CA 1
ATOM 5635 C C . LEU A 1 726 ? 25.263 -9.662 -29.941 1.00 96.25 726 LEU A C 1
ATOM 5637 O O . LEU A 1 726 ? 25.780 -8.555 -29.820 1.00 96.25 726 LEU A O 1
ATOM 5641 N N . ARG A 1 727 ? 25.364 -10.383 -31.063 1.00 95.25 727 ARG A N 1
ATOM 5642 C CA . ARG A 1 727 ? 26.113 -9.927 -32.245 1.00 95.25 727 ARG A CA 1
ATOM 5643 C C . ARG A 1 727 ? 25.523 -8.656 -32.847 1.00 95.25 727 ARG A C 1
ATOM 5645 O O . ARG A 1 727 ? 26.262 -7.728 -33.162 1.00 95.25 727 ARG A O 1
ATOM 5652 N N . ARG A 1 728 ? 24.190 -8.570 -32.931 1.00 95.12 728 ARG A N 1
ATOM 5653 C CA . ARG A 1 728 ? 23.482 -7.350 -33.358 1.00 95.12 728 ARG A CA 1
ATOM 5654 C C . ARG A 1 728 ? 23.801 -6.156 -32.450 1.00 95.12 728 ARG A C 1
ATOM 5656 O O . ARG A 1 728 ? 24.072 -5.071 -32.959 1.00 95.12 728 ARG A O 1
ATOM 5663 N N . GLU A 1 729 ? 23.808 -6.349 -31.128 1.00 96.00 729 GLU A N 1
ATOM 5664 C CA . GLU A 1 729 ? 24.128 -5.266 -30.186 1.00 96.00 729 GLU A CA 1
ATOM 5665 C C . GLU A 1 729 ? 25.600 -4.865 -30.241 1.00 96.00 729 GLU A C 1
ATOM 5667 O O . GLU A 1 729 ? 25.906 -3.678 -30.283 1.00 96.00 729 GLU A O 1
ATOM 5672 N N . ALA A 1 730 ? 26.515 -5.835 -30.295 1.00 96.44 730 ALA A N 1
ATOM 5673 C CA . ALA A 1 730 ? 27.941 -5.564 -30.421 1.00 96.44 730 ALA A CA 1
ATOM 5674 C C . ALA A 1 730 ? 28.245 -4.764 -31.695 1.00 96.44 730 ALA A C 1
ATOM 5676 O O . ALA A 1 730 ? 28.970 -3.771 -31.641 1.00 96.44 730 ALA A O 1
ATOM 5677 N N . ALA A 1 731 ? 27.622 -5.133 -32.820 1.00 95.81 731 ALA A N 1
ATOM 5678 C CA . ALA A 1 731 ? 27.705 -4.385 -34.068 1.00 95.81 731 ALA A CA 1
ATOM 5679 C C . ALA A 1 731 ? 27.202 -2.942 -33.900 1.00 95.81 731 ALA A C 1
ATOM 5681 O O . ALA A 1 731 ? 27.902 -2.001 -34.270 1.00 95.81 731 ALA A O 1
ATOM 5682 N N . ARG A 1 732 ? 26.032 -2.745 -33.277 1.00 95.44 732 ARG A N 1
ATOM 5683 C CA . ARG A 1 732 ? 25.486 -1.409 -32.989 1.00 95.44 732 ARG A CA 1
ATOM 5684 C C . ARG A 1 732 ? 26.411 -0.574 -32.097 1.00 95.44 732 ARG A C 1
ATOM 5686 O O . ARG A 1 732 ? 26.645 0.599 -32.389 1.00 95.44 732 ARG A O 1
ATOM 5693 N N . ALA A 1 733 ? 26.958 -1.164 -31.039 1.00 94.94 733 ALA A N 1
ATOM 5694 C CA . ALA A 1 733 ? 27.885 -0.498 -30.128 1.00 94.94 733 ALA A CA 1
ATOM 5695 C C . ALA A 1 733 ? 29.196 -0.094 -30.833 1.00 94.94 733 ALA A C 1
ATOM 5697 O O . ALA A 1 733 ? 29.708 1.005 -30.609 1.00 94.94 733 ALA A O 1
ATOM 5698 N N . LEU A 1 734 ? 29.709 -0.923 -31.749 1.00 95.62 734 LEU A N 1
ATOM 5699 C CA . LEU A 1 734 ? 30.879 -0.596 -32.577 1.00 95.62 734 LEU A CA 1
ATOM 5700 C C . LEU A 1 734 ? 30.624 0.607 -33.493 1.00 95.62 734 LEU A C 1
ATOM 5702 O O . LEU A 1 734 ? 31.488 1.474 -33.625 1.00 95.62 734 LEU A O 1
ATOM 5706 N N . VAL A 1 735 ? 29.419 0.719 -34.061 1.00 94.19 735 VAL A N 1
ATOM 5707 C CA . VAL A 1 735 ? 29.029 1.911 -34.829 1.00 94.19 735 VAL A CA 1
ATOM 5708 C C . VAL A 1 735 ? 28.984 3.155 -33.936 1.00 94.19 735 VAL A C 1
ATOM 5710 O O . VAL A 1 735 ? 29.573 4.175 -34.286 1.00 94.19 735 VAL A O 1
ATOM 5713 N N . ARG A 1 736 ? 28.370 3.075 -32.745 1.00 93.25 736 ARG A N 1
ATOM 5714 C CA . ARG A 1 736 ? 28.279 4.211 -31.799 1.00 93.25 736 ARG A CA 1
ATOM 5715 C C . ARG A 1 736 ? 29.640 4.698 -31.289 1.00 93.25 736 ARG A C 1
ATOM 5717 O O . ARG A 1 736 ? 29.804 5.888 -31.024 1.00 93.25 736 ARG A O 1
ATOM 5724 N N . THR A 1 737 ? 30.617 3.800 -31.166 1.00 91.69 737 THR A N 1
ATOM 5725 C CA . THR A 1 737 ? 32.001 4.137 -30.776 1.00 91.69 737 THR A CA 1
ATOM 5726 C C . THR A 1 737 ? 32.840 4.691 -31.937 1.00 91.69 737 THR A C 1
ATOM 5728 O O . THR A 1 737 ? 33.938 5.205 -31.704 1.00 91.69 737 THR A O 1
ATOM 5731 N N . GLY A 1 738 ? 32.342 4.622 -33.179 1.00 91.00 738 GLY A N 1
ATOM 5732 C CA . GLY A 1 738 ? 33.066 5.046 -34.381 1.00 91.00 738 GLY A CA 1
ATOM 5733 C C . GLY A 1 738 ? 34.255 4.140 -34.714 1.00 91.00 738 GLY A C 1
ATOM 5734 O O . GLY A 1 738 ? 35.301 4.621 -35.156 1.00 91.00 738 GLY A O 1
ATOM 5735 N N . ALA A 1 739 ? 34.141 2.839 -34.438 1.00 92.31 739 ALA A N 1
ATOM 5736 C CA . ALA A 1 739 ? 35.221 1.873 -34.607 1.00 92.31 739 ALA A CA 1
ATOM 5737 C C . ALA A 1 739 ? 35.368 1.417 -36.071 1.00 92.31 739 ALA A C 1
ATOM 5739 O O . ALA A 1 739 ? 35.004 0.296 -36.419 1.00 92.31 739 ALA A O 1
ATOM 5740 N N . SER A 1 740 ? 35.945 2.257 -36.939 1.00 89.25 740 SER A N 1
ATOM 5741 C CA . SER A 1 740 ? 36.160 1.921 -38.362 1.00 89.25 740 SER A CA 1
ATOM 5742 C C . SER A 1 740 ? 36.960 0.628 -38.572 1.00 89.25 740 SER A C 1
ATOM 5744 O O . SER A 1 740 ? 36.772 -0.057 -39.571 1.00 89.25 740 SER A O 1
ATOM 5746 N N . SER A 1 741 ? 37.809 0.249 -37.610 1.00 90.44 741 SER A N 1
ATOM 5747 C CA . SER A 1 741 ? 38.570 -1.007 -37.627 1.00 90.44 741 SER A CA 1
ATOM 5748 C C . SER A 1 741 ? 37.711 -2.274 -37.527 1.00 90.44 741 SER A C 1
ATOM 5750 O O . SER A 1 741 ? 38.224 -3.360 -37.795 1.00 90.44 741 SER A O 1
ATOM 5752 N N . ALA A 1 742 ? 36.429 -2.151 -37.166 1.00 92.75 742 ALA A N 1
ATOM 5753 C CA . ALA A 1 742 ? 35.471 -3.254 -37.112 1.00 92.75 742 ALA A CA 1
ATOM 5754 C C . ALA A 1 742 ? 34.712 -3.486 -38.431 1.00 92.75 742 ALA A C 1
ATOM 5756 O O . ALA A 1 742 ? 33.861 -4.370 -38.517 1.00 92.75 742 ALA A O 1
ATOM 5757 N N . MET A 1 743 ? 35.007 -2.704 -39.475 1.00 94.56 743 MET A N 1
ATOM 5758 C CA . MET A 1 743 ? 34.367 -2.840 -40.783 1.00 94.56 743 MET A CA 1
ATOM 5759 C C . MET A 1 743 ? 34.462 -4.270 -41.361 1.00 94.56 743 MET A C 1
ATOM 5761 O O . MET A 1 743 ? 33.430 -4.758 -41.818 1.00 94.56 743 MET A O 1
ATOM 5765 N N . PRO A 1 744 ? 35.603 -4.993 -41.290 1.00 94.94 744 PRO A N 1
ATOM 5766 C CA . PRO A 1 744 ? 35.663 -6.392 -41.728 1.00 94.94 744 PRO A CA 1
ATOM 5767 C C . PRO A 1 744 ? 34.692 -7.306 -40.974 1.00 94.94 744 PRO A C 1
ATOM 5769 O O . PRO A 1 744 ? 33.992 -8.098 -41.598 1.00 94.94 744 PRO A O 1
ATOM 5772 N N . ASP A 1 745 ? 34.578 -7.142 -39.652 1.00 95.12 745 ASP A N 1
ATOM 5773 C CA . ASP A 1 745 ? 33.711 -7.992 -38.830 1.00 95.12 745 ASP A CA 1
ATOM 5774 C C . ASP A 1 745 ? 32.227 -7.787 -39.197 1.00 95.12 745 ASP A C 1
ATOM 5776 O O . ASP A 1 745 ? 31.445 -8.739 -39.248 1.00 95.12 745 ASP A O 1
ATOM 5780 N N . LEU A 1 746 ? 31.834 -6.542 -39.499 1.00 95.19 746 LEU A N 1
ATOM 5781 C CA . LEU A 1 746 ? 30.479 -6.205 -39.947 1.00 95.19 746 LEU A CA 1
ATOM 5782 C C . LEU A 1 746 ? 30.181 -6.708 -41.369 1.00 95.19 746 LEU A C 1
ATOM 5784 O O . LEU A 1 746 ? 29.048 -7.108 -41.645 1.00 95.19 746 LEU A O 1
ATOM 5788 N N . ILE A 1 747 ? 31.176 -6.723 -42.263 1.00 96.31 747 ILE A N 1
ATOM 5789 C CA . ILE A 1 747 ? 31.051 -7.337 -43.595 1.00 96.31 747 ILE A CA 1
ATOM 5790 C C . ILE A 1 747 ? 30.813 -8.844 -43.456 1.00 96.31 747 ILE A C 1
ATOM 5792 O O . ILE A 1 747 ? 29.926 -9.387 -44.116 1.00 96.31 747 ILE A O 1
ATOM 5796 N N . ASP A 1 748 ? 31.541 -9.507 -42.558 1.00 95.38 748 ASP A N 1
ATOM 5797 C CA . ASP A 1 748 ? 31.379 -10.940 -42.310 1.00 95.38 748 ASP A CA 1
ATOM 5798 C C . ASP A 1 748 ? 30.012 -11.267 -41.688 1.00 95.38 748 ASP A C 1
ATOM 5800 O O . ASP A 1 748 ? 29.426 -12.315 -41.972 1.00 95.38 748 ASP A O 1
ATOM 5804 N N . GLU A 1 749 ? 29.465 -10.391 -40.840 1.00 95.38 749 GLU A N 1
ATOM 5805 C CA . GLU A 1 749 ? 28.077 -10.505 -40.367 1.00 95.38 749 GLU A CA 1
ATOM 5806 C C . GLU A 1 749 ? 27.061 -10.328 -41.505 1.00 95.38 749 GLU A C 1
ATOM 5808 O O . GLU A 1 749 ? 26.125 -11.125 -41.629 1.00 95.38 749 GLU A O 1
ATOM 5813 N N . LEU A 1 750 ? 27.265 -9.338 -42.382 1.00 95.69 750 LEU A N 1
ATOM 5814 C CA . LEU A 1 750 ? 26.412 -9.111 -43.551 1.00 95.69 750 LEU A CA 1
ATOM 5815 C C . LEU A 1 750 ? 26.423 -10.309 -44.517 1.00 95.69 750 LEU A C 1
ATOM 5817 O O . LEU A 1 750 ? 25.381 -10.665 -45.071 1.00 95.69 750 LEU A O 1
ATOM 5821 N N . GLU A 1 751 ? 27.574 -10.959 -44.704 1.00 95.38 751 GLU A N 1
ATOM 5822 C CA . GLU A 1 751 ? 27.701 -12.169 -45.521 1.00 95.38 751 GLU A CA 1
ATOM 5823 C C . GLU A 1 751 ? 26.992 -13.377 -44.895 1.00 95.38 751 GLU A C 1
ATOM 5825 O O . GLU A 1 751 ? 26.301 -14.136 -45.587 1.00 95.38 751 GLU A O 1
ATOM 5830 N N . ARG A 1 752 ? 27.105 -13.540 -43.571 1.00 92.88 752 ARG A N 1
ATOM 5831 C CA . ARG A 1 752 ? 26.444 -14.623 -42.826 1.00 92.88 752 ARG A CA 1
ATOM 5832 C C . ARG A 1 752 ? 24.929 -14.437 -42.714 1.00 92.88 752 ARG A C 1
ATOM 5834 O O . ARG A 1 752 ? 24.212 -15.422 -42.510 1.00 92.88 752 ARG A O 1
ATOM 5841 N N . ALA A 1 753 ? 24.424 -13.212 -42.850 1.00 91.44 753 ALA A N 1
ATOM 5842 C CA . ALA A 1 753 ? 23.016 -12.882 -42.673 1.00 91.44 753 ALA A CA 1
ATOM 5843 C C . ALA A 1 753 ? 22.097 -13.622 -43.669 1.00 91.44 753 ALA A C 1
ATOM 5845 O O . ALA A 1 753 ? 22.047 -13.358 -44.874 1.00 91.44 753 ALA A O 1
ATOM 5846 N N . ARG A 1 754 ? 21.306 -14.566 -43.140 1.00 89.62 754 ARG A N 1
ATOM 5847 C CA . ARG A 1 754 ? 20.364 -15.378 -43.931 1.00 89.62 754 ARG A CA 1
ATOM 5848 C C . ARG A 1 754 ? 19.006 -14.709 -44.108 1.00 89.62 754 ARG A C 1
ATOM 5850 O O . ARG A 1 754 ? 18.422 -14.790 -45.189 1.00 89.62 754 ARG A O 1
ATOM 5857 N N . ARG A 1 755 ? 18.510 -14.053 -43.057 1.00 89.31 755 ARG A N 1
ATOM 5858 C CA . ARG A 1 755 ? 17.214 -13.364 -43.051 1.00 89.31 755 ARG A CA 1
ATOM 5859 C C . ARG A 1 755 ? 17.358 -11.993 -43.702 1.00 89.31 755 ARG A C 1
ATOM 5861 O O . ARG A 1 755 ? 18.381 -11.332 -43.529 1.00 89.31 755 ARG A O 1
ATOM 5868 N N . LEU A 1 756 ? 16.342 -11.568 -44.450 1.00 90.69 756 LEU A N 1
ATOM 5869 C CA . LEU A 1 756 ? 16.353 -10.289 -45.168 1.00 90.69 756 LEU A CA 1
ATOM 5870 C C . LEU A 1 756 ? 16.639 -9.116 -44.225 1.00 90.69 756 LEU A C 1
ATOM 5872 O O . LEU A 1 756 ? 17.339 -8.172 -44.570 1.00 90.69 756 LEU A O 1
ATOM 5876 N N . GLU A 1 757 ? 16.096 -9.182 -43.026 1.00 86.62 757 GLU A N 1
ATOM 5877 C CA . GLU A 1 757 ? 16.139 -8.088 -42.072 1.00 86.62 757 GLU A CA 1
ATOM 5878 C C . GLU A 1 757 ? 17.494 -7.983 -41.381 1.00 86.62 757 GLU A C 1
ATOM 5880 O O . GLU A 1 757 ? 17.938 -6.877 -41.103 1.00 86.62 757 GLU A O 1
ATOM 5885 N N . ASP A 1 758 ? 18.185 -9.109 -41.184 1.00 90.38 758 ASP A N 1
ATOM 5886 C CA . ASP A 1 758 ? 19.578 -9.101 -40.729 1.00 90.38 758 ASP A CA 1
ATOM 5887 C C . ASP A 1 758 ? 20.488 -8.493 -41.802 1.00 90.38 758 ASP A C 1
ATOM 5889 O O . ASP A 1 758 ? 21.360 -7.689 -41.485 1.00 90.38 758 ASP A O 1
ATOM 5893 N N . ARG A 1 759 ? 20.226 -8.785 -43.086 1.00 94.19 759 ARG A N 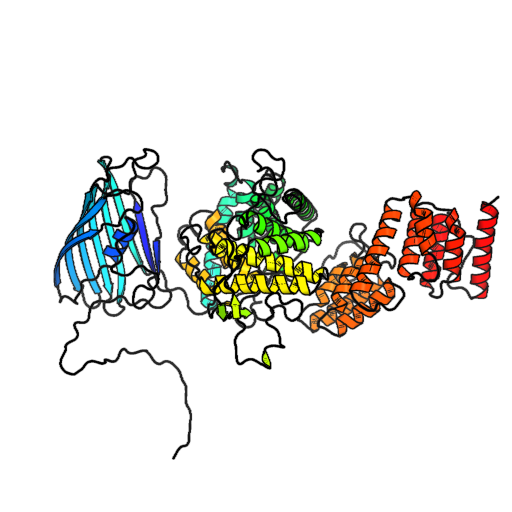1
ATOM 5894 C CA . ARG A 1 759 ? 20.950 -8.149 -44.198 1.00 94.19 759 ARG A CA 1
ATOM 5895 C C . ARG A 1 759 ? 20.738 -6.638 -44.220 1.00 94.19 759 ARG A C 1
ATOM 5897 O O . ARG A 1 759 ? 21.699 -5.892 -44.358 1.00 94.19 759 ARG A O 1
ATOM 5904 N N . LYS A 1 760 ? 19.491 -6.182 -44.053 1.00 92.44 760 LYS A N 1
ATOM 5905 C CA . LYS A 1 760 ? 19.166 -4.749 -43.955 1.00 92.44 760 LYS A CA 1
ATOM 5906 C C . LYS A 1 760 ? 19.864 -4.089 -42.764 1.00 92.44 760 LYS A C 1
ATOM 5908 O O . LYS A 1 760 ? 20.426 -3.012 -42.926 1.00 92.44 760 LYS A O 1
ATOM 5913 N N . LEU A 1 761 ? 19.849 -4.740 -41.600 1.00 91.31 761 LEU A N 1
ATOM 5914 C CA . LEU A 1 761 ? 20.468 -4.228 -40.380 1.00 91.31 761 LEU A CA 1
ATOM 5915 C C . LEU A 1 761 ? 21.981 -4.049 -40.539 1.00 91.31 761 LEU A C 1
ATOM 5917 O O . LEU A 1 761 ? 22.480 -2.944 -40.347 1.00 91.31 761 LEU A O 1
ATOM 5921 N N . PHE A 1 762 ? 22.714 -5.109 -40.892 1.00 94.50 762 PHE A N 1
ATOM 5922 C CA . PHE A 1 762 ? 24.174 -5.030 -40.984 1.00 94.50 762 PHE A CA 1
ATOM 5923 C C . PHE A 1 762 ? 24.634 -4.117 -42.125 1.00 94.50 762 PHE A C 1
ATOM 5925 O O . PHE A 1 762 ? 25.599 -3.378 -41.945 1.00 94.50 762 PHE A O 1
ATOM 5932 N N . HIS A 1 763 ? 23.907 -4.084 -43.250 1.00 95.06 763 HIS A N 1
ATOM 5933 C CA . HIS A 1 763 ? 24.142 -3.096 -44.309 1.00 95.06 763 HIS A CA 1
ATOM 5934 C C . HIS A 1 763 ? 23.968 -1.664 -43.790 1.00 95.06 763 HIS A C 1
ATOM 5936 O O . HIS A 1 763 ? 24.864 -0.840 -43.939 1.00 95.06 763 HIS A O 1
ATOM 5942 N N . GLY A 1 764 ? 22.856 -1.378 -43.107 1.00 93.19 764 GLY A N 1
ATOM 5943 C CA . GLY A 1 764 ? 22.601 -0.057 -42.530 1.00 93.19 764 GLY A CA 1
ATOM 5944 C C . GLY A 1 764 ? 23.655 0.364 -41.503 1.00 93.19 764 GLY A C 1
ATOM 5945 O O . GLY A 1 764 ? 24.087 1.513 -41.506 1.00 93.19 764 GLY A O 1
ATOM 5946 N N . LEU A 1 765 ? 24.128 -0.567 -40.668 1.00 93.75 765 LEU A N 1
ATOM 5947 C CA . LEU A 1 765 ? 25.214 -0.314 -39.716 1.00 93.75 765 LEU A CA 1
ATOM 5948 C C . LEU A 1 765 ? 26.551 -0.028 -40.419 1.00 93.75 765 LEU A C 1
ATOM 5950 O O . LEU A 1 765 ? 27.274 0.869 -39.990 1.00 93.75 765 LEU A O 1
ATOM 5954 N N . LEU A 1 766 ? 26.867 -0.730 -41.511 1.00 94.56 766 LEU A N 1
ATOM 5955 C CA . LEU A 1 766 ? 28.049 -0.448 -42.335 1.00 94.56 766 LEU A CA 1
ATOM 5956 C C . LEU A 1 766 ? 27.978 0.941 -42.978 1.00 94.56 766 LEU A C 1
ATOM 5958 O O . LEU A 1 766 ? 28.959 1.687 -42.937 1.00 94.56 766 LEU A O 1
ATOM 5962 N N . VAL A 1 767 ? 26.819 1.323 -43.518 1.00 94.31 767 VAL A N 1
ATOM 5963 C CA . VAL A 1 767 ? 26.600 2.672 -44.063 1.00 94.31 767 VAL A CA 1
ATOM 5964 C C . VAL A 1 767 ? 26.734 3.722 -42.961 1.00 94.31 767 VAL A C 1
ATOM 5966 O O . VAL A 1 767 ? 27.442 4.706 -43.149 1.00 94.31 767 VAL A O 1
ATOM 5969 N N . ALA A 1 768 ? 26.139 3.495 -41.788 1.00 91.12 768 ALA A N 1
ATOM 5970 C CA . ALA A 1 768 ? 26.222 4.420 -40.659 1.00 91.12 768 ALA A CA 1
ATOM 5971 C C . ALA A 1 768 ? 27.655 4.588 -40.126 1.00 91.12 768 ALA A C 1
ATOM 5973 O O . ALA A 1 768 ? 28.051 5.694 -39.769 1.00 91.12 768 ALA A O 1
ATOM 5974 N N . LEU A 1 769 ? 28.447 3.511 -40.094 1.00 91.94 769 LEU A N 1
ATOM 5975 C CA . LEU A 1 769 ? 29.845 3.559 -39.661 1.00 91.94 769 LEU A CA 1
ATOM 5976 C C . LEU A 1 769 ? 30.744 4.274 -40.676 1.00 91.94 769 LEU A C 1
ATOM 5978 O O . LEU A 1 769 ? 31.679 4.974 -40.294 1.00 91.94 769 LEU A O 1
ATOM 5982 N N . THR A 1 770 ? 30.502 4.058 -41.970 1.00 90.31 770 THR A N 1
ATOM 5983 C CA . THR A 1 770 ? 31.411 4.512 -43.033 1.00 90.31 770 THR A CA 1
ATOM 5984 C C . THR A 1 770 ? 31.010 5.839 -43.668 1.00 90.31 770 THR A C 1
ATOM 5986 O O . THR A 1 770 ? 31.875 6.491 -44.258 1.00 90.31 770 THR A O 1
ATOM 5989 N N . GLY A 1 771 ? 29.737 6.226 -43.571 1.00 90.31 771 GLY A N 1
ATOM 5990 C CA . GLY A 1 771 ? 29.144 7.364 -44.275 1.00 90.31 771 GLY A CA 1
ATOM 5991 C C . GLY A 1 771 ? 28.962 7.146 -45.782 1.00 90.31 771 GLY A C 1
ATOM 5992 O O . GLY A 1 771 ? 28.677 8.099 -46.498 1.00 90.31 771 GLY A O 1
ATOM 5993 N N . THR A 1 772 ? 29.154 5.923 -46.285 1.00 90.25 772 THR A N 1
ATOM 5994 C CA . THR A 1 772 ? 29.145 5.601 -47.724 1.00 90.25 772 THR A CA 1
ATOM 5995 C C . THR A 1 772 ? 28.390 4.304 -47.993 1.00 90.25 772 THR A C 1
ATOM 5997 O O . THR A 1 772 ? 28.506 3.374 -47.204 1.00 90.25 772 THR A O 1
ATOM 6000 N N . ASP A 1 773 ? 27.685 4.205 -49.122 1.00 92.31 773 ASP A N 1
ATOM 6001 C CA . ASP A 1 773 ? 27.069 2.957 -49.598 1.00 92.31 773 ASP A CA 1
ATOM 6002 C C . ASP A 1 773 ? 27.670 2.577 -50.968 1.00 92.31 773 ASP A C 1
ATOM 6004 O O . ASP A 1 773 ? 27.363 3.229 -51.967 1.00 92.31 773 ASP A O 1
ATOM 6008 N N . PRO A 1 774 ? 28.528 1.541 -51.057 1.00 90.50 774 PRO A N 1
ATOM 6009 C CA . PRO A 1 774 ? 29.117 1.090 -52.317 1.00 90.50 774 PRO A CA 1
ATOM 6010 C C . PRO A 1 774 ? 28.135 0.245 -53.160 1.00 90.50 774 PRO A C 1
ATOM 6012 O O . PRO A 1 774 ? 28.542 -0.466 -54.081 1.00 90.50 774 PRO A O 1
ATOM 6015 N N . GLY A 1 775 ? 26.841 0.288 -52.836 1.00 88.31 775 GLY A N 1
ATOM 6016 C CA . GLY A 1 775 ? 25.758 -0.429 -53.484 1.00 88.31 775 GLY A CA 1
ATOM 6017 C C . GLY A 1 775 ? 25.677 -1.859 -52.972 1.00 88.31 775 GLY A C 1
ATOM 6018 O O . GLY A 1 775 ? 26.379 -2.736 -53.467 1.00 88.31 775 GLY A O 1
ATOM 6019 N N . TYR A 1 776 ? 24.788 -2.141 -52.028 1.00 94.06 776 TYR A N 1
ATOM 6020 C CA . TYR A 1 776 ? 24.399 -3.504 -51.657 1.00 94.06 776 TYR A CA 1
ATOM 6021 C C . TYR A 1 776 ? 22.875 -3.592 -51.589 1.00 94.06 776 TYR A C 1
ATOM 6023 O O . TYR A 1 776 ? 22.236 -2.861 -50.840 1.00 94.06 776 TYR A O 1
ATOM 6031 N N . ASP A 1 777 ? 22.290 -4.507 -52.365 1.00 92.88 777 ASP A N 1
ATOM 6032 C CA . ASP A 1 777 ? 20.851 -4.758 -52.328 1.00 92.88 777 ASP A CA 1
ATOM 6033 C C . ASP A 1 777 ? 20.542 -5.967 -51.420 1.00 92.88 777 ASP A C 1
ATOM 6035 O O . ASP A 1 777 ? 20.842 -7.110 -51.787 1.00 92.88 777 ASP A O 1
ATOM 6039 N N . PRO A 1 778 ? 19.917 -5.764 -50.242 1.00 91.56 778 PRO A N 1
ATOM 6040 C CA . PRO A 1 778 ? 19.561 -6.852 -49.333 1.00 91.56 778 PRO A CA 1
ATOM 6041 C C . PRO A 1 778 ? 18.460 -7.778 -49.883 1.00 91.56 778 PRO A C 1
ATOM 6043 O O . PRO A 1 778 ? 18.281 -8.882 -49.349 1.00 91.56 778 PRO A O 1
ATOM 6046 N N . THR A 1 779 ? 17.716 -7.358 -50.911 1.00 93.81 779 THR A N 1
ATOM 6047 C CA . THR A 1 779 ? 16.644 -8.131 -51.563 1.00 93.81 779 THR A CA 1
ATOM 6048 C C . THR A 1 779 ? 17.103 -8.884 -52.811 1.00 93.81 779 THR A C 1
ATOM 6050 O O . THR A 1 779 ? 16.496 -9.901 -53.145 1.00 93.81 779 THR A O 1
ATOM 6053 N N . GLY A 1 780 ? 18.210 -8.456 -53.423 1.00 90.19 780 GLY A N 1
ATOM 6054 C CA . GLY A 1 780 ? 18.767 -9.043 -54.640 1.00 90.19 780 GLY A CA 1
ATOM 6055 C C . GLY A 1 780 ? 19.162 -10.513 -54.499 1.00 90.19 780 GLY A C 1
ATOM 6056 O O . GLY A 1 780 ? 19.267 -11.062 -53.397 1.00 90.19 780 GLY A O 1
ATOM 6057 N N . SER A 1 781 ? 19.405 -11.174 -55.626 1.00 94.38 781 SER A N 1
ATOM 6058 C CA . SER A 1 781 ? 19.820 -12.577 -55.721 1.00 94.38 781 SER A CA 1
ATOM 6059 C C . SER A 1 781 ? 21.118 -12.874 -54.953 1.00 94.38 781 SER A C 1
ATOM 6061 O O . SER A 1 781 ? 21.911 -11.993 -54.619 1.00 94.38 781 SER A O 1
ATOM 6063 N N . ALA A 1 782 ? 21.400 -14.154 -54.689 1.00 91.38 782 ALA A N 1
ATOM 6064 C CA . ALA A 1 782 ? 22.639 -14.548 -54.007 1.00 91.38 782 ALA A CA 1
ATOM 6065 C C . ALA A 1 782 ? 23.916 -14.103 -54.751 1.00 91.38 782 ALA A C 1
ATOM 6067 O O . ALA A 1 782 ? 24.943 -13.864 -54.119 1.00 91.38 782 ALA A O 1
ATOM 6068 N N . ALA A 1 783 ? 23.870 -13.991 -56.083 1.00 93.19 783 ALA A N 1
ATOM 6069 C CA . ALA A 1 783 ? 24.985 -13.486 -56.881 1.00 93.19 783 ALA A CA 1
ATOM 6070 C C . ALA A 1 783 ? 25.163 -11.966 -56.724 1.00 93.19 783 ALA A C 1
ATOM 6072 O O . ALA A 1 783 ? 26.283 -11.499 -56.532 1.00 93.19 783 ALA A O 1
ATOM 6073 N N . GLU A 1 784 ? 24.071 -11.200 -56.738 1.00 93.19 784 GLU A N 1
ATOM 6074 C CA . GLU A 1 784 ? 24.101 -9.742 -56.546 1.00 93.19 784 GLU A CA 1
ATOM 6075 C C . GLU A 1 784 ? 24.589 -9.359 -55.152 1.00 93.19 784 GLU A C 1
ATOM 6077 O O . GLU A 1 784 ? 25.447 -8.485 -55.022 1.00 93.19 784 GLU A O 1
ATOM 6082 N N . ARG A 1 785 ? 24.126 -10.074 -54.121 1.00 95.19 785 ARG A N 1
ATOM 6083 C CA . ARG A 1 785 ? 24.580 -9.860 -52.740 1.00 95.19 785 ARG A CA 1
ATOM 6084 C C . ARG A 1 785 ? 26.069 -10.144 -52.571 1.00 95.19 785 ARG A C 1
ATOM 6086 O O . ARG A 1 785 ? 26.755 -9.363 -51.921 1.00 95.19 785 ARG A O 1
ATOM 6093 N N . ARG A 1 786 ? 26.587 -11.210 -53.197 1.00 94.81 786 ARG A N 1
ATOM 6094 C CA . ARG A 1 786 ? 28.032 -11.509 -53.202 1.00 94.81 786 ARG A CA 1
ATOM 6095 C C . ARG A 1 786 ? 28.839 -10.398 -53.869 1.00 94.81 786 ARG A C 1
ATOM 6097 O O . ARG A 1 786 ? 29.824 -9.948 -53.300 1.00 94.81 786 ARG A O 1
ATOM 6104 N N . ARG A 1 787 ? 28.379 -9.880 -55.015 1.00 95.25 787 ARG A N 1
ATOM 6105 C CA . ARG A 1 787 ? 29.010 -8.713 -55.657 1.00 95.25 787 ARG A CA 1
ATOM 6106 C C . ARG A 1 787 ? 28.992 -7.473 -54.756 1.00 95.25 787 ARG A C 1
ATOM 6108 O O . ARG A 1 787 ? 29.978 -6.749 -54.718 1.00 95.25 787 ARG A O 1
ATOM 6115 N N . GLY A 1 788 ? 27.904 -7.236 -54.020 1.00 94.94 788 GLY A N 1
ATOM 6116 C CA . GLY A 1 788 ? 27.823 -6.140 -53.047 1.00 94.94 788 GLY A CA 1
ATOM 6117 C C . GLY A 1 788 ? 28.796 -6.292 -51.871 1.00 94.94 788 GLY A C 1
ATOM 6118 O O . GLY A 1 788 ? 29.432 -5.319 -51.480 1.00 94.94 788 GLY A O 1
ATOM 6119 N N . ILE A 1 789 ? 28.973 -7.509 -51.349 1.00 96.62 789 ILE A N 1
ATOM 6120 C CA . ILE A 1 789 ? 29.970 -7.805 -50.302 1.00 96.62 789 ILE A CA 1
ATOM 6121 C C . ILE A 1 789 ? 31.393 -7.542 -50.810 1.00 96.62 789 ILE A C 1
ATOM 6123 O O . ILE A 1 789 ? 32.184 -6.908 -50.115 1.00 96.62 789 ILE A O 1
ATOM 6127 N N . GLU A 1 790 ? 31.713 -7.945 -52.041 1.00 96.50 790 GLU A N 1
ATOM 6128 C CA . GLU A 1 790 ? 33.028 -7.665 -52.635 1.00 96.50 790 GLU A CA 1
ATOM 6129 C C . GLU A 1 790 ? 33.293 -6.163 -52.808 1.00 96.50 790 GLU A C 1
ATOM 6131 O O . GLU A 1 790 ? 34.416 -5.705 -52.590 1.00 96.50 790 GLU A O 1
ATOM 6136 N N . ARG A 1 791 ? 32.259 -5.366 -53.108 1.00 96.62 791 ARG A N 1
ATOM 6137 C CA . ARG A 1 791 ? 32.374 -3.899 -53.123 1.00 96.62 791 ARG A CA 1
ATOM 6138 C C . ARG A 1 791 ? 32.659 -3.327 -51.734 1.00 96.62 791 ARG A C 1
ATOM 6140 O O . ARG A 1 791 ? 33.531 -2.471 -51.605 1.00 96.62 791 ARG A O 1
ATOM 6147 N N . TRP A 1 792 ? 32.008 -3.840 -50.690 1.00 96.19 792 TRP A N 1
ATOM 6148 C CA . TRP A 1 792 ? 32.331 -3.478 -49.306 1.00 96.19 792 TRP A CA 1
ATOM 6149 C C . TRP A 1 792 ? 33.778 -3.841 -48.924 1.00 96.19 792 TRP A C 1
ATOM 6151 O O . TRP A 1 792 ? 34.479 -3.023 -48.326 1.00 96.19 792 TRP A O 1
ATOM 6161 N N . ARG A 1 793 ? 34.267 -5.024 -49.324 1.00 96.25 793 ARG A N 1
ATOM 6162 C CA . ARG A 1 793 ? 35.669 -5.440 -49.115 1.00 96.25 793 ARG A CA 1
ATOM 6163 C C . ARG A 1 793 ? 36.659 -4.564 -49.883 1.00 96.25 793 ARG A C 1
ATOM 6165 O O . ARG A 1 793 ? 37.728 -4.245 -49.365 1.00 96.25 793 ARG A O 1
ATOM 6172 N N . ALA A 1 794 ? 36.324 -4.160 -51.108 1.00 94.38 794 ALA A N 1
ATOM 6173 C CA . ALA A 1 794 ? 37.132 -3.228 -51.891 1.00 94.38 794 ALA A CA 1
ATOM 6174 C C . ALA A 1 794 ? 37.228 -1.850 -51.220 1.00 94.38 794 ALA A C 1
ATOM 6176 O O . ALA A 1 794 ? 38.333 -1.328 -51.087 1.00 94.38 794 ALA A O 1
ATOM 6177 N N . LEU A 1 795 ? 36.108 -1.315 -50.721 1.00 93.44 795 LEU A N 1
ATOM 6178 C CA . LEU A 1 795 ? 36.084 -0.057 -49.972 1.00 93.44 795 LEU A CA 1
ATOM 6179 C C . LEU A 1 795 ? 36.953 -0.126 -48.707 1.00 93.44 795 LEU A C 1
ATOM 6181 O O . LEU A 1 795 ? 37.683 0.817 -48.416 1.00 93.44 795 LEU A O 1
ATOM 6185 N N . TRP A 1 796 ? 36.914 -1.242 -47.971 1.00 93.69 796 TRP A N 1
ATOM 6186 C CA . TRP A 1 796 ? 37.797 -1.437 -46.818 1.00 93.69 796 TRP A CA 1
ATOM 6187 C C . TRP A 1 796 ? 39.274 -1.384 -47.220 1.00 93.69 796 TRP A C 1
ATOM 6189 O O . TRP A 1 796 ? 40.028 -0.623 -46.622 1.00 93.69 796 TRP A O 1
ATOM 6199 N N . ARG A 1 797 ? 39.675 -2.128 -48.265 1.00 93.50 797 ARG A N 1
ATOM 6200 C CA . ARG A 1 797 ? 41.057 -2.113 -48.783 1.00 93.50 797 ARG A CA 1
ATOM 6201 C C . ARG A 1 797 ? 41.509 -0.706 -49.170 1.00 93.50 797 ARG A C 1
ATOM 6203 O O . ARG A 1 797 ? 42.616 -0.322 -48.823 1.00 93.50 797 ARG A O 1
ATOM 6210 N N . GLN A 1 798 ? 40.648 0.075 -49.823 1.00 89.19 798 GLN A N 1
ATOM 6211 C CA . GLN A 1 798 ? 40.953 1.463 -50.188 1.00 89.19 798 GLN A CA 1
ATOM 6212 C C . GLN A 1 798 ? 41.185 2.366 -48.975 1.00 89.19 798 GLN A C 1
ATOM 6214 O O . GLN A 1 798 ? 42.016 3.252 -49.056 1.00 89.19 798 GLN A O 1
ATOM 6219 N N . ARG A 1 799 ? 40.482 2.143 -47.857 1.00 85.62 799 ARG A N 1
ATOM 6220 C CA . ARG A 1 799 ? 40.637 2.927 -46.617 1.00 85.62 799 ARG A CA 1
ATOM 6221 C C . ARG A 1 799 ? 41.821 2.490 -45.742 1.00 85.62 799 ARG A C 1
ATOM 6223 O O . ARG A 1 799 ? 42.031 3.083 -44.687 1.00 85.62 799 ARG A O 1
ATOM 6230 N N . GLN A 1 800 ? 42.517 1.409 -46.103 1.00 79.69 800 GLN A N 1
ATOM 6231 C CA . GLN A 1 800 ? 43.758 0.978 -45.443 1.00 79.69 800 GLN A CA 1
ATOM 6232 C C . GLN A 1 800 ? 45.008 1.637 -46.045 1.00 79.69 800 GLN A C 1
ATOM 6234 O O . GLN A 1 800 ? 46.064 1.598 -45.416 1.00 79.69 800 GLN A O 1
ATOM 6239 N N . HIS A 1 801 ? 44.878 2.205 -47.244 1.00 58.59 801 HIS A N 1
ATOM 6240 C CA . HIS A 1 801 ? 45.879 3.020 -47.926 1.00 58.59 801 HIS A CA 1
ATOM 6241 C C . HIS A 1 801 ? 45.532 4.498 -47.754 1.00 58.59 801 HIS A C 1
ATOM 6243 O O . HIS A 1 801 ? 46.487 5.304 -47.746 1.00 58.59 801 HIS A O 1
#

Radius of gyration: 34.59 Å; Cα contacts (8 Å, |Δi|>4): 1397; chains: 1; bounding box: 90×76×108 Å

Sequence (801 aa):
MTTGATMRAGCAALLLVALLAPGTRAATQLRWKLAPGECLLLEAQQQGAKQPALVSSTGVRTVYGADFVDGWHVGTPPGGLRDLLWYYVTLLPERPVGSRAKWTLEQTHPHVSPQQGGPISVRGRGSAVRKGRVYRIQYELELTGTPGRGPGVGGTPRPDRIASGLLRLRTDFDLRAGIVRTSQLELQWRDASGTEHSLQASIAPKQRIPDDPEALQREVDAAVARALSKRLLPYLKGESWKRVKSQRLGNLALVLYAALKAGLPPDDPVAARALAALGTEPRQETYSVALAILALEASGLERVPGAARGGSSRPRLRKRDLDPPRARLLAELARWLLEAEQPGSGRWWYKKPGAEGAPAGRFGDNSNTQFAVLALHAARRSRVPIPPALWQRVADHFLRGQAPDGPPVALAIEREPGAETGRRDPIGTSTVARRRARERPTARARGSGYTGSPNEPRYASMTAAAVSSMLIAHRWLVEAGTDPKRVARLRTGIRDGYAWLQRHHTMRHNWPYHGWPYYHLYSLEKAFEIGEVARIGGHDWWAEGARELLLREDTARGGWGTEIHTALAVLFLTRASAEPELEIDPIERARTGGGEQSPDAPDAVAIDGVGIVRVSELIAALETRDRRKRAERLKLLERAWSELDRLERPVCTPALARALDSSYREVRRRARALLEQVVGERVADAQAAMAFFARWQQLHEIGEKRDRTAIPTLRAVLRPDEPLGLRREAARALVRTGASSAMPDLIDELERARRLEDRKLFHGLLVALTGTDPGYDPTGSAAERRRGIERWRALWRQRQH

Nearest PDB structures (foldseek):
  5o68-assembly1_C  TM=3.450E-01  e=9.180E+00  Pseudomonas sp. UK4

pLDDT: mean 79.56, std 20.59, range [21.2, 98.81]

Mean predicted aligned error: 16.27 Å

Secondary structure (DSSP, 8-state):
---------------------TT------------TT-EEEEEEEES--SS--S----EEEE--SSS--SS--TTSPPSSHHHHHHHHHH---SS---SEEEEEEEEEETTS-TTS-PPEEEEEEEEEEEETTEEEEEEEEEEEEPPPSS--TTS---TT-EEEEEEEEEEEEETTTTEEEEEEEEEEEEETTS-EEEEEEEEEE--PPPSSHHHHHHHHHHHHHHHIIIIIHHHHHTTGGGG-SS-HHHHHHHHHHHHHHTT--TTSHHHHHHHHHHHHS----HHHHHHHHHHHHHTTEEE-TT---TT--PPPEEEPPPPHHHHHHHHHHHHHHHHTS-TTTS-B-SS-TTSTTPPSSS--BHHHHHHHHHHHHHHHHTT----HHHHHHHHHHHHHHS-S---EEE--EEEPTT---TTS-SS--SSSGGGS-SSPPEEE-----SS--TTSPP-HHHHHHHHHHHHHHHHHHHHTT--HHHHHHHHHHHHHHHHHHHHT--SSSSTT--S-HHHHHHHHHHHHHHTTEEEETTEEHHHHHHHHHHHH-BTTTTBSSSHHHHHHHHHHHTTTTPPPEEP--S---SS--TTPBPTT-TTEEEETTTEEEEHHHHHHHTT-S-HHHHHHHHHHHHHHHHHS-TTTGGGGHHHHHHHHT-SSHHHHHHHHHHHHHHHSS---SHHHHHHHHHHHHHHHHHHHTT-GGGHHHHHHHTSTTS-HHHHHHHHHHHHHHT-GGGHHHHHHHHHH--SHHHHHHHHHHHHHHHS------SSS-HHHHHHHHHHHHHHHHHTT-

Solvent-accessible surface area (backbone atoms only — not comparable to full-atom values): 43308 Å² total; per-residue (Å²): 137,90,82,88,80,90,84,79,98,69,91,80,81,88,72,89,74,83,94,70,72,96,83,66,85,75,79,65,53,68,60,75,44,34,56,87,72,34,30,40,32,32,44,30,48,59,66,86,66,95,56,92,75,73,49,62,45,68,43,57,47,73,50,59,51,76,74,51,88,82,87,54,43,98,84,56,65,31,61,26,65,71,44,46,51,53,50,62,74,68,59,65,61,75,52,78,60,65,65,58,45,75,48,77,45,77,51,74,34,72,38,46,36,84,88,71,48,42,40,37,36,36,39,38,42,37,36,36,39,50,59,91,58,35,36,40,37,37,37,45,32,40,37,41,26,45,85,42,96,64,82,51,96,81,78,62,89,59,84,78,42,51,36,39,32,42,36,39,39,42,33,38,29,30,70,83,67,24,39,62,62,36,33,42,38,39,38,40,33,26,21,78,87,68,53,77,45,43,37,41,34,40,32,32,61,42,80,75,64,58,86,51,67,70,59,35,49,53,54,49,53,52,51,37,48,35,22,34,67,58,36,39,48,51,42,59,63,67,48,51,38,76,76,46,94,65,60,36,43,24,52,45,18,42,33,49,30,23,31,35,63,60,64,49,56,52,82,38,75,56,43,40,51,53,58,55,44,62,78,71,44,76,91,63,35,42,54,24,44,17,29,36,34,46,25,56,52,41,58,23,51,43,77,49,80,91,58,58,63,93,88,45,89,63,71,44,31,38,34,54,81,58,57,70,72,57,44,52,52,40,44,53,47,45,50,51,53,64,65,24,39,24,78,95,44,48,29,17,29,62,39,33,72,90,40,92,90,34,74,86,72,74,66,35,28,37,67,34,24,31,38,43,49,51,19,48,50,48,34,40,76,68,72,34,90,69,69,70,71,50,34,54,30,35,36,52,38,45,60,60,5,23,32,90,64,43,62,80,27,73,54,44,75,42,60,33,91,84,47,72,54,61,91,69,22,58,73,66,84,61,77,70,63,75,82,70,65,89,67,70,64,70,27,37,26,20,36,16,14,60,64,39,42,48,86,49,74,56,31,47,33,37,19,20,27,41,31,31,40,40,49,55,21,47,54,51,36,59,71,68,66,52,60,67,68,60,54,49,54,50,26,49,50,36,39,11,21,48,20,26,47,48,76,61,65,63,68,75,33,22,37,90,44,80,57,63,36,38,59,20,45,33,22,42,40,36,27,33,44,66,63,32,46,48,27,45,68,84,37,51,57,61,64,53,35,45,51,52,47,63,58,55,45,39,74,88,65,15,35,34,92,52,63,67,42,26,22,30,44,39,33,36,72,53,50,63,55,47,75,56,47,80,58,85,66,57,75,54,91,77,92,69,64,65,49,49,62,43,89,93,36,70,51,28,26,28,38,79,93,33,22,73,41,46,49,40,55,50,53,54,56,46,77,50,89,47,68,67,62,27,54,53,45,54,54,52,46,54,55,48,58,69,50,43,56,75,88,36,47,54,76,34,38,69,36,32,25,53,28,52,72,43,94,46,68,71,51,22,53,48,24,50,58,52,44,22,67,42,39,58,47,85,66,88,48,43,65,58,39,49,54,52,42,55,54,42,49,54,39,47,51,39,19,75,69,37,48,63,86,51,48,68,62,37,56,64,41,65,43,90,89,45,50,53,35,48,28,54,41,24,54,51,20,38,40,59,40,62,47,68,88,47,50,66,62,45,51,54,47,33,71,67,38,82,50,58,64,49,21,45,48,38,48,50,47,49,28,68,53,66,76,52,78,80,58,68,51,60,83,51,54,78,67,54,36,51,53,20,51,52,39,51,52,48,54,51,58,60,75,75,107